Protein AF-W2NYT7-F1 (afdb_monomer)

Foldseek 3Di:
DKAWEDEFQALDAIDIDDDDQQDFQQVVLVRVCVVVVVLCPPPDSVQKFKFFQAAPVRDFAASPDPLSNCRNNNPPVSCCRGRPDTDDRGDGNCVQPVDDDPRGHTIYIYGPDDPDGSVVVVPDPDDFAKDKAWEDEFQALPDAIDIFIDTQQAFLLVVLVRVCVVPPVVPPQFDSVQKWKAFCAAPVGDFAASPDPLSNCRNNNPPVSCCRRVVDDTGDRGHGNCVQCVPPDPRTHTIYIYGQDKAFQAFPPVLCVLCVVLLLQLVVCLPPPQLVVVLVLQVVLLVVLVVPLVQRAAEEAEFFPQQCLVSSQSNQCPDPQADEDEAECDPPDSNRRVRNNVRQLVQLVQCLVVFDQLALVSLLPDQWGSNLVSQLCRLVVHRMDRDIDGLVSNLVSQVVVCVSNHAYEYEHAQQDDQPPDPVDGPDLSSSSNSASNQSSSSHHYYYYYLFPCVLSNVLSNLLPPPDDDDKHFHYKYAQHDDADDDPDPDDDDPLLVLQRRQARNVLNVLSVVCCVVPPDPDPVCVQVSVLVSLQVSLPVVCDLVLLLDLLLLVLLLCQQQQWFPDDPDPPQDDLPSVVRSCCRYRSRKTAPDNHMDTDMDDPPDPDDPVVSVVPPRDDRGITHDFQSNHVSVSSSAQAADPDAHNAYNVRDHAASLVSLVSVVVPPSDTDGHGPLDPDDPDVLVSLVSLQSSLLLSLQRHNHQQFAQQQLSVLSSCRNLVLDPDSVDTFDDPPLCCVVRRVDGFGNEGHEPGDHNVSNVPDPTRYWYWYWDDDPQWIWIDGPDQEIETEGEQAQDDDPPDPDRDRPQPDLVNLVVVVVPRDPSHLEYEYEYEDDDPDPVDPDDPPSPVRSQVSQVVVCPDDAPDKDWDWRDDDPPDPDDPPPDPNWTKTKIWGAPDDDPPDNVPGRTRHMYIYGYGYDPPPPPDDD

Organism: Phytophthora nicotianae (NCBI:txid4792)

Radius of gyration: 42.93 Å; Cα contacts (8 Å, |Δi|>4): 1605; chains: 1; bounding box: 129×76×114 Å

InterPro domains:
  IPR027417 P-loop containing nucleoside triphosphate hydrolase [G3DSA:3.40.50.300] (271-467)
  IPR027417 P-loop containing nucleoside triphosphate hydrolase [SSF52540] (269-452)
  IPR045379 Crinkler effector protein, N-terminal [PF20147] (1-110)
  IPR045379 Crinkler effector protein, N-terminal [PF20147] (131-242)

Nearest PDB structures (foldseek):
  6pyr-assembly1_A  TM=2.660E-01  e=2.212E-03  Homo sapiens
  7ln4-assembly1_E  TM=3.413E-01  e=4.450E-03  Homo sapiens
  7t3i-assembly1_A  TM=2.549E-01  e=4.955E-03  Thermochaetoides thermophila
  7qbg-assembly2_C  TM=4.442E-01  e=1.479E+00  Homo sapiens
  3pgx-assembly1_D  TM=2.166E-01  e=9.203E+00  Mycobacterium avium subsp. paratuberculosis

Mean predicted aligned error: 18.38 Å

Sequence (927 aa):
MKLWYLIVGTRTGVMSVNRKPSDDVSDLLGAIKASNSSMFAGVDDLMIKLYAAKQNNGRWLDADGPQVVALMAGDKATVDIICQTSLNQQDLLEQHFRSLETRTIQLLVRVVDAGKPLRQLITANNRPRFIMLWCLIVGDTDRDCFAVVVKASDCIHDLQKAIKKELFDSNPLIRAIALQLYEARIENGAWLARSAPEVRKLQDGDSLTIQLLLQQQELDPASLIDETFRTSKDGRLNVLVVLPQTFVVAEDKEHWHHTQHYRAVAEILKNTKKVDEVVQQVEQISRTGARNPYKAPFIALVNSSGSGKTQMAFNLMTREETKLFYISCGEDVELGYSRRASAFLRCVAADLPSLENAGMFSISKVQESYTFGFIEALLSGKATFAQLCTRRKVMNAVKKLEEGDKRCVFFLDNFPDSTRCKHCEHSERDLRLMVNVFRSLGLAVIVSSRSCVCSEIVRSDQRYVKQQEYDVPSCIVMPSLPCFRNISSTPMQRDIQAIIKHSRPMFANAVMKYATENPLKDDAKLVRYLDEMVKELANKFANSEKFMSEFFRMGQVYLFLGGSYFKEDPSCKMVRDDIKRHLITDHFAHFYEFELFQLWFPWHFSPTDQELSTAPVWECNIALPKPDQDALLHLCLTSSKDFIPLRDVNMAQIPFCKAFASVESNTYVYSITANNAFYYPSKNMRLEMVVAGAVIIASHRNGLAGIVFADFFSSLLYELGMQSTLDQRIEFPESIQELVSSFTVPYLAPPNLEWPGSLMRSKLNLGMLGVERAKDGTDIKLGGGISIECNWQVPTFTYYYFRWFVKELDFSIVWSILERVPSESSIHLVITQRLPKTGKWKQDSDWKDRVFTILEGLNYSSLHHIHNFPVCSFPSSSNDEDKGDSPAVVAVSYASQCNKIDCSKCKLDKLVLFLQVLNEVPNICRC

Solvent-accessible surface area (backbone atoms only — not comparable to full-atom values): 51820 Å² total; per-residue (Å²): 86,79,45,27,32,35,51,56,26,66,68,53,73,80,42,74,51,81,50,59,52,88,36,32,41,48,61,50,50,53,53,55,40,68,77,37,47,86,80,44,64,93,58,60,70,91,38,50,43,45,19,58,30,38,46,98,88,69,45,61,36,48,64,87,36,78,64,46,61,38,30,19,68,45,36,63,71,60,40,60,71,43,62,72,61,66,62,59,53,83,43,43,40,50,81,79,62,80,77,84,68,89,71,38,27,51,32,34,40,39,68,73,86,56,107,56,56,67,77,67,72,75,75,60,98,77,73,88,54,72,42,80,41,28,33,36,55,58,51,36,77,92,59,76,76,45,78,48,80,44,49,34,88,35,30,40,48,55,50,29,42,50,54,34,54,75,75,38,70,90,42,87,85,66,51,35,91,52,48,47,40,33,64,32,39,47,96,90,70,48,70,33,49,66,85,36,72,65,48,55,41,32,20,73,47,38,66,68,62,43,54,65,45,61,69,56,75,68,59,56,48,82,43,43,40,48,72,76,51,64,86,66,61,94,82,39,33,43,34,36,36,40,72,55,66,70,36,45,54,40,67,40,71,90,37,42,74,76,49,46,63,44,52,60,52,10,76,72,46,39,85,33,71,61,46,50,54,51,53,54,51,42,52,53,26,35,59,37,8,71,76,37,25,91,56,30,35,34,37,34,41,38,38,19,77,47,46,41,65,70,46,50,55,36,17,45,53,68,36,80,58,35,46,60,47,81,36,43,59,36,90,88,47,63,62,20,36,44,54,27,23,54,33,51,54,52,21,49,64,68,42,46,86,82,37,94,70,30,37,52,70,63,56,61,70,52,58,61,32,41,51,41,24,52,50,32,27,60,65,67,70,39,50,57,54,57,57,71,22,42,54,66,58,33,53,52,37,49,52,68,54,42,73,72,74,21,45,62,32,38,36,35,33,52,40,73,57,65,73,83,33,102,88,56,70,44,47,72,47,49,61,28,35,75,52,30,58,45,27,49,72,16,40,26,40,37,38,24,25,42,38,69,47,66,54,54,50,53,55,64,48,62,84,68,68,87,79,75,94,61,66,41,50,53,34,36,40,36,43,61,64,65,73,58,75,86,84,71,87,69,90,70,60,69,62,62,52,50,45,34,68,23,16,44,36,47,58,30,52,50,49,52,51,48,44,67,79,53,62,89,87,49,82,91,44,46,54,64,51,50,37,53,50,37,35,54,50,21,56,68,74,53,39,73,73,49,51,60,32,66,54,31,47,45,26,41,54,31,55,41,33,41,27,37,56,71,81,91,52,93,81,64,68,72,62,46,77,81,53,54,36,43,37,16,55,56,33,55,18,32,51,65,55,68,62,74,47,71,46,70,44,73,64,87,65,82,57,53,83,72,42,60,75,68,53,90,67,89,73,89,50,38,22,53,71,51,42,50,62,21,32,48,59,49,46,37,54,57,43,18,44,100,40,81,48,56,45,44,86,84,69,43,72,50,34,45,41,58,55,49,49,54,51,68,67,38,89,64,60,63,70,91,36,29,66,76,59,78,94,67,96,49,86,70,56,53,61,53,51,44,51,52,29,11,49,32,55,21,19,17,54,55,19,47,67,20,24,47,40,52,64,26,50,32,37,28,35,20,16,54,63,60,35,98,52,81,84,57,76,61,69,69,61,79,89,48,37,68,59,46,70,70,34,62,39,34,23,42,30,28,40,74,39,55,56,40,70,69,52,62,70,44,96,47,31,58,35,44,29,44,65,48,80,55,98,80,35,35,43,34,39,40,74,86,33,36,34,34,37,42,45,72,66,57,61,52,86,54,100,84,54,104,54,82,39,65,60,70,92,42,63,70,54,56,50,52,52,63,74,64,55,53,91,71,36,33,36,37,36,40,40,32,74,37,75,73,84,44,103,88,47,89,74,72,99,51,65,62,61,49,54,49,50,45,57,60,61,44,59,75,75,80,58,80,61,66,48,76,46,77,53,62,83,75,84,79,73,84,87,70,95,75,85,67,85,75,61,62,43,47,33,39,34,31,37,90,66,79,53,97,85,47,74,92,73,49,64,62,56,33,38,40,39,40,37,59,39,77,55,81,72,75,81,75,68,93,124

pLDDT: mean 75.02, std 16.0, range [22.62, 96.12]

Secondary structure (DSSP, 8-state):
-EEEEEETTS-PPPEEEE--TT-BHHHHHHHHHHHTTTTSTT--GGGEEEEE-B-TTSPBEETTSHHHHHHHHT-HHHHHHH--SBPPTTSBHHHH-SS--TTEE-EEEEESS-SS-GGGTTS-S-PPPEEEEEEEETT-SS---EEEEEETTSBHHHHHHHHHHHHHTT-TT--GGGSEEEE-B-TTSPBPBTTSHHHHHHHTT-HHHHHHHTTSPPPPTTSBHHHHSTTPPTTB--EEEEPP--EE-S--GGGGGGGHHHHHHHHHHTTSHHHHHHHHHHHHHHHHHHH-GGGPPEEEEE--TTSSHHHHHHHHHT-SSEEEEEEE-SSS--GGGHHHHHHHHHHHHHHGGG-SS--HHHHHH-SEEHHHHHHHHHHTT-SEE-S-EEHHHHHHHHHHHHTTTPEEEEEEET---TTS-TTS---HHHHHHHHHHHHTTT-EEEEEESSSHHHHHHHHHHTT--S-SS-EEEEEEE---PPP-----S---HHHHHHHHTS-HHHHHHHHHHHHHS----GGGHHHHHHHHHHHHHHHHS-HHHHT-HHHHHHHHHHHHTEEE----TTSPPPPHHHHHHHHHTS--EES--S-EEEEEPTT----TTTTTTS-PPP--EEPPPTTT-HHHHHHHH--SS---SB-TTS-B--HHHHHHHHHH-TT----EETT--S---TTHHHHHHHHHHHHHHHHTTGGG-EEHHHHHHHHHHHTTS-S-TT-PPPPPHHHHHHHHT-EE-EEPSTT----HHHHTSSS-EE-EEEEE-SS-EEEEETTTEEEEEE---EE--TT----EE----HHHHHHHHHTS-TT-SEEEEEEEEPP--TT----S-HHHHHHHHHHHHTTTT-S-EEEEEE------S--S----PPPEEEEEE-SS--TT-GGG----EEEEEEEEE---------

Structure (mmCIF, N/CA/C/O backbone):
data_AF-W2NYT7-F1
#
_entry.id   AF-W2NYT7-F1
#
loop_
_atom_site.group_PDB
_atom_site.id
_atom_site.type_symbol
_atom_site.label_atom_id
_atom_site.label_alt_id
_atom_site.label_comp_id
_atom_site.label_asym_id
_atom_site.label_entity_id
_atom_site.label_seq_id
_atom_site.pdbx_PDB_ins_code
_atom_site.Cartn_x
_atom_site.Cartn_y
_atom_site.Cartn_z
_atom_site.occupancy
_atom_site.B_iso_or_equiv
_atom_site.auth_seq_id
_atom_site.auth_comp_id
_atom_site.auth_asym_id
_atom_site.auth_atom_id
_atom_site.pdbx_PDB_model_num
ATOM 1 N N . MET A 1 1 ? -54.932 51.835 28.696 1.00 81.19 1 MET A N 1
ATOM 2 C CA . MET A 1 1 ? -56.204 51.095 28.776 1.00 81.19 1 MET A CA 1
ATOM 3 C C . MET A 1 1 ? -56.517 50.745 30.227 1.00 81.19 1 MET A C 1
ATOM 5 O O . MET A 1 1 ? -55.589 50.487 30.989 1.00 81.19 1 MET A O 1
ATOM 9 N N . LYS A 1 2 ? -57.798 50.780 30.613 1.00 85.38 2 LYS A N 1
ATOM 10 C CA . LYS A 1 2 ? -58.274 50.352 31.938 1.00 85.38 2 LYS A CA 1
ATOM 11 C C . LYS A 1 2 ? -58.863 48.952 31.801 1.00 85.38 2 LYS A C 1
ATOM 13 O O . LYS A 1 2 ? -59.825 48.789 31.057 1.00 85.38 2 LYS A O 1
ATOM 18 N N . LEU A 1 3 ? -58.282 47.977 32.490 1.00 87.75 3 LEU A N 1
ATOM 19 C CA . LEU A 1 3 ? -58.716 46.581 32.461 1.00 87.75 3 LEU A CA 1
ATOM 20 C C . LEU A 1 3 ? -59.325 46.210 33.807 1.00 87.75 3 LEU A C 1
ATOM 22 O O . LEU A 1 3 ? -58.744 46.502 34.854 1.00 87.75 3 LEU A O 1
ATOM 26 N N . TRP A 1 4 ? -60.484 45.566 33.777 1.00 88.12 4 TRP A N 1
ATOM 27 C CA . TRP A 1 4 ? -61.152 45.039 34.956 1.00 88.12 4 TRP A CA 1
ATOM 28 C C . TRP A 1 4 ? -60.794 43.570 35.137 1.00 88.12 4 TRP A C 1
ATOM 30 O O . TRP A 1 4 ? -60.841 42.785 34.186 1.00 88.12 4 TRP A O 1
ATOM 40 N N . TYR A 1 5 ? -60.417 43.200 36.356 1.00 90.06 5 TYR A N 1
ATOM 41 C CA . TYR A 1 5 ? -59.975 41.856 36.688 1.00 90.06 5 TYR A CA 1
ATOM 42 C C . TYR A 1 5 ? -60.628 41.333 37.963 1.00 90.06 5 TYR A C 1
ATOM 44 O O . TYR A 1 5 ? -61.003 42.091 38.861 1.00 90.06 5 TYR A O 1
ATOM 52 N N . LEU A 1 6 ? -60.731 40.011 38.038 1.00 87.44 6 LEU A N 1
ATOM 53 C CA . LEU A 1 6 ? -61.198 39.286 39.211 1.00 87.44 6 LEU A CA 1
ATOM 54 C C . LEU A 1 6 ? -60.138 38.273 39.638 1.00 87.44 6 LEU A C 1
ATOM 56 O O . LEU A 1 6 ? -59.608 37.530 38.810 1.00 87.44 6 LEU A O 1
ATOM 60 N N . ILE A 1 7 ? -59.851 38.221 40.938 1.00 87.12 7 ILE A N 1
ATOM 61 C CA . ILE A 1 7 ? -59.007 37.173 41.513 1.00 87.12 7 ILE A CA 1
ATOM 62 C C . ILE A 1 7 ? -59.915 36.008 41.908 1.00 87.12 7 ILE A C 1
ATOM 64 O O . ILE A 1 7 ? -60.865 36.161 42.676 1.00 87.12 7 ILE A O 1
ATOM 68 N N . VAL A 1 8 ? -59.657 34.840 41.330 1.00 82.75 8 VAL A N 1
ATOM 69 C CA . VAL A 1 8 ? -60.514 33.663 41.494 1.00 82.75 8 VAL A CA 1
ATOM 70 C C . VAL A 1 8 ? -60.330 33.067 42.894 1.00 82.75 8 VAL A C 1
ATOM 72 O O . VAL A 1 8 ? -59.205 32.851 43.345 1.00 82.75 8 VAL A O 1
ATOM 75 N N . GLY A 1 9 ? -61.436 32.757 43.578 1.00 76.06 9 GLY A N 1
ATOM 76 C CA . GLY A 1 9 ? -61.426 32.055 44.869 1.00 76.06 9 GLY A CA 1
ATOM 77 C C . GLY A 1 9 ? -61.112 32.908 46.104 1.00 76.06 9 GLY A C 1
ATOM 78 O O . GLY A 1 9 ? -60.850 32.353 47.174 1.00 76.06 9 GLY A O 1
ATOM 79 N N . THR A 1 10 ? -61.131 34.239 45.990 1.00 71.75 10 THR A N 1
ATOM 80 C CA . THR A 1 10 ? -60.784 35.164 47.086 1.00 71.75 10 THR A CA 1
ATOM 81 C C . THR A 1 10 ? -61.974 35.926 47.671 1.00 71.75 10 THR A C 1
ATOM 83 O O . THR A 1 10 ? -61.809 36.623 48.671 1.00 71.75 10 THR A O 1
ATOM 86 N N . ARG A 1 11 ? -63.178 35.794 47.089 1.00 72.75 11 ARG A N 1
ATOM 87 C CA . ARG A 1 11 ? -64.394 36.570 47.425 1.00 72.75 11 ARG A CA 1
ATOM 88 C C . ARG A 1 11 ? -64.227 38.099 47.390 1.00 72.75 11 ARG A C 1
ATOM 90 O O . ARG A 1 11 ? -65.059 38.818 47.936 1.00 72.75 11 ARG A O 1
ATOM 97 N N . THR A 1 12 ? -63.183 38.607 46.741 1.00 74.81 12 THR A N 1
ATOM 98 C CA . THR A 1 12 ? -62.961 40.048 46.551 1.00 74.81 12 THR A CA 1
ATOM 99 C C . THR A 1 12 ? -63.709 40.561 45.334 1.00 74.81 12 THR A C 1
ATOM 101 O O . THR A 1 12 ? -63.711 39.880 44.311 1.00 74.81 12 THR A O 1
ATOM 104 N N . GLY A 1 13 ? -64.291 41.762 45.440 1.00 76.06 13 GLY A N 1
ATOM 105 C CA . GLY A 1 13 ? -64.958 42.473 44.342 1.00 76.06 13 GLY A CA 1
ATOM 106 C C . GLY A 1 13 ? -64.102 42.614 43.079 1.00 76.06 13 GLY A C 1
ATOM 107 O O . GLY A 1 13 ? -62.881 42.461 43.124 1.00 76.06 13 GLY A O 1
ATOM 108 N N . VAL A 1 14 ? -64.747 42.929 41.954 1.00 83.56 14 VAL A N 1
ATOM 109 C CA . VAL A 1 14 ? -64.057 43.227 40.690 1.00 83.56 14 VAL A CA 1
ATOM 110 C C . VAL A 1 14 ? -63.179 44.468 40.869 1.00 83.56 14 VAL A C 1
ATOM 112 O O . VAL A 1 14 ? -63.625 45.495 41.380 1.00 83.56 14 VAL A O 1
ATOM 115 N N . MET A 1 15 ? -61.926 44.374 40.436 1.00 87.12 15 MET A N 1
ATOM 116 C CA . MET A 1 15 ? -60.924 45.432 40.554 1.00 87.12 15 MET A CA 1
ATOM 117 C C . MET A 1 15 ? -60.514 45.934 39.175 1.00 87.12 15 MET A C 1
ATOM 119 O O . MET A 1 15 ? -60.825 45.316 38.162 1.00 87.12 15 MET A O 1
ATOM 123 N N . SER A 1 16 ? -59.805 47.061 39.116 1.00 87.25 16 SER A N 1
ATOM 124 C CA . SER A 1 16 ? -59.299 47.598 37.851 1.00 87.25 16 SER A CA 1
ATOM 125 C C . SER A 1 16 ? -57.830 47.972 37.929 1.00 87.25 16 SER A C 1
ATOM 127 O O . SER A 1 16 ? -57.383 48.473 38.958 1.00 87.25 16 SER A O 1
ATOM 129 N N . VAL A 1 17 ? -57.109 47.787 36.827 1.00 87.56 17 VAL A N 1
ATOM 130 C CA . VAL A 1 17 ? -55.710 48.187 36.659 1.00 87.56 17 VAL A CA 1
ATOM 131 C C . VAL A 1 17 ? -55.557 48.985 35.364 1.00 87.56 17 VAL A C 1
ATOM 133 O O . VAL A 1 17 ? -56.176 48.675 34.345 1.00 87.56 17 VAL A O 1
ATOM 136 N N . ASN A 1 18 ? -54.751 50.045 35.407 1.00 85.00 18 ASN A N 1
ATOM 137 C CA . ASN A 1 18 ? -54.441 50.867 34.239 1.00 85.00 18 ASN A CA 1
ATOM 138 C C . ASN A 1 18 ? -53.055 50.487 33.709 1.00 85.00 18 ASN A C 1
ATOM 140 O O . ASN A 1 18 ? -52.084 50.586 34.453 1.00 85.00 18 ASN A O 1
ATOM 144 N N . ARG A 1 19 ? -52.959 50.097 32.432 1.00 88.06 19 ARG A N 1
ATOM 145 C CA . ARG A 1 19 ? -51.692 49.793 31.732 1.00 88.06 19 ARG A CA 1
ATOM 146 C C . ARG A 1 19 ? -51.674 50.388 30.326 1.00 88.06 19 ARG A C 1
ATOM 148 O O . ARG A 1 19 ? -52.728 50.744 29.791 1.00 88.06 19 ARG A O 1
ATOM 155 N N . LYS A 1 20 ? -50.500 50.547 29.721 1.00 84.88 20 LYS A N 1
ATOM 156 C CA . LYS A 1 20 ? -50.366 51.022 28.337 1.00 84.88 20 LYS A CA 1
ATOM 157 C C . LYS A 1 20 ? -50.595 49.861 27.355 1.00 84.88 20 LYS A C 1
ATOM 159 O O . LYS A 1 20 ? -50.321 48.720 27.704 1.00 84.88 20 LYS A O 1
ATOM 164 N N . PRO A 1 21 ? -51.098 50.123 26.135 1.00 82.81 21 PRO A N 1
ATOM 165 C CA . PRO A 1 21 ? -51.258 49.085 25.109 1.00 82.81 21 PRO A CA 1
ATOM 166 C C . PRO A 1 21 ? -49.975 48.362 24.704 1.00 82.81 21 PRO A C 1
ATOM 168 O O . PRO A 1 21 ? -50.030 47.176 24.398 1.00 82.81 21 PRO A O 1
ATOM 171 N N . SER A 1 22 ? -48.848 49.070 24.777 1.00 84.00 22 SER A N 1
ATOM 172 C CA . SER A 1 22 ? -47.505 48.571 24.482 1.00 84.00 22 SER A CA 1
ATOM 173 C C . SER A 1 22 ? -46.877 47.732 25.596 1.00 84.00 22 SER A C 1
ATOM 175 O O . SER A 1 22 ? -45.761 47.265 25.417 1.00 84.00 22 SER A O 1
ATOM 177 N N . ASP A 1 23 ? -47.522 47.622 26.758 1.00 84.88 23 ASP A N 1
ATOM 178 C CA . ASP A 1 23 ? -47.004 46.791 27.846 1.00 84.88 23 ASP A CA 1
ATOM 179 C C . ASP A 1 23 ? -47.270 45.313 27.533 1.00 84.88 23 ASP A C 1
ATOM 181 O O . ASP A 1 23 ? -48.208 44.996 26.791 1.00 84.88 23 ASP A O 1
ATOM 185 N N . ASP A 1 24 ? -46.479 44.412 28.111 1.00 86.50 24 ASP A N 1
ATOM 186 C CA . ASP A 1 24 ? -46.708 42.971 28.007 1.00 86.50 24 ASP A CA 1
ATOM 187 C C . ASP A 1 24 ? -47.557 42.421 29.175 1.00 86.50 24 ASP A C 1
ATOM 189 O O . ASP A 1 24 ? -47.952 43.123 30.118 1.00 86.50 24 ASP A O 1
ATOM 193 N N . VAL A 1 25 ? -47.919 41.142 29.091 1.00 84.44 25 VAL A N 1
ATOM 194 C CA . VAL A 1 25 ? -48.713 40.455 30.121 1.00 84.44 25 VAL A CA 1
ATOM 195 C C . VAL A 1 25 ? -47.936 40.308 31.442 1.00 84.44 25 VAL A C 1
ATOM 197 O O . VAL A 1 25 ? -48.561 40.280 32.508 1.00 84.44 25 VAL A O 1
ATOM 200 N N . SER A 1 26 ? -46.599 40.265 31.411 1.00 80.50 26 SER A N 1
ATOM 201 C CA . SER A 1 26 ? -45.747 40.232 32.610 1.00 80.50 26 SER A CA 1
ATOM 202 C C . SER A 1 26 ? -45.831 41.545 33.400 1.00 80.50 26 SER A C 1
ATOM 204 O O . SER A 1 26 ? -46.102 41.551 34.604 1.00 80.50 26 SER A O 1
ATOM 206 N N . ASP A 1 27 ? -45.735 42.676 32.705 1.00 82.75 27 ASP A N 1
ATOM 207 C CA . ASP A 1 27 ? -45.910 44.021 33.252 1.00 82.75 27 ASP A CA 1
ATOM 208 C C . ASP A 1 27 ? -47.294 44.226 33.888 1.00 82.75 27 ASP A C 1
ATOM 210 O O . ASP A 1 27 ? -47.450 44.885 34.929 1.00 82.75 27 ASP A O 1
ATOM 214 N N . LEU A 1 28 ? -48.326 43.654 33.261 1.00 85.88 28 LEU A N 1
ATOM 215 C CA . LEU A 1 28 ? -49.688 43.643 33.783 1.00 85.88 28 LEU A CA 1
ATOM 216 C C . LEU A 1 28 ? -49.795 42.814 35.072 1.00 85.88 28 LEU A C 1
ATOM 218 O O . LEU A 1 28 ? -50.417 43.273 36.036 1.00 85.88 28 LEU A O 1
ATOM 222 N N . LEU A 1 29 ? -49.179 41.628 35.117 1.00 84.00 29 LEU A N 1
ATOM 223 C CA . LEU A 1 29 ? -49.145 40.780 36.311 1.00 84.00 29 LEU A CA 1
ATOM 224 C C . LEU A 1 29 ? -48.442 41.489 37.477 1.00 84.00 29 LEU A C 1
ATOM 226 O O . LEU A 1 29 ? -48.981 41.527 38.588 1.00 84.00 29 LEU A O 1
ATOM 230 N N . GLY A 1 30 ? -47.300 42.130 37.214 1.00 79.38 30 GLY A N 1
ATOM 231 C CA . GLY A 1 30 ? -46.573 42.925 38.203 1.00 79.38 30 GLY A CA 1
ATOM 232 C C . GLY A 1 30 ? -47.428 44.050 38.796 1.00 79.38 30 GLY A C 1
ATOM 233 O O . GLY A 1 30 ? -47.473 44.228 40.015 1.00 79.38 30 GLY A O 1
ATOM 234 N N . ALA A 1 31 ? -48.193 44.762 37.961 1.00 82.50 31 ALA A N 1
ATOM 235 C CA . ALA A 1 31 ? -49.091 45.824 38.422 1.00 82.50 31 ALA A CA 1
ATOM 236 C C . ALA A 1 31 ? -50.264 45.300 39.273 1.00 82.50 31 ALA A C 1
ATOM 238 O O . ALA A 1 31 ? -50.640 45.927 40.272 1.00 82.50 31 ALA A O 1
ATOM 239 N N . ILE A 1 32 ? -50.826 44.139 38.919 1.00 85.69 32 ILE A N 1
ATOM 240 C CA . ILE A 1 32 ? -51.880 43.481 39.706 1.00 85.69 32 ILE A CA 1
ATOM 241 C C . ILE A 1 32 ? -51.337 43.046 41.072 1.00 85.69 32 ILE A C 1
ATOM 243 O O . ILE A 1 32 ? -51.999 43.279 42.088 1.00 85.69 32 ILE A O 1
ATOM 247 N N . LYS A 1 33 ? -50.126 42.475 41.127 1.00 82.44 33 LYS A N 1
ATOM 248 C CA . LYS A 1 33 ? -49.480 42.092 42.392 1.00 82.44 33 LYS A CA 1
ATOM 249 C C . LYS A 1 33 ? -49.170 43.296 43.268 1.00 82.44 33 LYS A C 1
ATOM 251 O O . LYS A 1 33 ? -49.482 43.261 44.453 1.00 82.44 33 LYS A O 1
ATOM 256 N N . ALA A 1 34 ? -48.614 44.365 42.699 1.00 77.88 34 ALA A N 1
ATOM 257 C CA . ALA A 1 34 ? -48.319 45.591 43.439 1.00 77.88 34 ALA A CA 1
ATOM 258 C C . ALA A 1 34 ? -49.587 46.188 44.076 1.00 77.88 34 ALA A C 1
ATOM 260 O O . ALA A 1 34 ? -49.565 46.602 45.233 1.00 77.88 34 ALA A O 1
ATOM 261 N N . SER A 1 35 ? -50.711 46.149 43.351 1.00 77.06 35 SER A N 1
ATOM 262 C CA . SER A 1 35 ? -52.012 46.641 43.831 1.00 77.06 35 SER A CA 1
ATOM 263 C C . SER A 1 35 ? -52.661 45.740 44.896 1.00 77.06 35 SER A C 1
ATOM 265 O O . SER A 1 35 ? -53.550 46.190 45.611 1.00 77.06 35 SER A O 1
ATOM 267 N N . ASN A 1 36 ? -52.222 44.481 45.016 1.00 79.75 36 ASN A N 1
ATOM 268 C CA . ASN A 1 36 ? -52.768 43.465 45.926 1.00 79.75 36 ASN A CA 1
ATOM 269 C C . ASN A 1 36 ? -51.652 42.765 46.721 1.00 79.75 36 ASN A C 1
ATOM 271 O O . ASN A 1 36 ? -51.661 41.543 46.900 1.00 79.75 36 ASN A O 1
ATOM 275 N N . SER A 1 37 ? -50.664 43.537 47.174 1.00 72.25 37 SER A N 1
ATOM 276 C CA . SER A 1 37 ? -49.408 43.018 47.732 1.00 72.25 37 SER A CA 1
ATOM 277 C C . SER A 1 37 ? -49.608 42.090 48.933 1.00 72.25 37 SER A C 1
ATOM 279 O O . SER A 1 37 ? -48.913 41.084 49.053 1.00 72.25 37 SER A O 1
ATOM 281 N N . SER A 1 38 ? -50.605 42.360 49.780 1.00 70.31 38 SER A N 1
ATOM 282 C CA . SER A 1 38 ? -50.955 41.512 50.926 1.00 70.31 38 SER A CA 1
ATOM 283 C C . SER A 1 38 ? -51.556 40.159 50.528 1.00 70.31 38 SER A C 1
ATOM 285 O O . SER A 1 38 ? -51.400 39.184 51.258 1.00 70.31 38 SER A O 1
ATOM 287 N N . MET A 1 39 ? -52.218 40.074 49.371 1.00 68.69 39 MET A N 1
ATOM 288 C CA . MET A 1 39 ? -52.884 38.858 48.894 1.00 68.69 39 MET A CA 1
ATOM 289 C C . MET A 1 39 ? -51.929 37.922 48.145 1.00 68.69 39 MET A C 1
ATOM 291 O O . MET A 1 39 ? -52.086 36.704 48.214 1.00 68.69 39 MET A O 1
ATOM 295 N N . PHE A 1 40 ? -50.923 38.479 47.468 1.00 69.94 40 PHE A N 1
ATOM 296 C CA . PHE A 1 40 ? -49.895 37.717 46.751 1.00 69.94 40 PHE A CA 1
ATOM 297 C C . PHE A 1 40 ? -48.562 37.625 47.508 1.00 69.94 40 PHE A C 1
ATOM 299 O O . PHE A 1 40 ? -47.554 37.204 46.935 1.00 69.94 40 PHE A O 1
ATOM 306 N N . ALA A 1 41 ? -48.538 38.003 48.790 1.00 60.44 41 ALA A N 1
ATOM 307 C CA . ALA A 1 41 ? -47.349 37.914 49.628 1.00 60.44 41 ALA A CA 1
ATOM 308 C C . ALA A 1 41 ? -46.824 36.465 49.670 1.00 60.44 41 ALA A C 1
ATOM 310 O O . ALA A 1 41 ? -47.499 35.546 50.139 1.00 60.44 41 ALA A O 1
ATOM 311 N N . GLY A 1 42 ? -45.613 36.257 49.148 1.00 55.38 42 GLY A N 1
ATOM 312 C CA . GLY A 1 42 ? -44.971 34.942 49.086 1.00 55.38 42 GLY A CA 1
ATOM 313 C C . GLY A 1 42 ? -45.543 33.980 48.036 1.00 55.38 42 GLY A C 1
ATOM 314 O O . GLY A 1 42 ? -45.324 32.777 48.165 1.00 55.38 42 GLY A O 1
ATOM 315 N N . VAL A 1 43 ? -46.290 34.465 47.036 1.00 61.09 43 VAL A N 1
ATOM 316 C CA . VAL A 1 43 ? -46.705 33.682 45.857 1.00 61.09 43 VAL A CA 1
ATOM 317 C C . VAL A 1 43 ? -45.786 34.027 44.683 1.00 61.09 43 VAL A C 1
ATOM 319 O O . VAL A 1 43 ? -45.687 35.196 44.300 1.00 61.09 43 VAL A O 1
ATOM 322 N N . ASP A 1 44 ? -45.117 33.013 44.133 1.00 63.62 44 ASP A N 1
ATOM 323 C CA . ASP A 1 44 ? -44.251 33.142 42.954 1.00 63.62 44 ASP A CA 1
ATOM 324 C C . ASP A 1 44 ? -45.067 33.567 41.716 1.00 63.62 44 ASP A C 1
ATOM 326 O O . ASP A 1 44 ? -46.213 33.137 41.547 1.00 63.62 44 ASP A O 1
ATOM 330 N N . ASP A 1 45 ? -44.490 34.414 40.861 1.00 63.78 45 ASP A N 1
ATOM 331 C CA . ASP A 1 45 ? -45.116 34.908 39.628 1.00 63.78 45 ASP A CA 1
ATOM 332 C C . ASP A 1 45 ? -45.489 33.763 38.681 1.00 63.78 45 ASP A C 1
ATOM 334 O O . ASP A 1 45 ? -46.538 33.812 38.040 1.00 63.78 45 ASP A O 1
ATOM 338 N N . LEU A 1 46 ? -44.697 32.686 38.663 1.00 63.97 46 LEU A N 1
ATOM 339 C CA . LEU A 1 46 ? -44.947 31.501 37.835 1.00 63.97 46 LEU A CA 1
ATOM 340 C C . LEU A 1 46 ? -46.184 30.707 38.276 1.00 63.97 46 LEU A C 1
ATOM 342 O O . LEU A 1 46 ? -46.769 29.963 37.486 1.00 63.97 46 LEU A O 1
ATOM 346 N N . MET A 1 47 ? -46.612 30.888 39.527 1.00 68.00 47 MET A N 1
ATOM 347 C CA . MET A 1 47 ? -47.818 30.258 40.056 1.00 68.00 47 MET A CA 1
ATOM 348 C C . MET A 1 47 ? -49.069 31.059 39.710 1.00 68.00 47 MET A C 1
ATOM 350 O O . MET A 1 47 ? -50.165 30.535 39.872 1.00 68.00 47 MET A O 1
ATOM 354 N N . ILE A 1 48 ? -48.955 32.302 39.236 1.00 77.38 48 ILE A N 1
ATOM 355 C CA . ILE A 1 48 ? -50.101 33.150 38.909 1.00 77.38 48 ILE A CA 1
ATOM 356 C C . ILE A 1 48 ? -50.276 33.175 37.395 1.00 77.38 48 ILE A C 1
ATOM 358 O O . ILE A 1 48 ? -49.454 33.706 36.657 1.00 77.38 48 ILE A O 1
ATOM 362 N N . LYS A 1 49 ? -51.396 32.633 36.920 1.00 83.38 49 LYS A N 1
ATOM 363 C CA . LYS A 1 49 ? -51.771 32.699 35.510 1.00 83.38 49 LYS A CA 1
ATOM 364 C C . LYS A 1 49 ? -52.908 33.688 35.304 1.00 83.38 49 LYS A C 1
ATOM 366 O O . LYS A 1 49 ? -53.897 33.695 36.044 1.00 83.38 49 LYS A O 1
ATOM 371 N N . LEU A 1 50 ? -52.750 34.506 34.270 1.00 88.19 50 LEU A N 1
ATOM 372 C CA . LEU A 1 50 ? -53.766 35.424 33.776 1.00 88.19 50 LEU A CA 1
ATOM 373 C C . LEU A 1 50 ? -54.550 34.742 32.657 1.00 88.19 50 LEU A C 1
ATOM 375 O O . LEU A 1 50 ? -53.964 34.129 31.769 1.00 88.19 50 LEU A O 1
ATOM 379 N N . TYR A 1 51 ? -55.871 34.851 32.699 1.00 87.56 51 TYR A N 1
ATOM 380 C CA . TYR A 1 51 ? -56.778 34.311 31.690 1.00 87.56 51 TYR A CA 1
ATOM 381 C C . TYR A 1 51 ? -57.656 35.436 31.153 1.00 87.56 51 TYR A C 1
ATOM 383 O O . TYR A 1 51 ? -58.056 36.328 31.904 1.00 87.56 51 TYR A O 1
ATOM 391 N N . ALA A 1 52 ? -57.990 35.384 29.866 1.00 86.62 52 ALA A N 1
ATOM 392 C CA . ALA A 1 52 ? -59.003 36.266 29.304 1.00 86.62 52 ALA A CA 1
ATOM 393 C C . ALA A 1 52 ? -60.386 35.866 29.843 1.00 86.62 52 ALA A C 1
ATOM 395 O O . ALA A 1 52 ? -60.790 34.709 29.751 1.00 86.62 52 ALA A O 1
ATOM 396 N N . ALA A 1 53 ? -61.127 36.826 30.387 1.00 85.25 53 ALA A N 1
ATOM 397 C CA . ALA A 1 53 ? -62.443 36.613 30.988 1.00 85.25 53 ALA A CA 1
ATOM 398 C C . ALA A 1 53 ? -63.560 36.524 29.926 1.00 85.25 53 ALA A C 1
ATOM 400 O O . ALA A 1 53 ? -64.522 37.294 29.960 1.00 85.25 53 ALA A O 1
ATOM 401 N N . LYS A 1 54 ? -63.412 35.625 28.944 1.00 83.38 54 LYS A N 1
ATOM 402 C CA . LYS A 1 54 ? -64.392 35.418 27.867 1.00 83.38 54 LYS A CA 1
ATOM 403 C C . LYS A 1 54 ? -65.289 34.216 28.149 1.00 83.38 54 LYS A C 1
ATOM 405 O O . LYS A 1 54 ? -64.829 33.172 28.598 1.00 83.38 54 LYS A O 1
ATOM 410 N N . GLN A 1 55 ? -66.572 34.362 27.844 1.00 76.88 55 GLN A N 1
ATOM 411 C CA . GLN A 1 55 ? -67.531 33.261 27.800 1.00 76.88 55 GLN A CA 1
ATOM 412 C C . GLN A 1 55 ? -67.348 32.429 26.518 1.00 76.88 55 GLN A C 1
ATOM 414 O O . GLN A 1 55 ? -66.739 32.886 25.551 1.00 76.88 55 GLN A O 1
ATOM 419 N N . ASN A 1 56 ? -67.956 31.237 26.457 1.00 74.62 56 ASN A N 1
ATOM 420 C CA . ASN A 1 56 ? -67.909 30.355 25.276 1.00 74.62 56 ASN A CA 1
ATOM 421 C C . ASN A 1 56 ? -68.423 31.014 23.979 1.00 74.62 56 ASN A C 1
ATOM 423 O O . ASN A 1 56 ? -68.059 30.596 22.887 1.00 74.62 56 ASN A O 1
ATOM 427 N N . ASN A 1 57 ? -69.264 32.045 24.087 1.00 74.19 57 ASN A N 1
ATOM 428 C CA . ASN A 1 57 ? -69.771 32.828 22.954 1.00 74.19 57 ASN A CA 1
ATOM 429 C C . ASN A 1 57 ? -68.812 33.960 22.510 1.00 74.19 57 ASN A C 1
ATOM 431 O O . ASN A 1 57 ? -69.169 34.758 21.646 1.00 74.19 57 ASN A O 1
ATOM 435 N N . GLY A 1 58 ? -67.627 34.066 23.121 1.00 72.94 58 GLY A N 1
ATOM 436 C CA . GLY A 1 58 ? -66.597 35.059 22.815 1.00 72.94 58 GLY A CA 1
ATOM 437 C C . GLY A 1 58 ? -66.783 36.437 23.465 1.00 72.94 58 GLY A C 1
ATOM 438 O O . GLY A 1 58 ? -65.884 37.271 23.331 1.00 72.94 58 GLY A O 1
ATOM 439 N N . ARG A 1 59 ? -67.895 36.689 24.176 1.00 81.00 59 ARG A N 1
ATOM 440 C CA . ARG A 1 59 ? -68.145 37.955 24.895 1.00 81.00 59 ARG A CA 1
ATOM 441 C C . ARG A 1 59 ? -67.439 37.992 26.251 1.00 81.00 59 ARG A C 1
ATOM 443 O O . ARG A 1 59 ? -67.202 36.949 26.860 1.00 81.00 59 ARG A O 1
ATOM 450 N N . TRP A 1 60 ? -67.114 39.194 26.724 1.00 86.25 60 TRP A N 1
ATOM 451 C CA . TRP A 1 60 ? -66.534 39.413 28.052 1.00 86.25 60 TRP A CA 1
ATOM 452 C 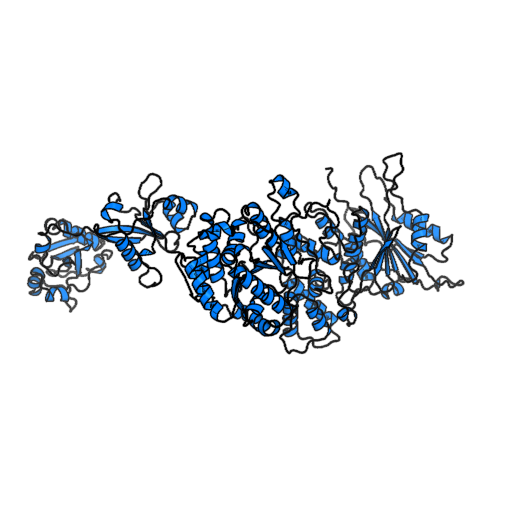C . TRP A 1 60 ? -67.554 39.128 29.166 1.00 86.25 60 TRP A C 1
ATOM 454 O O . TRP A 1 60 ? -68.760 39.266 28.961 1.00 86.25 60 TRP A O 1
ATOM 464 N N . LEU A 1 61 ? -67.080 38.723 30.347 1.00 84.75 61 LEU A N 1
ATOM 465 C CA . LEU A 1 61 ? -67.941 38.477 31.507 1.00 84.75 61 LEU A CA 1
ATOM 466 C C . LEU A 1 61 ? -68.553 39.781 32.027 1.00 84.75 61 LEU A C 1
ATOM 468 O O . LEU A 1 61 ? -67.831 40.740 32.276 1.00 84.75 61 LEU A O 1
ATOM 472 N N . ASP A 1 62 ? -69.865 39.810 32.250 1.00 81.94 62 ASP A N 1
ATOM 473 C CA . ASP A 1 62 ? -70.525 40.932 32.927 1.00 81.94 62 ASP A CA 1
ATOM 474 C C . ASP A 1 62 ? -70.129 40.951 34.413 1.00 81.94 62 ASP A C 1
ATOM 476 O O . ASP A 1 62 ? -70.175 39.910 35.075 1.00 81.94 62 ASP A O 1
ATOM 480 N N . ALA A 1 63 ? -69.727 42.115 34.933 1.00 78.81 63 ALA A N 1
ATOM 481 C CA . ALA A 1 63 ? -69.295 42.270 36.321 1.00 78.81 63 ALA A CA 1
ATOM 482 C C . ALA A 1 63 ? -70.398 41.920 37.336 1.00 78.81 63 ALA A C 1
ATOM 484 O O . ALA A 1 63 ? -70.077 41.438 38.424 1.00 78.81 63 ALA A O 1
ATOM 485 N N . ASP A 1 64 ? -71.669 42.093 36.957 1.00 79.31 64 ASP A N 1
ATOM 486 C CA . ASP A 1 64 ? -72.840 41.781 37.790 1.00 79.31 64 ASP A CA 1
ATOM 487 C C . ASP A 1 64 ? -73.455 40.401 37.462 1.00 79.31 64 ASP A C 1
ATOM 489 O O . ASP A 1 64 ? -74.508 40.020 37.981 1.00 79.31 64 ASP A O 1
ATOM 493 N N . GLY A 1 65 ? -72.806 39.618 36.593 1.00 77.69 65 GLY A N 1
ATOM 494 C CA . GLY A 1 65 ? -73.297 38.314 36.160 1.00 77.69 65 GLY A CA 1
ATOM 495 C C . GLY A 1 65 ? -73.231 37.238 37.259 1.00 77.69 65 GLY A C 1
ATOM 496 O O . GLY A 1 65 ? -72.285 37.206 38.052 1.00 77.69 65 GLY A O 1
ATOM 497 N N . PRO A 1 66 ? -74.157 36.255 37.274 1.00 76.19 66 PRO A N 1
ATOM 498 C CA . PRO A 1 66 ? -74.196 35.202 38.301 1.00 76.19 66 PRO A CA 1
ATOM 499 C C . PRO A 1 66 ? -72.924 34.330 38.335 1.00 76.19 66 PRO A C 1
ATOM 501 O O . PRO A 1 66 ? -72.583 33.750 39.365 1.00 76.19 66 PRO A O 1
ATOM 504 N N . GLN A 1 67 ? -72.184 34.276 37.224 1.00 80.19 67 GLN A N 1
ATOM 505 C CA . GLN A 1 67 ? -70.917 33.550 37.087 1.00 80.19 67 GLN A CA 1
ATOM 506 C C . GLN A 1 67 ? -69.781 34.179 37.913 1.00 80.19 67 GLN A C 1
ATOM 508 O O . GLN A 1 67 ? -68.889 33.466 38.368 1.00 80.19 67 GLN A O 1
ATOM 513 N N . VAL A 1 68 ? -69.821 35.494 38.163 1.00 82.19 68 VAL A N 1
ATOM 514 C CA . VAL A 1 68 ? -68.799 36.210 38.948 1.00 82.19 68 VAL A CA 1
ATOM 515 C C . VAL A 1 68 ? -68.821 35.754 40.404 1.00 82.19 68 VAL A C 1
ATOM 517 O O . VAL A 1 68 ? -67.767 35.500 40.983 1.00 82.19 68 VAL A O 1
ATOM 520 N N . VAL A 1 69 ? -70.012 35.542 40.972 1.00 80.75 69 VAL A N 1
ATOM 521 C CA . VAL A 1 69 ? -70.182 35.034 42.344 1.00 80.75 69 VAL A CA 1
ATOM 522 C C . VAL A 1 69 ? -69.606 33.619 42.484 1.00 80.75 69 VAL A C 1
ATOM 524 O O . VAL A 1 69 ? -68.929 33.317 43.470 1.00 80.75 69 VAL A O 1
ATOM 527 N N . ALA A 1 70 ? -69.806 32.765 41.476 1.00 80.69 70 ALA A N 1
ATOM 528 C CA . ALA A 1 70 ? -69.236 31.419 41.443 1.00 80.69 70 ALA A CA 1
ATOM 529 C C . ALA A 1 70 ? -67.696 31.444 41.321 1.00 80.69 70 ALA A C 1
ATOM 531 O O . ALA A 1 70 ? -67.004 30.750 42.069 1.00 80.69 70 ALA A O 1
ATOM 532 N N . LEU A 1 71 ? -67.136 32.310 40.466 1.00 82.50 71 LEU A N 1
ATOM 533 C CA . LEU A 1 71 ? -65.684 32.502 40.328 1.00 82.50 71 LEU A CA 1
ATOM 534 C C . LEU A 1 71 ? -65.040 33.081 41.601 1.00 82.50 71 LEU A C 1
ATOM 536 O O . LEU A 1 71 ? -63.967 32.641 42.019 1.00 82.50 71 LEU A O 1
ATOM 540 N N . MET A 1 72 ? -65.710 34.021 42.267 1.00 81.19 72 MET A N 1
ATOM 541 C CA . MET A 1 72 ? -65.305 34.568 43.566 1.00 81.19 72 MET A CA 1
ATOM 542 C C . MET A 1 72 ? -65.248 33.498 44.658 1.00 81.19 72 MET A C 1
ATOM 544 O O . MET A 1 72 ? -64.352 33.525 45.505 1.00 81.19 72 MET A O 1
ATOM 548 N N . ALA A 1 73 ? -66.200 32.561 44.646 1.00 76.25 73 ALA A N 1
ATOM 549 C CA . ALA A 1 73 ? -66.230 31.422 45.555 1.00 76.25 73 ALA A CA 1
ATOM 550 C C . ALA A 1 73 ? -65.205 30.331 45.190 1.00 76.25 73 ALA A C 1
ATOM 552 O O . ALA A 1 73 ? -64.935 29.463 46.019 1.00 76.25 73 ALA A O 1
ATOM 553 N N . GLY A 1 74 ? -64.612 30.398 43.992 1.00 74.69 74 GLY A N 1
ATOM 554 C CA . GLY A 1 74 ? -63.691 29.389 43.474 1.00 74.69 74 GLY A CA 1
ATOM 555 C C . GLY A 1 74 ? -64.401 28.100 43.060 1.00 74.69 74 GLY A C 1
ATOM 556 O O . GLY A 1 74 ? -63.817 27.026 43.193 1.00 74.69 74 GLY A O 1
ATOM 557 N N . ASP A 1 75 ? -65.656 28.194 42.606 1.00 79.94 75 ASP A N 1
ATOM 558 C CA . ASP A 1 75 ? -66.420 27.044 42.122 1.00 79.94 75 ASP A CA 1
ATOM 559 C C . ASP A 1 75 ? -65.682 26.348 40.973 1.00 79.94 75 ASP A C 1
ATOM 561 O O . ASP A 1 75 ? -65.421 26.938 39.922 1.00 79.94 75 ASP A O 1
ATOM 565 N N . LYS A 1 76 ? -65.339 25.075 41.184 1.00 76.44 76 LYS A N 1
ATOM 566 C CA . LYS A 1 76 ? -64.450 24.331 40.290 1.00 76.44 76 LYS A CA 1
ATOM 567 C C . LYS A 1 76 ? -65.032 24.195 38.881 1.00 76.44 76 LYS A C 1
ATOM 569 O O . LYS A 1 76 ? -64.302 24.384 37.914 1.00 76.44 76 LYS A O 1
ATOM 574 N N . ALA A 1 77 ? -66.335 23.927 38.765 1.00 79.38 77 ALA A N 1
ATOM 575 C CA . ALA A 1 77 ? -66.992 23.752 37.472 1.00 79.38 77 ALA A CA 1
ATOM 576 C C . ALA A 1 77 ? -66.961 25.047 36.646 1.00 79.38 77 ALA A C 1
ATOM 578 O O . ALA A 1 77 ? -66.606 25.028 35.470 1.00 79.38 77 ALA A O 1
ATOM 579 N N . THR A 1 78 ? -67.259 26.185 37.274 1.00 80.62 78 THR A N 1
ATOM 580 C CA . THR A 1 78 ? -67.239 27.491 36.603 1.00 80.62 78 THR A CA 1
ATOM 581 C C . THR A 1 78 ? -65.817 27.921 36.223 1.00 80.62 78 THR A C 1
ATOM 583 O O . THR A 1 78 ? -65.596 28.439 35.128 1.00 80.62 78 THR A O 1
ATOM 586 N N . VAL A 1 79 ? -64.834 27.680 37.099 1.00 79.50 79 VAL A N 1
ATOM 587 C CA . VAL A 1 79 ? -63.425 28.023 36.845 1.00 79.50 79 VAL A CA 1
ATOM 588 C C . VAL A 1 79 ? -62.842 27.203 35.696 1.00 79.50 79 VAL A C 1
ATOM 590 O O . VAL A 1 79 ? -62.167 27.774 34.843 1.00 79.50 79 VAL A O 1
ATOM 593 N N . ASP A 1 80 ? -63.104 25.897 35.645 1.00 79.88 80 ASP A N 1
ATOM 594 C CA . ASP A 1 80 ? -62.560 25.026 34.596 1.00 79.88 80 ASP A CA 1
ATOM 595 C C . ASP A 1 80 ? -63.195 25.319 33.220 1.00 79.88 80 ASP A C 1
ATOM 597 O O . ASP A 1 80 ? -62.525 25.193 32.196 1.00 79.88 80 ASP A O 1
ATOM 601 N N . ILE A 1 81 ? -64.451 25.791 33.181 1.00 80.00 81 ILE A N 1
ATOM 602 C CA . ILE A 1 81 ? -65.115 26.204 31.933 1.00 80.00 81 ILE A CA 1
ATOM 603 C C . ILE A 1 81 ? -64.517 27.497 31.367 1.00 80.00 81 ILE A C 1
ATOM 605 O O . ILE A 1 81 ? -64.381 27.605 30.151 1.00 80.00 81 ILE A O 1
ATOM 609 N N . ILE A 1 82 ? -64.176 28.474 32.211 1.00 79.56 82 ILE A N 1
ATOM 610 C CA . ILE A 1 82 ? -63.794 29.822 31.754 1.00 79.56 82 ILE A CA 1
ATOM 611 C C . ILE A 1 82 ? -62.267 29.983 31.649 1.00 79.56 82 ILE A C 1
ATOM 613 O O . ILE A 1 82 ? -61.768 30.594 30.706 1.00 79.56 82 ILE A O 1
ATOM 617 N N . CYS A 1 83 ? -61.492 29.410 32.571 1.00 79.25 83 CYS A N 1
ATOM 618 C CA . CYS A 1 83 ? -60.031 29.536 32.600 1.00 79.25 83 CYS A CA 1
ATOM 619 C C . CYS A 1 83 ? -59.335 28.425 31.788 1.00 79.25 83 CYS A C 1
ATOM 621 O O . CYS A 1 83 ? -58.521 27.681 32.338 1.00 79.25 83 CYS A O 1
ATOM 623 N N . GLN A 1 84 ? -59.651 28.304 30.493 1.00 72.19 84 GLN A N 1
ATOM 624 C CA . GLN A 1 84 ? -59.129 27.225 29.633 1.00 72.19 84 GLN A CA 1
ATOM 625 C C . GLN A 1 84 ? -57.703 27.478 29.120 1.00 72.19 84 GLN A C 1
ATOM 627 O O . GLN A 1 84 ? -56.883 26.563 29.089 1.00 72.19 84 GLN A O 1
ATOM 632 N N . THR A 1 85 ? -57.386 28.713 28.725 1.00 75.62 85 THR A N 1
ATOM 633 C CA . THR A 1 85 ? -56.081 29.065 28.139 1.00 75.62 85 THR A CA 1
ATOM 634 C C . THR A 1 85 ? -55.527 30.315 28.806 1.00 75.62 85 THR A C 1
ATOM 636 O O . THR A 1 85 ? -56.169 31.366 28.801 1.00 75.62 85 THR A O 1
ATOM 639 N N . SER A 1 86 ? -54.344 30.196 29.414 1.00 82.50 86 SER A N 1
ATOM 640 C CA . SER A 1 86 ? -53.655 31.329 30.035 1.00 82.50 86 SER A CA 1
ATOM 641 C C . SER A 1 86 ? -52.970 32.198 28.986 1.00 82.50 86 SER A C 1
ATOM 643 O O . SER A 1 86 ? -52.430 31.675 28.013 1.00 82.50 86 SER A O 1
ATOM 645 N N . LEU A 1 87 ? -52.940 33.505 29.222 1.00 84.25 87 LEU A N 1
ATOM 646 C CA . LEU A 1 87 ? -52.206 34.469 28.408 1.00 84.25 87 LEU A CA 1
ATOM 647 C C . LEU A 1 87 ? -50.693 34.223 28.521 1.00 84.25 87 LEU A C 1
ATOM 649 O O . LEU A 1 87 ? -50.196 33.929 29.613 1.00 84.25 87 LEU A O 1
ATOM 653 N N . ASN A 1 88 ? -49.970 34.338 27.405 1.00 78.50 88 ASN A N 1
ATOM 654 C CA . ASN A 1 88 ? -48.514 34.219 27.384 1.00 78.50 88 ASN A CA 1
ATOM 655 C C . ASN A 1 88 ? -47.884 35.516 27.921 1.00 78.50 88 ASN A C 1
ATOM 657 O O . ASN A 1 88 ? -48.339 36.608 27.595 1.00 78.50 88 ASN A O 1
ATOM 661 N N . GLN A 1 89 ? -46.852 35.394 28.761 1.00 78.06 89 GLN A N 1
ATOM 662 C CA . GLN A 1 89 ? -46.232 36.520 29.467 1.00 78.06 89 GLN A CA 1
ATOM 663 C C . GLN A 1 89 ? -45.580 37.550 28.533 1.00 78.06 89 GLN A C 1
ATOM 665 O O . GLN A 1 89 ? -45.516 38.718 28.902 1.00 78.06 89 GLN A O 1
ATOM 670 N N . GLN A 1 90 ? -45.136 37.137 27.341 1.00 80.25 90 GLN A N 1
ATOM 671 C CA . GLN A 1 90 ? -44.491 38.018 26.355 1.00 80.25 90 GLN A CA 1
ATOM 672 C C . GLN A 1 90 ? -45.477 38.685 25.381 1.00 80.25 90 GLN A C 1
ATOM 674 O O . GLN A 1 90 ? -45.065 39.502 24.559 1.00 80.25 90 GLN A O 1
ATOM 679 N N . ASP A 1 91 ? -46.770 38.348 25.444 1.00 83.69 91 ASP A N 1
ATOM 680 C CA . ASP A 1 91 ? -47.757 38.940 24.544 1.00 83.69 91 ASP A CA 1
ATOM 681 C C . ASP A 1 91 ? -48.015 40.402 24.922 1.00 83.69 91 ASP A C 1
ATOM 683 O O . ASP A 1 91 ? -48.211 40.734 26.093 1.00 83.69 91 ASP A O 1
ATOM 687 N N . LEU A 1 92 ? -48.089 41.281 23.921 1.00 86.50 92 LEU A N 1
ATOM 688 C CA . LEU A 1 92 ? -48.467 42.678 24.139 1.00 86.50 92 LEU A CA 1
ATOM 689 C C . LEU A 1 92 ? -49.962 42.781 24.458 1.00 86.50 92 LEU A C 1
ATOM 691 O O . LEU A 1 92 ? -50.795 42.119 23.831 1.00 86.50 92 LEU A O 1
ATOM 695 N N . LEU A 1 93 ? -50.338 43.666 25.382 1.00 85.44 93 LEU A N 1
ATOM 696 C CA . LEU A 1 93 ? -51.732 43.812 25.813 1.00 85.44 93 LEU A CA 1
ATOM 697 C C . LEU A 1 93 ? -52.676 44.195 24.660 1.00 85.44 93 LEU A C 1
ATOM 699 O O . LEU A 1 93 ? -53.826 43.753 24.618 1.00 85.44 93 LEU A O 1
ATOM 703 N N . GLU A 1 94 ? -52.205 44.973 23.685 1.00 84.12 94 GLU A N 1
ATOM 704 C CA . GLU A 1 94 ? -52.972 45.324 22.481 1.00 84.12 94 GLU A CA 1
ATOM 705 C C . GLU A 1 94 ? -53.307 44.137 21.561 1.00 84.12 94 GLU A C 1
ATOM 707 O O . GLU A 1 94 ? -54.203 44.234 20.718 1.00 84.12 94 GLU A O 1
ATOM 712 N N . GLN A 1 95 ? -52.627 42.999 21.707 1.00 83.75 95 GLN A N 1
ATOM 713 C CA . GLN A 1 95 ? -52.949 41.786 20.953 1.00 83.75 95 GLN A CA 1
ATOM 714 C C . GLN A 1 95 ? -54.239 41.141 21.475 1.00 83.75 95 GLN A C 1
ATOM 716 O O . GLN A 1 95 ? -55.009 40.585 20.691 1.00 83.75 95 GLN A O 1
ATOM 721 N N . HIS A 1 96 ? -54.525 41.300 22.771 1.00 81.56 96 HIS A N 1
ATOM 722 C CA . HIS A 1 96 ? -55.641 40.643 23.459 1.00 81.56 96 HIS A CA 1
ATOM 723 C C . HIS A 1 96 ? -56.820 41.578 23.769 1.00 81.56 96 HIS A C 1
ATOM 725 O O . HIS A 1 96 ? -57.967 41.128 23.828 1.00 81.56 96 HIS A O 1
ATOM 731 N N . PHE A 1 97 ? -56.571 42.885 23.919 1.00 82.75 97 PHE A N 1
ATOM 732 C CA . PHE A 1 97 ? -57.534 43.853 24.464 1.00 82.75 97 PHE A CA 1
ATOM 733 C C . PHE A 1 97 ? -57.796 45.055 23.531 1.00 82.75 97 PHE A C 1
ATOM 735 O O . PHE A 1 97 ? -57.576 46.207 23.902 1.00 82.75 97 PHE A O 1
ATOM 742 N N . ARG A 1 98 ? -58.282 44.798 22.304 1.00 68.38 98 ARG A N 1
ATOM 743 C CA . ARG A 1 98 ? -58.484 45.829 21.252 1.00 68.38 98 ARG A CA 1
ATOM 744 C C . ARG A 1 98 ? -59.782 46.642 21.349 1.00 68.38 98 ARG A C 1
ATOM 746 O O . ARG A 1 98 ? -59.811 47.780 20.897 1.00 68.38 98 ARG A O 1
ATOM 753 N N . SER A 1 99 ? -60.849 46.074 21.915 1.00 64.94 99 SER A N 1
ATOM 754 C CA . SER A 1 99 ? -62.144 46.744 22.118 1.00 64.94 99 SER A CA 1
ATOM 755 C C . SER A 1 99 ? -62.692 46.373 23.494 1.00 64.94 99 SER A C 1
ATOM 757 O O . SER A 1 99 ? -62.900 45.191 23.783 1.00 64.94 99 SER A O 1
ATOM 759 N N . LEU A 1 100 ? -62.846 47.372 24.364 1.00 70.38 100 LEU A N 1
ATOM 760 C CA . LEU A 1 100 ? -63.193 47.192 25.772 1.00 70.38 100 LEU A CA 1
ATOM 761 C C . LEU A 1 100 ? -64.595 47.745 26.033 1.00 70.38 100 LEU A C 1
ATOM 763 O O . LEU A 1 100 ? -64.818 48.952 25.946 1.00 70.38 100 LEU A O 1
ATOM 767 N N . GLU A 1 101 ? -65.532 46.861 26.365 1.00 62.62 101 GLU A N 1
ATOM 768 C CA . GLU A 1 101 ? -66.897 47.232 26.743 1.00 62.62 101 GLU A CA 1
ATOM 769 C C . GLU A 1 101 ? -66.932 47.722 28.199 1.00 62.62 101 GLU A C 1
ATOM 771 O O . GLU A 1 101 ? -66.324 47.125 29.094 1.00 62.62 101 GLU A O 1
ATOM 776 N N . THR A 1 102 ? -67.648 48.815 28.464 1.00 61.72 102 THR A N 1
ATOM 777 C CA . THR A 1 102 ? -67.812 49.337 29.824 1.00 61.72 102 THR A CA 1
ATOM 778 C C . THR A 1 102 ? -68.645 48.363 30.669 1.00 61.72 102 THR A C 1
ATOM 780 O O . THR A 1 102 ? -69.668 47.867 30.215 1.00 61.72 102 THR A O 1
ATOM 783 N N . ARG A 1 103 ? -68.209 48.108 31.915 1.00 65.50 103 ARG A N 1
ATOM 784 C CA . ARG A 1 103 ? -68.819 47.185 32.910 1.00 65.50 103 ARG A CA 1
ATOM 785 C C . ARG A 1 103 ? -68.611 45.675 32.707 1.00 65.50 103 ARG A C 1
ATOM 787 O O . ARG A 1 103 ? -69.213 44.889 33.429 1.00 65.50 103 ARG A O 1
ATOM 794 N N . THR A 1 104 ? -67.704 45.256 31.829 1.00 82.81 104 THR A N 1
ATOM 795 C CA . THR A 1 104 ? -67.293 43.840 31.737 1.00 82.81 104 THR A CA 1
ATOM 796 C C . THR A 1 104 ? -65.945 43.586 32.424 1.00 82.81 104 THR A C 1
ATOM 798 O O . THR A 1 104 ? -65.142 44.507 32.580 1.00 82.81 104 THR A O 1
ATOM 801 N N . ILE A 1 105 ? -65.693 42.347 32.851 1.00 85.38 105 ILE A N 1
ATOM 802 C CA . ILE A 1 105 ? -64.413 41.837 33.358 1.00 85.38 105 ILE A CA 1
ATOM 803 C C . ILE A 1 105 ? -63.621 41.306 32.163 1.00 85.38 105 ILE A C 1
ATOM 805 O O . ILE A 1 105 ? -64.147 40.518 31.379 1.00 85.38 105 ILE A O 1
ATOM 809 N N . GLN A 1 106 ? -62.356 41.709 32.029 1.00 87.38 106 GLN A N 1
ATOM 810 C CA . GLN A 1 106 ? -61.481 41.272 30.934 1.00 87.38 106 GLN A CA 1
ATOM 811 C C . GLN A 1 106 ? -60.423 40.253 31.358 1.00 87.38 106 GLN A C 1
ATOM 813 O O . GLN A 1 106 ? -59.927 39.503 30.517 1.00 87.38 106 GLN A O 1
ATOM 818 N N . LEU A 1 107 ? -60.103 40.178 32.649 1.00 88.25 107 LEU A N 1
ATOM 819 C CA . LEU A 1 107 ? -59.030 39.333 33.171 1.00 88.25 107 LEU A CA 1
ATOM 820 C C . LEU A 1 107 ? -59.484 38.500 34.371 1.00 88.25 107 LEU A C 1
ATOM 822 O O . LEU A 1 107 ? -60.094 39.010 35.309 1.00 88.25 107 LEU A O 1
ATOM 826 N N . LEU A 1 108 ? -59.107 37.226 34.382 1.00 86.12 108 LEU A N 1
ATOM 827 C CA . LEU A 1 108 ? -59.173 36.369 35.562 1.00 86.12 108 LEU A CA 1
ATOM 828 C C . LEU A 1 108 ? -57.758 36.044 36.025 1.00 86.12 108 LEU A C 1
ATOM 830 O O . LEU A 1 108 ? -56.921 35.597 35.243 1.00 86.12 108 LEU A O 1
ATOM 834 N N . VAL A 1 109 ? -57.500 36.262 37.310 1.00 86.19 109 VAL A N 1
ATOM 835 C CA . VAL A 1 109 ? -56.210 35.992 37.946 1.00 86.19 109 VAL A CA 1
ATOM 836 C C . VAL A 1 109 ? -56.364 34.733 38.788 1.00 86.19 109 VAL A C 1
ATOM 838 O O . VAL A 1 109 ? -57.138 34.719 39.749 1.00 86.19 109 VAL A O 1
ATOM 841 N N . ARG A 1 110 ? -55.655 33.661 38.426 1.00 82.62 110 ARG A N 1
ATOM 842 C CA . ARG A 1 110 ? -55.733 32.365 39.115 1.00 82.62 110 ARG A CA 1
ATOM 843 C C . ARG A 1 110 ? -54.347 31.891 39.518 1.00 82.62 110 ARG A C 1
ATOM 845 O O . ARG A 1 110 ? -53.430 31.893 38.704 1.00 82.62 110 ARG A O 1
ATOM 852 N N . VAL A 1 111 ? -54.228 31.401 40.748 1.00 73.44 111 VAL A N 1
ATOM 853 C CA . VAL A 1 111 ? -53.021 30.711 41.212 1.00 73.44 111 VAL A CA 1
ATOM 854 C C . VAL A 1 111 ? -53.128 29.226 40.861 1.00 73.44 111 VAL A C 1
ATOM 856 O O . VAL A 1 111 ? -54.063 28.547 41.288 1.00 73.44 111 VAL A O 1
ATOM 859 N N . VAL A 1 112 ? -52.226 28.730 40.021 1.00 65.38 112 VAL A N 1
ATOM 860 C CA . VAL A 1 112 ? -52.276 27.399 39.407 1.00 65.38 112 VAL A CA 1
ATOM 861 C C . VAL A 1 112 ? -51.389 26.437 40.189 1.00 65.38 112 VAL A C 1
ATOM 863 O O . VAL A 1 112 ? -50.365 26.013 39.681 1.00 65.38 112 VAL A O 1
ATOM 866 N N . ASP A 1 113 ? -51.795 26.123 41.426 1.00 55.53 113 ASP A N 1
ATOM 867 C CA . ASP A 1 113 ? -51.536 24.820 42.072 1.00 55.53 113 ASP A CA 1
ATOM 868 C C . ASP A 1 113 ? -52.349 24.621 43.370 1.00 55.53 113 ASP A C 1
ATOM 870 O O . ASP A 1 113 ? -51.812 24.423 44.460 1.00 55.53 113 ASP A O 1
ATOM 874 N N . ALA A 1 114 ? -53.680 24.705 43.300 1.00 44.47 114 ALA A N 1
ATOM 875 C CA . ALA A 1 114 ? -54.494 24.168 44.386 1.00 44.47 114 ALA A CA 1
ATOM 876 C C . ALA A 1 114 ? -55.908 23.823 43.924 1.00 44.47 114 ALA A C 1
ATOM 878 O O . ALA A 1 114 ? -56.727 24.695 43.648 1.00 44.47 114 ALA A O 1
ATOM 879 N N . GLY A 1 115 ? -56.268 22.543 44.007 1.00 49.06 115 GLY A N 1
ATOM 880 C CA . GLY A 1 115 ? -57.663 22.121 44.177 1.00 49.06 115 GLY A CA 1
ATOM 881 C C . GLY A 1 115 ? -58.263 22.539 45.534 1.00 49.06 115 GLY A C 1
ATOM 882 O O . GLY A 1 115 ? -59.129 21.839 46.050 1.00 49.06 115 GLY A O 1
ATOM 883 N N . LYS A 1 116 ? -57.771 23.627 46.148 1.00 50.03 116 LYS A N 1
ATOM 884 C CA . LYS A 1 116 ? -58.157 24.178 47.455 1.00 50.03 116 LYS A CA 1
ATOM 885 C C . LYS A 1 116 ? -58.083 25.722 47.407 1.00 50.03 116 LYS A C 1
ATOM 887 O O . LYS A 1 116 ? -57.195 26.251 46.745 1.00 50.03 116 LYS A O 1
ATOM 892 N N . PRO A 1 117 ? -58.974 26.468 48.087 1.00 52.00 117 PRO A N 1
ATOM 893 C CA . PRO A 1 117 ? -58.997 27.936 48.034 1.00 52.00 117 PRO A CA 1
ATOM 894 C C . PRO A 1 117 ? -57.703 28.580 48.561 1.00 52.00 117 PRO A C 1
ATOM 896 O O . PRO A 1 117 ? -57.131 28.095 49.539 1.00 52.00 117 PRO A O 1
ATOM 899 N N . LEU A 1 118 ? -57.310 29.727 47.984 1.00 49.66 118 LEU A N 1
ATOM 900 C CA . LEU A 1 118 ? -56.082 30.501 48.274 1.00 49.66 118 LEU A CA 1
ATOM 901 C C . LEU A 1 118 ? -55.797 30.688 49.783 1.00 49.66 118 LEU A C 1
ATOM 903 O O . LEU A 1 118 ? -54.649 30.712 50.219 1.00 49.66 118 LEU A O 1
ATOM 907 N N . ARG A 1 119 ? -56.852 30.756 50.604 1.00 46.44 119 ARG A N 1
ATOM 908 C CA . ARG A 1 119 ? -56.781 30.929 52.064 1.00 46.44 119 ARG A CA 1
ATOM 909 C C . ARG A 1 119 ? -56.086 29.771 52.802 1.00 46.44 119 ARG A C 1
ATOM 911 O O . ARG A 1 119 ? -55.512 30.007 53.860 1.00 46.44 119 ARG A O 1
ATOM 918 N N . GLN A 1 120 ? -56.109 28.547 52.262 1.00 49.09 120 GLN A N 1
ATOM 919 C CA . GLN A 1 120 ? -55.470 27.370 52.880 1.00 49.09 120 GLN A CA 1
ATOM 920 C C . GLN A 1 120 ? -53.965 27.258 52.578 1.00 49.09 120 GLN A C 1
ATOM 922 O O . GLN A 1 120 ? -53.250 26.578 53.306 1.00 49.09 120 GLN A O 1
ATOM 927 N N . LEU A 1 121 ? -53.456 27.962 51.559 1.00 48.91 121 LEU A N 1
ATOM 928 C CA . LEU A 1 121 ? -52.018 28.029 51.248 1.00 48.91 121 LEU A CA 1
ATOM 929 C C . LEU A 1 121 ? -51.246 28.990 52.172 1.00 48.91 121 LEU A C 1
ATOM 931 O O . LEU A 1 121 ? -50.015 28.951 52.226 1.00 48.91 121 LEU A O 1
ATOM 935 N N . ILE A 1 122 ? -51.953 29.853 52.906 1.00 48.84 122 ILE A N 1
ATOM 936 C CA . ILE A 1 122 ? -51.358 30.870 53.786 1.00 48.84 122 ILE A CA 1
ATOM 937 C C . ILE A 1 122 ? -51.013 30.289 55.177 1.00 48.84 122 ILE A C 1
ATOM 939 O O . ILE A 1 122 ? -50.257 30.903 55.919 1.00 48.84 122 ILE A O 1
ATOM 943 N N . THR A 1 123 ? -51.492 29.089 55.535 1.00 42.66 123 THR A N 1
ATOM 944 C CA . THR A 1 123 ? -51.432 28.572 56.923 1.00 42.66 123 THR A CA 1
ATOM 945 C C . THR A 1 123 ? -50.558 27.334 57.180 1.00 42.66 123 THR A C 1
ATOM 947 O O . THR A 1 123 ? -50.576 26.830 58.298 1.00 42.66 123 THR A O 1
ATOM 950 N N . ALA A 1 124 ? -49.738 26.850 56.237 1.00 38.97 124 ALA A N 1
ATOM 951 C CA . ALA A 1 124 ? -48.854 25.699 56.489 1.00 38.97 124 ALA A CA 1
ATOM 952 C C . ALA A 1 124 ? -47.380 25.981 56.135 1.00 38.97 124 ALA A C 1
ATOM 954 O O . ALA A 1 124 ? -47.016 26.142 54.972 1.00 38.97 124 ALA A O 1
ATOM 955 N N . ASN A 1 125 ? -46.532 25.992 57.166 1.00 39.59 125 ASN A N 1
ATOM 956 C CA . ASN A 1 125 ? -45.092 26.291 57.164 1.00 39.59 125 ASN A CA 1
ATOM 957 C C . ASN A 1 125 ? -44.184 25.189 56.563 1.00 39.59 125 ASN A C 1
ATOM 959 O O . ASN A 1 125 ? -43.046 25.045 56.986 1.00 39.59 125 ASN A O 1
ATOM 963 N N . ASN A 1 126 ? -44.637 24.426 55.565 1.00 49.31 126 ASN A N 1
ATOM 964 C CA . ASN A 1 126 ? -43.784 23.471 54.838 1.00 49.31 126 ASN A CA 1
ATOM 965 C C . ASN A 1 126 ? -44.022 23.596 53.331 1.00 49.31 126 ASN A C 1
ATOM 967 O O . ASN A 1 126 ? -44.708 22.780 52.716 1.00 49.31 126 ASN A O 1
ATOM 971 N N . ARG A 1 127 ? -43.478 24.661 52.734 1.00 50.22 127 ARG A N 1
ATOM 972 C CA . ARG A 1 127 ? -43.465 24.841 51.277 1.00 50.22 127 ARG A CA 1
ATOM 973 C C . ARG A 1 127 ? -42.181 24.222 50.708 1.00 50.22 127 ARG A C 1
ATOM 975 O O . ARG A 1 127 ? -41.107 24.564 51.204 1.00 50.22 127 ARG A O 1
ATOM 982 N N . PRO A 1 128 ? -42.249 23.337 49.695 1.00 52.62 128 PRO A N 1
ATOM 983 C CA . PRO A 1 128 ? -41.052 22.847 49.021 1.00 52.62 128 PRO A CA 1
ATOM 984 C C . PRO A 1 128 ? -40.343 24.027 48.353 1.00 52.62 128 PRO A C 1
ATOM 986 O O . PRO A 1 128 ? -40.914 24.713 47.508 1.00 52.62 128 PRO A O 1
ATOM 989 N N . ARG A 1 129 ? -39.104 24.291 48.771 1.00 65.38 129 ARG A N 1
ATOM 990 C CA . ARG A 1 129 ? -38.243 25.287 48.136 1.00 65.38 129 ARG A CA 1
ATOM 991 C C . ARG A 1 129 ? -37.727 24.687 46.832 1.00 65.38 129 ARG A C 1
ATOM 993 O O . ARG A 1 129 ? -37.060 23.659 46.873 1.00 65.38 129 ARG A O 1
ATOM 1000 N N . PHE A 1 130 ? -38.049 25.292 45.696 1.00 71.75 130 PHE A N 1
ATOM 1001 C CA . PHE A 1 130 ? -37.499 24.904 44.397 1.00 71.75 130 PHE A CA 1
ATOM 1002 C C . PHE A 1 130 ? -36.266 25.748 44.085 1.00 71.75 130 PHE A C 1
ATOM 1004 O O . PHE A 1 130 ? -36.191 26.913 44.474 1.00 71.75 130 PHE A O 1
ATOM 1011 N N . ILE A 1 131 ? -35.292 25.140 43.418 1.00 78.00 131 ILE A N 1
ATOM 1012 C CA . ILE A 1 131 ? -34.047 25.769 42.989 1.00 78.00 131 ILE A CA 1
ATOM 1013 C C . ILE A 1 131 ? -33.948 25.584 41.476 1.00 78.00 131 ILE A C 1
ATOM 1015 O O . ILE A 1 131 ? -34.174 24.490 40.956 1.00 78.00 131 ILE A O 1
ATOM 1019 N N . MET A 1 132 ? -33.628 26.667 40.773 1.00 82.12 132 MET A N 1
ATOM 1020 C CA . MET A 1 132 ? -33.321 26.640 39.349 1.00 82.12 132 MET A CA 1
ATOM 1021 C C . MET A 1 132 ? -31.806 26.527 39.177 1.00 82.12 132 MET A C 1
ATOM 1023 O O . MET A 1 132 ? -31.063 27.384 39.652 1.00 82.12 132 MET A O 1
ATOM 1027 N N . LEU A 1 133 ? -31.354 25.479 38.494 1.00 86.19 133 LEU A N 1
ATOM 1028 C CA . LEU A 1 133 ? -29.943 25.240 38.205 1.00 86.19 133 LEU A CA 1
ATOM 1029 C C . LEU A 1 133 ? -29.690 25.371 36.706 1.00 86.19 133 LEU A C 1
ATOM 1031 O O . LEU A 1 133 ? -30.344 24.713 35.899 1.00 86.19 133 LEU A O 1
ATOM 1035 N N . TRP A 1 134 ? -28.716 26.196 36.334 1.00 87.75 134 TRP A N 1
ATOM 1036 C CA . TRP A 1 134 ? -28.245 26.298 34.958 1.00 87.75 134 TRP A CA 1
ATOM 1037 C C . TRP A 1 134 ? -27.192 25.235 34.675 1.00 87.75 134 TRP A C 1
ATOM 1039 O O . TRP A 1 134 ? -26.212 25.094 35.409 1.00 87.75 134 TRP A O 1
ATOM 1049 N N . CYS A 1 135 ? -27.393 24.514 33.585 1.00 90.19 135 CYS A N 1
ATOM 1050 C CA . CYS A 1 135 ? -26.592 23.387 33.156 1.00 90.19 135 CYS A CA 1
ATOM 1051 C C . CYS A 1 135 ? -25.984 23.668 31.774 1.00 90.19 135 CYS A C 1
ATOM 1053 O O . CYS A 1 135 ? -26.593 24.351 30.948 1.00 90.19 135 CYS A O 1
ATOM 1055 N N . LEU A 1 136 ? -24.798 23.119 31.518 1.00 89.56 136 LEU A N 1
ATOM 1056 C CA . LEU A 1 136 ? -24.126 23.155 30.219 1.00 89.56 136 LEU A CA 1
ATOM 1057 C C . LEU A 1 136 ? -23.681 21.745 29.841 1.00 89.56 136 LEU A C 1
ATOM 1059 O O . LEU A 1 136 ? -23.083 21.064 30.669 1.00 89.56 136 LEU A O 1
ATOM 1063 N N . ILE A 1 137 ? -23.929 21.326 28.600 1.00 87.00 137 ILE A N 1
ATOM 1064 C CA . ILE A 1 137 ? -23.360 20.083 28.071 1.00 87.00 137 ILE A CA 1
ATOM 1065 C C . ILE A 1 137 ? -21.957 20.381 27.545 1.00 87.00 137 ILE A C 1
ATOM 1067 O O . ILE A 1 137 ? -21.786 21.222 26.667 1.00 87.00 137 ILE A O 1
ATOM 1071 N N . VAL A 1 138 ? -20.950 19.707 28.092 1.00 83.06 138 VAL A N 1
ATOM 1072 C CA . VAL A 1 138 ? -19.557 19.895 27.666 1.00 83.06 138 VAL A CA 1
ATOM 1073 C C . VAL A 1 138 ? -19.346 19.243 26.294 1.00 83.06 138 VAL A C 1
ATOM 1075 O O . VAL A 1 138 ? -19.644 18.059 26.128 1.00 83.06 138 VAL A O 1
ATOM 1078 N N . GLY A 1 139 ? -18.812 20.002 25.333 1.00 74.06 139 GLY A N 1
ATOM 1079 C CA . GLY A 1 139 ? -18.535 19.548 23.966 1.00 74.06 139 GLY A CA 1
ATOM 1080 C C . GLY A 1 139 ? -19.750 19.478 23.031 1.00 74.06 139 GLY A C 1
ATOM 1081 O O . GLY A 1 139 ? -19.677 18.783 22.018 1.00 74.06 139 GLY A O 1
ATOM 1082 N N . ASP A 1 140 ? -20.866 20.132 23.371 1.00 78.50 140 ASP A N 1
ATOM 1083 C CA . ASP A 1 140 ? -22.040 20.269 22.496 1.00 78.50 140 ASP A CA 1
ATOM 1084 C C . ASP A 1 140 ? -22.097 21.694 21.919 1.00 78.50 140 ASP A C 1
ATOM 1086 O O . ASP A 1 140 ? -22.437 22.646 22.625 1.00 78.50 140 ASP A O 1
ATOM 1090 N N . THR A 1 141 ? -21.749 21.846 20.637 1.00 72.62 141 THR A N 1
ATOM 1091 C CA . THR A 1 141 ? -21.733 23.149 19.946 1.00 72.62 141 THR A CA 1
ATOM 1092 C C . THR A 1 141 ? -23.117 23.618 19.504 1.00 72.62 141 THR A C 1
ATOM 1094 O O . THR A 1 141 ? -23.290 24.795 19.193 1.00 72.62 141 THR A O 1
ATOM 1097 N N . ASP A 1 142 ? -24.106 22.721 19.467 1.00 69.94 142 ASP A N 1
ATOM 1098 C CA . ASP A 1 142 ? -25.445 23.026 18.954 1.00 69.94 142 ASP A CA 1
ATOM 1099 C C . 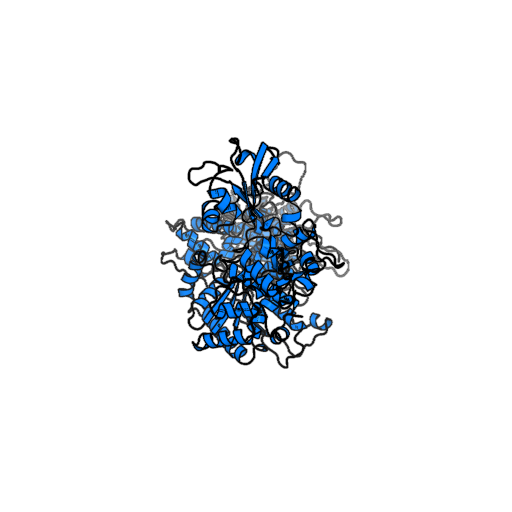ASP A 1 142 ? -26.377 23.575 20.046 1.00 69.94 142 ASP A C 1
ATOM 1101 O O . ASP A 1 142 ? -27.435 24.134 19.738 1.00 69.94 142 ASP A O 1
ATOM 1105 N N . ARG A 1 143 ? -26.015 23.416 21.328 1.00 70.81 143 ARG A N 1
ATOM 1106 C CA . ARG A 1 143 ? -26.871 23.777 22.467 1.00 70.81 143 ARG A CA 1
ATOM 1107 C C . ARG A 1 143 ? -26.238 24.811 23.390 1.00 70.81 143 ARG A C 1
ATOM 1109 O O . ARG A 1 143 ? -25.100 24.692 23.839 1.00 70.81 143 ARG A O 1
ATOM 1116 N N . ASP A 1 144 ? -27.045 25.806 23.744 1.00 78.69 144 ASP A N 1
ATOM 1117 C CA . ASP A 1 144 ? -26.696 26.786 24.769 1.00 78.69 144 ASP A CA 1
ATOM 1118 C C . ASP A 1 144 ? -27.025 26.271 26.186 1.00 78.69 144 ASP A C 1
ATOM 1120 O O . ASP A 1 144 ? -27.666 25.229 26.365 1.00 78.69 144 ASP A O 1
ATOM 1124 N N . CYS A 1 145 ? -26.586 27.003 27.212 1.00 83.56 145 CYS A N 1
ATOM 1125 C CA . CYS A 1 145 ? -26.901 26.714 28.610 1.00 83.56 145 CYS A CA 1
ATOM 1126 C C . CYS A 1 145 ? -28.422 26.603 28.816 1.00 83.56 145 CYS A C 1
ATOM 1128 O O . CYS A 1 145 ? -29.184 27.466 28.378 1.00 83.56 145 CYS A O 1
ATOM 1130 N N . PHE A 1 146 ? -28.867 25.596 29.564 1.00 85.12 146 PHE A N 1
ATOM 1131 C CA . PHE A 1 146 ? -30.285 25.323 29.814 1.00 85.12 146 PHE A CA 1
ATOM 1132 C C . PHE A 1 146 ? -30.578 25.283 31.316 1.00 85.12 146 PHE A C 1
ATOM 1134 O O . PHE A 1 146 ? -29.685 25.036 32.125 1.00 85.12 146 PHE A O 1
ATOM 1141 N N . ALA A 1 147 ? -31.821 25.552 31.711 1.00 83.00 147 ALA A N 1
ATOM 1142 C CA . ALA A 1 147 ? -32.221 25.582 33.115 1.00 83.00 147 ALA A CA 1
ATOM 1143 C C . ALA A 1 147 ? -33.013 24.326 33.489 1.00 83.00 147 ALA A C 1
ATOM 1145 O O . ALA A 1 147 ? -33.888 23.893 32.745 1.00 83.00 147 ALA A O 1
ATOM 1146 N N . VAL A 1 148 ? -32.740 23.777 34.671 1.00 83.81 148 VAL A N 1
ATOM 1147 C CA . VAL A 1 148 ? -33.475 22.647 35.246 1.00 83.81 148 VAL A CA 1
ATOM 1148 C C . VAL A 1 148 ? -33.997 23.044 36.621 1.00 83.81 148 VAL A C 1
ATOM 1150 O O . VAL A 1 148 ? -33.258 23.586 37.444 1.00 83.81 148 VAL A O 1
ATOM 1153 N N . VAL A 1 149 ? -35.282 22.786 36.871 1.00 81.94 149 VAL A N 1
ATOM 1154 C CA . VAL A 1 149 ? -35.938 23.092 38.149 1.00 81.94 149 VAL A CA 1
ATOM 1155 C C . VAL A 1 149 ? -36.082 21.816 38.968 1.00 81.94 149 VAL A C 1
ATOM 1157 O O . VAL A 1 149 ? -36.671 20.833 38.522 1.00 81.94 149 VAL A O 1
ATOM 1160 N N . VAL A 1 150 ? -35.556 21.856 40.186 1.00 82.50 150 VAL A N 1
ATOM 1161 C CA . VAL A 1 150 ? -35.483 20.733 41.132 1.00 82.50 150 VAL A CA 1
ATOM 1162 C C . VAL A 1 150 ? -35.848 21.223 42.530 1.00 82.50 150 VAL A C 1
ATOM 1164 O O . VAL A 1 150 ? -35.780 22.423 42.810 1.00 82.50 150 VAL A O 1
ATOM 1167 N N . LYS A 1 151 ? -36.272 20.339 43.436 1.00 81.44 151 LYS A N 1
ATOM 1168 C CA . LYS A 1 151 ? -36.504 20.742 44.831 1.00 81.44 151 LYS A CA 1
ATOM 1169 C C . LYS A 1 151 ? -35.165 20.839 45.551 1.00 81.44 151 LYS A C 1
ATOM 1171 O O . LYS A 1 151 ? -34.268 20.039 45.333 1.00 81.44 151 LYS A O 1
ATOM 1176 N N . ALA A 1 152 ? -35.058 21.777 46.482 1.00 77.44 152 ALA A N 1
ATOM 1177 C CA . ALA A 1 152 ? -33.895 21.925 47.353 1.00 77.44 152 ALA A CA 1
ATOM 1178 C C . ALA A 1 152 ? -33.597 20.635 48.145 1.00 77.44 152 ALA A C 1
ATOM 1180 O O . ALA A 1 152 ? -32.444 20.302 48.392 1.00 77.44 152 ALA A O 1
ATOM 1181 N N . SER A 1 153 ? -34.647 19.890 48.504 1.00 79.00 153 SER A N 1
ATOM 1182 C CA . SER A 1 153 ? -34.554 18.600 49.194 1.00 79.00 153 SER A CA 1
ATOM 1183 C C . SER A 1 153 ? -34.230 17.411 48.284 1.00 79.00 153 SER A C 1
ATOM 1185 O O . SER A 1 153 ? -34.109 16.303 48.796 1.00 79.00 153 SER A O 1
ATOM 1187 N N . ASP A 1 154 ? -34.189 17.598 46.962 1.00 85.75 154 ASP A N 1
ATOM 1188 C CA . ASP A 1 154 ? -33.869 16.516 46.030 1.00 85.75 154 ASP A CA 1
ATOM 1189 C C . ASP A 1 154 ? -32.360 16.217 46.072 1.00 85.75 154 ASP A C 1
ATOM 1191 O O . ASP A 1 154 ? -31.548 17.056 46.475 1.00 85.75 154 ASP A O 1
ATOM 1195 N N . CYS A 1 155 ? -31.980 15.009 45.658 1.00 86.62 155 CYS A N 1
ATOM 1196 C CA . CYS A 1 155 ? -30.576 14.622 45.539 1.00 86.62 155 CYS A CA 1
ATOM 1197 C C . CYS A 1 155 ? -30.031 14.869 44.122 1.00 86.62 155 CYS A C 1
ATOM 1199 O O . CYS A 1 155 ? -30.789 15.047 43.164 1.00 86.62 155 CYS A O 1
ATOM 1201 N N . ILE A 1 156 ? -28.708 14.829 43.959 1.00 87.19 156 ILE A N 1
ATOM 1202 C CA . ILE A 1 156 ? -28.046 14.943 42.649 1.00 87.19 156 ILE A CA 1
ATOM 1203 C C . ILE A 1 156 ? -28.564 13.881 41.662 1.00 87.19 156 ILE A C 1
ATOM 1205 O O . ILE A 1 156 ? -28.705 14.157 40.470 1.00 87.19 156 ILE A O 1
ATOM 1209 N N . HIS A 1 157 ? -28.943 12.689 42.130 1.00 83.75 157 HIS A N 1
ATOM 1210 C CA . HIS A 1 157 ? -29.551 11.678 41.267 1.00 83.75 157 HIS A CA 1
ATOM 1211 C C . HIS A 1 157 ? -30.909 12.107 40.678 1.00 83.75 157 HIS A C 1
ATOM 1213 O O . HIS A 1 157 ? -31.243 11.764 39.540 1.00 83.75 157 HIS A O 1
ATOM 1219 N N . ASP A 1 158 ? -31.706 12.877 41.414 1.00 85.06 158 ASP A N 1
ATOM 1220 C CA . ASP A 1 158 ? -32.967 13.414 40.899 1.00 85.06 158 ASP A CA 1
ATOM 1221 C C . ASP A 1 158 ? -32.726 14.569 39.919 1.00 85.06 158 ASP A C 1
ATOM 1223 O O . ASP A 1 158 ? -33.436 14.675 38.916 1.00 85.06 158 ASP A O 1
ATOM 1227 N N . LEU A 1 159 ? -31.654 15.344 40.114 1.00 88.50 159 LEU A N 1
ATOM 1228 C CA . LEU A 1 159 ? -31.163 16.298 39.117 1.00 88.50 159 LEU A CA 1
ATOM 1229 C C . LEU A 1 159 ? -30.729 15.597 37.820 1.00 88.50 159 LEU A C 1
ATOM 1231 O O . LEU A 1 159 ? -31.132 16.019 36.738 1.00 88.50 159 LEU A O 1
ATOM 1235 N N . GLN A 1 160 ? -29.999 14.481 37.901 1.00 86.81 160 GLN A N 1
ATOM 1236 C CA . GLN A 1 160 ? -29.666 13.657 36.732 1.00 86.81 160 GLN A CA 1
ATOM 1237 C C . GLN A 1 160 ? -30.925 13.177 35.987 1.00 86.81 160 GLN A C 1
ATOM 1239 O O . GLN A 1 160 ? -30.962 13.176 34.754 1.00 86.81 160 GLN A O 1
ATOM 1244 N N . LYS A 1 161 ? -31.979 12.766 36.710 1.00 83.69 161 LYS A N 1
ATOM 1245 C CA . LYS A 1 161 ? -33.262 12.383 36.093 1.00 83.69 161 LYS A CA 1
ATOM 1246 C C . LYS A 1 161 ? -33.938 13.569 35.418 1.00 83.69 161 LYS A C 1
ATOM 1248 O O . LYS A 1 161 ? -34.474 13.395 34.326 1.00 83.69 161 LYS A O 1
ATOM 1253 N N . ALA A 1 162 ? -33.916 14.740 36.049 1.00 84.69 162 ALA A N 1
ATOM 1254 C CA . ALA A 1 162 ? -34.502 15.955 35.502 1.00 84.69 162 ALA A CA 1
ATOM 1255 C C . ALA A 1 162 ? -33.778 16.395 34.218 1.00 84.69 162 ALA A C 1
ATOM 1257 O O . ALA A 1 162 ? -34.436 16.602 33.204 1.00 84.69 162 ALA A O 1
ATOM 1258 N N . ILE A 1 163 ? -32.439 16.401 34.209 1.00 86.19 163 ILE A N 1
ATOM 1259 C CA . ILE A 1 163 ? -31.621 16.673 33.013 1.00 86.19 163 ILE A CA 1
ATOM 1260 C C . ILE A 1 163 ? -31.916 15.654 31.906 1.00 86.19 163 ILE A C 1
ATOM 1262 O O . ILE A 1 163 ? -32.131 16.028 30.753 1.00 86.19 163 ILE A O 1
ATOM 1266 N N . LYS A 1 164 ? -31.967 14.355 32.244 1.00 80.81 164 LYS A N 1
ATOM 1267 C CA . LYS A 1 164 ? -32.312 13.312 31.271 1.00 80.81 164 LYS A CA 1
ATOM 1268 C C . LYS A 1 164 ? -33.689 13.560 30.658 1.00 80.81 164 LYS A C 1
ATOM 1270 O O . LYS A 1 164 ? -33.832 13.443 29.447 1.00 80.81 164 LYS A O 1
ATOM 1275 N N . LYS A 1 165 ? -34.691 13.852 31.484 1.00 80.94 165 LYS A N 1
ATOM 1276 C CA . LYS A 1 165 ? -36.061 14.089 31.028 1.00 80.94 165 LYS A CA 1
ATOM 1277 C C . LYS A 1 165 ? -36.147 15.324 30.131 1.00 80.94 165 LYS A C 1
ATOM 1279 O O . LYS A 1 165 ? -36.855 15.291 29.138 1.00 80.94 165 LYS A O 1
ATOM 1284 N N . GLU A 1 166 ? -35.410 16.379 30.455 1.00 79.38 166 GLU A N 1
ATOM 1285 C CA . GLU A 1 166 ? -35.410 17.612 29.666 1.00 79.38 166 GLU A CA 1
ATOM 1286 C C . GLU A 1 166 ? -34.789 17.409 28.275 1.00 79.38 166 GLU A C 1
ATOM 1288 O O . GLU A 1 166 ? -35.289 17.924 27.279 1.00 79.38 166 GLU A O 1
ATOM 1293 N N . LEU A 1 167 ? -33.702 16.635 28.186 1.00 75.00 167 LEU A N 1
ATOM 1294 C CA . LEU A 1 167 ? -32.869 16.602 26.978 1.00 75.00 167 LEU A CA 1
ATOM 1295 C C . LEU A 1 167 ? -32.927 15.300 26.176 1.00 75.00 167 LEU A C 1
ATOM 1297 O O . LEU A 1 167 ? -32.644 15.307 24.976 1.00 75.00 167 LEU A O 1
ATOM 1301 N N . PHE A 1 168 ? -33.235 14.183 26.831 1.00 72.00 168 PHE A N 1
ATOM 1302 C CA . PHE A 1 168 ? -33.021 12.828 26.319 1.00 72.00 168 PHE A CA 1
ATOM 1303 C C . PHE A 1 168 ? -34.217 11.903 26.575 1.00 72.00 168 PHE A C 1
ATOM 1305 O O . PHE A 1 168 ? -34.043 10.683 26.584 1.00 72.00 168 PHE A O 1
ATOM 1312 N N . ASP A 1 169 ? -35.422 12.446 26.781 1.00 66.50 169 ASP A N 1
ATOM 1313 C CA . ASP A 1 169 ? -36.622 11.652 27.102 1.00 66.50 169 ASP A CA 1
ATOM 1314 C C . ASP A 1 169 ? -36.901 10.563 26.050 1.00 66.50 169 ASP A C 1
ATOM 1316 O O . ASP A 1 169 ? -37.304 9.445 26.365 1.00 66.50 169 ASP A O 1
ATOM 1320 N N . SER A 1 170 ? -36.578 10.854 24.789 1.00 53.53 170 SER A N 1
ATOM 1321 C CA . SER A 1 170 ? -36.704 9.950 23.644 1.00 53.53 170 SER A CA 1
ATOM 1322 C C . SER A 1 170 ? -35.503 9.016 23.423 1.00 53.53 170 SER A C 1
ATOM 1324 O O . SER A 1 170 ? -35.584 8.131 22.570 1.00 53.53 170 SER A O 1
ATOM 1326 N N . ASN A 1 171 ? -34.399 9.158 24.172 1.00 53.97 171 ASN A N 1
ATOM 1327 C CA . ASN A 1 171 ? -33.193 8.338 24.018 1.00 53.97 171 ASN A CA 1
ATOM 1328 C C . ASN A 1 171 ? -33.058 7.298 25.157 1.00 53.97 171 ASN A C 1
ATOM 1330 O O . ASN A 1 171 ? -32.552 7.608 26.243 1.00 53.97 171 ASN A O 1
ATOM 1334 N N . PRO A 1 172 ? -33.448 6.027 24.930 1.00 57.19 172 PRO A N 1
ATOM 1335 C CA . PRO A 1 172 ? -33.419 4.991 25.963 1.00 57.19 172 PRO A CA 1
ATOM 1336 C C . PRO A 1 172 ? -32.000 4.543 26.356 1.00 57.19 172 PRO A C 1
ATOM 1338 O O . PRO A 1 172 ? -31.844 3.860 27.370 1.00 57.19 172 PRO A O 1
ATOM 1341 N N . LEU A 1 173 ? -30.968 4.911 25.585 1.00 50.25 173 LEU A N 1
ATOM 1342 C CA . LEU A 1 173 ? -29.585 4.470 25.807 1.00 50.25 173 LEU A CA 1
ATOM 1343 C C . LEU A 1 173 ? -28.897 5.223 26.953 1.00 50.25 173 LEU A C 1
ATOM 1345 O O . LEU A 1 173 ? -28.010 4.667 27.602 1.00 50.25 173 LEU A O 1
ATOM 1349 N N . ILE A 1 174 ? -29.324 6.453 27.247 1.00 60.69 174 ILE A N 1
ATOM 1350 C CA . ILE A 1 174 ? -28.737 7.267 28.315 1.00 60.69 174 ILE A CA 1
ATOM 1351 C C . ILE A 1 174 ? -29.534 7.034 29.603 1.00 60.69 174 ILE A C 1
ATOM 1353 O O . ILE A 1 174 ? -30.698 7.422 29.745 1.00 60.69 174 ILE A O 1
ATOM 1357 N N . ARG A 1 175 ? -28.923 6.352 30.575 1.00 68.31 175 ARG A N 1
ATOM 1358 C CA . ARG A 1 175 ? -29.469 6.267 31.939 1.00 68.31 175 ARG A CA 1
ATOM 1359 C C . ARG A 1 175 ? -29.151 7.566 32.672 1.00 68.31 175 ARG A C 1
ATOM 1361 O O . ARG A 1 175 ? -28.061 8.090 32.504 1.00 68.31 175 ARG A O 1
ATOM 1368 N N . ALA A 1 176 ? -30.066 8.040 33.520 1.00 74.38 176 ALA A N 1
ATOM 1369 C CA . ALA A 1 176 ? -29.851 9.264 34.300 1.00 74.38 176 ALA A CA 1
ATOM 1370 C C . ALA A 1 176 ? -28.541 9.190 35.102 1.00 74.38 176 ALA A C 1
ATOM 1372 O O . ALA A 1 176 ? -27.713 10.083 35.018 1.00 74.38 176 ALA A O 1
ATOM 1373 N N . ILE A 1 177 ? -28.295 8.052 35.758 1.00 74.50 177 ILE A N 1
ATOM 1374 C CA . ILE A 1 177 ? -27.076 7.813 36.545 1.00 74.50 177 ILE A CA 1
ATOM 1375 C C . ILE A 1 177 ? -25.777 7.770 35.723 1.00 74.50 177 ILE A C 1
ATOM 1377 O O . ILE A 1 177 ? -24.701 7.756 36.299 1.00 74.50 177 ILE A O 1
ATOM 1381 N N . ALA A 1 178 ? -25.861 7.693 34.392 1.00 68.06 178 ALA A N 1
ATOM 1382 C CA . ALA A 1 178 ? -24.691 7.699 33.515 1.00 68.06 178 ALA A CA 1
ATOM 1383 C C . ALA A 1 178 ? -24.272 9.120 33.094 1.00 68.06 178 ALA A C 1
ATOM 1385 O O . ALA A 1 178 ? -23.272 9.263 32.398 1.00 68.06 178 ALA A O 1
ATOM 1386 N N . LEU A 1 179 ? -25.043 10.150 33.465 1.00 80.12 179 LEU A N 1
ATOM 1387 C CA . LEU A 1 179 ? -24.664 11.550 33.286 1.00 80.12 179 LEU A CA 1
ATOM 1388 C C . LEU A 1 179 ? -23.680 11.938 34.388 1.00 80.12 179 LEU A C 1
ATOM 1390 O O . LEU A 1 179 ? -24.057 11.936 35.561 1.00 80.12 179 LEU A O 1
ATOM 1394 N N . GLN A 1 180 ? -22.456 12.299 34.017 1.00 85.69 180 GLN A N 1
ATOM 1395 C CA . GLN A 1 180 ? -21.477 12.787 34.984 1.00 85.69 180 GLN A CA 1
ATOM 1396 C C . GLN A 1 180 ? -21.704 14.280 35.192 1.00 85.69 180 GLN A C 1
ATOM 1398 O O . GLN A 1 180 ? -21.757 15.049 34.226 1.00 85.69 180 GLN A O 1
ATOM 1403 N N . LEU A 1 181 ? 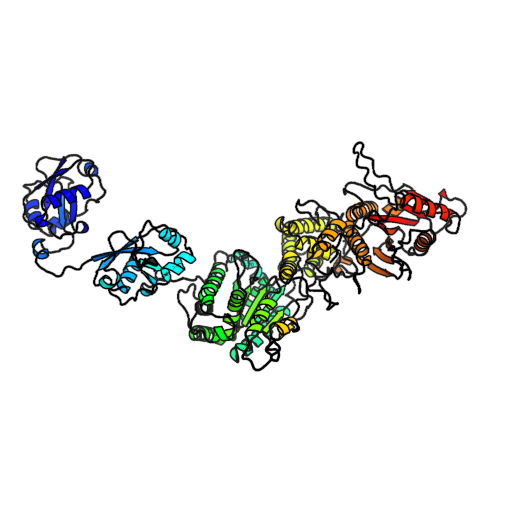-21.900 14.674 36.447 1.00 89.19 181 LEU A N 1
ATOM 1404 C CA . LEU A 1 181 ? -22.215 16.048 36.817 1.00 89.19 181 LEU A CA 1
ATOM 1405 C C . LEU A 1 181 ? -21.063 16.637 37.627 1.00 89.19 181 LEU A C 1
ATOM 1407 O O . LEU A 1 181 ? -20.610 16.032 38.595 1.00 89.19 181 LEU A O 1
ATOM 1411 N N . TYR A 1 182 ? -20.633 17.837 37.259 1.00 89.56 182 TYR A N 1
ATOM 1412 C CA . TYR A 1 182 ? -19.578 18.574 37.953 1.00 89.56 182 TYR A CA 1
ATOM 1413 C C . TYR A 1 182 ? -20.059 19.977 38.307 1.00 89.56 182 TYR A C 1
ATOM 1415 O O . TYR A 1 182 ? -20.912 20.547 37.619 1.00 89.56 182 TYR A O 1
ATOM 1423 N N . GLU A 1 183 ? -19.509 20.558 39.372 1.00 88.69 183 GLU A N 1
ATOM 1424 C CA . GLU A 1 183 ? -19.753 21.965 39.680 1.00 88.69 183 GLU A CA 1
ATOM 1425 C C . GLU A 1 183 ? -19.082 22.863 38.635 1.00 88.69 183 GLU A C 1
ATOM 1427 O O . GLU A 1 183 ? -17.906 22.708 38.310 1.00 88.69 183 GLU A O 1
ATOM 1432 N N . ALA A 1 184 ? -19.813 23.852 38.128 1.00 87.94 184 ALA A N 1
ATOM 1433 C CA . ALA A 1 184 ? -19.259 24.845 37.214 1.00 87.94 184 ALA A CA 1
ATOM 1434 C C . ALA A 1 184 ? -18.478 25.921 37.990 1.00 87.94 184 ALA A C 1
ATOM 1436 O O . ALA A 1 184 ? -18.952 27.048 38.166 1.00 87.94 184 ALA A O 1
ATOM 1437 N N . ARG A 1 185 ? -17.286 25.574 38.486 1.00 84.38 185 ARG A N 1
ATOM 1438 C CA . ARG A 1 185 ? -16.414 26.481 39.248 1.00 84.38 185 ARG A CA 1
ATOM 1439 C C . ARG A 1 185 ? -15.059 26.675 38.582 1.00 84.38 185 ARG A C 1
ATOM 1441 O O . ARG A 1 185 ? -14.468 25.731 38.079 1.00 84.38 185 ARG A O 1
ATOM 1448 N N . ILE A 1 186 ? -14.555 27.905 38.636 1.00 78.81 186 ILE A N 1
ATOM 1449 C CA . ILE A 1 186 ? -13.181 28.239 38.232 1.00 78.81 186 ILE A CA 1
ATOM 1450 C C . ILE A 1 186 ? -12.186 27.920 39.365 1.00 78.81 186 ILE A C 1
ATOM 1452 O O . ILE A 1 186 ? -12.599 27.706 40.505 1.00 78.81 186 ILE A O 1
ATOM 1456 N N . GLU A 1 187 ? -10.879 27.921 39.078 1.00 69.94 187 GLU A N 1
ATOM 1457 C CA . GLU A 1 187 ? -9.808 27.506 40.014 1.00 69.94 187 GLU A CA 1
ATOM 1458 C C . GLU A 1 187 ? -9.847 28.194 41.389 1.00 69.94 187 GLU A C 1
ATOM 1460 O O . GLU A 1 187 ? -9.495 27.595 42.401 1.00 69.94 187 GLU A O 1
ATOM 1465 N N . ASN A 1 188 ? -10.320 29.441 41.463 1.00 71.44 188 ASN A N 1
ATOM 1466 C CA . ASN A 1 188 ? -10.434 30.183 42.724 1.00 71.44 188 ASN A CA 1
ATOM 1467 C C . ASN A 1 188 ? -11.691 29.830 43.554 1.00 71.44 188 ASN A C 1
ATOM 1469 O O . ASN A 1 188 ? -11.973 30.490 44.555 1.00 71.44 188 ASN A O 1
ATOM 1473 N N . GLY A 1 189 ? -12.470 28.830 43.130 1.00 73.00 189 GLY A N 1
ATOM 1474 C CA . GLY A 1 189 ? -13.679 28.359 43.806 1.00 73.00 189 GLY A CA 1
ATOM 1475 C C . GLY A 1 189 ? -14.950 29.165 43.512 1.00 73.00 189 GLY A C 1
ATOM 1476 O O . GLY A 1 189 ? -16.002 28.847 44.068 1.00 73.00 189 GLY A O 1
ATOM 1477 N N . ALA A 1 190 ? -14.902 30.189 42.652 1.00 81.19 190 ALA A N 1
ATOM 1478 C CA . ALA A 1 190 ? -16.087 30.952 42.266 1.00 81.19 190 ALA A CA 1
ATOM 1479 C C . ALA A 1 190 ? -16.917 30.247 41.176 1.00 81.19 190 ALA A C 1
ATOM 1481 O O . ALA A 1 190 ? -16.381 29.604 40.278 1.00 81.19 190 ALA A O 1
ATOM 1482 N N . TRP A 1 191 ? -18.241 30.432 41.213 1.00 85.19 191 TRP A N 1
ATOM 1483 C CA . TRP A 1 191 ? -19.165 29.947 40.178 1.00 85.19 191 TRP A CA 1
ATOM 1484 C C . TRP A 1 191 ? -18.933 30.634 38.828 1.00 85.19 191 TRP A C 1
ATOM 1486 O O . TRP A 1 191 ? -18.855 31.870 38.780 1.00 85.19 191 TRP A O 1
ATOM 1496 N N . LEU A 1 192 ? -18.905 29.852 37.749 1.00 85.75 192 LEU A N 1
ATOM 1497 C CA . LEU A 1 192 ? -18.690 30.317 36.382 1.00 85.75 192 LEU A CA 1
ATOM 1498 C C . LEU A 1 192 ? -19.882 31.158 35.891 1.00 85.75 192 LEU A C 1
ATOM 1500 O O . LEU A 1 192 ? -21.051 30.806 36.070 1.00 85.75 192 LEU A O 1
ATOM 1504 N N . ALA A 1 193 ? -19.602 32.309 35.280 1.00 83.69 193 ALA A N 1
ATOM 1505 C CA . ALA A 1 193 ? -20.644 33.132 34.672 1.00 83.69 193 ALA A CA 1
ATOM 1506 C C . ALA A 1 193 ? -21.054 32.544 33.315 1.00 83.69 193 ALA A C 1
ATOM 1508 O O . ALA A 1 193 ? -20.195 32.134 32.544 1.00 83.69 193 ALA A O 1
ATOM 1509 N N . ARG A 1 194 ? -22.352 32.564 32.980 1.00 81.69 194 ARG A N 1
ATOM 1510 C CA . ARG A 1 194 ? -22.853 32.039 31.691 1.00 81.69 194 ARG A CA 1
ATOM 1511 C C . ARG A 1 194 ? -22.259 32.755 30.472 1.00 81.69 194 ARG A C 1
ATOM 1513 O O . ARG A 1 194 ? -22.127 32.162 29.415 1.00 81.69 194 ARG A O 1
ATOM 1520 N N . SER A 1 195 ? -21.887 34.024 30.629 1.00 80.00 195 SER A N 1
ATOM 1521 C CA . SER A 1 195 ? -21.255 34.842 29.589 1.00 80.00 195 SER A CA 1
ATOM 1522 C C . SER A 1 195 ? -19.723 34.769 29.590 1.00 80.00 195 SER A C 1
ATOM 1524 O O . SER A 1 195 ? -19.085 35.576 28.915 1.00 80.00 195 SER A O 1
ATOM 1526 N N . ALA A 1 196 ? -19.115 33.898 30.400 1.00 83.50 196 ALA A N 1
ATOM 1527 C CA . ALA A 1 196 ? -17.663 33.814 30.501 1.00 83.50 196 ALA A CA 1
ATOM 1528 C C . ALA A 1 196 ? -17.058 33.175 29.230 1.00 83.50 196 ALA A C 1
ATOM 1530 O O . ALA A 1 196 ? -17.659 32.251 28.677 1.00 83.50 196 ALA A O 1
ATOM 1531 N N . PRO A 1 197 ? -15.879 33.623 28.755 1.00 82.62 197 PRO A N 1
ATOM 1532 C CA . PRO A 1 197 ? -15.220 33.046 27.578 1.00 82.62 197 PRO A CA 1
ATOM 1533 C C . PRO A 1 197 ? -14.981 31.533 27.683 1.00 82.62 197 PRO A C 1
ATOM 1535 O O . PRO A 1 197 ? -15.020 30.824 26.681 1.00 82.62 197 PRO A O 1
ATOM 1538 N N . GLU A 1 198 ? -14.757 31.034 28.897 1.00 83.75 198 GLU A N 1
ATOM 1539 C CA . GLU A 1 198 ? -14.540 29.623 29.203 1.00 83.75 198 GLU A CA 1
ATOM 1540 C C . GLU A 1 198 ? -15.774 28.765 28.892 1.00 83.75 198 GLU A C 1
ATOM 1542 O O . GLU A 1 198 ? -15.617 27.612 28.510 1.00 83.75 198 GLU A O 1
ATOM 1547 N N . VAL A 1 199 ? -16.991 29.321 28.978 1.00 83.69 199 VAL A N 1
ATOM 1548 C CA . VAL A 1 199 ? -18.234 28.608 28.623 1.00 83.69 199 VAL A CA 1
ATOM 1549 C C . VAL A 1 199 ? -18.246 28.250 27.139 1.00 83.69 199 VAL A C 1
ATOM 1551 O O . VAL A 1 199 ? -18.546 27.110 26.798 1.00 83.69 199 VAL A O 1
ATOM 1554 N N . ARG A 1 200 ? -17.834 29.180 26.264 1.00 81.69 200 ARG A N 1
ATOM 1555 C CA . ARG A 1 200 ? -17.705 28.895 24.825 1.00 81.69 200 ARG A CA 1
ATOM 1556 C C . ARG A 1 200 ? -16.632 27.852 24.552 1.00 81.69 200 ARG A C 1
ATOM 1558 O O . ARG A 1 200 ? -16.876 26.914 23.816 1.00 81.69 200 ARG A O 1
ATOM 1565 N N . LYS A 1 201 ? -15.479 27.948 25.219 1.00 81.50 201 LYS A N 1
ATOM 1566 C CA . LYS A 1 201 ? -14.418 26.936 25.087 1.00 81.50 201 LYS A CA 1
ATOM 1567 C C . LYS A 1 201 ? -14.874 25.541 25.533 1.00 81.50 201 LYS A C 1
ATOM 1569 O O . LYS A 1 201 ? -14.491 24.551 24.920 1.00 81.50 201 LYS A O 1
ATOM 1574 N N . LEU A 1 202 ? -15.698 25.458 26.581 1.00 81.50 202 LEU A N 1
ATOM 1575 C CA . LEU A 1 202 ? -16.314 24.206 27.029 1.00 81.50 202 LEU A CA 1
ATOM 1576 C C . LEU A 1 202 ? -17.340 23.662 26.024 1.00 81.50 202 LEU A C 1
ATOM 1578 O O . LEU A 1 202 ? -17.421 22.446 25.864 1.00 81.50 202 LEU A O 1
ATOM 1582 N N . GLN A 1 203 ? -18.103 24.529 25.350 1.00 81.50 203 GLN A N 1
ATOM 1583 C CA . GLN A 1 203 ? -19.006 24.144 24.253 1.00 81.50 203 GLN A CA 1
ATOM 1584 C C . GLN A 1 203 ? -18.226 23.632 23.039 1.00 81.50 203 GLN A C 1
ATOM 1586 O O . GLN A 1 203 ? -18.548 22.575 22.506 1.00 81.50 203 GLN A O 1
ATOM 1591 N N . ASP A 1 204 ? -17.147 24.326 22.677 1.00 75.00 204 ASP A N 1
ATOM 1592 C CA . ASP A 1 204 ? -16.275 24.002 21.543 1.00 75.00 204 ASP A CA 1
ATOM 1593 C C . ASP A 1 204 ? -15.406 22.750 21.779 1.00 75.00 204 ASP A C 1
ATOM 1595 O O . ASP A 1 204 ? -14.726 22.279 20.867 1.00 75.00 204 ASP A O 1
ATOM 1599 N N . GLY A 1 205 ? -15.414 22.189 22.993 1.00 68.12 205 GLY A N 1
ATOM 1600 C CA . GLY A 1 205 ? -14.690 20.959 23.315 1.00 68.12 205 GLY A CA 1
ATOM 1601 C C . GLY A 1 205 ? -13.190 21.144 23.584 1.00 68.12 205 GLY A C 1
ATOM 1602 O O . GLY A 1 205 ? -12.423 20.204 23.387 1.00 68.12 205 GLY A O 1
ATOM 1603 N N . ASP A 1 206 ? -12.746 22.326 24.027 1.00 75.50 206 ASP A N 1
ATOM 1604 C CA . ASP A 1 206 ? -11.330 22.612 24.297 1.00 75.50 206 ASP A CA 1
ATOM 1605 C C . ASP A 1 206 ? -10.758 21.732 25.427 1.00 75.50 206 ASP A C 1
ATOM 1607 O O . ASP A 1 206 ? -11.075 21.906 26.608 1.00 75.50 206 ASP A O 1
ATOM 1611 N N . SER A 1 207 ? -9.871 20.798 25.070 1.00 62.09 207 SER A N 1
ATOM 1612 C CA . SER A 1 207 ? -9.327 19.776 25.977 1.00 62.09 207 SER A CA 1
ATOM 1613 C C . SER A 1 207 ? -8.637 20.342 27.225 1.00 62.09 207 SER A C 1
ATOM 1615 O O . SER A 1 207 ? -8.745 19.749 28.298 1.00 62.09 207 SER A O 1
ATOM 1617 N N . LEU A 1 208 ? -7.942 21.481 27.108 1.00 69.06 208 LEU A N 1
ATOM 1618 C CA . LEU A 1 208 ? -7.244 22.132 28.225 1.00 69.06 208 LEU A CA 1
ATOM 1619 C C . LEU A 1 208 ? -8.235 22.730 29.230 1.00 69.06 208 LEU A C 1
ATOM 1621 O O . LEU A 1 208 ? -8.129 22.478 30.429 1.00 69.06 208 LEU A O 1
ATOM 1625 N N . THR A 1 209 ? -9.225 23.479 28.743 1.00 74.00 209 THR A N 1
ATOM 1626 C CA . THR A 1 209 ? -10.273 24.083 29.581 1.00 74.00 209 THR A CA 1
ATOM 1627 C C . THR A 1 209 ? -11.120 23.009 30.268 1.00 74.00 209 THR A C 1
ATOM 1629 O O . THR A 1 209 ? -11.423 23.126 31.456 1.00 74.00 209 THR A O 1
ATOM 1632 N N . ILE A 1 210 ? -11.446 21.928 29.548 1.00 74.69 210 ILE A N 1
ATOM 1633 C CA . ILE A 1 210 ? -12.153 20.766 30.099 1.00 74.69 210 ILE A CA 1
ATOM 1634 C C . ILE A 1 210 ? -11.331 20.113 31.214 1.00 74.69 210 ILE A C 1
ATOM 1636 O O . ILE A 1 210 ? -11.859 19.899 32.301 1.00 74.69 210 ILE A O 1
ATOM 1640 N N . GLN A 1 211 ? -10.042 19.832 30.993 1.00 73.12 211 GLN A N 1
ATOM 1641 C CA . GLN A 1 211 ? -9.192 19.231 32.026 1.00 73.12 211 GLN A CA 1
ATOM 1642 C C . GLN A 1 211 ? -9.068 20.110 33.273 1.00 73.12 211 GLN A C 1
ATOM 1644 O O . GLN A 1 211 ? -9.111 19.582 34.378 1.00 73.12 211 GLN A O 1
ATOM 1649 N N . LEU A 1 212 ? -8.933 21.429 33.119 1.00 74.31 212 LEU A N 1
ATOM 1650 C CA . LEU A 1 212 ? -8.803 22.351 34.251 1.00 74.31 212 LEU A CA 1
ATOM 1651 C C . LEU A 1 212 ? -10.085 22.432 35.089 1.00 74.31 212 LEU A C 1
ATOM 1653 O O . LEU A 1 212 ? -10.025 22.422 36.315 1.00 74.31 212 LEU A O 1
ATOM 1657 N N . LEU A 1 213 ? -11.253 22.482 34.444 1.00 73.62 213 LEU A N 1
ATOM 1658 C CA . LEU A 1 213 ? -12.534 22.656 35.138 1.00 73.62 213 LEU A CA 1
ATOM 1659 C C . LEU A 1 213 ? -13.131 21.331 35.641 1.00 73.62 213 LEU A C 1
ATOM 1661 O O . LEU A 1 213 ? -13.841 21.330 36.644 1.00 73.62 213 LEU A O 1
ATOM 1665 N N . LEU A 1 214 ? -12.802 20.199 35.008 1.00 75.25 214 LEU A N 1
ATOM 1666 C CA . LEU A 1 214 ? -13.204 18.857 35.454 1.00 75.25 214 LEU A CA 1
ATOM 1667 C C . LEU A 1 214 ? -12.206 18.199 36.424 1.00 75.25 214 LEU A C 1
ATOM 1669 O O . LEU A 1 214 ? -12.395 17.045 36.798 1.00 75.25 214 LEU A O 1
ATOM 1673 N N . GLN A 1 215 ? -11.165 18.911 36.874 1.00 65.00 215 GLN A N 1
ATOM 1674 C CA . GLN A 1 215 ? -10.319 18.461 37.993 1.00 65.00 215 GLN A CA 1
ATOM 1675 C C . GLN A 1 215 ? -11.082 18.385 39.325 1.00 65.00 215 GLN A C 1
ATOM 1677 O O . GLN A 1 215 ? -10.596 17.776 40.280 1.00 65.00 215 GLN A O 1
ATOM 1682 N N . GLN A 1 216 ? -12.262 19.004 39.410 1.00 65.50 216 GLN A N 1
ATOM 1683 C CA . GLN A 1 216 ? -13.115 18.907 40.588 1.00 65.50 216 GLN A CA 1
ATOM 1684 C C . GLN A 1 216 ? -13.742 17.515 40.706 1.00 65.50 216 GLN A C 1
ATOM 1686 O O . GLN A 1 216 ? -13.991 16.831 39.715 1.00 65.50 216 GLN A O 1
ATOM 1691 N N . GLN A 1 217 ? -14.002 17.093 41.942 1.00 71.94 217 GLN A N 1
ATOM 1692 C CA . GLN A 1 217 ? -14.644 15.812 42.212 1.00 71.94 217 GLN A CA 1
ATOM 1693 C C . GLN A 1 217 ? -16.044 15.776 41.577 1.00 71.94 217 GLN A C 1
ATOM 1695 O O . GLN A 1 217 ? -16.810 16.732 41.707 1.00 71.94 217 GLN A O 1
ATOM 1700 N N . GLU A 1 218 ? -16.368 14.672 40.897 1.00 82.31 218 GLU A N 1
ATOM 1701 C CA . GLU A 1 218 ? -17.715 14.423 40.372 1.00 82.31 218 GLU A CA 1
ATOM 1702 C C . GLU A 1 218 ? -18.743 14.519 41.509 1.00 82.31 218 GLU A C 1
ATOM 1704 O O . GLU A 1 218 ? -18.500 14.044 42.624 1.00 82.31 218 GLU A O 1
ATOM 1709 N N . LEU A 1 219 ? -19.888 15.145 41.230 1.00 85.00 219 LEU A N 1
ATOM 1710 C CA . LEU A 1 219 ? -20.962 15.294 42.203 1.00 85.00 219 LEU A CA 1
ATOM 1711 C C . LEU A 1 219 ? -21.511 13.922 42.595 1.00 85.00 219 LEU A C 1
ATOM 1713 O O . LEU A 1 219 ? -22.025 13.186 41.753 1.00 85.00 219 LEU A O 1
ATOM 1717 N N . ASP A 1 220 ? -21.451 13.604 43.888 1.00 80.31 220 ASP A N 1
ATOM 1718 C CA . ASP A 1 220 ? -22.003 12.360 44.420 1.00 80.31 220 ASP A CA 1
ATOM 1719 C C . ASP A 1 220 ? -23.531 12.330 44.204 1.00 80.31 220 ASP A C 1
ATOM 1721 O O . ASP A 1 220 ? -24.232 13.205 44.727 1.00 80.31 220 ASP A O 1
ATOM 1725 N N . PRO A 1 221 ? -24.077 11.324 43.485 1.00 83.31 221 PRO A N 1
ATOM 1726 C CA . PRO A 1 221 ? -25.511 11.181 43.247 1.00 83.31 221 PRO A CA 1
ATOM 1727 C C . PRO A 1 221 ? -26.378 11.204 44.515 1.00 83.31 221 PRO A C 1
ATOM 1729 O O . PRO A 1 221 ? -27.554 11.565 44.432 1.00 83.31 221 PRO A O 1
ATOM 1732 N N . ALA A 1 222 ? -25.827 10.825 45.673 1.00 80.56 222 ALA A N 1
ATOM 1733 C CA . ALA A 1 222 ? -26.534 10.834 46.953 1.00 80.56 222 ALA A CA 1
ATOM 1734 C C . ALA A 1 222 ? -26.572 12.215 47.640 1.00 80.56 222 ALA A C 1
ATOM 1736 O O . ALA A 1 222 ? -27.366 12.402 48.562 1.00 80.56 222 ALA A O 1
ATOM 1737 N N . SER A 1 223 ? -25.751 13.179 47.206 1.00 85.44 223 SER A N 1
ATOM 1738 C CA . SER A 1 223 ? -25.681 14.514 47.819 1.00 85.44 223 SER A CA 1
ATOM 1739 C C . SER A 1 223 ? -26.972 15.309 47.619 1.00 85.44 223 SER A C 1
ATOM 1741 O O . SER A 1 223 ? -27.645 15.172 46.595 1.00 85.44 223 SER A O 1
ATOM 1743 N N . LEU A 1 224 ? -27.319 16.159 48.589 1.00 86.06 224 LEU A N 1
ATOM 1744 C CA . LEU A 1 224 ? -28.503 17.019 48.521 1.00 86.06 224 LEU A CA 1
ATOM 1745 C C . LEU A 1 224 ? -28.224 18.305 47.738 1.00 86.06 224 LEU A C 1
ATOM 1747 O O . LEU A 1 224 ? -27.215 18.976 47.950 1.00 86.06 224 LEU A O 1
ATOM 1751 N N . ILE A 1 225 ? -29.174 18.707 46.896 1.00 85.06 225 ILE A N 1
ATOM 1752 C CA . ILE A 1 225 ? -29.050 19.894 46.039 1.00 85.06 225 ILE A CA 1
ATOM 1753 C C . ILE A 1 225 ? -28.862 21.178 46.864 1.00 85.06 225 ILE A C 1
ATOM 1755 O O . ILE A 1 225 ? -28.042 22.023 46.501 1.00 85.06 225 ILE A O 1
ATOM 1759 N N . ASP A 1 226 ? -29.573 21.325 47.988 1.00 80.62 226 ASP A N 1
ATOM 1760 C CA . ASP A 1 226 ? -29.439 22.494 48.875 1.00 80.62 226 ASP A CA 1
ATOM 1761 C C . ASP A 1 226 ? -28.086 22.574 49.592 1.00 80.62 226 ASP A C 1
ATOM 1763 O O . ASP A 1 226 ? -27.697 23.657 50.020 1.00 80.62 226 ASP A O 1
ATOM 1767 N N . GLU A 1 227 ? -27.371 21.460 49.744 1.00 81.38 227 GLU A N 1
ATOM 1768 C CA . GLU A 1 227 ? -26.037 21.446 50.351 1.00 81.38 227 GLU A CA 1
ATOM 1769 C C . GLU A 1 227 ? -24.973 21.798 49.310 1.00 81.38 227 GLU A C 1
ATOM 1771 O O . GLU A 1 227 ? -24.135 22.667 49.554 1.00 81.38 227 GLU A O 1
ATOM 1776 N N . THR A 1 228 ? -25.065 21.197 48.121 1.00 82.31 228 THR A N 1
ATOM 1777 C CA . THR A 1 228 ? -24.121 21.400 47.015 1.00 82.31 228 THR A CA 1
ATOM 1778 C C . THR A 1 228 ? -24.192 22.820 46.437 1.00 82.31 228 THR A C 1
ATOM 1780 O O . THR A 1 228 ? -23.174 23.488 46.268 1.00 82.31 228 THR A O 1
ATOM 1783 N N . PHE A 1 229 ? -25.397 23.340 46.175 1.00 84.88 229 PHE A N 1
ATOM 1784 C CA . PHE A 1 229 ? -25.573 24.599 45.434 1.00 84.88 229 PHE A CA 1
ATOM 1785 C C . PHE A 1 229 ? -25.943 25.805 46.310 1.00 84.88 229 PHE A C 1
ATOM 1787 O O . PHE A 1 229 ? -26.277 26.866 45.778 1.00 84.88 229 PHE A O 1
ATOM 1794 N N . ARG A 1 230 ? -25.838 25.688 47.644 1.00 73.88 230 ARG A N 1
ATOM 1795 C CA . ARG A 1 230 ? -26.267 26.716 48.617 1.00 73.88 230 ARG A CA 1
ATOM 1796 C C . ARG A 1 230 ? -25.704 28.115 48.359 1.00 73.88 230 ARG A C 1
ATOM 1798 O O . ARG A 1 230 ? -26.345 29.113 48.675 1.00 73.88 230 ARG A O 1
ATOM 1805 N N . THR A 1 231 ? -24.476 28.186 47.849 1.00 70.44 231 THR A N 1
ATOM 1806 C CA . THR A 1 231 ? -23.722 29.434 47.645 1.00 70.44 231 THR A CA 1
ATOM 1807 C C . THR A 1 231 ? -23.898 30.029 46.248 1.00 70.44 231 THR A C 1
ATOM 1809 O O . THR A 1 231 ? -23.331 31.089 45.964 1.00 70.44 231 THR A O 1
ATOM 1812 N N . SER A 1 232 ? -24.648 29.365 45.364 1.00 68.50 232 SER A N 1
ATOM 1813 C CA . SER A 1 232 ? -24.862 29.854 44.006 1.00 68.50 232 SER A CA 1
ATOM 1814 C C . SER A 1 232 ? -25.871 31.005 43.981 1.00 68.50 232 SER A C 1
ATOM 1816 O O . SER A 1 232 ? -26.861 31.007 44.711 1.00 68.50 232 SER A O 1
ATOM 1818 N N . LYS A 1 233 ? -25.596 32.016 43.152 1.00 63.09 233 LYS A N 1
ATOM 1819 C CA . LYS A 1 233 ? -26.459 33.190 42.940 1.00 63.09 233 LYS A CA 1
ATOM 1820 C C . LYS A 1 233 ? -27.231 33.039 41.631 1.00 63.09 233 LYS A C 1
ATOM 1822 O O . LYS A 1 233 ? -26.713 32.445 40.685 1.00 63.09 233 LYS A O 1
ATOM 1827 N N . ASP A 1 234 ? -28.409 33.657 41.555 1.00 58.16 234 ASP A N 1
ATOM 1828 C CA . ASP A 1 234 ? -29.236 33.663 40.345 1.00 58.16 234 ASP A CA 1
ATOM 1829 C C . ASP A 1 234 ? -28.450 34.136 39.107 1.00 58.16 234 ASP A C 1
ATOM 1831 O O . ASP A 1 234 ? -27.769 35.165 39.125 1.00 58.16 234 ASP A O 1
ATOM 1835 N N . GLY A 1 235 ? -28.539 33.360 38.021 1.00 61.59 235 GLY A N 1
ATOM 1836 C CA . GLY A 1 235 ? -27.991 33.698 36.701 1.00 61.59 235 GLY A CA 1
ATOM 1837 C C . GLY A 1 235 ? -26.575 33.195 36.381 1.00 61.59 235 GLY A C 1
ATOM 1838 O O . GLY A 1 235 ? -26.091 33.477 35.279 1.00 61.59 235 GLY A O 1
ATOM 1839 N N . ARG A 1 236 ? -25.914 32.454 37.283 1.00 80.94 236 ARG A N 1
ATOM 1840 C CA . ARG A 1 236 ? -24.628 31.770 37.018 1.00 80.94 236 ARG A CA 1
ATOM 1841 C C . ARG A 1 236 ? -24.823 30.349 36.495 1.00 80.94 236 ARG A C 1
ATOM 1843 O O . ARG A 1 236 ? -25.903 29.794 36.642 1.00 80.94 236 ARG A O 1
ATOM 1850 N N . LEU A 1 237 ? -23.784 29.786 35.878 1.00 84.38 237 LEU A N 1
ATOM 1851 C CA . LEU A 1 237 ? -23.761 28.377 35.504 1.00 84.38 237 LEU A CA 1
ATOM 1852 C C . LEU A 1 237 ? -23.506 27.539 36.764 1.00 84.38 237 LEU A C 1
ATOM 1854 O O . LEU A 1 237 ? -22.605 27.854 37.540 1.00 84.38 237 LEU A O 1
ATOM 1858 N N . ASN A 1 238 ? -24.317 26.506 36.984 1.00 89.44 238 ASN A N 1
ATOM 1859 C CA . ASN A 1 238 ? -24.256 25.665 38.178 1.00 89.44 238 ASN A CA 1
ATOM 1860 C C . ASN A 1 238 ? -23.605 24.311 37.883 1.00 89.44 238 ASN A C 1
ATOM 1862 O O . ASN A 1 238 ? -22.784 23.844 38.668 1.00 89.44 238 ASN A O 1
ATOM 1866 N N . VAL A 1 239 ? -23.972 23.678 36.768 1.00 90.06 239 VAL A N 1
ATOM 1867 C CA . VAL A 1 239 ? -23.652 22.270 36.508 1.00 90.06 239 VAL A CA 1
ATOM 1868 C C . VAL A 1 239 ? -23.023 22.106 35.132 1.00 90.06 239 VAL A C 1
ATOM 1870 O O . VAL A 1 239 ? -23.583 22.548 34.130 1.00 90.06 239 VAL A O 1
ATOM 1873 N N . LEU A 1 240 ? -21.882 21.428 35.078 1.00 89.69 240 LEU A N 1
ATOM 1874 C CA . LEU A 1 240 ? -21.323 20.889 33.843 1.00 89.69 240 LEU A CA 1
ATOM 1875 C C . LEU A 1 240 ? -21.805 19.446 33.690 1.00 89.69 240 LEU A C 1
ATOM 1877 O O . LEU A 1 240 ? -21.621 18.624 34.586 1.00 89.69 240 LEU A O 1
ATOM 1881 N N . VAL A 1 241 ? -22.451 19.158 32.565 1.00 88.69 241 VAL A N 1
ATOM 1882 C CA . VAL A 1 241 ? -22.998 17.848 32.216 1.00 88.69 241 VAL A CA 1
ATOM 1883 C C . VAL A 1 241 ? -22.078 17.217 31.184 1.00 88.69 241 VAL A C 1
ATOM 1885 O O . VAL A 1 241 ? -21.980 17.689 30.051 1.00 88.69 241 VAL A O 1
ATOM 1888 N N . VAL A 1 242 ? -21.419 16.129 31.563 1.00 82.19 242 VAL A N 1
ATOM 1889 C CA . VAL A 1 242 ? -20.623 15.319 30.641 1.00 82.19 242 VAL A CA 1
ATOM 1890 C C . VAL A 1 242 ? -21.456 14.100 30.257 1.00 82.19 242 VAL A C 1
ATOM 1892 O O . VAL A 1 242 ? -21.889 13.315 31.106 1.00 82.19 242 VAL A O 1
ATOM 1895 N N . LEU A 1 243 ? -21.743 13.971 28.960 1.00 73.50 243 LEU A N 1
ATOM 1896 C CA . LEU A 1 243 ? -22.519 12.845 28.448 1.00 73.50 243 LEU A CA 1
ATOM 1897 C C . LEU A 1 243 ? -21.682 11.560 28.470 1.00 73.50 243 LEU A C 1
ATOM 1899 O O . LEU A 1 243 ? -20.492 11.601 28.142 1.00 73.50 243 LEU A O 1
ATOM 1903 N N . PRO A 1 244 ? -22.292 10.399 28.775 1.00 64.69 244 PRO A N 1
ATOM 1904 C CA . PRO A 1 244 ? -21.597 9.128 28.666 1.00 64.69 244 PRO A CA 1
ATOM 1905 C C . PRO A 1 244 ? -21.184 8.915 27.212 1.00 64.69 244 PRO A C 1
ATOM 1907 O O . PRO A 1 244 ? -22.017 8.977 26.299 1.00 64.69 244 PRO A O 1
ATOM 1910 N N . GLN A 1 245 ? -19.896 8.651 26.992 1.00 65.81 245 GLN A N 1
ATOM 1911 C CA . GLN A 1 245 ? -19.386 8.377 25.656 1.00 65.81 245 GLN A CA 1
ATOM 1912 C C . GLN A 1 245 ? -20.088 7.134 25.102 1.00 65.81 245 GLN A C 1
ATOM 1914 O O . GLN A 1 245 ? -19.821 6.009 25.516 1.00 65.81 245 GLN A O 1
ATOM 1919 N N . THR A 1 246 ? -21.023 7.339 24.174 1.00 69.25 246 THR A N 1
ATOM 1920 C CA . THR A 1 246 ? -21.672 6.243 23.458 1.00 69.25 246 THR A CA 1
ATOM 1921 C C . THR A 1 246 ? -20.856 5.940 22.212 1.00 69.25 246 THR A C 1
ATOM 1923 O O . THR A 1 246 ? -20.629 6.806 21.366 1.00 69.25 246 THR A O 1
ATOM 1926 N N . PHE A 1 247 ? -20.411 4.697 22.106 1.00 78.81 247 PHE A N 1
ATOM 1927 C CA . PHE A 1 247 ? -19.598 4.195 21.014 1.00 78.81 247 PHE A CA 1
ATOM 1928 C C . PHE A 1 247 ? -20.473 3.374 20.070 1.00 78.81 247 PHE A C 1
ATOM 1930 O O . PHE A 1 247 ? -21.195 2.470 20.502 1.00 78.81 247 PHE A O 1
ATOM 1937 N N . VAL A 1 248 ? -20.403 3.678 18.774 1.00 81.19 248 VAL A N 1
ATOM 1938 C CA . VAL A 1 248 ? -21.124 2.950 17.724 1.00 81.19 248 VAL A CA 1
ATOM 1939 C C . VAL A 1 248 ? -20.178 1.947 17.078 1.00 81.19 248 VAL A C 1
ATOM 1941 O O . VAL A 1 248 ? -19.203 2.325 16.440 1.00 81.19 248 VAL A O 1
ATOM 1944 N N . VAL A 1 249 ? -20.472 0.660 17.248 1.00 85.12 249 VAL A N 1
ATOM 1945 C CA . VAL A 1 249 ? -19.608 -0.454 16.813 1.00 85.12 249 VAL A CA 1
ATOM 1946 C C . VAL A 1 249 ? -20.199 -1.225 15.630 1.00 85.12 249 VAL A C 1
ATOM 1948 O O . VAL A 1 249 ? -19.502 -1.991 14.952 1.00 85.12 249 VAL A O 1
ATOM 1951 N N . ALA A 1 250 ? -21.496 -1.015 15.382 1.00 82.62 250 ALA A N 1
ATOM 1952 C CA . ALA A 1 250 ? -22.199 -1.536 14.224 1.00 82.62 250 ALA A CA 1
ATOM 1953 C C . ALA A 1 250 ? -21.549 -1.081 12.915 1.00 82.62 250 ALA A C 1
ATOM 1955 O O . ALA A 1 250 ? -21.054 0.039 12.789 1.00 82.62 250 ALA A O 1
ATOM 1956 N N . GLU A 1 251 ? -21.609 -1.972 11.931 1.00 82.69 251 GLU A N 1
ATOM 1957 C CA . GLU A 1 251 ? -21.244 -1.655 10.554 1.00 82.69 251 GLU A CA 1
ATOM 1958 C C . GLU A 1 251 ? -22.292 -0.733 9.953 1.00 82.69 251 GLU A C 1
ATOM 1960 O O . GLU A 1 251 ? -23.495 -0.891 10.192 1.00 82.69 251 GLU A O 1
ATOM 1965 N N . ASP A 1 252 ? -21.826 0.202 9.142 1.00 78.88 252 ASP A N 1
ATOM 1966 C CA . ASP A 1 252 ? -22.687 1.047 8.347 1.00 78.88 252 ASP A CA 1
ATOM 1967 C C . ASP A 1 252 ? -23.132 0.284 7.093 1.00 78.88 252 ASP A C 1
ATOM 1969 O O . ASP A 1 252 ? -22.429 0.194 6.082 1.00 78.88 252 ASP A O 1
ATOM 1973 N N . LYS A 1 253 ? -24.311 -0.333 7.201 1.00 79.31 253 LYS A N 1
ATOM 1974 C CA . LYS A 1 253 ? -24.882 -1.184 6.152 1.00 79.31 253 LYS A CA 1
ATOM 1975 C C . LYS A 1 253 ? -25.170 -0.429 4.856 1.00 79.31 253 LYS A C 1
ATOM 1977 O O . LYS A 1 253 ? -25.159 -1.060 3.803 1.00 79.31 253 LYS A O 1
ATOM 1982 N N . GLU A 1 254 ? -25.396 0.884 4.907 1.00 75.44 254 GLU A N 1
ATOM 1983 C CA . GLU A 1 254 ? -25.673 1.698 3.713 1.00 75.44 254 GLU A CA 1
ATOM 1984 C C . GLU A 1 254 ? -24.473 1.699 2.755 1.00 75.44 254 GLU A C 1
ATOM 1986 O O . GLU A 1 254 ? -24.612 1.654 1.531 1.00 75.44 254 GLU A O 1
ATOM 1991 N N . HIS A 1 255 ? -23.272 1.609 3.319 1.00 78.00 255 HIS A N 1
ATOM 1992 C CA . HIS A 1 255 ? -22.010 1.687 2.598 1.00 78.00 255 HIS A CA 1
ATOM 1993 C C . HIS A 1 255 ? -21.388 0.318 2.270 1.00 78.00 255 HIS A C 1
ATOM 1995 O O . HIS A 1 255 ? -20.268 0.241 1.764 1.00 78.00 255 HIS A O 1
ATOM 2001 N N . TRP A 1 256 ? -22.102 -0.788 2.512 1.00 77.62 256 TRP A N 1
ATOM 2002 C CA . TRP A 1 256 ? -21.609 -2.143 2.218 1.00 77.62 256 TRP A CA 1
ATOM 2003 C C . TRP A 1 256 ? -21.355 -2.409 0.732 1.00 77.62 256 TRP A C 1
ATOM 2005 O O . TRP A 1 256 ? -20.543 -3.269 0.396 1.00 77.62 256 TRP A O 1
ATOM 2015 N N . HIS A 1 257 ? -22.012 -1.676 -0.165 1.00 77.38 257 HIS A N 1
ATOM 2016 C CA . HIS A 1 257 ? -21.818 -1.826 -1.606 1.00 77.38 257 HIS A CA 1
ATOM 2017 C C . HIS A 1 257 ? -20.356 -1.569 -2.033 1.00 77.38 257 HIS A C 1
ATOM 2019 O O . HIS A 1 257 ? -19.875 -2.203 -2.970 1.00 77.38 257 HIS A O 1
ATOM 2025 N N . HIS A 1 258 ? -19.603 -0.747 -1.290 1.00 76.31 258 HIS A N 1
ATOM 2026 C CA . HIS A 1 258 ? -18.170 -0.526 -1.524 1.00 76.31 258 HIS A CA 1
ATOM 2027 C C . HIS A 1 258 ? -17.295 -1.764 -1.264 1.00 76.31 258 HIS A C 1
ATOM 2029 O O . HIS A 1 258 ? -16.198 -1.854 -1.809 1.00 76.31 258 HIS A O 1
ATOM 2035 N N . THR A 1 259 ? -17.773 -2.733 -0.476 1.00 80.50 259 THR A N 1
ATOM 2036 C CA . THR A 1 259 ? -17.010 -3.938 -0.092 1.00 80.50 259 THR A CA 1
ATOM 2037 C C . THR A 1 259 ? -17.459 -5.191 -0.843 1.00 80.50 259 THR A C 1
ATOM 2039 O O . THR A 1 259 ? -16.858 -6.262 -0.725 1.00 80.50 259 THR A O 1
ATOM 2042 N N . GLN A 1 260 ? -18.501 -5.069 -1.672 1.00 82.31 260 GLN A N 1
ATOM 2043 C CA . GLN A 1 260 ? -19.097 -6.185 -2.402 1.00 82.31 260 GLN A CA 1
ATOM 2044 C C . GLN A 1 260 ? -18.099 -6.870 -3.343 1.00 82.31 260 GLN A C 1
ATOM 2046 O O . GLN A 1 260 ? -18.100 -8.097 -3.444 1.00 82.31 260 GLN A O 1
ATOM 2051 N N . HIS A 1 261 ? -17.217 -6.098 -3.986 1.00 81.50 261 HIS A N 1
ATOM 2052 C CA . HIS A 1 261 ? -16.159 -6.658 -4.824 1.00 81.50 261 HIS A CA 1
ATOM 2053 C C . HIS A 1 261 ? -15.227 -7.571 -4.014 1.00 81.50 261 HIS A C 1
ATOM 2055 O O . HIS A 1 261 ? -15.024 -8.715 -4.412 1.00 81.50 261 HIS A O 1
ATOM 2061 N N . TYR A 1 262 ? -14.743 -7.128 -2.847 1.00 86.44 262 TYR A N 1
ATOM 2062 C CA . TYR A 1 262 ? -13.868 -7.945 -2.000 1.00 86.44 262 TYR A CA 1
ATOM 2063 C C . TYR A 1 262 ? -14.535 -9.249 -1.557 1.00 86.44 262 TYR A C 1
ATOM 2065 O O . TYR A 1 262 ? -13.894 -10.299 -1.578 1.00 86.44 262 TYR A O 1
ATOM 2073 N N . ARG A 1 263 ? -15.830 -9.204 -1.213 1.00 88.06 263 ARG A N 1
ATOM 2074 C CA . ARG A 1 263 ? -16.615 -10.398 -0.853 1.00 88.06 263 ARG A CA 1
ATOM 2075 C C . ARG A 1 263 ? -16.733 -11.382 -2.021 1.00 88.06 263 ARG A C 1
ATOM 2077 O O . ARG A 1 263 ? -16.529 -12.575 -1.830 1.00 88.06 263 ARG A O 1
ATOM 2084 N N . ALA A 1 264 ? -17.000 -10.893 -3.232 1.00 87.31 264 ALA A N 1
ATOM 2085 C CA . ALA A 1 264 ? -17.075 -11.744 -4.421 1.00 87.31 264 ALA A CA 1
ATOM 2086 C C . ALA A 1 264 ? -15.725 -12.412 -4.745 1.00 87.31 264 ALA A C 1
ATOM 2088 O O . ALA A 1 264 ? -15.680 -13.598 -5.065 1.00 87.31 264 ALA A O 1
ATOM 2089 N N . VAL A 1 265 ? -14.618 -11.671 -4.621 1.00 86.69 265 VAL A N 1
ATOM 2090 C CA . VAL A 1 265 ? -13.258 -12.207 -4.810 1.00 86.69 265 VAL A CA 1
ATOM 2091 C C . VAL A 1 265 ? -12.920 -13.245 -3.734 1.00 86.69 265 VAL A C 1
ATOM 2093 O O . VAL A 1 265 ? -12.285 -14.263 -4.022 1.00 86.69 265 VAL A O 1
ATOM 2096 N N . ALA A 1 266 ? -13.353 -13.009 -2.496 1.00 90.94 266 ALA A N 1
ATOM 2097 C CA . ALA A 1 266 ? -13.032 -13.857 -1.358 1.00 90.94 266 ALA A CA 1
ATOM 2098 C C . ALA A 1 266 ? -13.571 -15.284 -1.495 1.00 90.94 266 ALA A C 1
ATOM 2100 O O . ALA A 1 266 ? -12.859 -16.228 -1.153 1.00 90.94 266 ALA A O 1
ATOM 2101 N N . GLU A 1 267 ? -14.754 -15.466 -2.086 1.00 90.62 267 GLU A N 1
ATOM 2102 C CA . GLU A 1 267 ? -15.314 -16.798 -2.362 1.00 90.62 267 GLU A CA 1
ATOM 2103 C C . GLU A 1 267 ? -14.407 -17.665 -3.248 1.00 90.62 267 GLU A C 1
ATOM 2105 O O . GLU A 1 267 ? -14.378 -18.889 -3.110 1.00 90.62 267 GLU A O 1
ATOM 2110 N N . ILE A 1 268 ? -13.618 -17.034 -4.119 1.00 88.50 268 ILE A N 1
ATOM 2111 C CA . ILE A 1 268 ? -12.682 -17.709 -5.025 1.00 88.50 268 ILE A CA 1
ATOM 2112 C C . ILE A 1 268 ? -11.323 -17.915 -4.347 1.00 88.50 268 ILE A C 1
ATOM 2114 O O . ILE A 1 268 ? -10.677 -18.947 -4.531 1.00 88.50 268 ILE A O 1
ATOM 2118 N N . LEU A 1 269 ? -10.865 -16.931 -3.566 1.00 89.81 269 LEU A N 1
ATOM 2119 C CA . LEU A 1 269 ? -9.533 -16.941 -2.958 1.00 89.81 269 LEU A CA 1
ATOM 2120 C C . LEU A 1 269 ? -9.445 -17.698 -1.629 1.00 89.81 269 LEU A C 1
ATOM 2122 O O . LEU A 1 269 ? -8.330 -18.024 -1.209 1.00 89.81 269 LEU A O 1
ATOM 2126 N N . LYS A 1 270 ? -10.572 -17.987 -0.967 1.00 91.38 270 LYS A N 1
ATOM 2127 C CA . LYS A 1 270 ? -10.597 -18.558 0.391 1.00 91.38 270 LYS A CA 1
ATOM 2128 C C . LYS A 1 270 ? -9.800 -19.854 0.546 1.00 91.38 270 LYS A C 1
ATOM 2130 O O . LYS A 1 270 ? -9.218 -20.059 1.601 1.00 91.38 270 LYS A O 1
ATOM 2135 N N . ASN A 1 271 ? -9.700 -20.675 -0.499 1.00 90.25 271 ASN A N 1
ATOM 2136 C CA . ASN A 1 271 ? -8.989 -21.964 -0.475 1.00 90.25 271 ASN A CA 1
ATOM 2137 C C . ASN A 1 271 ? -7.607 -21.901 -1.148 1.00 90.25 271 ASN A C 1
ATOM 2139 O O . ASN A 1 271 ? -7.122 -22.886 -1.701 1.00 90.25 271 ASN A O 1
ATOM 2143 N N . THR A 1 272 ? -6.995 -20.718 -1.210 1.00 90.75 272 THR A N 1
ATOM 2144 C CA . THR A 1 272 ? -5.631 -20.589 -1.732 1.00 90.75 272 THR A CA 1
ATOM 2145 C C . THR A 1 272 ? -4.605 -20.902 -0.648 1.00 90.75 272 THR A C 1
ATOM 2147 O O . THR A 1 272 ? -4.789 -20.527 0.507 1.00 90.75 272 THR A O 1
ATOM 2150 N N . LYS A 1 273 ? -3.462 -21.481 -1.047 1.00 90.06 273 LYS A N 1
ATOM 2151 C CA . LYS A 1 273 ? -2.358 -21.851 -0.142 1.00 90.06 273 LYS A CA 1
ATOM 2152 C C . LYS A 1 273 ? -1.970 -20.733 0.838 1.00 90.06 273 LYS A C 1
ATOM 2154 O O . LYS A 1 273 ? -1.750 -20.991 2.012 1.00 90.06 273 LYS A O 1
ATOM 2159 N N . LYS A 1 274 ? -1.916 -19.479 0.371 1.00 89.81 274 LYS A N 1
ATOM 2160 C CA . LYS A 1 274 ? -1.563 -18.327 1.217 1.00 89.81 274 LYS A CA 1
ATOM 2161 C C . LYS A 1 274 ? -2.630 -17.988 2.259 1.00 89.81 274 LYS A C 1
ATOM 2163 O O . LYS A 1 274 ? -2.276 -17.520 3.331 1.00 89.81 274 LYS A O 1
ATOM 2168 N N . VAL A 1 275 ? -3.910 -18.233 1.979 1.00 92.38 275 VAL A N 1
ATOM 2169 C CA . VAL A 1 275 ? -4.976 -18.098 2.985 1.00 92.38 275 VAL A CA 1
ATOM 2170 C C . VAL A 1 275 ? -4.894 -19.248 3.989 1.00 92.38 275 VAL A C 1
ATOM 2172 O O . VAL A 1 275 ? -4.972 -18.994 5.187 1.00 92.38 275 VAL A O 1
ATOM 2175 N N . ASP A 1 276 ? -4.647 -20.479 3.528 1.00 92.38 276 ASP A N 1
ATOM 2176 C CA . ASP A 1 276 ? -4.446 -21.638 4.413 1.00 92.38 276 ASP A CA 1
ATOM 2177 C C . ASP A 1 276 ? -3.270 -21.430 5.379 1.00 92.38 276 ASP A C 1
ATOM 2179 O O . ASP A 1 276 ? -3.401 -21.704 6.570 1.00 92.38 276 ASP A O 1
ATOM 2183 N N . GLU A 1 277 ? -2.148 -20.883 4.895 1.00 92.19 277 GLU A N 1
ATOM 2184 C CA . GLU A 1 277 ? -0.994 -20.517 5.728 1.00 92.19 277 GLU A CA 1
ATOM 2185 C C . GLU A 1 277 ? -1.402 -19.549 6.855 1.00 92.19 277 GLU A C 1
ATOM 2187 O O . GLU A 1 277 ? -1.049 -19.777 8.012 1.00 92.19 277 GLU A O 1
ATOM 2192 N N . VAL A 1 278 ? -2.200 -18.510 6.563 1.00 92.94 278 VAL A N 1
ATOM 2193 C CA . VAL A 1 278 ? -2.688 -17.573 7.595 1.00 92.94 278 VAL A CA 1
ATOM 2194 C C . VAL A 1 278 ? -3.611 -18.274 8.591 1.00 92.94 278 VAL A C 1
ATOM 2196 O O . VAL A 1 278 ? -3.471 -18.070 9.796 1.00 92.94 278 VAL A O 1
ATOM 2199 N N . VAL A 1 279 ? -4.545 -19.104 8.115 1.00 93.56 279 VAL A N 1
ATOM 2200 C CA . VAL A 1 279 ? -5.490 -19.835 8.976 1.00 93.56 279 VAL A CA 1
ATOM 2201 C C . VAL A 1 279 ? -4.742 -20.766 9.936 1.00 93.56 279 VAL A C 1
ATOM 2203 O O . VAL A 1 279 ? -5.052 -20.791 11.127 1.00 93.56 279 VAL A O 1
ATOM 2206 N N . GLN A 1 280 ? -3.705 -21.462 9.463 1.00 93.25 280 GLN A N 1
ATOM 2207 C CA . GLN A 1 280 ? -2.847 -22.302 10.306 1.00 93.25 280 GLN A CA 1
ATOM 2208 C C . GLN A 1 280 ? -2.116 -21.485 11.382 1.00 93.25 280 GLN A C 1
ATOM 2210 O O . GLN A 1 280 ? -2.087 -21.888 12.548 1.00 93.25 280 GLN A O 1
ATOM 2215 N N . GLN A 1 281 ? -1.569 -20.316 11.023 1.00 92.81 281 GLN A N 1
ATOM 2216 C CA . GLN A 1 281 ? -0.921 -19.428 11.994 1.00 92.81 281 GLN A CA 1
ATOM 2217 C C . GLN A 1 281 ? -1.914 -18.890 13.028 1.00 92.81 281 GLN A C 1
ATOM 2219 O O . GLN A 1 281 ? -1.619 -18.896 14.222 1.00 92.81 281 GLN A O 1
ATOM 2224 N N . VAL A 1 282 ? -3.114 -18.488 12.603 1.00 93.69 282 VAL A N 1
ATOM 2225 C CA . VAL A 1 282 ? -4.201 -18.081 13.506 1.00 93.69 282 VAL A CA 1
ATOM 2226 C C . VAL A 1 282 ? -4.524 -19.197 14.494 1.00 93.69 282 VAL A C 1
ATOM 2228 O O . VAL A 1 282 ? -4.606 -18.948 15.693 1.00 93.69 282 VAL A O 1
ATOM 2231 N N . GLU A 1 283 ? -4.662 -20.433 14.020 1.00 91.75 283 GLU A N 1
ATOM 2232 C CA . GLU A 1 283 ? -4.991 -21.568 14.875 1.00 91.75 283 GLU A CA 1
ATOM 2233 C C . GLU A 1 283 ? -3.888 -21.843 15.913 1.00 91.75 283 GLU A C 1
ATOM 2235 O O . GLU A 1 283 ? -4.169 -22.068 17.096 1.00 91.75 283 GLU A O 1
ATOM 2240 N N . GLN A 1 284 ? -2.619 -21.776 15.500 1.00 90.94 284 GLN A N 1
ATOM 2241 C CA . GLN A 1 284 ? -1.471 -21.900 16.398 1.00 90.94 284 GLN A CA 1
ATOM 2242 C C . GLN A 1 284 ? -1.434 -20.773 17.442 1.00 90.94 284 GLN A C 1
ATOM 2244 O O . GLN A 1 284 ? -1.193 -21.034 18.628 1.00 90.94 284 GLN A O 1
ATOM 2249 N N . ILE A 1 285 ? -1.710 -19.534 17.027 1.00 91.25 285 ILE A N 1
ATOM 2250 C CA . ILE A 1 285 ? -1.758 -18.364 17.909 1.00 91.25 285 ILE A CA 1
ATOM 2251 C C . ILE A 1 285 ? -2.893 -18.504 18.917 1.00 91.25 285 ILE A C 1
ATOM 2253 O O . ILE A 1 285 ? -2.643 -18.349 20.108 1.00 91.25 285 ILE A O 1
ATOM 2257 N N . SER A 1 286 ? -4.103 -18.872 18.489 1.00 89.94 286 SER A N 1
ATOM 2258 C CA . SER A 1 286 ? -5.243 -19.077 19.389 1.00 89.94 286 SER A CA 1
ATOM 2259 C C . SER A 1 286 ? -4.959 -20.162 20.432 1.00 89.94 286 SER A C 1
ATOM 2261 O O . SER A 1 286 ? -5.202 -19.953 21.621 1.00 89.94 286 SER A O 1
ATOM 2263 N N . ARG A 1 287 ? -4.365 -21.300 20.034 1.00 88.62 287 ARG A N 1
ATOM 2264 C CA . ARG A 1 287 ? -3.943 -22.354 20.981 1.00 88.62 287 ARG A CA 1
ATOM 2265 C C . ARG A 1 287 ? -2.905 -21.845 21.984 1.00 88.62 287 ARG A C 1
ATOM 2267 O O . ARG A 1 287 ? -2.958 -22.198 23.163 1.00 88.62 287 ARG A O 1
ATOM 2274 N N . THR A 1 288 ? -1.958 -21.032 21.522 1.00 87.19 288 THR A N 1
ATOM 2275 C CA . THR A 1 288 ? -0.903 -20.458 22.366 1.00 87.19 288 THR A CA 1
ATOM 2276 C C . THR A 1 288 ? -1.477 -19.424 23.332 1.00 87.19 288 THR A C 1
ATOM 2278 O O . THR A 1 288 ? -1.216 -19.511 24.529 1.00 87.19 288 THR A O 1
ATOM 2281 N N . GLY A 1 289 ? -2.318 -18.511 22.846 1.00 86.12 289 GLY A N 1
ATOM 2282 C CA . GLY A 1 289 ? -2.966 -17.459 23.626 1.00 86.12 289 GLY A CA 1
ATOM 2283 C C . GLY A 1 289 ? -3.914 -18.000 24.692 1.00 86.12 289 GLY A C 1
ATOM 2284 O O . GLY A 1 289 ? -3.905 -17.501 25.814 1.00 86.12 289 GLY A O 1
ATOM 2285 N N . ALA A 1 290 ? -4.646 -19.079 24.397 1.00 85.25 290 ALA A N 1
ATOM 2286 C CA . ALA A 1 290 ? -5.494 -19.759 25.376 1.00 85.25 290 ALA A CA 1
ATOM 2287 C C . ALA A 1 290 ? -4.696 -20.352 26.552 1.00 85.25 290 ALA A C 1
ATOM 2289 O O . ALA A 1 290 ? -5.186 -20.380 27.680 1.00 85.25 290 ALA A O 1
ATOM 2290 N N . ARG A 1 291 ? -3.462 -20.821 26.305 1.00 85.25 291 ARG A N 1
ATOM 2291 C CA . ARG A 1 291 ? -2.560 -21.332 27.354 1.00 85.25 291 ARG A CA 1
ATOM 2292 C C . ARG A 1 291 ? -1.840 -20.205 28.083 1.00 85.25 291 ARG A C 1
ATOM 2294 O O . ARG A 1 291 ? -1.715 -20.236 29.303 1.00 85.25 291 ARG A O 1
ATOM 2301 N N . ASN A 1 292 ? -1.309 -19.251 27.327 1.00 83.81 292 ASN A N 1
ATOM 2302 C CA . ASN A 1 292 ? -0.543 -18.131 27.841 1.00 83.81 292 ASN A CA 1
ATOM 2303 C C . ASN A 1 292 ? -0.618 -16.937 26.865 1.00 83.81 292 ASN A C 1
ATOM 2305 O O . ASN A 1 292 ? 0.123 -16.913 25.877 1.00 83.81 292 ASN A O 1
ATOM 2309 N N . PRO A 1 293 ? -1.439 -15.913 27.168 1.00 83.19 293 PRO A N 1
ATOM 2310 C CA . PRO A 1 293 ? -1.565 -14.711 26.342 1.00 83.19 293 PRO A CA 1
ATOM 2311 C C . PRO A 1 293 ? -0.234 -13.994 26.078 1.00 83.19 293 PRO A C 1
ATOM 2313 O O . PRO A 1 293 ? -0.039 -13.425 25.009 1.00 83.19 293 PRO A O 1
ATOM 2316 N N . TYR A 1 294 ? 0.720 -14.062 27.013 1.00 76.75 294 TYR A N 1
ATOM 2317 C CA . TYR A 1 294 ? 2.032 -13.423 26.871 1.00 76.75 294 TYR A CA 1
ATOM 2318 C C . TYR A 1 294 ? 2.929 -14.102 25.833 1.00 76.75 294 TYR A C 1
ATOM 2320 O O . TYR A 1 294 ? 3.911 -13.501 25.411 1.00 76.75 294 TYR A O 1
ATOM 2328 N N . LYS A 1 295 ? 2.598 -15.337 25.428 1.00 77.88 295 LYS A N 1
ATOM 2329 C CA . LYS A 1 295 ? 3.351 -16.110 24.433 1.00 77.88 295 LYS A CA 1
ATOM 2330 C C . LYS A 1 295 ? 2.787 -16.024 23.016 1.00 77.88 295 LYS A C 1
ATOM 2332 O O . LYS A 1 295 ? 3.377 -16.585 22.100 1.00 77.88 295 LYS A O 1
ATOM 2337 N N . ALA A 1 296 ? 1.645 -15.366 22.834 1.00 83.81 296 ALA A N 1
ATOM 2338 C CA . ALA A 1 296 ? 0.979 -15.278 21.544 1.00 83.81 296 ALA A CA 1
ATOM 2339 C C . ALA A 1 296 ? 1.558 -14.122 20.696 1.00 83.81 296 ALA A C 1
ATOM 2341 O O . ALA A 1 296 ? 1.447 -12.951 21.098 1.00 83.81 296 ALA A O 1
ATOM 2342 N N . PRO A 1 297 ? 2.159 -14.402 19.523 1.00 88.31 297 PRO A N 1
ATOM 2343 C CA . PRO A 1 297 ? 2.515 -13.355 18.574 1.00 88.31 297 PRO A CA 1
ATOM 2344 C C . PRO A 1 297 ? 1.265 -12.795 17.885 1.00 88.31 297 PRO A C 1
ATOM 2346 O O . PRO A 1 297 ? 0.210 -13.431 17.864 1.00 88.31 297 PRO A O 1
ATOM 2349 N N . PHE A 1 298 ? 1.393 -11.613 17.287 1.00 91.56 298 PHE A N 1
ATOM 2350 C CA . PHE A 1 298 ? 0.448 -11.140 16.270 1.00 91.56 298 PHE A CA 1
ATOM 2351 C C . PHE A 1 298 ? 1.000 -11.406 14.864 1.00 91.56 298 PHE A C 1
ATOM 2353 O O . PHE A 1 298 ? 2.201 -11.606 14.691 1.00 91.56 298 PHE A O 1
ATOM 2360 N N . ILE A 1 299 ? 0.131 -11.406 13.856 1.00 93.06 299 ILE A N 1
ATOM 2361 C CA . ILE A 1 299 ? 0.522 -11.536 12.448 1.00 93.06 299 ILE A CA 1
ATOM 2362 C C . ILE A 1 299 ? 0.608 -10.138 11.835 1.00 93.06 299 ILE A C 1
ATOM 2364 O O . ILE A 1 299 ? -0.300 -9.331 12.022 1.00 93.06 299 ILE A O 1
ATOM 2368 N N . ALA A 1 300 ? 1.660 -9.849 11.076 1.00 90.12 300 ALA A N 1
ATOM 2369 C CA . ALA A 1 300 ? 1.822 -8.601 10.343 1.00 90.12 300 ALA A CA 1
ATOM 2370 C C . ALA A 1 300 ? 1.826 -8.859 8.829 1.00 90.12 300 ALA A C 1
ATOM 2372 O O . ALA A 1 300 ? 2.724 -9.512 8.298 1.00 90.12 300 ALA A O 1
ATOM 2373 N N . LEU A 1 301 ? 0.828 -8.316 8.133 1.00 89.31 301 LEU A N 1
ATOM 2374 C CA . LEU A 1 301 ? 0.762 -8.237 6.677 1.00 89.31 301 LEU A CA 1
ATOM 2375 C C . LEU A 1 301 ? 1.332 -6.885 6.256 1.00 89.31 301 LEU A C 1
ATOM 2377 O O . LEU A 1 301 ? 0.635 -5.868 6.274 1.00 89.31 301 LEU A O 1
ATOM 2381 N N . VAL A 1 302 ? 2.607 -6.848 5.896 1.00 79.69 302 VAL A N 1
ATOM 2382 C CA . VAL A 1 302 ? 3.267 -5.587 5.555 1.00 79.69 302 VAL A CA 1
ATOM 2383 C C . VAL A 1 302 ? 3.734 -5.645 4.115 1.00 79.69 302 VAL A C 1
ATOM 2385 O O . VAL A 1 302 ? 4.542 -6.484 3.736 1.00 79.69 302 VAL A O 1
ATOM 2388 N N . ASN A 1 303 ? 3.161 -4.777 3.289 1.00 78.00 303 ASN A N 1
ATOM 2389 C CA . ASN A 1 303 ? 3.451 -4.710 1.863 1.00 78.00 303 ASN A CA 1
ATOM 2390 C C . ASN A 1 303 ? 2.946 -3.363 1.316 1.00 78.00 303 ASN A C 1
ATOM 2392 O O . ASN A 1 303 ? 2.089 -2.720 1.934 1.00 78.00 303 ASN A O 1
ATOM 2396 N N . SER A 1 304 ? 3.411 -2.939 0.145 1.00 78.00 304 SER A N 1
ATOM 2397 C CA . SER A 1 304 ? 2.991 -1.681 -0.477 1.00 78.00 304 SER A CA 1
ATOM 2398 C C . SER A 1 304 ? 1.508 -1.664 -0.842 1.00 78.00 304 SER A C 1
ATOM 2400 O O . SER A 1 304 ? 0.777 -2.663 -0.757 1.00 78.00 304 SER A O 1
ATOM 2402 N N . SER A 1 305 ? 1.020 -0.476 -1.187 1.00 78.75 305 SER A N 1
ATOM 2403 C CA . SER A 1 305 ? -0.370 -0.252 -1.580 1.00 78.75 305 SER A CA 1
ATOM 2404 C C . SER A 1 305 ? -0.779 -1.183 -2.731 1.00 78.75 305 SER A C 1
ATOM 2406 O O . SER A 1 305 ? -0.021 -1.416 -3.674 1.00 78.75 305 SER A O 1
ATOM 2408 N N . GLY A 1 306 ? -1.990 -1.742 -2.642 1.00 79.44 306 GLY A N 1
ATOM 2409 C CA . GLY A 1 306 ? -2.566 -2.546 -3.724 1.00 79.44 306 GLY A CA 1
ATOM 2410 C C . GLY A 1 306 ? -2.116 -4.003 -3.838 1.00 79.44 306 GLY A C 1
ATOM 2411 O O . GLY A 1 306 ? -2.494 -4.675 -4.793 1.00 79.44 306 GLY A O 1
ATOM 2412 N N . SER A 1 307 ? -1.351 -4.495 -2.865 1.00 83.62 307 SER A N 1
ATOM 2413 C CA . SER A 1 307 ? -0.848 -5.877 -2.780 1.00 83.62 307 SER A CA 1
ATOM 2414 C C . SER A 1 307 ? -1.889 -6.926 -2.356 1.00 83.62 307 SER A C 1
ATOM 2416 O O . SER A 1 307 ? -1.625 -8.116 -2.472 1.00 83.62 307 SER A O 1
ATOM 2418 N N . GLY A 1 308 ? -3.077 -6.512 -1.892 1.00 87.38 308 GLY A N 1
ATOM 2419 C CA . GLY A 1 308 ? -4.160 -7.427 -1.494 1.00 87.38 308 GLY A CA 1
ATOM 2420 C C . GLY A 1 308 ? -4.317 -7.655 0.015 1.00 87.38 308 GLY A C 1
ATOM 2421 O O . GLY A 1 308 ? -4.957 -8.624 0.412 1.00 87.38 308 GLY A O 1
ATOM 2422 N N . LYS A 1 309 ? -3.769 -6.777 0.869 1.00 89.12 309 LYS A N 1
ATOM 2423 C CA . LYS A 1 309 ? -3.894 -6.895 2.336 1.00 89.12 309 LYS A CA 1
ATOM 2424 C C . LYS A 1 309 ? -5.353 -6.853 2.806 1.00 89.12 309 LYS A C 1
ATOM 2426 O O . LYS A 1 309 ? -5.796 -7.775 3.477 1.00 89.12 309 LYS A O 1
ATOM 2431 N N . THR A 1 310 ? -6.119 -5.855 2.367 1.00 89.56 310 THR A N 1
ATOM 2432 C CA . THR A 1 310 ? -7.564 -5.758 2.633 1.00 89.56 310 THR A CA 1
ATOM 2433 C C . THR A 1 310 ? -8.309 -6.982 2.101 1.00 89.56 310 THR A C 1
ATOM 2435 O O . THR A 1 310 ? -9.100 -7.587 2.817 1.00 89.56 310 THR A O 1
ATOM 2438 N N . GLN A 1 311 ? -7.979 -7.444 0.888 1.00 90.25 311 GLN A N 1
ATOM 2439 C CA . GLN A 1 311 ? -8.562 -8.666 0.322 1.00 90.25 311 GLN A CA 1
ATOM 2440 C C . GLN A 1 311 ? -8.310 -9.899 1.208 1.00 90.25 311 GLN A C 1
ATOM 2442 O O . GLN A 1 311 ? -9.203 -10.732 1.336 1.00 90.25 311 GLN A O 1
ATOM 2447 N N . MET A 1 312 ? -7.146 -10.013 1.863 1.00 92.69 312 MET A N 1
ATOM 2448 C CA . MET A 1 312 ? -6.879 -11.095 2.821 1.00 92.69 312 MET A CA 1
ATOM 2449 C C . MET A 1 312 ? -7.884 -11.096 3.980 1.00 92.69 312 MET A C 1
ATOM 2451 O O . MET A 1 312 ? -8.350 -12.166 4.365 1.00 92.69 312 MET A O 1
ATOM 2455 N N . ALA A 1 313 ? -8.275 -9.926 4.496 1.00 93.00 313 ALA A N 1
ATOM 2456 C CA . ALA A 1 313 ? -9.290 -9.846 5.545 1.00 93.00 313 ALA A CA 1
ATOM 2457 C C . ALA A 1 313 ? -10.612 -10.479 5.090 1.00 93.00 313 ALA A C 1
ATOM 2459 O O . ALA A 1 313 ? -11.168 -11.319 5.793 1.00 93.00 313 ALA A O 1
ATOM 2460 N N . PHE A 1 314 ? -11.080 -10.148 3.885 1.00 92.31 314 PHE A N 1
ATOM 2461 C CA . PHE A 1 314 ? -12.311 -10.712 3.324 1.00 92.31 314 PHE A CA 1
ATOM 2462 C C . PHE A 1 314 ? -12.190 -12.205 2.994 1.00 92.31 314 PHE A C 1
ATOM 2464 O O . PHE A 1 314 ? -13.138 -12.960 3.219 1.00 92.31 314 PHE A O 1
ATOM 2471 N N . ASN A 1 315 ? -11.022 -12.658 2.529 1.00 93.94 315 ASN A N 1
ATOM 2472 C CA . ASN A 1 315 ? -10.757 -14.084 2.316 1.00 93.94 315 ASN A CA 1
ATOM 2473 C C . ASN A 1 315 ? -10.942 -14.869 3.622 1.00 93.94 315 ASN A C 1
ATOM 2475 O O . ASN A 1 315 ? -11.626 -15.888 3.632 1.00 93.94 315 ASN A O 1
ATOM 2479 N N . LEU A 1 316 ? -10.391 -14.354 4.725 1.00 94.00 316 LEU A N 1
ATOM 2480 C CA . LEU A 1 316 ? -10.529 -14.941 6.058 1.00 94.00 316 LEU A CA 1
ATOM 2481 C C . LEU A 1 316 ? -11.962 -14.822 6.601 1.00 94.00 316 LEU A C 1
ATOM 2483 O O . LEU A 1 316 ? -12.463 -15.772 7.186 1.00 94.00 316 LEU A O 1
ATOM 2487 N N . MET A 1 317 ? -12.681 -13.718 6.359 1.00 92.62 317 MET A N 1
ATOM 2488 C CA . MET A 1 317 ? -14.107 -13.615 6.735 1.00 92.62 317 MET A CA 1
ATOM 2489 C C . MET A 1 317 ? -14.978 -14.713 6.113 1.00 92.62 317 MET A C 1
ATOM 2491 O O . MET A 1 317 ? -16.019 -15.052 6.671 1.00 92.62 317 MET A O 1
ATOM 2495 N N . THR A 1 318 ? -14.569 -15.228 4.953 1.00 92.94 318 THR A N 1
ATOM 2496 C CA . THR A 1 318 ? -15.307 -16.238 4.184 1.00 92.94 318 THR A CA 1
ATOM 2497 C C . THR A 1 318 ? -14.962 -17.669 4.624 1.00 92.94 318 THR A C 1
ATOM 2499 O O . THR A 1 318 ? -15.612 -18.627 4.207 1.00 92.94 318 THR A O 1
ATOM 2502 N N . ARG A 1 319 ? -13.944 -17.840 5.477 1.00 91.75 319 ARG A N 1
ATOM 2503 C CA . ARG A 1 319 ? -13.556 -19.136 6.042 1.00 91.75 319 ARG A CA 1
ATOM 2504 C C . ARG A 1 319 ? -14.487 -19.535 7.174 1.00 91.75 319 ARG A C 1
ATOM 2506 O O . ARG A 1 319 ? -14.875 -18.716 8.004 1.00 91.75 319 ARG A O 1
ATOM 2513 N N . GLU A 1 320 ? -14.827 -20.816 7.227 1.00 89.25 320 GLU A N 1
ATOM 2514 C CA . GLU A 1 320 ? -15.709 -21.339 8.268 1.00 89.25 320 GLU A CA 1
ATOM 2515 C C . GLU A 1 320 ? -14.982 -21.473 9.607 1.00 89.25 320 GLU A C 1
ATOM 2517 O O . GLU A 1 320 ? -15.605 -21.296 10.653 1.00 89.25 320 GLU A O 1
ATOM 2522 N N . GLU A 1 321 ? -13.669 -21.702 9.566 1.00 90.12 321 GLU A N 1
ATOM 2523 C CA . GLU A 1 321 ? -12.786 -21.938 10.711 1.00 90.12 321 GLU A CA 1
ATOM 2524 C C . GLU A 1 321 ? -12.483 -20.662 11.509 1.00 90.12 321 GLU A C 1
ATOM 2526 O O . GLU A 1 321 ? -12.056 -20.718 12.665 1.00 90.12 321 GLU A O 1
ATOM 2531 N N . THR A 1 322 ? -12.704 -19.490 10.912 1.00 90.38 322 THR A N 1
ATOM 2532 C CA . THR A 1 322 ? -12.388 -18.202 11.532 1.00 90.38 322 THR A CA 1
ATOM 2533 C C . THR A 1 322 ? -13.621 -17.327 11.672 1.00 90.38 322 THR A C 1
ATOM 2535 O O . THR A 1 322 ? -14.404 -17.148 10.743 1.00 90.38 322 THR A O 1
ATOM 2538 N N . LYS A 1 323 ? -13.770 -16.704 12.839 1.00 93.00 323 LYS A N 1
ATOM 2539 C CA . LYS A 1 323 ? -14.720 -15.621 13.073 1.00 93.00 323 LYS A CA 1
ATOM 2540 C C . LYS A 1 323 ? -13.951 -14.303 13.100 1.00 93.00 323 LYS A C 1
ATOM 2542 O O . LYS A 1 323 ? -13.400 -13.926 14.133 1.00 93.00 323 LYS A O 1
ATOM 2547 N N . LEU A 1 324 ? -13.892 -13.632 11.950 1.00 93.31 324 LEU A N 1
ATOM 2548 C CA . LEU A 1 324 ? -13.107 -12.410 11.787 1.00 93.31 324 LEU A CA 1
ATOM 2549 C C . LEU A 1 324 ? -13.903 -11.146 12.148 1.00 93.31 324 LEU A C 1
ATOM 2551 O O . LEU A 1 324 ? -15.025 -10.947 11.683 1.00 93.31 324 LEU A O 1
ATOM 2555 N N . PHE A 1 325 ? -13.279 -10.270 12.933 1.00 93.81 325 PHE A N 1
ATOM 2556 C CA . PHE A 1 325 ? -13.739 -8.927 13.274 1.00 93.81 325 PHE A CA 1
ATOM 2557 C C . PHE A 1 325 ? -12.817 -7.898 12.620 1.00 93.81 325 PHE A C 1
ATOM 2559 O O . PHE A 1 325 ? -11.646 -7.782 12.980 1.00 93.81 325 PHE A O 1
ATOM 2566 N N . TYR A 1 326 ? -13.345 -7.162 11.646 1.00 92.50 326 TYR A N 1
ATOM 2567 C CA . TYR A 1 326 ? -12.579 -6.197 10.859 1.00 92.50 326 TYR A CA 1
ATOM 2568 C C . TYR A 1 326 ? -12.712 -4.776 11.392 1.00 92.50 326 TYR A C 1
ATOM 2570 O O . TYR A 1 326 ? -13.824 -4.320 11.688 1.00 92.50 326 TYR A O 1
ATOM 2578 N N . ILE A 1 327 ? -11.571 -4.097 11.497 1.00 91.69 327 ILE A N 1
ATOM 2579 C CA . ILE A 1 327 ? -11.419 -2.729 11.989 1.00 91.69 327 ILE A CA 1
ATOM 2580 C C . ILE A 1 327 ? -10.478 -1.998 11.021 1.00 91.69 327 ILE A C 1
ATOM 2582 O O . ILE A 1 327 ? -9.319 -2.376 10.886 1.00 91.69 327 ILE A O 1
ATOM 2586 N N . SER A 1 328 ? -10.971 -0.953 10.353 1.00 87.88 328 SER A N 1
ATOM 2587 C CA . SER A 1 328 ? -10.166 -0.127 9.440 1.00 87.88 328 SER A CA 1
ATOM 2588 C C . SER A 1 328 ? -9.513 1.017 10.211 1.00 87.88 328 SER A C 1
ATOM 2590 O O . SER A 1 328 ? -10.190 1.974 10.553 1.00 87.88 328 SER A O 1
ATOM 2592 N N . CYS A 1 329 ? -8.222 0.944 10.510 1.00 80.31 329 CYS A N 1
ATOM 2593 C CA . CYS A 1 329 ? -7.534 1.915 11.363 1.00 80.31 329 CYS A CA 1
ATOM 2594 C C . CYS A 1 329 ? -7.017 3.176 10.637 1.00 80.31 329 CYS A C 1
ATOM 2596 O O . CYS A 1 329 ? -6.505 4.067 11.309 1.00 80.31 329 CYS A O 1
ATOM 2598 N N . GLY A 1 330 ? -7.132 3.268 9.308 1.00 66.44 330 GLY A N 1
ATOM 2599 C CA . GLY A 1 330 ? -6.712 4.436 8.515 1.00 66.44 330 GLY A CA 1
ATOM 2600 C C . GLY A 1 330 ? -7.880 5.252 7.947 1.00 66.44 330 GLY A C 1
ATOM 2601 O O . GLY A 1 330 ? -9.015 4.792 7.975 1.00 66.44 330 GLY A O 1
ATOM 2602 N N . GLU A 1 331 ? -7.586 6.437 7.397 1.00 52.25 331 GLU A N 1
ATOM 2603 C CA . GLU A 1 331 ? -8.570 7.375 6.807 1.00 52.25 331 GLU A CA 1
ATOM 2604 C C . GLU A 1 331 ? -9.179 6.890 5.479 1.00 52.25 331 GLU A C 1
ATOM 2606 O O . GLU A 1 331 ? -10.300 7.262 5.134 1.00 52.25 331 GLU A O 1
ATOM 2611 N N . ASP A 1 332 ? -8.477 6.006 4.761 1.00 52.19 332 ASP A N 1
ATOM 2612 C CA . ASP A 1 332 ? -8.978 5.329 3.561 1.00 52.19 332 ASP A CA 1
ATOM 2613 C C . ASP A 1 332 ? -9.975 4.231 3.976 1.00 52.19 332 ASP A C 1
ATOM 2615 O O . ASP A 1 332 ? -9.646 3.042 3.992 1.00 52.19 332 ASP A O 1
ATOM 2619 N N . VAL A 1 333 ? -11.180 4.616 4.400 1.00 51.44 333 VAL A N 1
ATOM 2620 C CA . VAL A 1 333 ? -12.170 3.658 4.900 1.00 51.44 333 VAL A CA 1
ATOM 2621 C C . VAL A 1 333 ? -13.147 3.288 3.796 1.00 51.44 333 VAL A C 1
ATOM 2623 O O . VAL A 1 333 ? -13.856 4.128 3.244 1.00 51.44 333 VAL A O 1
ATOM 2626 N N . GLU A 1 334 ? -13.258 1.984 3.555 1.00 61.00 334 GLU A N 1
ATOM 2627 C CA . GLU A 1 334 ? -14.511 1.372 3.131 1.00 61.00 334 GLU A CA 1
ATOM 2628 C C . GLU A 1 334 ? -15.622 1.877 4.057 1.00 61.00 334 GLU A C 1
ATOM 2630 O O . GLU A 1 334 ? -15.759 1.379 5.175 1.00 61.00 334 GLU A O 1
ATOM 2635 N N . LEU A 1 335 ? -16.362 2.900 3.615 1.00 62.44 335 LEU A N 1
ATOM 2636 C CA . LEU A 1 335 ? -17.280 3.727 4.413 1.00 62.44 335 LEU A CA 1
ATOM 2637 C C . LEU A 1 335 ? -18.156 2.923 5.400 1.00 62.44 335 LEU A C 1
ATOM 2639 O O . LEU A 1 335 ? -18.452 3.406 6.494 1.00 62.44 335 LEU A O 1
ATOM 2643 N N . GLY A 1 336 ? -18.450 1.657 5.077 1.00 71.56 336 GLY A N 1
ATOM 2644 C CA . GLY A 1 336 ? -19.119 0.669 5.928 1.00 71.56 336 GLY A CA 1
ATOM 2645 C C . GLY A 1 336 ? -18.489 0.381 7.302 1.00 71.56 336 GLY A C 1
ATOM 2646 O O . GLY A 1 336 ? -19.195 -0.081 8.197 1.00 71.56 336 GLY A O 1
ATOM 2647 N N . TYR A 1 337 ? -17.200 0.658 7.517 1.00 83.44 337 TYR A N 1
ATOM 2648 C CA . TYR A 1 337 ? -16.488 0.357 8.773 1.00 83.44 337 TYR A CA 1
ATOM 2649 C C . TYR A 1 337 ? -15.994 1.597 9.535 1.00 83.44 337 TYR A C 1
ATOM 2651 O O . TYR A 1 337 ? -15.387 1.466 10.600 1.00 83.44 337 TYR A O 1
ATOM 2659 N N . SER A 1 338 ? -16.296 2.798 9.038 1.00 78.88 338 SER A N 1
ATOM 2660 C CA . SER A 1 338 ? -15.830 4.084 9.584 1.00 78.88 338 SER A CA 1
ATOM 2661 C C . SER A 1 338 ? -16.249 4.318 11.042 1.00 78.88 338 SER A C 1
ATOM 2663 O O . SER A 1 338 ? -15.425 4.670 11.887 1.00 78.88 338 SER A O 1
ATOM 2665 N N . ARG A 1 339 ? -17.518 4.052 11.380 1.00 81.06 339 ARG A N 1
ATOM 2666 C CA . ARG A 1 339 ? -18.047 4.219 12.747 1.00 81.06 339 ARG A CA 1
ATOM 2667 C C . ARG A 1 339 ? -17.336 3.311 13.747 1.00 81.06 339 ARG A C 1
ATOM 2669 O O . ARG A 1 339 ? -16.913 3.771 14.805 1.00 81.06 339 ARG A O 1
ATOM 2676 N N . ARG A 1 340 ? -17.133 2.043 13.372 1.00 87.00 340 ARG A N 1
ATOM 2677 C CA . ARG A 1 340 ? -16.403 1.056 14.178 1.00 87.00 340 ARG A CA 1
ATOM 2678 C C . ARG A 1 340 ? -14.947 1.471 14.393 1.00 87.00 340 ARG A C 1
ATOM 2680 O O . ARG A 1 340 ? -14.449 1.350 15.508 1.00 87.00 340 ARG A O 1
ATOM 2687 N N . ALA A 1 341 ? -14.283 1.962 13.350 1.00 85.50 341 ALA A N 1
ATOM 2688 C CA . ALA A 1 341 ? -12.919 2.472 13.430 1.00 85.50 341 ALA A CA 1
ATOM 2689 C C . ALA A 1 341 ? -12.799 3.653 14.401 1.00 85.50 341 ALA A C 1
ATOM 2691 O O . ALA A 1 341 ? -11.991 3.620 15.328 1.00 85.50 341 ALA A O 1
ATOM 2692 N N . SER A 1 342 ? -13.665 4.656 14.237 1.00 82.62 342 SER A N 1
ATOM 2693 C CA . SER A 1 342 ? -13.724 5.828 15.113 1.00 82.62 342 SER A CA 1
ATOM 2694 C C . SER A 1 342 ? -13.995 5.434 16.567 1.00 82.62 342 SER A C 1
ATOM 2696 O O . SER A 1 342 ? -13.313 5.906 17.476 1.00 82.62 342 SER A O 1
ATOM 2698 N N . ALA A 1 343 ? -14.935 4.512 16.800 1.00 86.06 343 ALA A N 1
ATOM 2699 C CA . ALA A 1 343 ? -15.213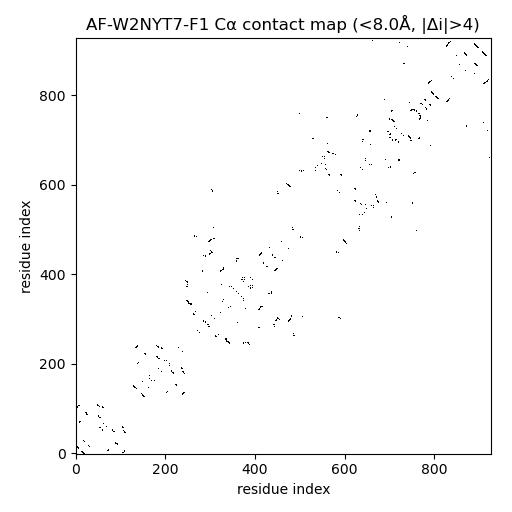 3.995 18.134 1.00 86.06 343 ALA A CA 1
ATOM 2700 C C . ALA A 1 343 ? -13.976 3.342 18.764 1.00 86.06 343 ALA A C 1
ATOM 2702 O O . ALA A 1 343 ? -13.656 3.651 19.908 1.00 86.06 343 ALA A O 1
ATOM 2703 N N . PHE A 1 344 ? -13.253 2.500 18.019 1.00 90.81 344 PHE A N 1
ATOM 2704 C CA . PHE A 1 344 ? -12.042 1.850 18.517 1.00 90.81 344 PHE A CA 1
ATOM 2705 C C . PHE A 1 344 ? -10.962 2.860 18.919 1.00 90.81 344 PHE A C 1
ATOM 2707 O O . PHE A 1 344 ? -10.454 2.795 20.038 1.00 90.81 344 PHE A O 1
ATOM 2714 N N . LEU A 1 345 ? -10.654 3.822 18.043 1.00 86.31 345 LEU A N 1
ATOM 2715 C CA . LEU A 1 345 ? -9.636 4.845 18.305 1.00 86.31 345 LEU A CA 1
ATOM 2716 C C . LEU A 1 345 ? -9.996 5.714 19.515 1.00 86.31 345 LEU A C 1
ATOM 2718 O O . LEU A 1 345 ? -9.136 6.006 20.343 1.00 86.31 345 LEU A O 1
ATOM 2722 N N . ARG A 1 346 ? -11.276 6.066 19.680 1.00 84.12 346 ARG A N 1
ATOM 2723 C CA . ARG A 1 346 ? -11.743 6.802 20.863 1.00 84.12 346 ARG A CA 1
ATOM 2724 C C . ARG A 1 346 ? -11.610 5.986 22.151 1.00 84.12 346 ARG A C 1
ATOM 2726 O O . ARG A 1 346 ? -11.270 6.556 23.182 1.00 84.12 346 ARG A O 1
ATOM 2733 N N . CYS A 1 347 ? -11.836 4.670 22.114 1.00 87.88 347 CYS A N 1
ATOM 2734 C CA . CYS A 1 347 ? -11.595 3.807 23.275 1.00 87.88 347 CYS A CA 1
ATOM 2735 C C . CYS A 1 347 ? -10.113 3.731 23.643 1.00 87.88 347 CYS A C 1
ATOM 2737 O O . CYS A 1 347 ? -9.781 3.785 24.822 1.00 87.88 347 CYS A O 1
ATOM 2739 N N . VAL A 1 348 ? -9.233 3.626 22.643 1.00 88.44 348 VAL A N 1
ATOM 2740 C CA . VAL A 1 348 ? -7.776 3.649 22.841 1.00 88.44 348 VAL A CA 1
ATOM 2741 C C . VAL A 1 348 ? -7.365 4.960 23.510 1.00 88.44 348 VAL A C 1
ATOM 2743 O O . VAL A 1 348 ? -6.725 4.920 24.556 1.00 88.44 348 VAL A O 1
ATOM 2746 N N . ALA A 1 349 ? -7.818 6.100 22.981 1.00 84.19 349 ALA A N 1
ATOM 2747 C CA . ALA A 1 349 ? -7.535 7.419 23.547 1.00 84.19 349 ALA A CA 1
ATOM 2748 C C . ALA A 1 349 ? -8.068 7.589 24.983 1.00 84.19 349 ALA A C 1
ATOM 2750 O O . ALA A 1 349 ? -7.417 8.229 25.805 1.00 84.19 349 ALA A O 1
ATOM 2751 N N . ALA A 1 350 ? -9.227 7.002 25.301 1.00 83.12 350 ALA A N 1
ATOM 2752 C CA . ALA A 1 350 ? -9.807 7.050 26.644 1.00 83.12 350 ALA A CA 1
ATOM 2753 C C . ALA A 1 350 ? -9.036 6.191 27.664 1.00 83.12 350 ALA A C 1
ATOM 2755 O O . ALA A 1 350 ? -8.893 6.591 28.817 1.00 83.12 350 ALA A O 1
ATOM 2756 N N . ASP A 1 351 ? -8.531 5.024 27.255 1.00 86.81 351 ASP A N 1
ATOM 2757 C CA . ASP A 1 351 ? -7.828 4.098 28.151 1.00 86.81 351 ASP A CA 1
ATOM 2758 C C . ASP A 1 351 ? -6.342 4.459 28.337 1.00 86.81 351 ASP A C 1
ATOM 2760 O O . ASP A 1 351 ? -5.767 4.191 29.398 1.00 86.81 351 ASP A O 1
ATOM 2764 N N . LEU A 1 352 ? -5.707 5.077 27.334 1.00 84.56 352 LEU A N 1
ATOM 2765 C CA . LEU A 1 352 ? -4.266 5.349 27.306 1.00 84.56 352 LEU A CA 1
ATOM 2766 C C . LEU A 1 352 ? -3.719 6.088 28.547 1.00 84.56 352 LEU A C 1
ATOM 2768 O O . LEU A 1 352 ? -2.677 5.662 29.057 1.00 84.56 352 LEU A O 1
ATOM 2772 N N . PRO A 1 353 ? -4.373 7.143 29.085 1.00 82.69 353 PRO A N 1
ATOM 2773 C CA . PRO A 1 353 ? -3.855 7.878 30.242 1.00 82.69 353 PRO A CA 1
ATOM 2774 C C . PRO A 1 353 ? -3.706 7.011 31.498 1.00 82.69 353 PRO A C 1
ATOM 2776 O O . PRO A 1 353 ? -2.828 7.262 32.317 1.00 82.69 353 PRO A O 1
ATOM 2779 N N . SER A 1 354 ? -4.529 5.964 31.631 1.00 78.12 354 SER A N 1
ATOM 2780 C CA . SER A 1 354 ? -4.499 5.032 32.768 1.00 78.12 354 SER A CA 1
ATOM 2781 C C . SER A 1 354 ? -3.426 3.940 32.648 1.00 78.12 354 SER A C 1
ATOM 2783 O O . SER A 1 354 ? -3.187 3.181 33.588 1.00 78.12 354 SER A O 1
ATOM 2785 N N . LEU A 1 355 ? -2.769 3.846 31.490 1.00 78.50 355 LEU A N 1
ATOM 2786 C CA . LEU A 1 355 ? -1.880 2.752 31.121 1.00 78.50 355 LEU A CA 1
ATOM 2787 C C . LEU A 1 355 ? -0.451 3.242 30.931 1.00 78.50 355 LEU A C 1
ATOM 2789 O O . LEU A 1 355 ? -0.112 3.701 29.849 1.00 78.50 355 LEU A O 1
ATOM 2793 N N . GLU A 1 356 ? 0.410 3.049 31.931 1.00 72.75 356 GLU A N 1
ATOM 2794 C CA . GLU A 1 356 ? 1.807 3.520 31.944 1.00 72.75 356 GLU A CA 1
ATOM 2795 C C . GLU A 1 356 ? 2.533 3.382 30.587 1.00 72.75 356 GLU A C 1
ATOM 2797 O O . GLU A 1 356 ? 2.830 4.389 29.953 1.00 72.75 356 GLU A O 1
ATOM 2802 N N . ASN A 1 357 ? 2.738 2.153 30.089 1.00 72.06 357 ASN A N 1
ATOM 2803 C CA . ASN A 1 357 ? 3.470 1.892 28.836 1.00 72.06 357 ASN A CA 1
ATOM 2804 C C . ASN A 1 357 ? 2.653 1.139 27.774 1.00 72.06 357 ASN A C 1
ATOM 2806 O O . ASN A 1 357 ? 3.209 0.739 26.757 1.00 72.06 357 ASN A O 1
ATOM 2810 N N . ALA A 1 358 ? 1.361 0.876 28.018 1.00 82.12 358 ALA A N 1
ATOM 2811 C CA . ALA A 1 358 ? 0.506 0.044 27.153 1.00 82.12 358 ALA A CA 1
ATOM 2812 C C . ALA A 1 358 ? 1.100 -1.344 26.787 1.00 82.12 358 ALA A C 1
ATOM 2814 O O . ALA A 1 358 ? 0.715 -1.972 25.800 1.00 82.12 358 ALA A O 1
ATOM 2815 N N . GLY A 1 359 ? 2.048 -1.847 27.582 1.00 78.25 359 GLY A N 1
ATOM 2816 C CA . GLY A 1 359 ? 2.627 -3.176 27.408 1.00 78.25 359 GLY A CA 1
ATOM 2817 C C . GLY A 1 359 ? 1.659 -4.280 27.833 1.00 78.25 359 GLY A C 1
ATOM 2818 O O . GLY A 1 359 ? 0.763 -4.064 28.653 1.00 78.25 359 GLY A O 1
ATOM 2819 N N . MET A 1 360 ? 1.886 -5.497 27.334 1.00 79.31 360 MET A N 1
ATOM 2820 C CA . MET A 1 360 ? 1.077 -6.685 27.652 1.00 79.31 360 MET A CA 1
ATOM 2821 C C . MET A 1 360 ? 0.846 -6.892 29.159 1.00 79.31 360 MET A C 1
ATOM 2823 O O . MET A 1 360 ? -0.256 -7.246 29.577 1.00 79.31 360 MET A O 1
ATOM 2827 N N . PHE A 1 361 ? 1.870 -6.646 29.981 1.00 76.56 361 PHE A N 1
ATOM 2828 C CA . PHE A 1 361 ? 1.798 -6.781 31.438 1.00 76.56 361 PHE A CA 1
ATOM 2829 C C . PHE A 1 361 ? 1.050 -5.634 32.131 1.00 76.56 361 PHE A C 1
ATOM 2831 O O . PHE A 1 361 ? 0.345 -5.856 33.111 1.00 76.56 361 PHE A O 1
ATOM 2838 N N . SER A 1 362 ? 1.161 -4.401 31.633 1.00 80.12 362 SER A N 1
ATOM 2839 C CA . SER A 1 362 ? 0.368 -3.280 32.154 1.00 80.12 362 SER A CA 1
ATOM 2840 C C . SER A 1 362 ? -1.121 -3.507 31.876 1.00 80.12 362 SER A C 1
ATOM 2842 O O . SER A 1 362 ? -1.946 -3.358 32.772 1.00 80.12 362 SER A O 1
ATOM 2844 N N . ILE A 1 363 ? -1.460 -3.962 30.664 1.00 86.69 363 ILE A N 1
ATOM 2845 C CA . ILE A 1 363 ? -2.846 -4.228 30.248 1.00 86.69 363 ILE A CA 1
ATOM 2846 C C . ILE A 1 363 ? -3.436 -5.446 30.977 1.00 86.69 363 ILE A C 1
ATOM 2848 O O . ILE A 1 363 ? -4.642 -5.510 31.225 1.00 86.69 363 ILE A O 1
ATOM 2852 N N . SER A 1 364 ? -2.619 -6.437 31.344 1.00 81.88 364 SER A N 1
ATOM 2853 C CA . SER A 1 364 ? -3.116 -7.624 32.053 1.00 81.88 364 SER A CA 1
ATOM 2854 C C . SER A 1 364 ? -3.602 -7.329 33.472 1.00 81.88 364 SER A C 1
ATOM 2856 O O . SER A 1 364 ? -4.471 -8.042 33.975 1.00 81.88 364 SER A O 1
ATOM 2858 N N . LYS A 1 365 ? -3.095 -6.257 34.092 1.00 83.81 365 LYS A N 1
ATOM 2859 C CA . LYS A 1 365 ? -3.535 -5.776 35.410 1.00 83.81 365 LYS A CA 1
ATOM 2860 C C . LYS A 1 365 ? -4.854 -5.005 35.362 1.00 83.81 365 LYS A C 1
ATOM 2862 O O . LYS A 1 365 ? -5.526 -4.903 36.389 1.00 83.81 365 LYS A O 1
ATOM 2867 N N . VAL A 1 366 ? -5.232 -4.483 34.194 1.00 87.31 366 VAL A N 1
ATOM 2868 C CA . VAL A 1 366 ? -6.470 -3.719 34.019 1.00 87.31 366 VAL A CA 1
ATOM 2869 C C . VAL A 1 366 ? -7.680 -4.631 34.201 1.00 87.31 366 VAL A C 1
ATOM 2871 O O . VAL A 1 366 ? -7.816 -5.661 33.531 1.00 87.31 366 VAL A O 1
ATOM 2874 N N . GLN A 1 367 ? -8.566 -4.241 35.120 1.00 85.50 367 GLN A N 1
ATOM 2875 C CA . GLN A 1 367 ? -9.795 -4.978 35.418 1.00 85.50 367 GLN A CA 1
ATOM 2876 C C . GLN A 1 367 ? -10.935 -4.598 34.476 1.00 85.50 367 GLN A C 1
ATOM 2878 O O . GLN A 1 367 ? -11.670 -5.481 34.021 1.00 85.50 367 GLN A O 1
ATOM 2883 N N . GLU A 1 368 ? -11.053 -3.310 34.154 1.00 90.81 368 GLU A N 1
ATOM 2884 C CA . GLU A 1 368 ? -12.071 -2.757 33.268 1.00 90.81 368 GLU A CA 1
ATOM 2885 C C . GLU A 1 368 ? -11.511 -1.640 32.387 1.00 90.81 368 GLU A C 1
ATOM 2887 O O . GLU A 1 368 ? -10.631 -0.898 32.814 1.00 90.81 368 GLU A O 1
ATOM 2892 N N . SER A 1 369 ? -11.988 -1.560 31.146 1.00 90.81 369 SER A N 1
ATOM 2893 C CA . SER A 1 369 ? -11.543 -0.559 30.171 1.00 90.81 369 SER A CA 1
ATOM 2894 C C . SER A 1 369 ? -12.605 -0.322 29.089 1.00 90.81 369 SER A C 1
ATOM 2896 O O . SER A 1 369 ? -13.532 -1.132 28.922 1.00 90.81 369 SER A O 1
ATOM 2898 N N . TYR A 1 370 ? -12.493 0.779 28.342 1.00 90.25 370 TYR A N 1
ATOM 2899 C CA . TYR A 1 370 ? -13.369 1.064 27.203 1.00 90.25 370 TYR A CA 1
ATOM 2900 C C . TYR A 1 370 ? -13.054 0.153 26.019 1.00 90.25 370 TYR A C 1
ATOM 2902 O O . TYR A 1 370 ? -13.967 -0.322 25.344 1.00 90.25 370 TYR A O 1
ATOM 2910 N N . THR A 1 371 ? -11.780 -0.170 25.805 1.00 93.50 371 THR A N 1
ATOM 2911 C CA . THR A 1 371 ? -11.342 -1.147 24.801 1.00 93.50 371 THR A CA 1
ATOM 2912 C C . THR A 1 371 ? -11.905 -2.545 25.079 1.00 93.50 371 THR A C 1
ATOM 2914 O O . THR A 1 371 ? -12.345 -3.216 24.149 1.00 93.50 371 THR A O 1
ATOM 2917 N N . PHE A 1 372 ? -12.026 -2.977 26.339 1.00 95.19 372 PHE A N 1
ATOM 2918 C CA . PHE A 1 372 ? -12.751 -4.206 26.684 1.00 95.19 372 PHE A CA 1
ATOM 2919 C C . PHE A 1 372 ? -14.247 -4.096 26.376 1.00 95.19 372 PHE A C 1
ATOM 2921 O O . PHE A 1 372 ? -14.853 -5.076 25.942 1.00 95.19 372 PHE A O 1
ATOM 2928 N N . GLY A 1 373 ? -14.850 -2.917 26.564 1.00 92.25 373 GLY A N 1
ATOM 2929 C CA . GLY A 1 373 ? -16.242 -2.654 26.182 1.00 92.25 373 GLY A CA 1
ATOM 2930 C C . GLY A 1 373 ? -16.461 -2.783 24.682 1.00 92.25 373 GLY A C 1
ATOM 2931 O O . GLY A 1 373 ? -17.389 -3.465 24.251 1.00 92.25 373 GLY A O 1
ATOM 2932 N N . PHE A 1 374 ? -15.542 -2.228 23.898 1.00 94.56 374 PHE A N 1
ATOM 2933 C CA . PHE A 1 374 ? -15.530 -2.343 22.447 1.00 94.56 374 PHE A CA 1
ATOM 2934 C C . PHE A 1 374 ? -15.426 -3.803 21.988 1.00 94.56 374 PHE A C 1
ATOM 2936 O O . PHE A 1 374 ? -16.226 -4.259 21.168 1.00 94.56 374 PHE A O 1
ATOM 2943 N N . ILE A 1 375 ? -14.482 -4.561 22.556 1.00 95.56 375 ILE A N 1
ATOM 2944 C CA . ILE A 1 375 ? -14.269 -5.972 22.212 1.00 95.56 375 ILE A CA 1
ATOM 2945 C C . ILE A 1 375 ? -15.491 -6.814 22.602 1.00 95.56 375 ILE A C 1
ATOM 2947 O O . ILE A 1 375 ? -15.971 -7.606 21.795 1.00 95.56 375 ILE A O 1
ATOM 2951 N N . GLU A 1 376 ? -16.038 -6.637 23.808 1.00 95.06 376 GLU A N 1
ATOM 2952 C CA . GLU A 1 376 ? -17.233 -7.371 24.247 1.00 95.06 376 GLU A CA 1
ATOM 2953 C C . GLU A 1 376 ? -18.456 -7.060 23.381 1.00 95.06 376 GLU A C 1
ATOM 2955 O O . GLU A 1 376 ? -19.211 -7.981 23.053 1.00 95.06 376 GLU A O 1
ATOM 2960 N N . ALA A 1 377 ? -18.629 -5.798 22.979 1.00 92.81 377 ALA A N 1
ATOM 2961 C CA . ALA A 1 377 ? -19.713 -5.381 22.102 1.00 92.81 377 ALA A CA 1
ATOM 2962 C C . ALA A 1 377 ? -19.613 -6.062 20.731 1.00 92.81 377 ALA A C 1
ATOM 2964 O O . ALA A 1 377 ? -20.617 -6.595 20.255 1.00 92.81 377 ALA A O 1
ATOM 2965 N N . LEU A 1 378 ? -18.411 -6.123 20.141 1.00 93.25 378 LEU A N 1
ATOM 2966 C CA . LEU A 1 378 ? -18.165 -6.846 18.890 1.00 93.25 378 LEU A CA 1
ATOM 2967 C C . LEU A 1 378 ? -18.469 -8.338 19.019 1.00 93.25 378 LEU A C 1
ATOM 2969 O O . LEU A 1 378 ? -19.247 -8.874 18.229 1.00 93.25 378 LEU A O 1
ATOM 2973 N N . LEU A 1 379 ? -17.900 -8.999 20.030 1.00 92.44 379 LEU A N 1
ATOM 2974 C CA . LEU A 1 379 ? -18.085 -10.436 20.250 1.00 92.44 379 LEU A CA 1
ATOM 2975 C C . LEU A 1 379 ? -19.561 -10.786 20.508 1.00 92.44 379 LEU A C 1
ATOM 2977 O O . LEU A 1 379 ? -20.049 -11.820 20.064 1.00 92.44 379 LEU A O 1
ATOM 2981 N N . SER A 1 380 ? -20.295 -9.906 21.188 1.00 90.31 380 SER A N 1
ATOM 2982 C CA . SER A 1 380 ? -21.709 -10.119 21.520 1.00 90.31 380 SER A CA 1
ATOM 2983 C C . SER A 1 380 ? -22.680 -9.641 20.434 1.00 90.31 380 SER A C 1
ATOM 2985 O O . SER A 1 380 ? -23.890 -9.761 20.617 1.00 90.31 380 SER A O 1
ATOM 2987 N N . GLY A 1 381 ? -22.189 -9.061 19.333 1.00 87.75 381 GLY A N 1
ATOM 2988 C CA . GLY A 1 381 ? -23.025 -8.530 18.251 1.00 87.75 381 GLY A CA 1
ATOM 2989 C C . GLY A 1 381 ? -23.845 -7.288 18.627 1.00 87.75 381 GLY A C 1
ATOM 2990 O O . GLY A 1 381 ? -24.896 -7.044 18.035 1.00 87.75 381 GLY A O 1
ATOM 2991 N N . LYS A 1 382 ? -23.402 -6.501 19.615 1.00 88.12 382 LYS A N 1
ATOM 2992 C CA . LYS A 1 382 ? -24.075 -5.259 20.021 1.00 88.12 382 LYS A CA 1
ATOM 2993 C C . LYS A 1 382 ? -23.760 -4.132 19.040 1.00 88.12 382 LYS A C 1
ATOM 2995 O O . LYS A 1 382 ? -22.618 -3.954 18.625 1.00 88.12 382 LYS A O 1
ATOM 3000 N N . ALA A 1 383 ? -24.771 -3.328 18.717 1.00 84.31 383 ALA A N 1
ATOM 3001 C CA . ALA A 1 383 ? -24.601 -2.182 17.825 1.00 84.31 383 ALA A CA 1
ATOM 3002 C C . ALA A 1 383 ? -23.859 -1.008 18.487 1.00 84.31 383 ALA A C 1
ATOM 3004 O O . ALA A 1 383 ? -23.130 -0.275 17.815 1.00 84.31 383 ALA A O 1
ATOM 3005 N N . THR A 1 384 ? -24.045 -0.831 19.796 1.00 81.44 384 THR A N 1
ATOM 3006 C CA . THR A 1 384 ? -23.481 0.269 20.583 1.00 81.44 384 THR A CA 1
ATOM 3007 C C . THR A 1 384 ? -23.110 -0.189 21.994 1.00 81.44 384 THR A C 1
ATOM 3009 O O . THR A 1 384 ? -23.614 -1.204 22.487 1.00 81.44 384 THR A O 1
ATOM 3012 N N . PHE A 1 385 ? -22.241 0.570 22.662 1.00 84.94 385 PHE A N 1
ATOM 3013 C CA . PHE A 1 385 ? -21.988 0.461 24.101 1.00 84.94 385 PHE A CA 1
ATOM 3014 C C . PHE A 1 385 ? -21.606 1.830 24.680 1.00 84.94 385 PHE A C 1
ATOM 3016 O O . PHE A 1 385 ? -21.240 2.732 23.934 1.00 84.94 385 PHE A O 1
ATOM 3023 N N . ALA A 1 386 ? -21.719 1.997 25.999 1.00 73.00 386 ALA A N 1
ATOM 3024 C CA . ALA A 1 386 ? -21.470 3.286 26.658 1.00 73.00 386 ALA A CA 1
ATOM 3025 C C . ALA A 1 386 ? -20.716 3.179 27.996 1.00 73.00 386 ALA A C 1
ATOM 3027 O O . ALA A 1 386 ? -20.567 4.168 28.700 1.00 73.00 386 ALA A O 1
ATOM 3028 N N . GLN A 1 387 ? -20.299 1.975 28.397 1.00 76.75 387 GLN A N 1
ATOM 3029 C CA . GLN A 1 387 ? -19.719 1.725 29.719 1.00 76.75 387 GLN A CA 1
ATOM 3030 C C . GLN A 1 387 ? -18.428 0.921 29.610 1.00 76.75 387 GLN A C 1
ATOM 3032 O O . GLN A 1 387 ? -18.274 0.109 28.691 1.00 76.75 387 GLN A O 1
ATOM 3037 N N . LEU A 1 388 ? -17.553 1.111 30.600 1.00 84.12 388 LEU A N 1
ATOM 3038 C CA . LEU A 1 388 ? -16.411 0.243 30.865 1.00 84.12 388 LEU A CA 1
ATOM 3039 C C . LEU A 1 388 ? -16.877 -1.214 30.970 1.00 84.12 388 LEU A C 1
ATOM 3041 O O . LEU A 1 388 ? -17.958 -1.523 31.487 1.00 84.12 388 LEU A O 1
ATOM 3045 N N . CYS A 1 389 ? -16.058 -2.131 30.469 1.00 88.75 389 CYS A N 1
ATOM 3046 C CA . CYS A 1 389 ? -16.350 -3.554 30.541 1.00 88.75 389 CYS A CA 1
ATOM 3047 C C . CYS A 1 389 ? -15.208 -4.295 31.208 1.00 88.75 389 CYS A C 1
ATOM 3049 O O . CYS A 1 389 ? -14.040 -3.967 31.022 1.00 88.75 389 CYS A O 1
ATOM 3051 N N . THR A 1 390 ? -15.553 -5.323 31.977 1.00 90.38 390 THR A N 1
ATOM 3052 C CA . THR A 1 390 ? -14.562 -6.110 32.699 1.00 90.38 390 THR A CA 1
ATOM 3053 C C . THR A 1 390 ? -13.929 -7.160 31.800 1.00 90.38 390 THR A C 1
ATOM 3055 O O . THR A 1 390 ? -14.602 -7.781 30.971 1.00 90.38 390 THR A O 1
ATOM 3058 N N . ARG A 1 391 ? -12.652 -7.462 32.050 1.00 92.31 391 ARG A N 1
ATOM 3059 C CA . ARG A 1 391 ? -11.914 -8.538 31.366 1.00 92.31 391 ARG A CA 1
ATOM 3060 C C . ARG A 1 391 ? -12.693 -9.858 31.339 1.00 92.31 391 ARG A C 1
ATOM 3062 O O . ARG A 1 391 ? -12.771 -10.538 30.321 1.00 92.31 391 ARG A O 1
ATOM 3069 N N . ARG A 1 392 ? -13.335 -10.204 32.460 1.00 92.00 392 ARG A N 1
ATOM 3070 C CA . ARG A 1 392 ? -14.146 -11.423 32.611 1.00 92.00 392 ARG A CA 1
ATOM 3071 C C . ARG A 1 392 ? -15.325 -11.480 31.636 1.00 92.00 392 ARG A C 1
ATOM 3073 O O . ARG A 1 392 ? -15.610 -12.550 31.106 1.00 92.00 392 ARG A O 1
ATOM 3080 N N . LYS A 1 393 ? -16.017 -10.360 31.402 1.00 93.81 393 LYS A N 1
ATOM 3081 C CA . LYS A 1 393 ? -17.132 -10.310 30.442 1.00 93.81 393 LYS A CA 1
ATOM 3082 C C . LYS A 1 393 ? -16.643 -10.580 29.021 1.00 93.81 393 LYS A C 1
ATOM 3084 O O . LYS A 1 393 ? -17.272 -11.372 28.325 1.00 93.81 393 LYS A O 1
ATOM 3089 N N . VAL A 1 394 ? -15.496 -10.010 28.644 1.00 93.44 394 VAL A N 1
ATOM 3090 C CA . VAL A 1 394 ? -14.859 -10.275 27.346 1.00 93.44 394 VAL A CA 1
ATOM 3091 C C . VAL A 1 394 ? -14.532 -11.760 27.201 1.00 93.44 394 VAL A C 1
ATOM 3093 O O . VAL A 1 394 ? -15.001 -12.393 26.263 1.00 93.44 394 VAL A O 1
ATOM 3096 N N . MET A 1 395 ? -13.823 -12.354 28.167 1.00 91.06 395 MET A N 1
ATOM 3097 C CA . MET A 1 395 ? -13.443 -13.774 28.105 1.00 91.06 395 MET A CA 1
ATOM 3098 C C . MET A 1 395 ? -14.653 -14.716 28.050 1.00 91.06 395 MET A C 1
ATOM 3100 O O . MET A 1 395 ? -14.604 -15.746 27.383 1.00 91.06 395 MET A O 1
ATOM 3104 N N . ASN A 1 396 ? -15.756 -14.367 28.716 1.00 91.62 396 ASN A N 1
ATOM 3105 C CA . ASN A 1 396 ? -17.001 -15.126 28.609 1.00 91.62 396 ASN A CA 1
ATOM 3106 C C . ASN A 1 396 ? -17.619 -15.027 27.206 1.00 91.62 396 ASN A C 1
ATOM 3108 O O . ASN A 1 396 ? -18.153 -16.019 26.717 1.00 91.62 396 ASN A O 1
ATOM 3112 N N . ALA A 1 397 ? -17.556 -13.858 26.563 1.00 91.62 397 ALA A N 1
ATOM 3113 C CA . ALA A 1 397 ? -18.022 -13.685 25.189 1.00 91.62 397 ALA A CA 1
ATOM 3114 C C . ALA A 1 397 ? -17.147 -14.460 24.187 1.00 91.62 397 ALA A C 1
ATOM 3116 O O . ALA A 1 397 ? -17.687 -15.096 23.287 1.00 91.62 397 ALA A O 1
ATOM 3117 N N . VAL A 1 398 ? -15.822 -14.482 24.392 1.00 89.88 398 VAL A N 1
ATOM 3118 C CA . VAL A 1 398 ? -14.888 -15.296 23.592 1.00 89.88 398 VAL A CA 1
ATOM 3119 C C . VAL A 1 398 ? -15.243 -16.779 23.696 1.00 89.88 398 VAL A C 1
ATOM 3121 O O . VAL A 1 398 ? -15.485 -17.412 22.676 1.00 89.88 398 VAL A O 1
ATOM 3124 N N . LYS A 1 399 ? -15.370 -17.317 24.918 1.00 87.88 399 LYS A N 1
ATOM 3125 C CA . LYS A 1 399 ? -15.708 -18.737 25.133 1.00 87.88 399 LYS A CA 1
ATOM 3126 C C . LYS A 1 399 ? -16.991 -19.150 24.413 1.00 87.88 399 LYS A C 1
ATOM 3128 O O . LYS A 1 399 ? -16.987 -20.153 23.716 1.00 87.88 399 LYS A O 1
ATOM 3133 N N . LYS A 1 400 ? -18.049 -18.338 24.514 1.00 87.56 400 LYS A N 1
ATOM 3134 C CA . LYS A 1 400 ? -19.327 -18.596 23.829 1.00 87.56 400 LYS A CA 1
ATOM 3135 C C . LYS A 1 400 ? -19.196 -18.683 22.308 1.00 87.56 400 LYS A C 1
ATOM 3137 O O . LYS A 1 400 ? -19.942 -19.418 21.677 1.00 87.56 400 LYS A O 1
ATOM 3142 N N . LEU A 1 401 ? -18.300 -17.901 21.706 1.00 83.56 401 LEU A N 1
ATOM 3143 C CA . LEU A 1 401 ? -18.079 -17.933 20.259 1.00 83.56 401 LEU A CA 1
ATOM 3144 C C . LEU A 1 401 ? -17.192 -19.104 19.829 1.00 83.56 401 LEU A C 1
ATOM 3146 O O . LEU A 1 401 ? -17.397 -19.656 18.751 1.00 83.56 401 LEU A O 1
ATOM 3150 N N . GLU A 1 402 ? -16.227 -19.487 20.664 1.00 79.38 402 GLU A N 1
ATOM 3151 C CA . GLU A 1 402 ? -15.285 -20.571 20.370 1.00 79.38 402 GLU A CA 1
ATOM 3152 C C . GLU A 1 402 ? -15.846 -21.976 20.651 1.00 79.38 402 GLU A C 1
ATOM 3154 O O . GLU A 1 402 ? -15.253 -22.962 20.220 1.00 79.38 402 GLU A O 1
ATOM 3159 N N . GLU A 1 403 ? -17.014 -22.088 21.295 1.00 75.56 403 GLU A N 1
ATOM 3160 C CA . GLU A 1 403 ? -17.779 -23.342 21.424 1.00 75.56 403 GLU A CA 1
ATOM 3161 C C . GLU A 1 403 ? -18.180 -23.945 20.058 1.00 75.56 403 GLU A C 1
ATOM 3163 O O . GLU A 1 403 ? -18.447 -25.140 19.971 1.00 75.56 403 GLU A O 1
ATOM 3168 N N . GLY A 1 404 ? -18.191 -23.145 18.984 1.00 64.88 404 GLY A N 1
ATOM 3169 C CA . GLY A 1 404 ? -18.542 -23.567 17.621 1.00 64.88 404 GLY A CA 1
ATOM 3170 C C . GLY A 1 404 ? -17.363 -23.930 16.709 1.00 64.88 404 GLY A C 1
ATOM 3171 O O . GLY A 1 404 ? -17.499 -23.788 15.498 1.00 64.88 404 GLY A O 1
ATOM 3172 N N . ASP A 1 405 ? -16.205 -24.305 17.264 1.00 72.44 405 ASP A N 1
ATOM 3173 C CA . ASP A 1 405 ? -14.948 -24.615 16.545 1.00 72.44 405 ASP A CA 1
ATOM 3174 C C . ASP A 1 405 ? -14.355 -23.468 15.694 1.00 72.44 405 ASP A C 1
ATOM 3176 O O . ASP A 1 405 ? -13.353 -23.640 14.999 1.00 72.44 405 ASP A O 1
ATOM 3180 N N . LYS A 1 406 ? -14.912 -22.254 15.798 1.00 83.94 406 LYS A N 1
ATOM 3181 C CA . LYS A 1 406 ? -14.404 -21.055 15.117 1.00 83.94 406 LYS A CA 1
ATOM 3182 C C . LYS A 1 406 ? -13.429 -20.295 15.999 1.00 83.94 406 LYS A C 1
ATOM 3184 O O . LYS A 1 406 ? -13.720 -20.022 17.161 1.00 83.94 406 LYS A O 1
ATOM 3189 N N . ARG A 1 407 ? -12.299 -19.869 15.436 1.00 88.62 407 ARG A N 1
ATOM 3190 C CA . ARG A 1 407 ? -11.315 -19.029 16.137 1.00 88.62 407 ARG A CA 1
ATOM 3191 C C . ARG A 1 407 ? -11.627 -17.552 15.948 1.00 88.62 407 ARG A C 1
ATOM 3193 O O . ARG A 1 407 ? -11.834 -17.103 14.822 1.00 88.62 407 ARG A O 1
ATOM 3200 N N . CYS A 1 408 ? -11.660 -16.793 17.041 1.00 92.25 408 CYS A N 1
ATOM 3201 C CA . CYS A 1 408 ? -11.863 -15.346 16.976 1.00 92.25 408 CYS A CA 1
ATOM 3202 C C . CYS A 1 408 ? -10.592 -14.655 16.460 1.00 92.25 408 CYS A C 1
ATOM 3204 O O . CYS A 1 408 ? -9.522 -14.799 17.055 1.00 92.25 408 CYS A O 1
ATOM 3206 N N . VAL A 1 409 ? -10.718 -13.881 15.380 1.00 94.81 409 VAL A N 1
ATOM 3207 C CA . VAL A 1 409 ? -9.605 -13.150 14.754 1.00 94.81 409 VAL A CA 1
ATOM 3208 C C . VAL A 1 409 ? -9.951 -11.675 14.663 1.00 94.81 409 VAL A C 1
ATOM 3210 O O . VAL A 1 409 ? -11.006 -11.323 14.144 1.00 94.81 409 VAL A O 1
ATOM 3213 N N . PHE A 1 410 ? -9.057 -10.805 15.116 1.00 96.12 410 PHE A N 1
ATOM 3214 C CA . PHE A 1 410 ? -9.188 -9.361 14.940 1.00 96.12 410 PHE A CA 1
ATOM 3215 C C . PHE A 1 410 ? -8.237 -8.890 13.847 1.00 96.12 410 PHE A C 1
ATOM 3217 O O . PHE A 1 410 ? -7.033 -9.115 13.932 1.00 96.12 410 PHE A O 1
ATOM 3224 N N . PHE A 1 411 ? -8.782 -8.257 12.812 1.00 95.44 411 PHE A N 1
ATOM 3225 C CA . PHE A 1 411 ? -8.012 -7.739 11.687 1.00 95.44 411 PHE A CA 1
ATOM 3226 C C . PHE A 1 411 ? -8.006 -6.213 11.739 1.00 95.44 411 PHE A C 1
ATOM 3228 O O . PHE A 1 411 ? -9.047 -5.579 11.559 1.00 95.44 411 PHE A O 1
ATOM 3235 N N . LEU A 1 412 ? -6.831 -5.645 11.995 1.00 93.62 412 LEU A N 1
ATOM 3236 C CA . LEU A 1 412 ? -6.577 -4.210 12.035 1.00 93.62 412 LEU A CA 1
ATOM 3237 C C . LEU A 1 412 ? -5.999 -3.792 10.679 1.00 93.62 412 LEU A C 1
ATOM 3239 O O . LEU A 1 412 ? -4.803 -3.963 10.428 1.00 93.62 412 LEU A O 1
ATOM 3243 N N . ASP A 1 413 ? -6.859 -3.323 9.776 1.00 90.06 413 ASP A N 1
ATOM 3244 C CA . ASP A 1 413 ? -6.457 -2.927 8.425 1.00 90.06 413 ASP A CA 1
ATOM 3245 C C . ASP A 1 413 ? -5.984 -1.476 8.362 1.00 90.06 413 ASP A C 1
ATOM 3247 O O . ASP A 1 413 ? -6.418 -0.646 9.157 1.00 90.06 413 ASP A O 1
ATOM 3251 N N . ASN A 1 414 ? -5.107 -1.164 7.404 1.00 82.81 414 ASN A N 1
ATOM 3252 C CA . ASN A 1 414 ? -4.501 0.160 7.236 1.00 82.81 414 ASN A CA 1
ATOM 3253 C C . ASN A 1 414 ? -3.967 0.737 8.556 1.00 82.81 414 ASN A C 1
ATOM 3255 O O . ASN A 1 414 ? -4.202 1.901 8.879 1.00 82.81 414 ASN A O 1
ATOM 3259 N N . PHE A 1 415 ? -3.274 -0.102 9.322 1.00 85.88 415 PHE A N 1
ATOM 3260 C CA . PHE A 1 415 ? -2.754 0.230 10.636 1.00 85.88 415 PHE A CA 1
ATOM 3261 C C . PHE A 1 415 ? -1.890 1.500 10.583 1.00 85.88 415 PHE A C 1
ATOM 3263 O O . PHE A 1 415 ? -1.048 1.616 9.682 1.00 85.88 415 PHE A O 1
ATOM 3270 N N . PRO A 1 416 ? -2.116 2.457 11.502 1.00 77.31 416 PRO A N 1
ATOM 3271 C CA . PRO A 1 416 ? -1.455 3.748 11.467 1.00 77.31 416 PRO A CA 1
ATOM 3272 C C . PRO A 1 416 ? 0.041 3.621 11.734 1.00 77.31 416 PRO A C 1
ATOM 3274 O O . PRO A 1 416 ? 0.521 2.657 12.327 1.00 77.31 416 PRO A O 1
ATOM 3277 N N . ASP A 1 417 ? 0.760 4.638 11.286 1.00 69.62 417 ASP A N 1
ATOM 3278 C CA . ASP A 1 417 ? 2.181 4.828 11.536 1.00 69.62 417 ASP A CA 1
ATOM 3279 C C . ASP A 1 417 ? 2.350 6.031 12.474 1.00 69.62 417 ASP A C 1
ATOM 3281 O O . ASP A 1 417 ? 1.565 6.981 12.397 1.00 69.62 417 ASP A O 1
ATOM 3285 N N . SER A 1 418 ? 3.368 6.007 13.334 1.00 58.22 418 SER A N 1
ATOM 3286 C CA . SER A 1 418 ? 3.601 6.984 14.405 1.00 58.22 418 SER A CA 1
ATOM 3287 C C . SER A 1 418 ? 3.871 8.415 13.917 1.00 58.22 418 SER A C 1
ATOM 3289 O O . SER A 1 418 ? 3.905 9.341 14.723 1.00 58.22 418 SER A O 1
ATOM 3291 N N . THR A 1 419 ? 4.050 8.643 12.608 1.00 53.34 419 THR A N 1
ATOM 3292 C CA . THR A 1 419 ? 4.458 9.961 12.076 1.00 53.34 419 THR A CA 1
ATOM 3293 C C . THR A 1 419 ? 3.624 10.519 10.933 1.00 53.34 419 THR A C 1
ATOM 3295 O O . THR A 1 419 ? 4.052 11.480 10.292 1.00 53.34 419 THR A O 1
ATOM 3298 N N . ARG A 1 420 ? 2.454 9.952 10.616 1.00 47.12 420 ARG A N 1
ATOM 3299 C CA . ARG A 1 420 ? 1.683 10.402 9.438 1.00 47.12 420 ARG A CA 1
ATOM 3300 C C . ARG A 1 420 ? 0.978 11.754 9.588 1.00 47.12 420 ARG A C 1
ATOM 3302 O O . ARG A 1 420 ? 0.402 12.223 8.614 1.00 47.12 420 ARG A O 1
ATOM 3309 N N . CYS A 1 421 ? 1.060 12.420 10.739 1.00 37.28 421 CYS A N 1
ATOM 3310 C CA . CYS A 1 421 ? 0.446 13.729 10.917 1.00 37.28 421 CYS A CA 1
ATOM 3311 C C . CYS A 1 421 ? 1.099 14.506 12.075 1.00 37.28 421 CYS A C 1
ATOM 3313 O O . CYS A 1 421 ? 0.979 14.106 13.228 1.00 37.28 421 CYS A O 1
ATOM 3315 N N . LYS A 1 422 ? 1.722 15.664 11.795 1.00 37.69 422 LYS A N 1
ATOM 3316 C CA . LYS A 1 422 ? 2.256 16.600 12.820 1.00 37.69 422 LYS A CA 1
ATOM 3317 C C . LYS A 1 422 ? 1.178 17.161 13.772 1.00 37.69 422 LYS A C 1
ATOM 3319 O O . LYS A 1 422 ? 1.497 17.895 14.700 1.00 37.69 422 LYS A O 1
ATOM 3324 N N . HIS A 1 423 ? -0.094 16.867 13.506 1.00 34.94 423 HIS A N 1
ATOM 3325 C CA . HIS A 1 423 ? -1.258 17.315 14.276 1.00 34.94 423 HIS A CA 1
ATOM 3326 C C . HIS A 1 423 ? -2.107 16.148 14.809 1.00 34.94 423 HIS A C 1
ATOM 3328 O O . HIS A 1 423 ? -3.101 16.376 15.487 1.00 34.94 423 HIS A O 1
ATOM 3334 N N . CYS A 1 424 ? -1.704 14.908 14.518 1.00 42.88 424 CYS A N 1
ATOM 3335 C CA . CYS A 1 424 ? -2.397 13.679 14.878 1.00 42.88 424 CYS A CA 1
ATOM 3336 C C . CYS A 1 424 ? -1.334 12.645 15.301 1.00 42.88 424 CYS A C 1
ATOM 3338 O O . CYS A 1 424 ? -1.075 11.661 14.607 1.00 42.88 424 CYS A O 1
ATOM 3340 N N . GLU A 1 425 ? -0.621 12.919 16.394 1.00 45.66 425 GLU A N 1
ATOM 3341 C CA . GLU A 1 425 ? 0.418 12.022 16.903 1.00 45.66 425 GLU A CA 1
ATOM 3342 C C . GLU A 1 425 ? -0.240 10.804 17.568 1.00 45.66 425 GLU A C 1
ATOM 3344 O O . GLU A 1 425 ? -0.611 10.851 18.738 1.00 45.66 425 GLU A O 1
ATOM 3349 N N . HIS A 1 426 ? -0.392 9.694 16.837 1.00 53.53 426 HIS A N 1
ATOM 3350 C CA . HIS A 1 426 ? -0.479 8.394 17.499 1.00 53.53 426 HIS A CA 1
ATOM 3351 C C . HIS A 1 426 ? 0.915 8.073 18.033 1.00 53.53 426 HIS A C 1
ATOM 3353 O O . HIS A 1 426 ? 1.822 7.714 17.283 1.00 53.53 426 HIS A O 1
ATOM 3359 N N . SER A 1 427 ? 1.092 8.237 19.337 1.00 66.62 427 SER A N 1
ATOM 3360 C CA . SER A 1 427 ? 2.310 7.860 20.038 1.00 66.62 427 SER A CA 1
ATOM 3361 C C . SER A 1 427 ? 2.594 6.362 19.858 1.00 66.62 427 SER A C 1
ATOM 3363 O O . SER A 1 427 ? 1.685 5.557 19.648 1.00 66.62 427 SER A O 1
ATOM 3365 N N . GLU A 1 428 ? 3.850 5.933 20.018 1.00 73.06 428 GLU A N 1
ATOM 3366 C CA . GLU A 1 428 ? 4.193 4.497 20.040 1.00 73.06 428 GLU A CA 1
ATOM 3367 C C . GLU A 1 428 ? 3.331 3.705 21.050 1.00 73.06 428 GLU A C 1
ATOM 3369 O O . GLU A 1 428 ? 3.065 2.515 20.863 1.00 73.06 428 GLU A O 1
ATOM 3374 N N . ARG A 1 429 ? 2.858 4.371 22.116 1.00 79.00 429 ARG A N 1
ATOM 3375 C CA . ARG A 1 429 ? 1.957 3.792 23.121 1.00 79.00 429 ARG A CA 1
ATOM 3376 C C . ARG A 1 429 ? 0.558 3.525 22.565 1.00 79.00 429 ARG A C 1
ATOM 3378 O O . ARG A 1 429 ? -0.023 2.502 22.923 1.00 79.00 429 ARG A O 1
ATOM 3385 N N . ASP A 1 430 ? 0.044 4.379 21.681 1.00 82.81 430 ASP A N 1
ATOM 3386 C CA . ASP A 1 430 ? -1.254 4.186 21.020 1.00 82.81 430 ASP A CA 1
ATOM 3387 C C . ASP A 1 430 ? -1.235 2.936 20.148 1.00 82.81 430 ASP A C 1
ATOM 3389 O O . ASP A 1 430 ? -2.048 2.027 20.330 1.00 82.81 430 ASP A O 1
ATOM 3393 N N . LEU A 1 431 ? -0.238 2.850 19.261 1.00 84.62 431 LEU A N 1
ATOM 3394 C CA . LEU A 1 431 ? -0.040 1.708 18.365 1.00 84.62 431 LEU A CA 1
ATOM 3395 C C . LEU A 1 431 ? 0.080 0.404 19.158 1.00 84.62 431 LEU A C 1
ATOM 3397 O O . LEU A 1 431 ? -0.495 -0.628 18.807 1.00 84.62 431 LEU A O 1
ATOM 3401 N N . ARG A 1 432 ? 0.794 0.458 20.282 1.00 84.25 432 ARG A N 1
ATOM 3402 C CA . ARG A 1 432 ? 0.952 -0.690 21.163 1.00 84.25 432 ARG A CA 1
ATOM 3403 C C . ARG A 1 432 ? -0.355 -1.090 21.834 1.00 84.25 432 ARG A C 1
ATOM 3405 O O . ARG A 1 432 ? -0.674 -2.277 21.832 1.00 84.25 432 ARG A O 1
ATOM 3412 N N . LEU A 1 433 ? -1.122 -0.140 22.373 1.00 89.00 433 LEU A N 1
ATOM 3413 C CA . LEU A 1 433 ? -2.416 -0.430 22.992 1.00 89.00 433 LEU A CA 1
ATOM 3414 C C . LEU A 1 433 ? -3.378 -1.067 21.983 1.00 89.00 433 LEU A C 1
ATOM 3416 O O . LEU A 1 433 ? -4.013 -2.074 22.302 1.00 89.00 433 LEU A O 1
ATOM 3420 N N . MET A 1 434 ? -3.421 -0.539 20.754 1.00 91.44 434 MET A N 1
ATOM 3421 C CA . MET A 1 434 ? -4.268 -1.051 19.672 1.00 91.44 434 MET A CA 1
ATOM 3422 C C . MET A 1 434 ? -4.042 -2.543 19.392 1.00 91.44 434 MET A C 1
ATOM 3424 O O . MET A 1 434 ? -4.997 -3.254 19.091 1.00 91.44 434 MET A O 1
ATOM 3428 N N . VAL A 1 435 ? -2.807 -3.038 19.513 1.00 90.56 435 VAL A N 1
ATOM 3429 C CA . VAL A 1 435 ? -2.470 -4.452 19.271 1.00 90.56 435 VAL A CA 1
ATOM 3430 C C . VAL A 1 435 ? -2.520 -5.277 20.559 1.00 90.56 435 VAL A C 1
ATOM 3432 O O . VAL A 1 435 ? -3.148 -6.341 20.612 1.00 90.56 435 VAL A O 1
ATOM 3435 N N . ASN A 1 436 ? -1.866 -4.801 21.619 1.00 89.56 436 ASN A N 1
ATOM 3436 C CA . ASN A 1 436 ? -1.654 -5.571 22.839 1.00 89.56 436 ASN A CA 1
ATOM 3437 C C . ASN A 1 436 ? -2.933 -5.750 23.664 1.00 89.56 436 ASN A C 1
ATOM 3439 O O . ASN A 1 436 ? -3.013 -6.712 24.430 1.00 89.56 436 ASN A O 1
ATOM 3443 N N . VAL A 1 437 ? -3.967 -4.916 23.485 1.00 92.69 437 VAL A N 1
ATOM 3444 C CA . VAL A 1 437 ? -5.248 -5.131 24.175 1.00 92.69 437 VAL A CA 1
ATOM 3445 C C . VAL A 1 437 ? -5.858 -6.492 23.840 1.00 92.69 437 VAL A C 1
ATOM 3447 O O . VAL A 1 437 ? -6.211 -7.248 24.747 1.00 92.69 437 VAL A O 1
ATOM 3450 N N . PHE A 1 438 ? -5.874 -6.861 22.560 1.00 93.62 438 PHE A N 1
ATOM 3451 C CA . PHE A 1 438 ? -6.373 -8.151 22.087 1.00 93.62 438 PHE A CA 1
ATOM 3452 C C . PHE A 1 438 ? -5.434 -9.297 22.470 1.00 93.62 438 PHE A C 1
ATOM 3454 O O . PHE A 1 438 ? -5.884 -10.312 23.005 1.00 93.62 438 PHE A O 1
ATOM 3461 N N . ARG A 1 439 ? -4.120 -9.120 22.265 1.00 89.88 439 ARG A N 1
ATOM 3462 C CA . ARG A 1 439 ? -3.118 -10.136 22.628 1.00 89.88 439 ARG A CA 1
ATOM 3463 C C . ARG A 1 439 ? -3.186 -10.480 24.111 1.00 89.88 439 ARG A C 1
ATOM 3465 O O . ARG A 1 439 ? -3.108 -11.650 24.466 1.00 89.88 439 ARG A O 1
ATOM 3472 N N . SER A 1 440 ? -3.406 -9.492 24.985 1.00 88.94 440 SER A N 1
ATOM 3473 C CA . SER A 1 440 ? -3.517 -9.709 26.434 1.00 88.94 440 SER A CA 1
ATOM 3474 C C . SER A 1 440 ? -4.691 -10.622 26.817 1.00 88.94 440 SER A C 1
ATOM 3476 O O . SER A 1 440 ? -4.687 -11.230 27.889 1.00 88.94 440 SER A O 1
ATOM 3478 N N . LEU A 1 441 ? -5.698 -10.728 25.949 1.00 90.75 441 LEU A N 1
ATOM 3479 C CA . LEU A 1 441 ? -6.864 -11.598 26.099 1.00 90.75 441 LEU A CA 1
ATOM 3480 C C . LEU A 1 441 ? -6.660 -12.976 25.441 1.00 90.75 441 LEU A C 1
ATOM 3482 O O . LEU A 1 441 ? -7.565 -13.803 25.478 1.00 90.75 441 LEU A O 1
ATOM 3486 N N . GLY A 1 442 ? -5.491 -13.230 24.843 1.00 88.88 442 GLY A N 1
ATOM 3487 C CA . GLY A 1 442 ? -5.189 -14.463 24.112 1.00 88.88 442 GLY A CA 1
ATOM 3488 C C . GLY A 1 442 ? -5.835 -14.538 22.725 1.00 88.88 442 GLY A C 1
ATOM 3489 O O . GLY A 1 442 ? -5.903 -15.623 22.153 1.00 88.88 442 GLY A O 1
ATOM 3490 N N . LEU A 1 443 ? -6.319 -13.411 22.190 1.00 92.25 443 LEU A N 1
ATOM 3491 C CA . LEU A 1 443 ? -6.987 -13.339 20.890 1.00 92.25 443 LEU A CA 1
ATOM 3492 C C . LEU A 1 443 ? -5.973 -13.233 19.746 1.00 92.25 443 LEU A C 1
ATOM 3494 O O . LEU A 1 443 ? -4.958 -12.545 19.869 1.00 92.25 443 LEU A O 1
ATOM 3498 N N . ALA A 1 444 ? -6.276 -13.876 18.615 1.00 94.31 444 ALA A N 1
ATOM 3499 C CA . ALA A 1 444 ? -5.466 -13.759 17.409 1.00 94.31 444 ALA A CA 1
ATOM 3500 C C . ALA A 1 444 ? -5.671 -12.380 16.761 1.00 94.31 444 ALA A C 1
ATOM 3502 O O . ALA A 1 444 ? -6.806 -11.947 16.545 1.00 94.31 444 ALA A O 1
ATOM 3503 N N . VAL A 1 445 ? -4.566 -11.705 16.436 1.00 95.25 445 VAL A N 1
ATOM 3504 C CA . VAL A 1 445 ? -4.562 -10.367 15.828 1.00 95.25 445 VAL A CA 1
ATOM 3505 C C . VAL A 1 445 ? -3.751 -10.388 14.548 1.00 95.25 445 VAL A C 1
ATOM 3507 O O . VAL A 1 445 ? -2.629 -10.893 14.530 1.00 95.25 445 VAL A O 1
ATOM 3510 N N . ILE A 1 446 ? -4.311 -9.793 13.501 1.00 95.38 446 ILE A N 1
ATOM 3511 C CA . ILE A 1 446 ? -3.647 -9.549 12.227 1.00 95.38 446 ILE A CA 1
ATOM 3512 C C . ILE A 1 446 ? -3.592 -8.041 12.007 1.00 95.38 446 ILE A C 1
ATOM 3514 O O . ILE A 1 446 ? -4.613 -7.364 12.084 1.00 95.38 446 ILE A O 1
ATOM 3518 N N . VAL A 1 447 ? -2.403 -7.521 11.727 1.00 92.50 447 VAL A N 1
ATOM 3519 C CA . VAL A 1 447 ? -2.147 -6.108 11.449 1.00 92.50 447 VAL A CA 1
ATOM 3520 C C . VAL A 1 447 ? -1.754 -5.971 9.987 1.00 92.50 447 VAL A C 1
ATOM 3522 O O . VAL A 1 447 ? -0.791 -6.594 9.554 1.00 92.50 447 VAL A O 1
ATOM 3525 N N . SER A 1 448 ? -2.471 -5.155 9.222 1.00 89.62 448 SER A N 1
ATOM 3526 C CA . SER A 1 448 ? -2.100 -4.797 7.850 1.00 89.62 448 SER A CA 1
ATOM 3527 C C . SER A 1 448 ? -1.546 -3.380 7.829 1.00 89.62 448 SER A C 1
ATOM 3529 O O . SER A 1 448 ? -2.215 -2.453 8.271 1.00 89.62 448 SER A O 1
ATOM 3531 N N . SER A 1 449 ? -0.326 -3.198 7.320 1.00 80.94 449 SER A N 1
ATOM 3532 C CA . SER A 1 449 ? 0.319 -1.882 7.251 1.00 80.94 449 SER A CA 1
ATOM 3533 C C . SER A 1 449 ? 0.985 -1.628 5.900 1.00 80.94 449 SER A C 1
ATOM 3535 O O . SER A 1 449 ? 1.325 -2.550 5.151 1.00 80.94 449 SER A O 1
ATOM 3537 N N . ARG A 1 450 ? 1.146 -0.339 5.587 1.00 75.44 450 ARG A N 1
ATOM 3538 C CA . ARG A 1 450 ? 1.924 0.172 4.452 1.00 75.44 450 ARG A CA 1
ATOM 3539 C C . ARG A 1 450 ? 3.340 0.605 4.865 1.00 75.44 450 ARG A C 1
ATOM 3541 O O . ARG A 1 450 ? 4.013 1.230 4.062 1.00 75.44 450 ARG A O 1
ATOM 3548 N N . SER A 1 451 ? 3.791 0.303 6.081 1.00 69.25 451 SER A N 1
ATOM 3549 C CA . SER A 1 451 ? 5.137 0.623 6.571 1.00 69.25 451 SER A CA 1
ATOM 3550 C C . SER A 1 451 ? 5.678 -0.475 7.486 1.00 69.25 451 SER A C 1
ATOM 3552 O O . SER A 1 451 ? 4.928 -1.343 7.938 1.00 69.25 451 SER A O 1
ATOM 3554 N N . CYS A 1 452 ? 6.971 -0.426 7.820 1.00 67.38 452 CYS A N 1
ATOM 3555 C CA . CYS A 1 452 ? 7.604 -1.355 8.764 1.00 67.38 452 CYS A CA 1
ATOM 3556 C C . CYS A 1 452 ? 7.165 -1.125 10.232 1.00 67.38 452 CYS A C 1
ATOM 3558 O O . CYS A 1 452 ? 7.955 -1.365 11.143 1.00 67.38 452 CYS A O 1
ATOM 3560 N N . VAL A 1 453 ? 5.921 -0.693 10.488 1.00 70.69 453 VAL A N 1
ATOM 3561 C CA . VAL A 1 453 ? 5.371 -0.380 11.822 1.00 70.69 453 VAL A CA 1
ATOM 3562 C C . VAL A 1 453 ? 5.474 -1.550 12.804 1.00 70.69 453 VAL A C 1
ATOM 3564 O O . VAL A 1 453 ? 5.575 -1.352 14.011 1.00 70.69 453 VAL A O 1
ATOM 3567 N N . CYS A 1 454 ? 5.518 -2.791 12.308 1.00 72.44 454 CYS A N 1
ATOM 3568 C CA . CYS A 1 454 ? 5.771 -3.958 13.148 1.00 72.44 454 CYS A CA 1
ATOM 3569 C C . CYS A 1 454 ? 7.119 -3.861 13.879 1.00 72.44 454 CYS A C 1
ATOM 3571 O O . CYS A 1 454 ? 7.195 -4.285 15.026 1.00 72.44 454 CYS A O 1
ATOM 3573 N N . SER A 1 455 ? 8.145 -3.246 13.278 1.00 67.69 455 SER A N 1
ATOM 3574 C CA . SER A 1 455 ? 9.412 -2.959 13.961 1.00 67.69 455 SER A CA 1
ATOM 3575 C C . SER A 1 455 ? 9.235 -1.968 15.110 1.00 67.69 455 SER A C 1
ATOM 3577 O O . SER A 1 455 ? 9.831 -2.166 16.160 1.00 67.69 455 SER A O 1
ATOM 3579 N N . GLU A 1 456 ? 8.395 -0.943 14.954 1.00 68.31 456 GLU A N 1
ATOM 3580 C CA . GLU A 1 456 ? 8.132 0.077 15.980 1.00 68.31 456 GLU A CA 1
ATOM 3581 C C . GLU A 1 456 ? 7.375 -0.525 17.167 1.00 68.31 456 GLU A C 1
ATOM 3583 O O . GLU A 1 456 ? 7.772 -0.364 18.323 1.00 68.31 456 GLU A O 1
ATOM 3588 N N . ILE A 1 457 ? 6.330 -1.308 16.880 1.00 71.44 457 ILE A N 1
ATOM 3589 C CA . ILE A 1 457 ? 5.553 -2.026 17.899 1.00 71.44 457 ILE A CA 1
ATOM 3590 C C . ILE A 1 457 ? 6.472 -2.982 18.675 1.00 71.44 457 ILE A C 1
ATOM 3592 O O . ILE A 1 457 ? 6.468 -2.986 19.904 1.00 71.44 457 ILE A O 1
ATOM 3596 N N . VAL A 1 458 ? 7.305 -3.748 17.963 1.00 69.44 458 VAL A N 1
ATOM 3597 C CA . VAL A 1 458 ? 8.212 -4.745 18.552 1.00 69.44 458 VAL A CA 1
ATOM 3598 C C . VAL A 1 458 ? 9.351 -4.085 19.345 1.00 69.44 458 VAL A C 1
ATOM 3600 O O . VAL A 1 458 ? 9.588 -4.473 20.485 1.00 69.44 458 VAL A O 1
ATOM 3603 N N . ARG A 1 459 ? 10.035 -3.064 18.805 1.00 63.94 459 ARG A N 1
ATOM 3604 C CA . ARG A 1 459 ? 11.133 -2.338 19.486 1.00 63.94 459 ARG A CA 1
ATOM 3605 C C . ARG A 1 459 ? 10.663 -1.618 20.736 1.00 63.94 459 ARG A C 1
ATOM 3607 O O . ARG A 1 459 ? 11.341 -1.625 21.759 1.00 63.94 459 ARG A O 1
ATOM 3614 N N . SER A 1 460 ? 9.510 -0.967 20.654 1.00 58.00 460 SER A N 1
ATOM 3615 C CA . SER A 1 460 ? 8.995 -0.212 21.782 1.00 58.00 460 SER A CA 1
ATOM 3616 C C . SER A 1 460 ? 8.610 -1.158 22.930 1.00 58.00 460 SER A C 1
ATOM 3618 O O . SER A 1 460 ? 8.827 -0.797 24.086 1.00 58.00 460 SER A O 1
ATOM 3620 N N . ASP A 1 461 ? 8.143 -2.385 22.653 1.00 58.53 461 ASP A N 1
ATOM 3621 C CA . ASP A 1 461 ? 7.931 -3.422 23.673 1.00 58.53 461 ASP A CA 1
ATOM 3622 C C . ASP A 1 461 ? 9.242 -3.866 24.361 1.00 58.53 461 ASP A C 1
ATOM 3624 O O . ASP A 1 461 ? 9.230 -4.064 25.578 1.00 58.53 461 ASP A O 1
ATOM 3628 N N . GLN A 1 462 ? 10.388 -3.904 23.660 1.00 55.53 462 GLN A N 1
ATOM 3629 C CA . GLN A 1 462 ? 11.690 -4.326 24.225 1.00 55.53 462 GLN A CA 1
ATOM 3630 C C . GLN A 1 462 ? 12.109 -3.542 25.474 1.00 55.53 462 GLN A C 1
ATOM 3632 O O . GLN A 1 462 ? 12.619 -4.131 26.423 1.00 55.53 462 GLN A O 1
ATOM 3637 N N . ARG A 1 463 ? 11.864 -2.225 25.519 1.00 53.12 463 ARG A N 1
ATOM 3638 C CA . ARG A 1 463 ? 12.311 -1.374 26.640 1.00 53.12 463 ARG A CA 1
ATOM 3639 C C . ARG A 1 463 ? 11.607 -1.684 27.971 1.00 53.12 463 ARG A C 1
ATOM 3641 O O . ARG A 1 463 ? 12.030 -1.189 29.014 1.00 53.12 463 ARG A O 1
ATOM 3648 N N . TYR A 1 464 ? 10.538 -2.488 27.955 1.00 53.06 464 TYR A N 1
ATOM 3649 C CA . TYR A 1 464 ? 9.636 -2.642 29.103 1.00 53.06 464 TYR A CA 1
ATOM 3650 C C . TYR A 1 464 ? 9.369 -4.097 29.524 1.00 53.06 464 TYR A C 1
ATOM 3652 O O . TYR A 1 464 ? 8.697 -4.317 30.535 1.00 53.06 464 TYR A O 1
ATOM 3660 N N . VAL A 1 465 ? 9.917 -5.102 28.828 1.00 53.72 465 VAL A N 1
ATOM 3661 C CA . VAL A 1 465 ? 9.816 -6.516 29.242 1.00 53.72 465 VAL A CA 1
ATOM 3662 C C . VAL A 1 465 ? 10.918 -6.843 30.259 1.00 53.72 465 VAL A C 1
ATOM 3664 O O . VAL A 1 465 ? 11.896 -7.510 29.955 1.00 53.72 465 VAL A O 1
ATOM 3667 N N . LYS A 1 466 ? 10.766 -6.381 31.506 1.00 49.50 466 LYS A N 1
ATOM 3668 C CA . LYS A 1 466 ? 11.695 -6.706 32.613 1.00 49.50 466 LYS A CA 1
ATOM 3669 C C . LYS A 1 466 ? 11.412 -8.053 33.313 1.00 49.50 466 LYS A C 1
ATOM 3671 O O . LYS A 1 466 ? 12.031 -8.330 34.332 1.00 49.50 466 LYS A O 1
ATOM 3676 N N . GLN A 1 467 ? 10.442 -8.859 32.857 1.00 50.28 467 GLN A N 1
ATOM 3677 C CA . GLN A 1 467 ? 9.853 -9.937 33.687 1.00 50.28 467 GLN A CA 1
ATOM 3678 C C . GLN A 1 467 ? 9.465 -11.242 32.956 1.00 50.28 467 GLN A C 1
ATOM 3680 O O . GLN A 1 467 ? 8.549 -11.933 33.398 1.00 50.28 467 GLN A O 1
ATOM 3685 N N . GLN A 1 468 ? 10.100 -11.607 31.842 1.00 49.19 468 GLN A N 1
ATOM 3686 C CA . GLN A 1 468 ? 9.909 -12.951 31.253 1.00 49.19 468 GLN A CA 1
ATOM 3687 C C . GLN A 1 468 ? 11.142 -13.824 31.510 1.00 49.19 468 GLN A C 1
ATOM 3689 O O . GLN A 1 468 ? 12.166 -13.264 31.873 1.00 49.19 468 GLN A O 1
ATOM 3694 N N . GLU A 1 469 ? 11.029 -15.156 31.393 1.00 46.12 469 GLU A N 1
ATOM 3695 C CA . GLU A 1 469 ? 12.101 -16.157 31.631 1.00 46.12 469 GLU A CA 1
ATOM 3696 C C . GLU A 1 469 ? 12.621 -16.837 30.336 1.00 46.12 469 GLU A C 1
ATOM 3698 O O . GLU A 1 469 ? 13.539 -17.646 30.407 1.00 46.12 469 GLU A O 1
ATOM 3703 N N . TYR A 1 470 ? 12.038 -16.558 29.158 1.00 52.72 470 TYR A N 1
ATOM 3704 C CA . TYR A 1 470 ? 12.357 -17.255 27.895 1.00 52.72 470 TYR A CA 1
ATOM 3705 C C . TYR A 1 470 ? 12.138 -16.366 26.660 1.00 52.72 470 TYR A C 1
ATOM 3707 O O . TYR A 1 470 ? 11.320 -15.445 26.713 1.00 52.72 470 TYR A O 1
ATOM 3715 N N . ASP A 1 471 ? 12.792 -16.698 25.538 1.00 57.56 471 ASP A N 1
ATOM 3716 C CA . ASP A 1 471 ? 12.551 -16.096 24.217 1.00 57.56 471 ASP A CA 1
ATOM 3717 C C . ASP A 1 471 ? 11.124 -16.400 23.740 1.00 57.56 471 ASP A C 1
ATOM 3719 O O . ASP A 1 471 ? 10.674 -17.552 23.751 1.00 57.56 471 ASP A O 1
ATOM 3723 N N . VAL A 1 472 ? 10.397 -15.373 23.296 1.00 63.66 472 VAL A N 1
ATOM 3724 C CA . VAL A 1 472 ? 9.016 -15.514 22.816 1.00 63.66 472 VAL A CA 1
ATOM 3725 C C . VAL A 1 472 ? 8.863 -14.842 21.448 1.00 63.66 472 VAL A C 1
ATOM 3727 O O . VAL A 1 472 ? 9.185 -13.654 21.316 1.00 63.66 472 VAL A O 1
ATOM 3730 N N . PRO A 1 473 ? 8.337 -15.551 20.426 1.00 68.94 473 PRO A N 1
ATOM 3731 C CA . PRO A 1 473 ? 8.026 -14.936 19.145 1.00 68.94 473 PRO A CA 1
ATOM 3732 C C . PRO A 1 473 ? 6.925 -13.900 19.354 1.00 68.94 473 PRO A C 1
ATOM 3734 O O . PRO A 1 473 ? 5.889 -14.185 19.958 1.00 68.94 473 PRO A O 1
ATOM 3737 N N . SER A 1 474 ? 7.149 -12.687 18.863 1.00 77.50 474 SER A N 1
ATOM 3738 C CA . SER A 1 474 ? 6.244 -11.567 19.147 1.00 77.50 474 SER A CA 1
ATOM 3739 C C . SER A 1 474 ? 5.490 -11.055 17.945 1.00 77.50 474 SER A C 1
ATOM 3741 O O . SER A 1 474 ? 4.384 -10.538 18.100 1.00 77.50 474 SER A O 1
ATOM 3743 N N . CYS A 1 475 ? 6.030 -11.281 16.754 1.00 85.69 475 CYS A N 1
ATOM 3744 C CA . CYS A 1 475 ? 5.364 -10.982 15.501 1.00 85.69 475 CYS A CA 1
ATOM 3745 C C . CYS A 1 475 ? 5.699 -12.065 14.471 1.00 85.69 475 CYS A C 1
ATOM 3747 O O . CYS A 1 475 ? 6.841 -12.515 14.390 1.00 85.69 475 CYS A O 1
ATOM 3749 N N . ILE A 1 476 ? 4.708 -12.476 13.688 1.00 88.38 476 ILE A N 1
ATOM 3750 C CA . ILE A 1 476 ? 4.882 -13.306 12.495 1.00 88.38 476 ILE A CA 1
ATOM 3751 C C . ILE A 1 476 ? 4.664 -12.400 11.291 1.00 88.38 476 ILE A C 1
ATOM 3753 O O . ILE A 1 476 ? 3.562 -11.893 11.095 1.00 88.38 476 ILE A O 1
ATOM 3757 N N . VAL A 1 477 ? 5.699 -12.176 10.489 1.00 85.69 477 VAL A N 1
ATOM 3758 C CA . VAL A 1 477 ? 5.611 -11.328 9.299 1.00 85.69 477 VAL A CA 1
ATOM 3759 C C . VAL A 1 477 ? 5.265 -12.197 8.098 1.00 85.69 477 VAL A C 1
ATOM 3761 O O . VAL A 1 477 ? 5.911 -13.212 7.837 1.00 85.69 477 VAL A O 1
ATOM 3764 N N . MET A 1 478 ? 4.233 -11.787 7.361 1.00 86.31 478 MET A N 1
ATOM 3765 C CA . MET A 1 478 ? 3.818 -12.421 6.115 1.00 86.31 478 MET A CA 1
ATOM 3766 C C . MET A 1 478 ? 4.024 -11.444 4.957 1.00 86.31 478 MET A C 1
ATOM 3768 O O . MET A 1 478 ? 3.196 -10.552 4.744 1.00 86.31 478 MET A O 1
ATOM 3772 N N . PRO A 1 479 ? 5.132 -11.587 4.214 1.00 76.31 479 PRO A N 1
ATOM 3773 C CA . PRO A 1 479 ? 5.489 -10.624 3.179 1.00 76.31 479 PRO A CA 1
ATOM 3774 C C . PRO A 1 479 ? 4.721 -10.846 1.866 1.00 76.31 479 PRO A C 1
ATOM 3776 O O . PRO A 1 479 ? 4.446 -9.895 1.128 1.00 76.31 479 PRO A O 1
ATOM 3779 N N . SER A 1 480 ? 4.325 -12.090 1.578 1.00 79.19 480 SER A N 1
ATOM 3780 C CA . SER A 1 480 ? 3.605 -12.471 0.361 1.00 79.19 480 SER A CA 1
ATOM 3781 C C . SER A 1 480 ? 2.102 -12.653 0.598 1.00 79.19 480 SER A C 1
ATOM 3783 O O . SER A 1 480 ? 1.658 -13.162 1.627 1.00 79.19 480 SER A O 1
ATOM 3785 N N . LEU A 1 481 ? 1.303 -12.238 -0.387 1.00 84.06 481 LEU A N 1
ATOM 3786 C CA . LEU A 1 481 ? -0.161 -12.282 -0.364 1.00 84.06 481 LEU A CA 1
ATOM 3787 C C . LEU A 1 481 ? -0.688 -13.082 -1.567 1.00 84.06 481 LEU A C 1
ATOM 3789 O O . LEU A 1 481 ? 0.048 -13.277 -2.537 1.00 84.06 481 LEU A O 1
ATOM 3793 N N . PRO A 1 482 ? -1.944 -13.567 -1.529 1.00 79.06 482 PRO A N 1
ATOM 3794 C CA . PRO A 1 482 ? -2.550 -14.265 -2.653 1.00 79.06 482 PRO A CA 1
ATOM 3795 C C . PRO A 1 482 ? -2.476 -13.439 -3.940 1.00 79.06 482 PRO A C 1
ATOM 3797 O O . PRO A 1 482 ? -2.806 -12.252 -3.953 1.00 79.06 482 PRO A O 1
ATOM 3800 N N . CYS A 1 483 ? -2.077 -14.087 -5.034 1.00 76.25 483 CYS A N 1
ATOM 3801 C CA . CYS A 1 483 ? -2.081 -13.467 -6.353 1.00 76.25 483 CYS A CA 1
ATOM 3802 C C . CYS A 1 483 ? -3.501 -13.069 -6.773 1.00 76.25 483 CYS A C 1
ATOM 3804 O O . CYS A 1 483 ? -4.491 -13.683 -6.361 1.00 76.25 483 CYS A O 1
ATOM 3806 N N . PHE A 1 484 ? -3.584 -12.087 -7.668 1.00 80.56 484 PHE A N 1
ATOM 3807 C CA . PHE A 1 484 ? -4.841 -11.704 -8.292 1.00 80.56 484 PHE A CA 1
ATOM 3808 C C . PHE A 1 484 ? -5.526 -12.901 -8.980 1.00 80.56 484 PHE A C 1
ATOM 3810 O O . PHE A 1 484 ? -4.877 -13.725 -9.631 1.00 80.56 484 PHE A O 1
ATOM 3817 N N . ARG A 1 485 ? -6.856 -12.981 -8.867 1.00 74.81 485 ARG A N 1
ATOM 3818 C CA . ARG A 1 485 ? -7.688 -13.933 -9.611 1.00 74.81 485 ARG A CA 1
ATOM 3819 C C . ARG A 1 485 ? -8.791 -13.183 -10.338 1.00 74.81 485 ARG A C 1
ATOM 3821 O O . ARG A 1 485 ? -9.526 -12.410 -9.734 1.00 74.81 485 ARG A O 1
ATOM 3828 N N . ASN A 1 486 ? -8.901 -13.447 -11.635 1.00 70.94 486 ASN A N 1
ATOM 3829 C CA . ASN A 1 486 ? -9.961 -12.887 -12.455 1.00 70.94 486 ASN A CA 1
ATOM 3830 C C . ASN A 1 486 ? -11.303 -13.566 -12.129 1.00 70.94 486 ASN A C 1
ATOM 3832 O O . ASN A 1 486 ? -11.389 -14.792 -12.117 1.00 70.94 486 ASN A O 1
ATOM 3836 N N . ILE A 1 487 ? -12.328 -12.752 -11.886 1.00 67.44 487 ILE A N 1
ATOM 3837 C CA . ILE A 1 487 ? -13.709 -13.169 -11.581 1.00 67.44 487 ILE A CA 1
ATOM 3838 C C . ILE A 1 487 ? -14.593 -13.077 -12.827 1.00 67.44 487 ILE A C 1
ATOM 3840 O O . ILE A 1 487 ? -15.649 -13.698 -12.904 1.00 67.44 487 ILE A O 1
ATOM 3844 N N . SER A 1 488 ? -14.165 -12.298 -13.820 1.00 66.81 488 SER A N 1
ATOM 3845 C CA . SER A 1 488 ? -14.896 -12.125 -15.064 1.00 66.81 488 SER A CA 1
ATOM 3846 C C . SER A 1 488 ? -14.783 -13.382 -15.920 1.00 66.81 488 SER A C 1
ATOM 3848 O O . SER A 1 488 ? -13.684 -13.868 -16.192 1.00 66.81 488 SER A O 1
ATOM 3850 N N . SER A 1 489 ? -15.926 -13.864 -16.402 1.00 63.94 489 SER A N 1
ATOM 3851 C CA . SER A 1 489 ? -16.018 -14.904 -17.431 1.00 63.94 489 SER A CA 1
ATOM 3852 C C . SER A 1 489 ? -15.698 -14.381 -18.834 1.00 63.94 489 SER A C 1
ATOM 3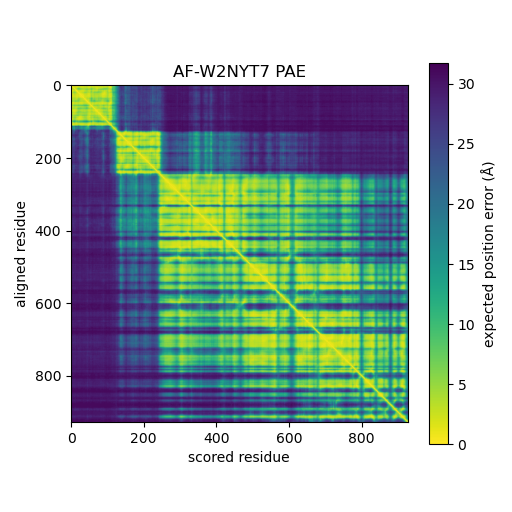854 O O . SER A 1 489 ? -15.702 -15.156 -19.790 1.00 63.94 489 SER A O 1
ATOM 3856 N N . THR A 1 490 ? -15.428 -13.078 -18.975 1.00 67.69 490 THR A N 1
ATOM 3857 C CA . THR A 1 490 ? -15.178 -12.456 -20.276 1.00 67.69 490 THR A CA 1
ATOM 3858 C C . THR A 1 490 ? -13.875 -13.004 -20.866 1.00 67.69 490 THR A C 1
ATOM 3860 O O . THR A 1 490 ? -12.823 -12.885 -20.226 1.00 67.69 490 THR A O 1
ATOM 3863 N N . PRO A 1 491 ? -13.911 -13.599 -22.075 1.00 71.31 491 PRO A N 1
ATOM 3864 C CA . PRO A 1 491 ? -12.711 -14.046 -22.763 1.00 71.31 491 PRO A CA 1
ATOM 3865 C C . PRO A 1 491 ? -11.776 -12.857 -22.966 1.00 71.31 491 PRO A C 1
ATOM 3867 O O . PRO A 1 491 ? -12.168 -11.838 -23.528 1.00 71.31 491 PRO A O 1
ATOM 3870 N N . MET A 1 492 ? -10.541 -12.987 -22.497 1.00 80.12 492 MET A N 1
ATOM 3871 C CA . MET A 1 492 ? -9.543 -11.929 -22.594 1.00 80.12 492 MET A CA 1
ATOM 3872 C C . MET A 1 492 ? -8.343 -12.421 -23.389 1.00 80.12 492 MET A C 1
ATOM 3874 O O . MET A 1 492 ? -7.971 -13.592 -23.306 1.00 80.12 492 MET A O 1
ATOM 3878 N N . GLN A 1 493 ? -7.751 -11.522 -24.169 1.00 86.56 493 GLN A N 1
ATOM 3879 C CA . GLN A 1 493 ? -6.591 -11.822 -24.996 1.00 86.56 493 GLN A CA 1
ATOM 3880 C C . GLN A 1 493 ? -5.411 -12.303 -24.120 1.00 86.56 493 GLN A C 1
ATOM 3882 O O . GLN A 1 493 ? -5.254 -11.887 -22.968 1.00 86.56 493 GLN A O 1
ATOM 3887 N N . ARG A 1 494 ? -4.612 -13.239 -24.652 1.00 86.56 494 ARG A N 1
ATOM 3888 C CA . ARG A 1 494 ? -3.589 -13.988 -23.895 1.00 86.56 494 ARG A CA 1
ATOM 3889 C C . ARG A 1 494 ? -2.517 -13.100 -23.259 1.00 86.56 494 ARG A C 1
ATOM 3891 O O . ARG A 1 494 ? -2.105 -13.381 -22.136 1.00 86.56 494 ARG A O 1
ATOM 3898 N N . ASP A 1 495 ? -2.087 -12.046 -23.941 1.00 85.19 495 ASP A N 1
ATOM 3899 C CA . ASP A 1 495 ? -1.043 -11.140 -23.457 1.00 85.19 495 ASP A CA 1
ATOM 3900 C C . ASP A 1 495 ? -1.575 -10.260 -22.320 1.00 85.19 495 ASP A C 1
ATOM 3902 O O . ASP A 1 495 ? -0.906 -10.111 -21.301 1.00 85.19 495 ASP A O 1
ATOM 3906 N N . ILE A 1 496 ? -2.827 -9.790 -22.402 1.00 88.50 496 ILE A N 1
ATOM 3907 C CA . ILE A 1 496 ? -3.481 -9.066 -21.295 1.00 88.50 496 ILE A CA 1
ATOM 3908 C C . ILE A 1 496 ? -3.603 -9.969 -20.054 1.00 88.50 496 ILE A C 1
ATOM 3910 O O . ILE A 1 496 ? -3.287 -9.553 -18.938 1.00 88.50 496 ILE A O 1
ATOM 3914 N N . GLN A 1 497 ? -3.999 -11.236 -20.233 1.00 87.69 497 GLN A N 1
ATOM 3915 C CA . GLN A 1 497 ? -4.034 -12.211 -19.134 1.00 87.69 497 GLN A CA 1
ATOM 3916 C C . GLN A 1 497 ? -2.646 -12.455 -18.530 1.00 87.69 497 GLN A C 1
ATOM 3918 O O . GLN A 1 497 ? -2.516 -12.567 -17.309 1.00 87.69 497 GLN A O 1
ATOM 3923 N N . ALA A 1 498 ? -1.612 -12.533 -19.370 1.00 86.75 498 ALA A N 1
ATOM 3924 C CA . ALA A 1 498 ? -0.236 -12.698 -18.927 1.00 86.75 498 ALA A CA 1
ATOM 3925 C C . ALA A 1 498 ? 0.241 -11.493 -18.102 1.00 86.75 498 ALA A C 1
ATOM 3927 O O . ALA A 1 498 ? 0.773 -11.696 -17.013 1.00 86.75 498 ALA A O 1
ATOM 3928 N N . ILE A 1 499 ? -0.014 -10.261 -18.556 1.00 88.50 499 ILE A N 1
ATOM 3929 C CA . ILE A 1 499 ? 0.322 -9.033 -17.819 1.00 88.50 499 ILE A CA 1
ATOM 3930 C C . ILE A 1 499 ? -0.342 -9.042 -16.432 1.00 88.50 499 ILE A C 1
ATOM 3932 O O . ILE A 1 499 ? 0.321 -8.836 -15.416 1.00 88.50 499 ILE A O 1
ATOM 3936 N N . ILE A 1 500 ? -1.641 -9.348 -16.373 1.00 89.19 500 ILE A N 1
ATOM 3937 C CA . ILE A 1 500 ? -2.414 -9.386 -15.123 1.00 89.19 500 ILE A CA 1
ATOM 3938 C C . ILE A 1 500 ? -1.887 -10.438 -14.145 1.00 89.19 500 ILE A C 1
ATOM 3940 O O . ILE A 1 500 ? -1.801 -10.177 -12.946 1.00 89.19 500 ILE A O 1
ATOM 3944 N N . LYS A 1 501 ? -1.539 -11.631 -14.640 1.00 86.56 501 LYS A N 1
ATOM 3945 C CA . LYS A 1 501 ? -1.033 -12.733 -13.808 1.00 86.56 501 LYS A CA 1
ATOM 3946 C C . LYS A 1 501 ? 0.258 -12.357 -13.076 1.00 86.56 501 LYS A C 1
ATOM 3948 O O . LYS A 1 501 ? 0.475 -12.823 -11.961 1.00 86.56 501 LYS A O 1
ATOM 3953 N N . HIS A 1 502 ? 1.090 -11.539 -13.710 1.00 87.69 502 HIS A N 1
ATOM 3954 C CA . HIS A 1 502 ? 2.380 -11.085 -13.198 1.00 87.69 502 HIS A CA 1
ATOM 3955 C C . HIS A 1 502 ? 2.292 -9.684 -12.581 1.00 87.69 502 HIS A C 1
ATOM 3957 O O . HIS A 1 502 ? 3.238 -8.918 -12.687 1.00 87.69 502 HIS A O 1
ATOM 3963 N N . SER A 1 503 ? 1.149 -9.313 -11.997 1.00 89.00 503 SER A N 1
ATOM 3964 C CA . SER A 1 503 ? 0.932 -7.976 -11.435 1.00 89.00 503 SER A CA 1
ATOM 3965 C C . SER A 1 503 ? 0.177 -8.014 -10.112 1.00 89.00 503 SER A C 1
ATOM 3967 O O . SER A 1 503 ? -0.631 -8.913 -9.856 1.00 89.00 503 SER A O 1
ATOM 3969 N N . ARG A 1 504 ? 0.393 -6.998 -9.265 1.00 87.44 504 ARG A N 1
ATOM 3970 C CA . ARG A 1 504 ? -0.358 -6.875 -8.004 1.00 87.44 504 ARG A CA 1
ATOM 3971 C C . ARG A 1 504 ? -1.860 -6.615 -8.238 1.00 87.44 504 ARG A C 1
ATOM 3973 O O . ARG A 1 504 ? -2.231 -5.978 -9.233 1.00 87.44 504 ARG A O 1
ATOM 3980 N N . PRO A 1 505 ? -2.735 -7.017 -7.293 1.00 87.69 505 PRO A N 1
ATOM 3981 C CA . PRO A 1 505 ? -4.190 -6.910 -7.434 1.00 87.69 505 PRO A CA 1
ATOM 3982 C C . PRO A 1 505 ? -4.728 -5.529 -7.825 1.00 87.69 505 PRO A C 1
ATOM 3984 O O . PRO A 1 505 ? -5.660 -5.454 -8.617 1.00 87.69 505 PRO A O 1
ATOM 3987 N N . MET A 1 506 ? -4.158 -4.435 -7.313 1.00 86.44 506 MET A N 1
ATOM 3988 C CA . MET A 1 506 ? -4.622 -3.077 -7.641 1.00 86.44 506 MET A CA 1
ATOM 3989 C C . MET A 1 506 ? -4.507 -2.746 -9.134 1.00 86.44 506 MET A C 1
ATOM 3991 O O . MET A 1 506 ? -5.487 -2.285 -9.721 1.00 86.44 506 MET A O 1
ATOM 3995 N N . PHE A 1 507 ? -3.344 -2.985 -9.752 1.00 88.38 507 PHE A N 1
ATOM 3996 C CA . PHE A 1 507 ? -3.170 -2.733 -11.185 1.00 88.38 507 PHE A CA 1
ATOM 3997 C C . PHE A 1 507 ? -3.978 -3.728 -12.016 1.00 88.38 507 PHE A C 1
ATOM 3999 O O . PHE A 1 507 ? -4.645 -3.330 -12.966 1.00 88.38 507 PHE A O 1
ATOM 4006 N N . ALA A 1 508 ? -3.991 -5.002 -11.615 1.00 89.44 508 ALA A N 1
ATOM 4007 C CA . ALA A 1 508 ? -4.773 -6.040 -12.276 1.00 89.44 508 ALA A CA 1
ATOM 4008 C C . ALA A 1 508 ? -6.277 -5.709 -12.324 1.00 89.44 508 ALA A C 1
ATOM 4010 O O . ALA A 1 508 ? -6.894 -5.786 -13.384 1.00 89.44 508 ALA A O 1
ATOM 4011 N N . ASN A 1 509 ? -6.859 -5.269 -11.205 1.00 86.81 509 ASN A N 1
ATOM 4012 C CA . ASN A 1 509 ? -8.255 -4.829 -11.145 1.00 86.81 509 ASN A CA 1
ATOM 4013 C C . ASN A 1 509 ? -8.525 -3.626 -12.051 1.00 86.81 509 ASN A C 1
ATOM 4015 O O . ASN A 1 509 ? -9.577 -3.544 -12.685 1.00 86.81 509 ASN A O 1
ATOM 4019 N N . ALA A 1 510 ? -7.583 -2.688 -12.125 1.00 88.88 510 ALA A N 1
ATOM 4020 C CA . ALA A 1 510 ? -7.738 -1.521 -12.976 1.00 88.88 510 ALA A CA 1
ATOM 4021 C C . ALA A 1 510 ? -7.653 -1.879 -14.468 1.00 88.88 510 ALA A C 1
ATOM 4023 O O . ALA A 1 510 ? -8.469 -1.381 -15.239 1.00 88.88 510 ALA A O 1
ATOM 4024 N N . VAL A 1 511 ? -6.766 -2.805 -14.853 1.00 90.88 511 VAL A N 1
ATOM 4025 C CA . VAL A 1 511 ? -6.743 -3.387 -16.205 1.00 90.88 511 VAL A CA 1
ATOM 4026 C C . VAL A 1 511 ? -8.056 -4.096 -16.516 1.00 90.88 511 VAL A C 1
ATOM 4028 O O . VAL A 1 511 ? -8.619 -3.874 -17.579 1.00 90.88 511 VAL A O 1
ATOM 4031 N N . MET A 1 512 ? -8.582 -4.914 -15.599 1.00 87.62 512 MET A N 1
ATOM 4032 C CA . MET A 1 512 ? -9.863 -5.601 -15.805 1.00 87.62 512 MET A CA 1
ATOM 4033 C C . MET A 1 512 ? -11.007 -4.619 -16.057 1.00 87.62 512 MET A C 1
ATOM 4035 O O . MET A 1 512 ? -11.823 -4.836 -16.955 1.00 87.62 512 MET A O 1
ATOM 4039 N N . LYS A 1 513 ? -11.058 -3.531 -15.280 1.00 88.31 513 LYS A N 1
ATOM 4040 C CA . LYS A 1 513 ? -12.045 -2.468 -15.467 1.00 88.31 513 LYS A CA 1
ATOM 4041 C C . LYS A 1 513 ? -11.888 -1.817 -16.843 1.00 88.31 513 LYS A C 1
ATOM 4043 O O . LYS A 1 513 ? -12.852 -1.795 -17.603 1.00 88.31 513 LYS A O 1
ATOM 4048 N N . TYR A 1 514 ? -10.672 -1.388 -17.183 1.00 91.31 514 TYR A N 1
ATOM 4049 C CA . TYR A 1 514 ? -10.375 -0.786 -18.481 1.00 91.31 514 TYR A CA 1
ATOM 4050 C C . TYR A 1 514 ? -10.750 -1.715 -19.639 1.00 91.31 514 TYR A C 1
ATOM 4052 O O . TYR A 1 514 ? -11.414 -1.287 -20.574 1.00 91.31 514 TYR A O 1
ATOM 4060 N N . ALA A 1 515 ? -10.385 -2.997 -19.564 1.00 90.00 515 ALA A N 1
ATOM 4061 C CA . ALA A 1 515 ? -10.654 -3.970 -20.617 1.00 90.00 515 ALA A CA 1
ATOM 4062 C C . ALA A 1 515 ? -12.144 -4.288 -20.786 1.00 90.00 515 ALA A C 1
ATOM 4064 O O . ALA A 1 515 ? -12.584 -4.618 -21.886 1.00 90.00 515 ALA A O 1
ATOM 4065 N N . THR A 1 516 ? -12.925 -4.165 -19.712 1.00 87.44 516 THR A N 1
ATOM 4066 C CA . THR A 1 516 ? -14.384 -4.314 -19.761 1.00 87.44 516 THR A CA 1
ATOM 4067 C C . THR A 1 516 ? -15.040 -3.098 -20.418 1.00 87.44 516 THR A C 1
ATOM 4069 O O . THR A 1 516 ? -15.939 -3.254 -21.239 1.00 87.44 516 THR A O 1
ATOM 4072 N N . GLU A 1 517 ? -14.581 -1.891 -20.079 1.00 90.50 517 GLU A N 1
ATOM 4073 C CA . GLU A 1 517 ? -15.101 -0.625 -20.616 1.00 90.50 517 GLU A CA 1
ATOM 4074 C C . GLU A 1 517 ? -14.634 -0.373 -22.060 1.00 90.50 517 GLU A C 1
ATOM 4076 O O . GLU A 1 517 ? -15.376 0.173 -22.875 1.00 90.50 517 GLU A O 1
ATOM 4081 N N . ASN A 1 518 ? -13.438 -0.852 -22.402 1.00 91.25 518 ASN A N 1
ATOM 4082 C CA . ASN A 1 518 ? -12.798 -0.713 -23.703 1.00 91.25 518 ASN A CA 1
ATOM 4083 C C . ASN A 1 518 ? -12.357 -2.092 -24.229 1.00 91.25 518 ASN A C 1
ATOM 4085 O O . ASN A 1 518 ? -11.172 -2.423 -24.161 1.00 91.25 518 ASN A O 1
ATOM 4089 N N . PRO A 1 519 ? -13.266 -2.929 -24.759 1.00 88.62 519 PRO A N 1
ATOM 4090 C CA . PRO A 1 519 ? -12.892 -4.246 -25.268 1.00 88.62 519 PRO A CA 1
ATOM 4091 C C . PRO A 1 519 ? -11.964 -4.156 -26.486 1.00 88.62 519 PRO A C 1
ATOM 4093 O O . PRO A 1 519 ? -12.227 -3.400 -27.429 1.00 88.62 519 PRO A O 1
ATOM 4096 N N . LEU A 1 520 ? -10.908 -4.974 -26.508 1.00 88.19 520 LEU A N 1
ATOM 4097 C CA . LEU A 1 520 ? -10.050 -5.122 -27.684 1.00 88.19 520 LEU A CA 1
ATOM 4098 C C . LEU A 1 520 ? -10.843 -5.786 -28.821 1.00 88.19 520 LEU A C 1
ATOM 4100 O O . LEU A 1 520 ? -11.259 -6.936 -28.710 1.00 88.19 520 LEU A O 1
ATOM 4104 N N . LYS A 1 521 ? -11.050 -5.054 -29.921 1.00 85.69 521 LYS A N 1
ATOM 4105 C CA . LYS A 1 521 ? -11.827 -5.529 -31.084 1.00 85.69 521 LYS A CA 1
ATOM 4106 C C . LYS A 1 521 ? -10.981 -6.228 -32.151 1.00 85.69 521 LYS A C 1
ATOM 4108 O O . LYS A 1 521 ? -11.523 -6.980 -32.949 1.00 85.69 521 LYS A O 1
ATOM 4113 N N . ASP A 1 522 ? -9.687 -5.920 -32.204 1.00 85.50 522 ASP A N 1
ATOM 4114 C CA . ASP A 1 522 ? -8.775 -6.341 -33.269 1.00 85.50 522 ASP A CA 1
ATOM 4115 C C . ASP A 1 522 ? -7.364 -6.555 -32.705 1.00 85.50 522 ASP A C 1
ATOM 4117 O O . ASP A 1 522 ? -6.708 -5.606 -32.267 1.00 85.50 522 ASP A O 1
ATOM 4121 N N . ASP A 1 523 ? -6.889 -7.800 -32.753 1.00 82.06 523 ASP A N 1
ATOM 4122 C CA . ASP A 1 523 ? -5.566 -8.211 -32.275 1.00 82.06 523 ASP A CA 1
ATOM 4123 C C . ASP A 1 523 ? -4.406 -7.541 -33.030 1.00 82.06 523 ASP A C 1
ATOM 4125 O O . ASP A 1 523 ? -3.283 -7.514 -32.520 1.00 82.06 523 ASP A O 1
ATOM 4129 N N . ALA A 1 524 ? -4.629 -7.000 -34.234 1.00 82.81 524 ALA A N 1
ATOM 4130 C CA . ALA A 1 524 ? -3.620 -6.207 -34.940 1.00 82.81 524 ALA A CA 1
ATOM 4131 C C . ALA A 1 524 ? -3.346 -4.864 -34.240 1.00 82.81 524 ALA A C 1
ATOM 4133 O O . ALA A 1 524 ? -2.280 -4.278 -34.411 1.00 82.81 524 ALA A O 1
ATOM 4134 N N . LYS A 1 525 ? -4.283 -4.390 -33.409 1.00 88.62 525 LYS A N 1
ATOM 4135 C CA . LYS A 1 525 ? -4.177 -3.131 -32.658 1.00 88.62 525 LYS A CA 1
ATOM 4136 C C . LYS A 1 525 ? -3.703 -3.327 -31.219 1.00 88.62 525 LYS A C 1
ATOM 4138 O O . LYS A 1 525 ? -3.718 -2.363 -30.459 1.00 88.62 525 LYS A O 1
ATOM 4143 N N . LEU A 1 526 ? -3.268 -4.535 -30.849 1.00 89.69 526 LEU A N 1
ATOM 4144 C CA . LEU A 1 526 ? -2.880 -4.884 -29.479 1.00 89.69 526 LEU A CA 1
ATOM 4145 C C . LEU A 1 526 ? -1.839 -3.922 -28.887 1.00 89.69 526 LEU A C 1
ATOM 4147 O O . LEU A 1 526 ? -2.014 -3.467 -27.764 1.00 89.69 526 LEU A O 1
ATOM 4151 N N . VAL A 1 527 ? -0.792 -3.577 -29.644 1.00 91.00 527 VAL A N 1
ATOM 4152 C CA . VAL A 1 527 ? 0.272 -2.670 -29.175 1.00 91.00 527 VAL A CA 1
ATOM 4153 C C . VAL A 1 527 ? -0.305 -1.301 -28.812 1.00 91.00 527 VAL A C 1
ATOM 4155 O O . VAL A 1 527 ? -0.150 -0.841 -27.686 1.00 91.00 527 VAL A O 1
ATOM 4158 N N . ARG A 1 528 ? -1.060 -0.690 -29.736 1.00 91.38 528 ARG A N 1
ATOM 4159 C CA . ARG A 1 528 ? -1.718 0.604 -29.508 1.00 91.38 528 ARG A CA 1
ATOM 4160 C C . ARG A 1 528 ? -2.706 0.539 -28.343 1.00 91.38 528 ARG A C 1
ATOM 4162 O O . ARG A 1 528 ? -2.792 1.475 -27.564 1.00 91.38 528 ARG A O 1
ATOM 4169 N N . TYR A 1 529 ? -3.456 -0.552 -28.237 1.00 92.38 529 TYR A N 1
ATOM 4170 C CA . TYR A 1 529 ? -4.404 -0.761 -27.150 1.00 92.38 529 TYR A CA 1
ATOM 4171 C C . TYR A 1 529 ? -3.712 -0.797 -25.781 1.00 92.38 529 TYR A C 1
ATOM 4173 O O . TYR A 1 529 ? -4.166 -0.146 -24.845 1.00 92.38 529 TYR A O 1
ATOM 4181 N N . LEU A 1 530 ? -2.601 -1.531 -25.671 1.00 91.56 530 LEU A N 1
ATOM 4182 C CA . LEU A 1 530 ? -1.833 -1.620 -24.433 1.00 91.56 530 LEU A CA 1
ATOM 4183 C C . LEU A 1 530 ? -1.141 -0.298 -24.085 1.00 91.56 530 LEU A C 1
ATOM 4185 O O . LEU A 1 530 ? -1.126 0.053 -22.909 1.00 91.56 530 LEU A O 1
ATOM 4189 N N . ASP A 1 531 ? -0.636 0.450 -25.073 1.00 92.31 531 ASP A N 1
ATOM 4190 C CA . ASP A 1 531 ? -0.085 1.795 -24.852 1.00 92.31 531 ASP A CA 1
ATOM 4191 C C . ASP A 1 531 ? -1.141 2.726 -24.213 1.00 92.31 531 ASP A C 1
ATOM 4193 O O . ASP A 1 531 ? -0.884 3.335 -23.174 1.00 92.31 531 ASP A O 1
ATOM 4197 N N . GLU A 1 532 ? -2.357 2.786 -24.777 1.00 92.50 532 GLU A N 1
ATOM 4198 C CA . GLU A 1 532 ? -3.450 3.622 -24.245 1.00 92.50 532 GLU A CA 1
ATOM 4199 C C . GLU A 1 532 ? -3.923 3.154 -22.862 1.00 92.50 532 GLU A C 1
ATOM 4201 O O . GLU A 1 532 ? -4.158 3.971 -21.971 1.00 92.50 532 GLU A O 1
ATOM 4206 N N . MET A 1 533 ? -4.016 1.838 -22.654 1.00 92.44 533 MET A N 1
ATOM 4207 C CA . MET A 1 533 ? -4.356 1.262 -21.354 1.00 92.44 533 MET A CA 1
ATOM 4208 C C . MET A 1 533 ? -3.329 1.658 -20.291 1.00 92.44 533 MET A C 1
ATOM 4210 O O . MET A 1 533 ? -3.694 2.152 -19.227 1.00 92.44 533 MET A O 1
ATOM 4214 N N . VAL A 1 534 ? -2.037 1.448 -20.563 1.00 91.44 534 VAL A N 1
ATOM 4215 C CA . VAL A 1 534 ? -0.960 1.771 -19.620 1.00 91.44 534 VAL A CA 1
ATOM 4216 C C . VAL A 1 534 ? -0.952 3.265 -19.314 1.00 91.44 534 VAL A C 1
ATOM 4218 O O . VAL A 1 534 ? -0.837 3.628 -18.148 1.00 91.44 534 VAL A O 1
ATOM 4221 N N . LYS A 1 535 ? -1.149 4.128 -20.315 1.00 89.94 535 LYS A N 1
ATOM 4222 C CA . LYS A 1 535 ? -1.264 5.583 -20.142 1.00 89.94 535 LYS A CA 1
ATOM 4223 C C . LYS A 1 535 ? -2.418 5.974 -19.220 1.00 89.94 535 LYS A C 1
ATOM 4225 O O . LYS A 1 535 ? -2.221 6.768 -18.298 1.00 89.94 535 LYS A O 1
ATOM 4230 N N . GLU A 1 536 ? -3.619 5.441 -19.444 1.00 90.44 536 GLU A N 1
ATOM 4231 C CA . GLU A 1 536 ? -4.785 5.757 -18.611 1.00 90.44 536 GLU A CA 1
ATOM 4232 C C . GLU A 1 536 ? -4.563 5.319 -17.158 1.00 90.44 536 GLU A C 1
ATOM 4234 O O . GLU A 1 536 ? -4.800 6.084 -16.218 1.00 90.44 536 GLU A O 1
ATOM 4239 N N . LEU A 1 537 ? -4.034 4.109 -16.968 1.00 89.31 537 LEU A N 1
ATOM 4240 C CA . LEU A 1 537 ? -3.715 3.581 -15.647 1.00 89.31 537 LEU A CA 1
ATOM 4241 C C . LEU A 1 537 ? -2.613 4.392 -14.959 1.00 89.31 537 LEU A C 1
ATOM 4243 O O . LEU A 1 537 ? -2.768 4.761 -13.796 1.00 89.31 537 LEU A O 1
ATOM 4247 N N . ALA A 1 538 ? -1.535 4.719 -15.668 1.00 86.12 538 ALA A N 1
ATOM 4248 C CA . ALA A 1 538 ? -0.437 5.526 -15.154 1.00 86.12 538 ALA A CA 1
ATOM 4249 C C . ALA A 1 538 ? -0.933 6.889 -14.645 1.00 86.12 538 ALA A C 1
ATOM 4251 O O . ALA A 1 538 ? -0.658 7.252 -13.501 1.00 86.12 538 ALA A O 1
ATOM 4252 N N . ASN A 1 539 ? -1.754 7.591 -15.434 1.00 83.69 539 ASN A N 1
ATOM 4253 C CA . ASN A 1 539 ? -2.362 8.866 -15.037 1.00 83.69 539 ASN A CA 1
ATOM 4254 C C . ASN A 1 539 ? -3.301 8.730 -13.829 1.00 83.69 539 ASN A C 1
ATOM 4256 O O . ASN A 1 539 ? -3.381 9.631 -12.996 1.00 83.69 539 ASN A O 1
ATOM 4260 N N . LYS A 1 540 ? -4.000 7.598 -13.704 1.00 83.12 540 LYS A N 1
ATOM 4261 C CA . LYS A 1 540 ? -4.867 7.315 -12.555 1.00 83.12 540 LYS A CA 1
ATOM 4262 C C . LYS A 1 540 ? -4.076 7.060 -11.268 1.00 83.12 540 LYS A C 1
ATOM 4264 O O . LYS A 1 540 ? -4.524 7.444 -10.189 1.00 83.12 540 LYS A O 1
ATOM 4269 N N . PHE A 1 541 ? -2.936 6.373 -11.355 1.00 78.12 541 PHE A N 1
ATOM 4270 C CA . PHE A 1 541 ? -2.160 5.956 -10.181 1.00 78.12 541 PHE A CA 1
ATOM 4271 C C . PHE A 1 541 ? -1.113 6.977 -9.732 1.00 78.12 541 PHE A C 1
ATOM 4273 O O . PHE A 1 541 ? -0.808 7.037 -8.532 1.00 78.12 541 PHE A O 1
ATOM 4280 N N . ALA A 1 542 ? -0.610 7.781 -10.665 1.00 71.56 542 ALA A N 1
ATOM 4281 C CA . ALA A 1 542 ? 0.267 8.913 -10.423 1.00 71.56 542 ALA A CA 1
ATOM 4282 C C . ALA A 1 542 ? -0.559 10.214 -10.447 1.00 71.56 542 ALA A C 1
ATOM 4284 O O . ALA A 1 542 ? -0.560 10.961 -11.420 1.00 71.56 542 ALA A O 1
ATOM 4285 N N . ASN A 1 543 ? -1.324 10.472 -9.383 1.00 67.25 543 ASN A N 1
ATOM 4286 C CA . ASN A 1 543 ? -2.011 11.757 -9.225 1.00 67.25 543 ASN A CA 1
ATOM 4287 C C . ASN A 1 543 ? -0.989 12.899 -9.013 1.00 67.25 543 ASN A C 1
ATOM 4289 O O . ASN A 1 543 ? 0.180 12.657 -8.702 1.00 67.25 543 ASN A O 1
ATOM 4293 N N . SER A 1 544 ? -1.420 14.154 -9.177 1.00 56.56 544 SER A N 1
ATOM 4294 C CA . SER A 1 544 ? -0.546 15.335 -9.053 1.00 56.56 544 SER A CA 1
ATOM 4295 C C . SER A 1 544 ? 0.208 15.387 -7.721 1.00 56.56 544 SER A C 1
ATOM 4297 O O . SER A 1 544 ? 1.395 15.693 -7.706 1.00 56.56 544 SER A O 1
ATOM 4299 N N . GLU A 1 545 ? -0.440 15.013 -6.618 1.00 64.50 545 GLU A N 1
ATOM 4300 C CA . GLU A 1 545 ? 0.174 14.969 -5.285 1.00 64.50 545 GLU A CA 1
ATOM 4301 C C . GLU A 1 545 ? 1.350 13.992 -5.198 1.00 64.50 545 GLU A C 1
ATOM 4303 O O . GLU A 1 545 ? 2.401 14.340 -4.662 1.00 64.50 545 GLU A O 1
ATOM 4308 N N . LYS A 1 546 ? 1.223 12.790 -5.773 1.00 68.81 546 LYS A N 1
ATOM 4309 C CA . LYS A 1 546 ? 2.332 11.829 -5.808 1.00 68.81 546 LYS A CA 1
ATOM 4310 C C . LYS A 1 546 ? 3.469 12.292 -6.705 1.00 68.81 546 LYS A C 1
ATOM 4312 O O . LYS A 1 546 ? 4.617 12.095 -6.334 1.00 68.81 546 LYS A O 1
ATOM 4317 N N . PHE A 1 547 ? 3.187 12.931 -7.841 1.00 66.94 547 PHE A N 1
ATOM 4318 C CA . PHE A 1 547 ? 4.245 13.474 -8.702 1.00 66.94 547 PHE A CA 1
ATOM 4319 C C . PHE A 1 547 ? 5.066 14.580 -8.026 1.00 66.94 547 PHE A C 1
ATOM 4321 O O . PHE A 1 547 ? 6.250 14.726 -8.329 1.00 66.94 547 PHE A O 1
ATOM 4328 N N . MET A 1 548 ? 4.470 15.316 -7.084 1.00 65.75 548 MET A N 1
ATOM 4329 C CA . MET A 1 548 ? 5.192 16.290 -6.261 1.00 65.75 548 MET A CA 1
ATOM 4330 C C . MET A 1 548 ? 6.058 15.635 -5.171 1.00 65.75 548 MET A C 1
ATOM 4332 O O . MET A 1 548 ? 6.927 16.301 -4.609 1.00 65.75 548 MET A O 1
ATOM 4336 N N . SER A 1 549 ? 5.862 14.344 -4.871 1.00 74.62 549 SER A N 1
ATOM 4337 C CA . SER A 1 549 ? 6.671 13.618 -3.889 1.00 74.62 549 SER A CA 1
ATOM 4338 C C . SER A 1 549 ? 8.040 13.249 -4.460 1.00 74.62 549 SER A C 1
ATOM 4340 O O . SER A 1 549 ? 8.166 12.501 -5.433 1.00 74.62 549 SER A O 1
ATOM 4342 N N . GLU A 1 550 ? 9.094 13.713 -3.794 1.00 75.12 550 GLU A N 1
ATOM 4343 C CA . GLU A 1 550 ? 10.472 13.333 -4.110 1.00 75.12 550 GLU A CA 1
ATOM 4344 C C . GLU A 1 550 ? 10.692 11.813 -3.982 1.00 75.12 550 GLU A C 1
ATOM 4346 O O . GLU A 1 550 ? 11.382 11.211 -4.808 1.00 75.12 550 GLU A O 1
ATOM 4351 N N . PHE A 1 551 ? 10.029 11.163 -3.017 1.00 76.62 551 PHE A N 1
ATOM 4352 C CA . PHE A 1 551 ? 10.102 9.711 -2.822 1.00 76.62 551 PHE A CA 1
ATOM 4353 C C . PHE A 1 551 ? 9.471 8.928 -3.977 1.00 76.62 551 PHE A C 1
ATOM 4355 O O . PHE A 1 551 ? 9.968 7.863 -4.341 1.00 76.62 551 PHE A O 1
ATOM 4362 N N . PHE A 1 552 ? 8.412 9.461 -4.591 1.00 80.56 552 PHE A N 1
ATOM 4363 C CA . PHE A 1 552 ? 7.804 8.852 -5.774 1.00 80.56 552 PHE A CA 1
ATOM 4364 C C . PHE A 1 552 ? 8.738 8.941 -6.989 1.00 80.56 552 PHE A C 1
ATOM 4366 O O . PHE A 1 552 ? 8.936 7.947 -7.688 1.00 80.56 552 PHE A O 1
ATOM 4373 N N . ARG A 1 553 ? 9.389 10.096 -7.205 1.00 82.69 553 ARG A N 1
ATOM 4374 C CA . ARG A 1 553 ? 10.404 10.251 -8.264 1.00 82.69 553 ARG A CA 1
ATOM 4375 C C . ARG A 1 553 ? 11.596 9.324 -8.041 1.00 82.69 553 ARG A C 1
ATOM 4377 O O . ARG A 1 553 ? 12.060 8.687 -8.984 1.00 82.69 553 ARG A O 1
ATOM 4384 N N . MET A 1 554 ? 12.057 9.205 -6.797 1.00 81.00 554 MET A N 1
ATOM 4385 C CA . MET A 1 554 ? 13.066 8.217 -6.420 1.00 81.00 554 MET A CA 1
ATOM 4386 C C . MET A 1 554 ? 12.600 6.789 -6.755 1.00 81.00 554 MET A C 1
ATOM 4388 O O . MET A 1 554 ? 13.400 5.998 -7.246 1.00 81.00 554 MET A O 1
ATOM 4392 N N . GLY A 1 555 ? 11.309 6.488 -6.576 1.00 82.44 555 GLY A N 1
ATOM 4393 C CA . GLY A 1 555 ? 10.635 5.262 -7.039 1.00 82.44 555 GLY A CA 1
ATOM 4394 C C . GLY A 1 555 ? 10.907 4.967 -8.494 1.00 82.44 555 GLY A C 1
ATOM 4395 O O . GLY A 1 555 ? 11.432 3.912 -8.845 1.00 82.44 555 GLY A O 1
ATOM 4396 N N . GLN A 1 556 ? 10.607 5.946 -9.339 1.00 87.75 556 GLN A N 1
ATOM 4397 C CA . GLN A 1 556 ? 10.796 5.833 -10.779 1.00 87.75 556 GLN A CA 1
ATOM 4398 C C . GLN A 1 556 ? 12.271 5.635 -11.150 1.00 87.75 556 GLN A C 1
ATOM 4400 O O . GLN A 1 556 ? 12.574 4.734 -11.927 1.00 87.75 556 GLN A O 1
ATOM 4405 N N . VAL A 1 557 ? 13.194 6.412 -10.565 1.00 87.69 557 VAL A N 1
ATOM 4406 C CA . VAL A 1 557 ? 14.643 6.261 -10.814 1.00 87.69 557 VAL A CA 1
ATOM 4407 C C . VAL A 1 557 ? 15.116 4.848 -10.460 1.00 87.69 557 VAL A C 1
ATOM 4409 O O . VAL A 1 557 ? 15.826 4.224 -11.245 1.00 87.69 557 VAL A O 1
ATOM 4412 N N . TYR A 1 558 ? 14.689 4.306 -9.319 1.00 84.06 558 TYR A N 1
ATOM 4413 C CA . TYR A 1 558 ? 15.064 2.952 -8.913 1.00 84.06 558 TYR A CA 1
ATOM 4414 C C . TYR A 1 558 ? 14.412 1.872 -9.788 1.00 84.06 558 TYR A C 1
ATOM 4416 O O . TYR A 1 558 ? 15.068 0.875 -10.077 1.00 84.06 558 TYR A O 1
ATOM 4424 N N . LEU A 1 559 ? 13.174 2.060 -10.259 1.00 88.44 559 LEU A N 1
ATOM 4425 C CA . LEU A 1 559 ? 12.549 1.142 -11.220 1.00 88.44 559 LEU A CA 1
ATOM 4426 C C . LEU A 1 559 ? 13.349 1.084 -12.527 1.00 88.44 559 LEU A C 1
ATOM 4428 O O . LEU A 1 559 ? 13.652 -0.012 -12.992 1.00 88.44 559 LEU A O 1
ATOM 4432 N N . PHE A 1 560 ? 13.770 2.236 -13.063 1.00 90.38 560 PHE A N 1
ATOM 4433 C CA . PHE A 1 560 ? 14.626 2.300 -14.254 1.00 90.38 560 PHE A CA 1
ATOM 4434 C C . PHE A 1 560 ? 15.989 1.627 -14.056 1.00 90.38 560 PHE A C 1
ATOM 4436 O O . PHE A 1 560 ? 16.538 1.094 -15.009 1.00 90.38 560 PHE A O 1
ATOM 4443 N N . LEU A 1 561 ? 16.542 1.624 -12.841 1.00 85.88 561 LEU A N 1
ATOM 4444 C CA . LEU A 1 561 ? 17.847 1.018 -12.549 1.00 85.88 561 LEU A CA 1
ATOM 4445 C C . LEU A 1 561 ? 17.770 -0.434 -12.063 1.00 85.88 561 LEU A C 1
ATOM 4447 O O . LEU A 1 561 ? 18.809 -1.061 -11.856 1.00 85.88 561 LEU A O 1
ATOM 4451 N N . GLY A 1 562 ? 16.568 -0.975 -11.843 1.00 78.94 562 GLY A N 1
ATOM 4452 C CA . GLY A 1 562 ? 16.409 -2.255 -11.152 1.00 78.94 562 GLY A CA 1
ATOM 4453 C C . GLY A 1 562 ? 17.005 -2.212 -9.740 1.00 78.94 562 GLY A C 1
ATOM 4454 O O . GLY A 1 562 ? 17.676 -3.150 -9.322 1.00 78.94 562 GLY A O 1
ATOM 4455 N N . GLY A 1 563 ? 16.842 -1.087 -9.041 1.00 70.50 563 GLY A N 1
ATOM 4456 C CA . GLY A 1 563 ? 17.421 -0.842 -7.724 1.00 70.50 563 GLY A CA 1
ATOM 4457 C C . GLY A 1 563 ? 16.748 -1.615 -6.593 1.00 70.50 563 GLY A C 1
ATOM 4458 O O . GLY A 1 563 ? 15.528 -1.783 -6.572 1.00 70.50 563 GLY A O 1
ATOM 4459 N N . SER A 1 564 ? 17.550 -2.032 -5.615 1.00 63.06 564 SER A N 1
ATOM 4460 C CA . SER A 1 564 ? 17.108 -2.557 -4.321 1.00 63.06 564 SER A CA 1
ATOM 4461 C C . SER A 1 564 ? 17.701 -1.717 -3.186 1.00 63.06 564 SER A C 1
ATOM 4463 O O . SER A 1 564 ? 18.648 -0.965 -3.401 1.00 63.06 564 SER A O 1
ATOM 4465 N N . TYR A 1 565 ? 17.132 -1.813 -1.985 1.00 59.00 565 TYR A N 1
ATOM 4466 C CA . TYR A 1 565 ? 17.692 -1.204 -0.779 1.00 59.00 565 TYR A CA 1
ATOM 4467 C C . TYR A 1 565 ? 18.332 -2.308 0.059 1.00 59.00 565 TYR A C 1
ATOM 4469 O O . TYR A 1 565 ? 17.784 -2.721 1.082 1.00 59.00 565 TYR A O 1
ATOM 4477 N N . PHE A 1 566 ? 19.446 -2.859 -0.424 1.00 52.91 566 PHE A N 1
ATOM 4478 C CA . PHE A 1 566 ? 20.103 -3.982 0.237 1.00 52.91 566 PHE A CA 1
ATOM 4479 C C . PHE A 1 566 ? 21.319 -3.541 1.061 1.00 52.91 566 PHE A C 1
ATOM 4481 O O . PHE A 1 566 ? 22.056 -2.626 0.692 1.00 52.91 566 PHE A O 1
ATOM 4488 N N . LYS A 1 567 ? 21.545 -4.236 2.179 1.00 47.19 567 LYS A N 1
ATOM 4489 C CA . LYS A 1 567 ? 22.706 -4.083 3.058 1.00 47.19 567 LYS A CA 1
ATOM 4490 C C . LYS A 1 567 ? 23.694 -5.228 2.815 1.00 47.19 567 LYS A C 1
ATOM 4492 O O . LYS A 1 567 ? 23.601 -6.259 3.469 1.00 47.19 567 LYS A O 1
ATOM 4497 N N . GLU A 1 568 ? 24.653 -5.056 1.903 1.00 41.28 568 GLU A N 1
ATOM 4498 C CA . GLU A 1 568 ? 25.862 -5.911 1.909 1.00 41.28 568 GLU A CA 1
ATOM 4499 C C . GLU A 1 568 ? 26.926 -5.365 2.876 1.00 41.28 568 GLU A C 1
ATOM 4501 O O . GLU A 1 568 ? 27.744 -6.133 3.375 1.00 41.28 568 GLU A O 1
ATOM 4506 N N . ASP A 1 569 ? 26.891 -4.067 3.208 1.00 38.59 569 ASP A N 1
ATOM 4507 C CA . ASP A 1 569 ? 27.936 -3.409 3.999 1.00 38.59 569 ASP A CA 1
ATOM 4508 C C . ASP A 1 569 ? 27.432 -2.945 5.387 1.00 38.59 569 ASP A C 1
ATOM 4510 O O . ASP A 1 569 ? 26.594 -2.039 5.474 1.00 38.59 569 ASP A O 1
ATOM 4514 N N . PRO A 1 570 ? 27.959 -3.505 6.495 1.00 37.03 570 PRO A N 1
ATOM 4515 C CA . PRO A 1 570 ? 27.680 -3.054 7.861 1.00 37.03 570 PRO A CA 1
ATOM 4516 C C . PRO A 1 570 ? 28.062 -1.590 8.144 1.00 37.03 570 PRO A C 1
ATOM 4518 O O . PRO A 1 570 ? 27.599 -1.029 9.136 1.00 37.03 570 PRO A O 1
ATOM 4521 N N . SER A 1 571 ? 28.913 -0.978 7.312 1.00 36.03 571 SER A N 1
ATOM 4522 C CA . SER A 1 571 ? 29.385 0.405 7.456 1.00 36.03 571 SER A CA 1
ATOM 4523 C C . SER A 1 571 ? 28.472 1.451 6.801 1.00 36.03 571 SER A C 1
ATOM 4525 O O . SER A 1 571 ? 28.555 2.637 7.143 1.00 36.03 571 SER A O 1
ATOM 4527 N N . CYS A 1 572 ? 27.554 1.037 5.917 1.00 39.44 572 CYS A N 1
ATOM 4528 C CA . CYS A 1 572 ? 26.538 1.925 5.353 1.00 39.44 572 CYS A CA 1
ATOM 4529 C C . CYS A 1 572 ? 25.495 2.255 6.430 1.00 39.44 572 CYS A C 1
ATOM 4531 O O . CYS A 1 572 ? 24.645 1.434 6.781 1.00 39.44 572 CYS A O 1
ATOM 4533 N N . LYS A 1 573 ? 25.574 3.470 6.989 1.00 41.25 573 LYS A N 1
ATOM 4534 C CA . LYS A 1 573 ? 24.586 3.960 7.957 1.00 41.25 573 LYS A CA 1
ATOM 4535 C C . LYS A 1 573 ? 23.197 4.014 7.316 1.00 41.25 573 LYS A C 1
ATOM 4537 O O . LYS A 1 573 ? 23.025 4.490 6.200 1.00 41.25 573 LYS A O 1
ATOM 4542 N N . MET A 1 574 ? 22.232 3.500 8.074 1.00 45.91 574 MET A N 1
ATOM 4543 C CA . MET A 1 574 ? 20.851 3.211 7.690 1.00 45.91 574 MET A CA 1
ATOM 4544 C C . MET A 1 574 ? 20.145 4.375 6.978 1.00 45.91 574 MET A C 1
ATOM 4546 O O . MET A 1 574 ? 20.266 5.530 7.389 1.00 45.91 574 MET A O 1
ATOM 4550 N N . VAL A 1 575 ? 19.291 4.044 6.000 1.00 52.44 575 VAL A N 1
ATOM 4551 C CA . VAL A 1 575 ? 18.144 4.890 5.635 1.00 52.44 575 VAL A CA 1
ATOM 4552 C C . VAL A 1 575 ? 17.378 5.182 6.924 1.00 52.44 575 VAL A C 1
ATOM 4554 O O . VAL A 1 575 ? 16.987 4.243 7.629 1.00 52.44 575 VAL A O 1
ATOM 4557 N N . ARG A 1 576 ? 17.216 6.466 7.265 1.00 52.84 576 ARG A N 1
ATOM 4558 C CA . ARG A 1 576 ? 16.541 6.868 8.505 1.00 52.84 576 ARG A CA 1
ATOM 4559 C C . ARG A 1 576 ? 15.139 6.239 8.574 1.00 52.84 576 ARG A C 1
ATOM 4561 O O . ARG A 1 576 ? 14.479 6.062 7.549 1.00 52.84 576 ARG A O 1
ATOM 4568 N N . ASP A 1 577 ? 14.690 5.867 9.773 1.00 54.53 577 ASP A N 1
ATOM 4569 C CA . ASP A 1 577 ? 13.433 5.123 9.947 1.00 54.53 577 ASP A CA 1
ATOM 4570 C C . ASP A 1 577 ? 12.197 5.910 9.450 1.00 54.53 577 ASP A C 1
ATOM 4572 O O . ASP A 1 577 ? 11.244 5.296 8.976 1.00 54.53 577 ASP A O 1
ATOM 4576 N N . ASP A 1 578 ? 12.248 7.249 9.427 1.00 56.28 578 ASP A N 1
ATOM 4577 C CA . ASP A 1 578 ? 11.227 8.117 8.817 1.00 56.28 578 ASP A CA 1
ATOM 4578 C C . ASP A 1 578 ? 11.102 7.929 7.294 1.00 56.28 578 ASP A C 1
ATOM 4580 O O . ASP A 1 578 ? 10.010 8.051 6.743 1.00 56.28 578 ASP A O 1
ATOM 4584 N N . ILE A 1 579 ? 12.186 7.561 6.608 1.00 59.72 579 ILE A N 1
ATOM 4585 C CA . ILE A 1 579 ? 12.223 7.395 5.146 1.00 59.72 579 ILE A CA 1
ATOM 4586 C C . ILE A 1 579 ? 11.716 6.019 4.725 1.00 59.72 579 ILE A C 1
ATOM 4588 O O . ILE A 1 579 ? 11.022 5.906 3.715 1.00 59.72 579 ILE A O 1
ATOM 4592 N N . LYS A 1 580 ? 11.989 4.969 5.513 1.00 60.12 580 LYS A N 1
ATOM 4593 C CA . LYS A 1 580 ? 11.505 3.599 5.236 1.00 60.12 580 LYS A CA 1
ATOM 4594 C C . LYS A 1 580 ? 9.986 3.535 5.063 1.00 60.12 580 LYS A C 1
ATOM 4596 O O . LYS A 1 580 ? 9.480 2.693 4.323 1.00 60.12 580 LYS A O 1
ATOM 4601 N N . ARG A 1 581 ? 9.263 4.456 5.703 1.00 62.47 581 ARG A N 1
ATOM 4602 C CA . ARG A 1 581 ? 7.809 4.615 5.587 1.00 62.47 581 ARG A CA 1
ATOM 4603 C C . ARG A 1 581 ? 7.396 4.982 4.166 1.00 62.47 581 ARG A C 1
ATOM 4605 O O . ARG A 1 581 ? 6.546 4.310 3.587 1.00 62.47 581 ARG A O 1
ATOM 4612 N N . HIS A 1 582 ? 8.064 5.973 3.581 1.00 65.69 582 HIS A N 1
ATOM 4613 C CA . HIS A 1 582 ? 7.812 6.425 2.213 1.00 65.69 582 HIS A CA 1
ATOM 4614 C C . HIS A 1 582 ? 8.238 5.395 1.164 1.00 65.69 582 HIS A C 1
ATOM 4616 O O . HIS A 1 582 ? 7.652 5.334 0.083 1.00 65.69 582 HIS A O 1
ATOM 4622 N N . LEU A 1 583 ? 9.205 4.531 1.490 1.00 69.06 583 LEU A N 1
ATOM 4623 C CA . LEU A 1 583 ? 9.662 3.498 0.564 1.00 69.06 583 LEU A CA 1
ATOM 4624 C C . LEU A 1 583 ? 8.583 2.429 0.282 1.00 69.06 583 LEU A C 1
ATOM 4626 O O . LEU A 1 583 ? 8.398 1.985 -0.847 1.00 69.06 583 LEU A O 1
ATOM 4630 N N . ILE A 1 584 ? 7.788 2.040 1.277 1.00 65.12 584 ILE A N 1
ATOM 4631 C CA . ILE A 1 584 ? 6.683 1.096 1.041 1.00 65.12 584 ILE A CA 1
ATOM 4632 C C . ILE A 1 584 ? 5.414 1.835 0.573 1.00 65.12 584 ILE A C 1
ATOM 4634 O O . ILE A 1 584 ? 4.677 1.320 -0.277 1.00 65.12 584 ILE A O 1
ATOM 4638 N N . THR A 1 585 ? 5.132 3.042 1.085 1.00 62.03 585 THR A N 1
ATOM 4639 C CA . THR A 1 585 ? 3.886 3.758 0.752 1.00 62.03 585 THR A CA 1
ATOM 4640 C C . THR A 1 585 ? 3.905 4.414 -0.625 1.00 62.03 585 THR A C 1
ATOM 4642 O O . THR A 1 585 ? 2.925 4.273 -1.361 1.00 62.03 585 THR A O 1
ATOM 4645 N N . ASP A 1 586 ? 4.997 5.105 -0.959 1.00 67.06 586 ASP A N 1
ATOM 4646 C CA . ASP A 1 586 ? 5.077 6.036 -2.093 1.00 67.06 586 ASP A CA 1
ATOM 4647 C C . ASP A 1 586 ? 6.000 5.497 -3.193 1.00 67.06 586 ASP A C 1
ATOM 4649 O O . ASP A 1 586 ? 5.752 5.720 -4.375 1.00 67.06 586 ASP A O 1
ATOM 4653 N N . HIS A 1 587 ? 7.028 4.735 -2.809 1.00 64.69 587 HIS A N 1
ATOM 4654 C CA . HIS A 1 587 ? 8.009 4.122 -3.716 1.00 64.69 587 HIS A CA 1
ATOM 4655 C C . HIS A 1 587 ? 7.605 2.702 -4.170 1.00 64.69 587 HIS A C 1
ATOM 4657 O O . HIS A 1 587 ? 8.207 2.146 -5.076 1.00 64.69 587 HIS A O 1
ATOM 4663 N N . PHE A 1 588 ? 6.514 2.139 -3.628 1.00 75.69 588 PHE A N 1
ATOM 4664 C CA . PHE A 1 588 ? 5.956 0.815 -3.977 1.00 75.69 588 PHE A CA 1
ATOM 4665 C C . PHE A 1 588 ? 6.853 -0.400 -3.669 1.00 75.69 588 PHE A C 1
ATOM 4667 O O . PHE A 1 588 ? 6.584 -1.500 -4.172 1.00 75.69 588 PHE A O 1
ATOM 4674 N N . ALA A 1 589 ? 7.846 -0.241 -2.791 1.00 76.75 589 ALA A N 1
ATOM 4675 C CA . ALA A 1 589 ? 8.698 -1.335 -2.339 1.00 76.75 589 ALA A CA 1
ATOM 4676 C C . ALA A 1 589 ? 7.913 -2.426 -1.577 1.00 76.75 589 ALA A C 1
ATOM 4678 O O . ALA A 1 589 ? 6.812 -2.209 -1.059 1.00 76.75 589 ALA A O 1
ATOM 4679 N N . HIS A 1 590 ? 8.484 -3.622 -1.503 1.00 75.38 590 HIS A N 1
ATOM 4680 C CA . HIS A 1 590 ? 8.015 -4.745 -0.687 1.00 75.38 590 HIS A CA 1
ATOM 4681 C C . HIS A 1 590 ? 9.164 -5.319 0.149 1.00 75.38 590 HIS A C 1
ATOM 4683 O O . HIS A 1 590 ? 10.310 -4.906 -0.022 1.00 75.38 590 HIS A O 1
ATOM 4689 N N . PHE A 1 591 ? 8.872 -6.256 1.053 1.00 74.25 591 PHE A N 1
ATOM 4690 C CA . PHE A 1 591 ? 9.932 -7.012 1.725 1.00 74.25 591 PHE A CA 1
ATOM 4691 C C . PHE A 1 591 ? 10.734 -7.824 0.724 1.00 74.25 591 PHE A C 1
ATOM 4693 O O . PHE A 1 591 ? 10.179 -8.351 -0.240 1.00 74.25 591 PHE A O 1
ATOM 4700 N N . TYR A 1 592 ? 12.031 -7.932 0.990 1.00 72.06 592 TYR A N 1
ATOM 4701 C CA . TYR A 1 592 ? 12.901 -8.827 0.242 1.00 72.06 592 TYR A CA 1
ATOM 4702 C C . TYR A 1 592 ? 12.558 -10.301 0.509 1.00 72.06 592 TYR A C 1
ATOM 4704 O O . TYR A 1 592 ? 12.644 -11.144 -0.383 1.00 72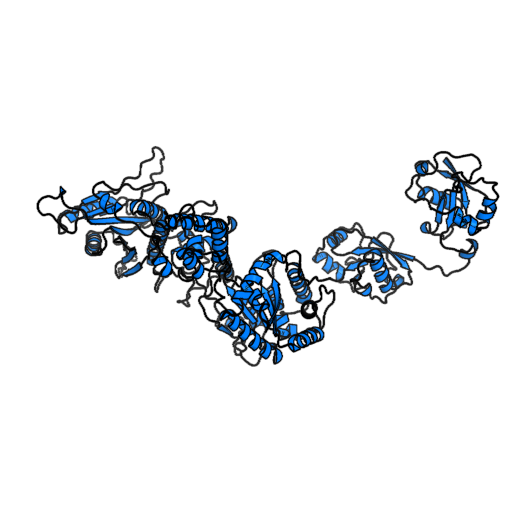.06 592 TYR A O 1
ATOM 4712 N N . GLU A 1 593 ? 12.155 -10.626 1.736 1.00 74.12 593 GLU A N 1
ATOM 4713 C CA . GLU A 1 593 ? 11.723 -11.966 2.108 1.00 74.12 593 GLU A CA 1
ATOM 4714 C C . GLU A 1 593 ? 10.396 -12.327 1.417 1.00 74.12 593 GLU A C 1
ATOM 4716 O O . GLU A 1 593 ? 9.451 -11.544 1.409 1.00 74.12 593 GLU A O 1
ATOM 4721 N N . PHE A 1 594 ? 10.293 -13.543 0.868 1.00 73.75 594 PHE A N 1
ATOM 4722 C CA . PHE A 1 594 ? 9.062 -14.042 0.226 1.00 73.75 594 PHE A CA 1
ATOM 4723 C C . PHE A 1 594 ? 8.280 -15.031 1.099 1.00 73.75 594 PHE A C 1
ATOM 4725 O O . PHE A 1 594 ? 7.060 -15.174 0.947 1.00 73.75 594 PHE A O 1
ATOM 4732 N N . GLU A 1 595 ? 8.976 -15.695 2.019 1.00 80.12 595 GLU A N 1
ATOM 4733 C CA . GLU A 1 595 ? 8.412 -16.671 2.948 1.00 80.12 595 GLU A CA 1
ATOM 4734 C C . GLU A 1 595 ? 8.075 -16.032 4.294 1.00 80.12 595 GLU A C 1
ATOM 4736 O O . GLU A 1 595 ? 8.606 -14.983 4.658 1.00 80.12 595 GLU A O 1
ATOM 4741 N N . LEU A 1 596 ? 7.164 -16.667 5.033 1.00 84.12 596 LEU A N 1
ATOM 4742 C CA . LEU A 1 596 ? 6.806 -16.205 6.370 1.00 84.12 596 LEU A CA 1
ATOM 4743 C C . LEU A 1 596 ? 8.013 -16.328 7.313 1.00 84.12 596 LEU A C 1
ATOM 4745 O O . LEU A 1 596 ? 8.754 -17.310 7.268 1.00 84.12 596 LEU A O 1
ATOM 4749 N N . PHE A 1 597 ? 8.192 -15.355 8.200 1.00 82.19 597 PHE A N 1
ATOM 4750 C CA . PHE A 1 597 ? 9.251 -15.396 9.206 1.00 82.19 597 PHE A CA 1
ATOM 4751 C C . PHE A 1 597 ? 8.769 -14.823 10.534 1.00 82.19 597 PHE A C 1
ATOM 4753 O O . PHE A 1 597 ? 7.770 -14.108 10.611 1.00 82.19 597 PHE A O 1
ATOM 4760 N N . GLN A 1 598 ? 9.468 -15.178 11.606 1.00 80.00 598 GLN A N 1
ATOM 4761 C CA . GLN A 1 598 ? 9.117 -14.768 12.958 1.00 80.00 598 GLN A CA 1
ATOM 4762 C C . GLN A 1 598 ? 10.137 -13.765 13.481 1.00 80.00 598 GLN A C 1
ATOM 4764 O O . GLN A 1 598 ? 11.344 -13.953 13.337 1.00 80.00 598 GLN A O 1
ATOM 4769 N N . LEU A 1 599 ? 9.635 -12.716 14.122 1.00 74.88 599 LEU A N 1
ATOM 4770 C CA . LEU A 1 599 ? 10.431 -11.782 14.898 1.00 74.88 599 LEU A CA 1
ATOM 4771 C C . LEU A 1 599 ? 10.462 -12.265 16.347 1.00 74.88 599 LEU A C 1
ATOM 4773 O O . LEU A 1 599 ? 9.429 -12.326 17.027 1.00 74.88 599 LEU A O 1
ATOM 4777 N N . TRP A 1 600 ? 11.664 -12.624 16.788 1.00 66.88 600 TRP A N 1
ATOM 4778 C CA . TRP A 1 600 ? 11.949 -13.154 18.116 1.00 66.88 600 TRP A CA 1
ATOM 4779 C C . TRP A 1 600 ? 12.507 -12.068 19.031 1.00 66.88 600 TRP A C 1
ATOM 4781 O O . TRP A 1 600 ? 13.207 -11.160 18.580 1.00 66.88 600 TRP A O 1
ATOM 4791 N N . PHE A 1 601 ? 12.225 -12.193 20.326 1.00 62.44 601 PHE A N 1
ATOM 4792 C CA . PHE A 1 601 ? 12.906 -11.424 21.362 1.00 62.44 601 PHE A CA 1
ATOM 4793 C C . PHE A 1 601 ? 13.981 -12.280 22.038 1.00 62.44 601 PHE A C 1
ATOM 4795 O O . PHE A 1 601 ? 13.621 -13.340 22.550 1.00 62.44 601 PHE A O 1
ATOM 4802 N N . PRO A 1 602 ? 15.247 -11.821 22.094 1.00 50.72 602 PRO A N 1
ATOM 4803 C CA . PRO A 1 602 ? 16.261 -12.431 22.939 1.00 50.72 602 PRO A CA 1
ATOM 4804 C C . PRO A 1 602 ? 16.039 -12.028 24.401 1.00 50.72 602 PRO A C 1
ATOM 4806 O O . PRO A 1 602 ? 16.075 -10.853 24.758 1.00 50.72 602 PRO A O 1
ATOM 4809 N N . TRP A 1 603 ? 15.844 -13.023 25.252 1.00 46.91 603 TRP A N 1
ATOM 4810 C CA . TRP A 1 603 ? 15.612 -12.942 26.688 1.00 46.91 603 TRP A CA 1
ATOM 4811 C C . TRP A 1 603 ? 16.834 -12.446 27.474 1.00 46.91 603 TRP A C 1
ATOM 4813 O O . TRP A 1 603 ? 16.700 -11.803 28.512 1.00 46.91 603 TRP A O 1
ATOM 4823 N N . HIS A 1 604 ? 18.036 -12.719 26.966 1.00 43.34 604 HIS A N 1
ATOM 4824 C CA . HIS A 1 604 ? 19.295 -12.479 27.676 1.00 43.34 604 HIS A CA 1
ATOM 4825 C C . HIS A 1 604 ? 19.856 -11.059 27.568 1.00 43.34 604 HIS A C 1
ATOM 4827 O O . HIS A 1 604 ? 20.878 -10.762 28.183 1.00 43.34 604 HIS A O 1
ATOM 4833 N N . PHE A 1 605 ? 19.211 -10.176 26.812 1.00 43.78 605 PHE A N 1
ATOM 4834 C CA . PHE A 1 605 ? 19.656 -8.798 26.665 1.00 43.78 605 PHE A CA 1
ATOM 4835 C C . PHE A 1 605 ? 18.700 -7.889 27.436 1.00 43.78 605 PHE A C 1
ATOM 4837 O O . PHE A 1 605 ? 17.610 -7.583 26.966 1.00 43.78 605 PHE A O 1
ATOM 4844 N N . SER A 1 606 ? 19.106 -7.471 28.638 1.00 42.81 606 SER A N 1
ATOM 4845 C CA . SER A 1 606 ? 18.595 -6.257 29.287 1.00 42.81 606 SER A CA 1
ATOM 4846 C C . SER A 1 606 ? 19.596 -5.160 28.946 1.00 42.81 606 SER A C 1
ATOM 4848 O O . SER A 1 606 ? 20.562 -4.984 29.686 1.00 42.81 606 SER A O 1
ATOM 4850 N N . PRO A 1 607 ? 19.468 -4.502 27.785 1.00 43.50 607 PRO A N 1
ATOM 4851 C CA . PRO A 1 607 ? 20.510 -3.619 27.318 1.00 43.50 607 PRO A CA 1
ATOM 4852 C C . PRO A 1 607 ? 20.396 -2.331 28.129 1.00 43.50 607 PRO A C 1
ATOM 4854 O O . PRO A 1 607 ? 19.310 -1.766 28.279 1.00 43.50 607 PRO A O 1
ATOM 4857 N N . THR A 1 608 ? 21.511 -1.834 28.642 1.00 47.50 608 THR A N 1
ATOM 4858 C CA . THR A 1 608 ? 21.635 -0.402 28.939 1.00 47.50 608 THR A CA 1
ATOM 4859 C C . THR A 1 608 ? 21.318 0.412 27.672 1.00 47.50 608 THR A C 1
ATOM 4861 O O . THR A 1 608 ? 21.438 -0.108 26.562 1.00 47.50 608 THR A O 1
ATOM 4864 N N . ASP A 1 609 ? 20.931 1.691 27.780 1.00 47.66 609 ASP A N 1
ATOM 4865 C CA . ASP A 1 609 ? 20.661 2.540 26.595 1.00 47.66 609 ASP A CA 1
ATOM 4866 C C . ASP A 1 609 ? 21.828 2.530 25.578 1.00 47.66 609 ASP A C 1
ATOM 4868 O O . ASP A 1 609 ? 21.629 2.685 24.374 1.00 47.66 609 ASP A O 1
ATOM 4872 N N . GLN A 1 610 ? 23.050 2.269 26.057 1.00 43.44 610 GLN A N 1
ATOM 4873 C CA . GLN A 1 610 ? 24.251 2.068 25.248 1.00 43.44 610 GLN A CA 1
ATOM 4874 C C . GLN A 1 610 ? 24.280 0.718 24.502 1.00 43.44 610 GLN A C 1
ATOM 4876 O O . GLN A 1 610 ? 24.703 0.676 23.350 1.00 43.44 610 GLN A O 1
ATOM 4881 N N . GLU A 1 611 ? 23.799 -0.372 25.100 1.00 38.56 611 GLU A N 1
ATOM 4882 C CA . GLU A 1 611 ? 23.731 -1.713 24.490 1.00 38.56 611 GLU A CA 1
ATOM 4883 C C . GLU A 1 611 ? 22.513 -1.885 23.563 1.00 38.56 611 GLU A C 1
ATOM 4885 O O . GLU A 1 611 ? 22.555 -2.663 22.612 1.00 38.56 611 GLU A O 1
ATOM 4890 N N . LEU A 1 612 ? 21.437 -1.112 23.769 1.00 46.84 612 LEU A N 1
ATOM 4891 C CA . LEU A 1 612 ? 20.315 -1.011 22.819 1.00 46.84 612 LEU A CA 1
ATOM 4892 C C . LEU A 1 612 ? 20.772 -0.462 21.461 1.00 46.84 612 LEU A C 1
ATOM 4894 O O . LEU A 1 612 ? 20.178 -0.789 20.437 1.00 46.84 612 LEU A O 1
ATOM 4898 N N . SER A 1 613 ? 21.841 0.340 21.449 1.00 43.16 613 SER A N 1
ATOM 4899 C CA . SER A 1 613 ? 22.449 0.844 20.215 1.00 43.16 613 SER A CA 1
ATOM 4900 C C . SER A 1 613 ? 23.267 -0.210 19.451 1.00 43.16 613 SER A C 1
ATOM 4902 O O . SER A 1 613 ? 23.558 -0.002 18.275 1.00 43.16 613 SER A O 1
ATOM 4904 N N . THR A 1 614 ? 23.625 -1.334 20.091 1.00 37.38 614 THR A N 1
ATOM 4905 C CA . THR A 1 614 ? 24.513 -2.372 19.533 1.00 37.38 614 THR A CA 1
ATOM 4906 C C . THR A 1 614 ? 23.859 -3.748 19.366 1.00 37.38 614 THR A C 1
ATOM 4908 O O . THR A 1 614 ? 24.429 -4.604 18.688 1.00 37.38 614 THR A O 1
ATOM 4911 N N . ALA A 1 615 ? 22.671 -3.985 19.934 1.00 41.16 615 ALA A N 1
ATOM 4912 C CA . ALA A 1 615 ? 21.913 -5.216 19.715 1.00 41.16 615 ALA A CA 1
ATOM 4913 C C . ALA A 1 615 ? 21.488 -5.357 18.234 1.00 41.16 615 ALA A C 1
ATOM 4915 O O . ALA A 1 615 ? 21.150 -4.351 17.604 1.00 41.16 615 ALA A O 1
ATOM 4916 N N . PRO A 1 616 ? 21.455 -6.579 17.659 1.00 44.22 616 PRO A N 1
ATOM 4917 C CA . PRO A 1 616 ? 20.975 -6.797 16.297 1.00 44.22 616 PRO A CA 1
ATOM 4918 C C . PRO A 1 616 ? 19.465 -6.541 16.246 1.00 44.22 616 PRO A C 1
ATOM 4920 O O . PRO A 1 616 ? 18.636 -7.419 16.481 1.00 44.22 616 PRO A O 1
ATOM 4923 N N . VAL A 1 617 ? 19.102 -5.292 15.980 1.00 51.84 617 VAL A N 1
ATOM 4924 C CA . VAL A 1 617 ? 17.731 -4.883 15.706 1.00 51.84 617 VAL A CA 1
ATOM 4925 C C . VAL A 1 617 ? 17.334 -5.496 14.368 1.00 51.84 617 VAL A C 1
ATOM 4927 O O . VAL A 1 617 ? 18.082 -5.386 13.399 1.00 51.84 617 VAL A O 1
ATOM 4930 N N . TRP A 1 618 ? 16.158 -6.124 14.291 1.00 56.75 618 TRP A N 1
ATOM 4931 C CA . TRP A 1 618 ? 15.614 -6.527 12.996 1.00 56.75 618 TRP A CA 1
ATOM 4932 C C . TRP A 1 618 ? 15.564 -5.309 12.063 1.00 56.75 618 TRP A C 1
ATOM 4934 O O . TRP A 1 618 ? 14.940 -4.285 12.372 1.00 56.75 618 TRP A O 1
ATOM 4944 N N . GLU A 1 619 ? 16.258 -5.417 10.936 1.00 56.69 619 GLU A N 1
ATOM 4945 C CA . GLU A 1 619 ? 16.287 -4.405 9.895 1.00 56.69 619 GLU A CA 1
ATOM 4946 C C . GLU A 1 619 ? 15.314 -4.812 8.789 1.00 56.69 619 GLU A C 1
ATOM 4948 O O . GLU A 1 619 ? 15.403 -5.894 8.216 1.00 56.69 619 GLU A O 1
ATOM 4953 N N . CYS A 1 620 ? 14.344 -3.936 8.526 1.00 60.88 620 CYS A N 1
ATOM 4954 C CA . CYS A 1 620 ? 13.363 -4.097 7.461 1.00 60.88 620 CYS A CA 1
ATOM 4955 C C . CYS A 1 620 ? 14.073 -4.000 6.099 1.00 60.88 620 CYS A C 1
ATOM 4957 O O . CYS A 1 620 ? 14.331 -2.890 5.627 1.00 60.88 620 CYS A O 1
ATOM 4959 N N . ASN A 1 621 ? 14.411 -5.144 5.498 1.00 67.06 621 ASN A N 1
ATOM 4960 C CA . ASN A 1 621 ? 14.995 -5.214 4.160 1.00 67.06 621 ASN A CA 1
ATOM 4961 C C . ASN A 1 621 ? 13.892 -5.083 3.114 1.00 67.06 621 ASN A C 1
ATOM 4963 O O . ASN A 1 621 ? 12.953 -5.881 3.073 1.00 67.06 621 ASN A O 1
ATOM 4967 N N . ILE A 1 622 ? 14.009 -4.073 2.260 1.00 70.94 622 ILE A N 1
ATOM 4968 C CA . ILE A 1 622 ? 12.993 -3.752 1.263 1.00 70.94 622 ILE A CA 1
ATOM 4969 C C . ILE A 1 622 ? 13.602 -3.688 -0.133 1.00 70.94 622 ILE A C 1
ATOM 4971 O O . ILE A 1 622 ? 14.726 -3.238 -0.338 1.00 70.94 622 ILE A O 1
ATOM 4975 N N . ALA A 1 623 ? 12.840 -4.141 -1.115 1.00 74.31 623 ALA A N 1
ATOM 4976 C CA . ALA A 1 623 ? 13.227 -4.141 -2.516 1.00 74.31 623 ALA A CA 1
ATOM 4977 C C . ALA A 1 623 ? 12.073 -3.633 -3.381 1.00 74.31 623 ALA A C 1
ATOM 4979 O O . ALA A 1 623 ? 10.916 -3.620 -2.958 1.00 74.31 623 ALA A O 1
ATOM 4980 N N . LEU A 1 624 ? 12.376 -3.208 -4.603 1.00 79.75 624 LEU A N 1
ATOM 4981 C CA . LEU A 1 624 ? 11.342 -3.069 -5.619 1.00 79.75 624 LEU A CA 1
ATOM 4982 C C . LEU A 1 624 ? 11.052 -4.439 -6.238 1.00 79.75 624 LEU A C 1
ATOM 4984 O O . LEU A 1 624 ? 11.993 -5.198 -6.489 1.00 79.75 624 LEU A O 1
ATOM 4988 N N . PRO A 1 625 ? 9.779 -4.752 -6.533 1.00 82.81 625 PRO A N 1
ATOM 4989 C CA . PRO A 1 625 ? 9.457 -5.977 -7.241 1.00 82.81 625 PRO A CA 1
ATOM 4990 C C . PRO A 1 625 ? 10.071 -5.948 -8.640 1.00 82.81 625 PRO A C 1
ATOM 4992 O O . PRO A 1 625 ? 10.085 -4.919 -9.321 1.00 82.81 625 PRO A O 1
ATOM 4995 N N . LYS A 1 626 ? 10.557 -7.103 -9.085 1.00 86.88 626 LYS A N 1
ATOM 4996 C CA . LYS A 1 626 ? 11.081 -7.285 -10.443 1.00 86.88 626 LYS A CA 1
ATOM 4997 C C . LYS A 1 626 ? 9.941 -7.258 -11.484 1.00 86.88 626 LYS A C 1
ATOM 4999 O O . LYS A 1 626 ? 8.791 -7.522 -11.122 1.00 86.88 626 LYS A O 1
ATOM 5004 N N . PRO A 1 627 ? 10.214 -6.980 -12.775 1.00 89.31 627 PRO A N 1
ATOM 5005 C CA . PRO A 1 627 ? 9.177 -6.969 -13.812 1.00 89.31 627 PRO A CA 1
ATOM 5006 C C . PRO A 1 627 ? 8.405 -8.290 -13.952 1.00 89.31 627 PRO A C 1
ATOM 5008 O O . PRO A 1 627 ? 7.223 -8.280 -14.282 1.00 89.31 627 PRO A O 1
ATOM 5011 N N . ASP A 1 628 ? 9.036 -9.433 -13.673 1.00 86.19 628 ASP A N 1
ATOM 5012 C CA . ASP A 1 628 ? 8.394 -10.754 -13.667 1.00 86.19 628 ASP A CA 1
ATOM 5013 C C . ASP A 1 628 ? 7.438 -10.971 -12.479 1.00 86.19 628 ASP A C 1
ATOM 5015 O O . ASP A 1 628 ? 6.548 -11.826 -12.543 1.00 86.19 628 ASP A O 1
ATOM 5019 N N . GLN A 1 629 ? 7.597 -10.184 -11.414 1.00 84.50 629 GLN A N 1
ATOM 5020 C CA . GLN A 1 629 ? 6.759 -10.196 -10.215 1.00 84.50 629 GLN A CA 1
ATOM 5021 C C . GLN A 1 629 ? 5.639 -9.150 -10.277 1.00 84.50 629 GLN A C 1
ATOM 5023 O O . GLN A 1 629 ? 4.570 -9.375 -9.706 1.00 84.50 629 GLN A O 1
ATOM 5028 N N . ASP A 1 630 ? 5.886 -8.010 -10.932 1.00 88.88 630 ASP A N 1
ATOM 5029 C CA . ASP A 1 630 ? 4.944 -6.890 -10.986 1.00 88.88 630 ASP A CA 1
ATOM 5030 C C . ASP A 1 630 ? 5.048 -6.056 -12.275 1.00 88.88 630 ASP A C 1
ATOM 5032 O O . ASP A 1 630 ? 5.413 -4.878 -12.271 1.00 88.88 630 ASP A O 1
ATOM 5036 N N . ALA A 1 631 ? 4.713 -6.674 -13.405 1.00 91.44 631 ALA A N 1
ATOM 5037 C CA . ALA A 1 631 ? 4.842 -6.093 -14.737 1.00 91.44 631 ALA A CA 1
ATOM 5038 C C . ALA A 1 631 ? 4.085 -4.763 -14.881 1.00 91.44 631 ALA A C 1
ATOM 5040 O O . ALA A 1 631 ? 4.624 -3.806 -15.434 1.00 91.44 631 ALA A O 1
ATOM 5041 N N . LEU A 1 632 ? 2.853 -4.666 -14.364 1.00 91.62 632 LEU A N 1
ATOM 5042 C CA . LEU A 1 632 ? 2.064 -3.434 -14.469 1.00 91.62 632 LEU A CA 1
ATOM 5043 C C . LEU A 1 632 ? 2.606 -2.289 -13.620 1.00 91.62 632 LEU A C 1
ATOM 5045 O O . LEU A 1 632 ? 2.407 -1.146 -14.017 1.00 91.62 632 LEU A O 1
ATOM 5049 N N . LEU A 1 633 ? 3.284 -2.553 -12.498 1.00 90.06 633 LEU A N 1
ATOM 5050 C CA . LEU A 1 633 ? 3.968 -1.489 -11.759 1.00 90.06 633 LEU A CA 1
ATOM 5051 C C . LEU A 1 633 ? 5.029 -0.842 -12.651 1.00 90.06 633 LEU A C 1
ATOM 5053 O O . LEU A 1 633 ? 5.036 0.377 -12.810 1.00 90.06 633 LEU A O 1
ATOM 5057 N N . HIS A 1 634 ? 5.883 -1.667 -13.264 1.00 90.94 634 HIS A N 1
ATOM 5058 C CA . HIS A 1 634 ? 6.926 -1.198 -14.175 1.00 90.94 634 HIS A CA 1
ATOM 5059 C C . HIS A 1 634 ? 6.312 -0.453 -15.357 1.00 90.94 634 HIS A C 1
ATOM 5061 O O . HIS A 1 634 ? 6.666 0.698 -15.596 1.00 90.94 634 HIS A O 1
ATOM 5067 N N . LEU A 1 635 ? 5.327 -1.042 -16.038 1.00 90.88 635 LEU A N 1
ATOM 5068 C CA . LEU A 1 635 ? 4.658 -0.397 -17.168 1.00 90.88 635 LEU A CA 1
ATOM 5069 C C . LEU A 1 635 ? 3.995 0.929 -16.765 1.00 90.88 635 LEU A C 1
ATOM 5071 O O . LEU A 1 635 ? 4.227 1.939 -17.414 1.00 90.88 635 LEU A O 1
ATOM 5075 N N . CYS A 1 636 ? 3.226 0.983 -15.678 1.00 89.00 636 CYS A N 1
ATOM 5076 C CA . CYS A 1 636 ? 2.504 2.202 -15.297 1.00 89.00 636 CYS A CA 1
ATOM 5077 C C . CYS A 1 636 ? 3.423 3.315 -14.777 1.00 89.00 636 CYS A C 1
ATOM 5079 O O . CYS A 1 636 ? 3.062 4.483 -14.876 1.00 89.00 636 CYS A O 1
ATOM 5081 N N . LEU A 1 637 ? 4.576 2.985 -14.186 1.00 87.88 637 LEU A N 1
ATOM 5082 C CA . LEU A 1 637 ? 5.446 3.986 -13.559 1.00 87.88 637 LEU A CA 1
ATOM 5083 C C . LEU A 1 637 ? 6.676 4.359 -14.396 1.00 87.88 637 LEU A C 1
ATOM 5085 O O . LEU A 1 637 ? 7.314 5.367 -14.088 1.00 87.88 637 LEU A O 1
ATOM 5089 N N . THR A 1 638 ? 6.992 3.597 -15.449 1.00 88.12 638 THR A N 1
ATOM 5090 C CA . THR A 1 638 ? 8.155 3.841 -16.328 1.00 88.12 638 THR A CA 1
ATOM 5091 C C . THR A 1 638 ? 7.819 4.020 -17.815 1.00 88.12 638 THR A C 1
ATOM 5093 O O . THR A 1 638 ? 8.704 4.420 -18.570 1.00 88.12 638 THR A O 1
ATOM 5096 N N . SER A 1 639 ? 6.583 3.747 -18.254 1.00 74.81 639 SER A N 1
ATOM 5097 C CA . SER A 1 639 ? 6.165 3.841 -19.669 1.00 74.81 639 SER A CA 1
ATOM 5098 C C . SER A 1 639 ? 6.380 5.222 -20.275 1.00 74.81 639 SER A C 1
ATOM 5100 O O . SER A 1 639 ? 6.282 6.224 -19.576 1.00 74.81 639 SER A O 1
ATOM 5102 N N . SER A 1 640 ? 6.629 5.303 -21.585 1.00 70.31 640 SER A N 1
ATOM 5103 C CA . SER A 1 640 ? 6.470 6.563 -22.315 1.00 70.31 640 SER A CA 1
ATOM 5104 C C . SER A 1 640 ? 6.021 6.377 -23.767 1.00 70.31 640 SER A C 1
ATOM 5106 O O . SER A 1 640 ? 6.790 6.362 -24.707 1.00 70.31 640 SER A O 1
ATOM 5108 N N . LYS A 1 641 ? 4.711 6.391 -23.978 1.00 79.06 641 LYS A N 1
ATOM 5109 C CA . LYS A 1 641 ? 4.077 6.927 -25.189 1.00 79.06 641 LYS A CA 1
ATOM 5110 C C . LYS A 1 641 ? 2.864 7.691 -24.701 1.00 79.06 641 LYS A C 1
ATOM 5112 O O . LYS A 1 641 ? 2.025 7.120 -24.012 1.00 79.06 641 LYS A O 1
ATOM 5117 N N . ASP A 1 642 ? 2.852 9.002 -24.917 1.00 79.25 642 ASP A N 1
ATOM 5118 C CA . ASP A 1 642 ? 1.872 9.939 -24.344 1.00 79.25 642 ASP A CA 1
ATOM 5119 C C . ASP A 1 642 ? 1.759 9.949 -22.800 1.00 79.25 642 ASP A C 1
ATOM 5121 O O . ASP A 1 642 ? 0.802 10.498 -22.245 1.00 79.25 642 ASP A O 1
ATOM 5125 N N . PHE A 1 643 ? 2.729 9.365 -22.091 1.00 83.06 643 PHE A N 1
ATOM 5126 C CA . PHE A 1 643 ? 2.907 9.499 -20.646 1.00 83.06 643 PHE A CA 1
ATOM 5127 C C . PHE A 1 643 ? 4.300 10.057 -20.362 1.00 83.06 643 PHE A C 1
ATOM 5129 O O . PHE A 1 643 ? 5.279 9.681 -21.004 1.00 83.06 643 PHE A O 1
ATOM 5136 N N . ILE A 1 644 ? 4.368 10.973 -19.398 1.00 80.00 644 ILE A N 1
ATOM 5137 C CA . ILE A 1 644 ? 5.585 11.704 -19.042 1.00 80.00 644 ILE A CA 1
ATOM 5138 C C . ILE A 1 644 ? 6.058 11.232 -17.657 1.00 80.00 644 ILE A C 1
ATOM 5140 O O . ILE A 1 644 ? 5.489 11.692 -16.655 1.00 80.00 644 ILE A O 1
ATOM 5144 N N . PRO A 1 645 ? 7.056 10.328 -17.581 1.00 86.38 645 PRO A N 1
ATOM 5145 C CA . PRO A 1 645 ? 7.714 9.955 -16.330 1.00 86.38 645 PRO A CA 1
ATOM 5146 C C . PRO A 1 645 ? 8.712 11.039 -15.881 1.00 86.38 645 PRO A C 1
ATOM 5148 O O . PRO A 1 645 ? 9.040 11.932 -16.657 1.00 86.38 645 PRO A O 1
ATOM 5151 N N . LEU A 1 646 ? 9.206 10.945 -14.638 1.00 87.62 646 LEU A N 1
ATOM 5152 C CA . LEU A 1 646 ? 10.230 11.839 -14.069 1.00 87.62 646 LEU A CA 1
ATOM 5153 C C . LEU A 1 646 ? 9.870 13.325 -14.202 1.00 87.62 646 LEU A C 1
ATOM 5155 O O . LEU A 1 646 ? 10.438 14.061 -15.007 1.00 87.62 646 LEU A O 1
ATOM 5159 N N . ARG A 1 647 ? 8.908 13.772 -13.391 1.00 84.25 647 ARG A N 1
ATOM 5160 C CA . ARG A 1 647 ? 8.454 15.167 -13.389 1.00 84.25 647 ARG A CA 1
ATOM 5161 C C . ARG A 1 647 ? 9.084 15.978 -12.275 1.00 84.25 647 ARG A C 1
ATOM 5163 O O . ARG A 1 647 ? 9.249 15.458 -11.172 1.00 84.25 647 ARG A O 1
ATOM 5170 N N . ASP A 1 648 ? 9.392 17.241 -12.552 1.00 79.50 648 ASP A N 1
ATOM 5171 C CA . ASP A 1 648 ? 9.750 18.224 -11.532 1.00 79.50 648 ASP A CA 1
ATOM 5172 C C . ASP A 1 648 ? 8.525 18.704 -10.722 1.00 79.50 648 ASP A C 1
ATOM 5174 O O . ASP A 1 648 ? 7.402 18.232 -10.907 1.00 79.50 648 ASP A O 1
ATOM 5178 N N . VAL A 1 649 ? 8.741 19.647 -9.800 1.00 75.94 649 VAL A N 1
ATOM 5179 C CA . VAL A 1 649 ? 7.667 20.246 -8.981 1.00 75.94 649 VAL A CA 1
ATOM 5180 C C . VAL A 1 649 ? 6.633 21.025 -9.805 1.00 75.94 649 VAL A C 1
ATOM 5182 O O . VAL A 1 649 ? 5.518 21.232 -9.338 1.00 75.94 649 VAL A O 1
ATOM 5185 N N . ASN A 1 650 ? 6.977 21.423 -11.034 1.00 80.19 650 ASN A N 1
ATOM 5186 C CA . ASN A 1 650 ? 6.096 22.115 -11.973 1.00 80.19 650 ASN A CA 1
ATOM 5187 C C . ASN A 1 650 ? 5.404 21.141 -12.938 1.00 80.19 650 ASN A C 1
ATOM 5189 O O . ASN A 1 650 ? 4.792 21.571 -13.914 1.00 80.19 650 ASN A O 1
ATOM 5193 N N . MET A 1 651 ? 5.497 19.831 -12.682 1.00 78.19 651 MET A N 1
ATOM 5194 C CA . MET A 1 651 ? 4.964 18.764 -13.530 1.00 78.19 651 MET A CA 1
ATOM 5195 C C . MET A 1 651 ? 5.612 18.672 -14.924 1.00 78.19 651 MET A C 1
ATOM 5197 O O . MET A 1 651 ? 5.086 17.963 -15.787 1.00 78.19 651 MET A O 1
ATOM 5201 N N . ALA A 1 652 ? 6.751 19.335 -15.146 1.00 83.25 652 ALA A N 1
ATOM 5202 C CA . ALA A 1 652 ? 7.497 19.278 -16.397 1.00 83.25 652 ALA A CA 1
ATOM 5203 C C . ALA A 1 652 ? 8.417 18.052 -16.424 1.00 83.25 652 ALA A C 1
ATOM 5205 O O . ALA A 1 652 ? 8.964 17.657 -15.392 1.00 83.25 652 ALA A O 1
ATOM 5206 N N . GLN A 1 653 ? 8.602 17.449 -17.603 1.00 85.62 653 GLN A N 1
ATOM 5207 C CA . GLN A 1 653 ? 9.555 16.351 -17.752 1.00 85.62 653 GLN A CA 1
ATOM 5208 C C . GLN A 1 653 ? 10.977 16.841 -17.489 1.00 85.62 653 GLN A C 1
ATOM 5210 O O . GLN A 1 653 ? 11.392 17.866 -18.035 1.00 85.62 653 GLN A O 1
ATOM 5215 N N . ILE A 1 654 ? 11.735 16.073 -16.711 1.00 87.69 654 ILE A N 1
ATOM 5216 C CA . ILE A 1 654 ? 13.176 16.256 -16.581 1.00 87.69 654 ILE A CA 1
ATOM 5217 C C . ILE A 1 654 ? 13.919 15.027 -17.114 1.00 87.69 654 ILE A C 1
ATOM 5219 O O . ILE A 1 654 ? 13.428 13.907 -16.963 1.00 87.69 654 ILE A O 1
ATOM 5223 N N . PRO A 1 655 ? 15.106 15.218 -17.712 1.00 89.75 655 PRO A N 1
ATOM 5224 C CA . PRO A 1 655 ? 15.921 14.114 -18.193 1.00 89.75 655 PRO A CA 1
ATOM 5225 C C . PRO A 1 655 ? 16.410 13.230 -17.043 1.00 89.75 655 PRO A C 1
ATOM 5227 O O . PRO A 1 655 ? 16.620 13.710 -15.918 1.00 89.75 655 PRO A O 1
ATOM 5230 N N . PHE A 1 656 ? 16.647 11.950 -17.339 1.00 90.75 656 PHE A N 1
ATOM 5231 C CA . PHE A 1 656 ? 17.103 10.961 -16.362 1.00 90.75 656 PHE A CA 1
ATOM 5232 C C . PHE A 1 656 ? 18.310 11.433 -15.547 1.00 90.75 656 PHE A C 1
ATOM 5234 O O . PHE A 1 656 ? 18.300 11.310 -14.324 1.00 90.75 656 PHE A O 1
ATOM 5241 N N . CYS A 1 657 ? 19.322 12.030 -16.186 1.00 86.44 657 CYS A N 1
ATOM 5242 C CA . CYS A 1 657 ? 20.520 12.508 -15.492 1.00 86.44 657 CYS A CA 1
ATOM 5243 C C . CYS A 1 657 ? 20.207 13.532 -14.382 1.00 86.44 657 CYS A C 1
ATOM 5245 O O . CYS A 1 657 ? 20.798 13.468 -13.303 1.00 86.44 657 CYS A O 1
ATOM 5247 N N . LYS A 1 658 ? 19.230 14.428 -14.597 1.00 86.69 658 LYS A N 1
ATOM 5248 C CA . LYS A 1 658 ? 18.782 15.408 -13.593 1.00 86.69 658 LYS A CA 1
ATOM 5249 C C . LYS A 1 658 ? 17.970 14.745 -12.485 1.00 86.69 658 LYS A C 1
ATOM 5251 O O . LYS A 1 658 ? 18.153 15.077 -11.316 1.00 86.69 658 LYS A O 1
ATOM 5256 N N . ALA A 1 659 ? 17.089 13.806 -12.832 1.00 87.31 659 ALA A N 1
ATOM 5257 C CA . ALA A 1 659 ? 16.319 13.055 -11.842 1.00 87.31 659 ALA A CA 1
ATOM 5258 C C . ALA A 1 659 ? 17.234 12.219 -10.933 1.00 87.31 659 ALA A C 1
ATOM 5260 O O . ALA A 1 659 ? 17.075 12.239 -9.715 1.00 87.31 659 ALA A O 1
ATOM 5261 N N . PHE A 1 660 ? 18.229 11.548 -11.515 1.00 84.81 660 PHE A N 1
ATOM 5262 C CA . PHE A 1 660 ? 19.243 10.783 -10.798 1.00 84.81 660 PHE A CA 1
ATOM 5263 C C . PHE A 1 660 ? 20.079 11.676 -9.869 1.00 84.81 660 PHE A C 1
ATOM 5265 O O . PHE A 1 660 ? 20.192 11.385 -8.680 1.00 84.81 660 PHE A O 1
ATOM 5272 N N . ALA A 1 661 ? 20.569 12.816 -10.370 1.00 80.00 661 ALA A N 1
ATOM 5273 C CA . ALA A 1 661 ? 21.324 13.773 -9.562 1.00 80.00 661 ALA A CA 1
ATOM 5274 C C . ALA A 1 661 ? 20.507 14.331 -8.382 1.00 80.00 661 ALA A C 1
ATOM 5276 O O . ALA A 1 661 ? 21.050 14.503 -7.291 1.00 80.00 661 ALA A O 1
ATOM 5277 N N . SER A 1 662 ? 19.201 14.570 -8.572 1.00 78.81 662 SER A N 1
ATOM 5278 C CA . SER A 1 662 ? 18.288 14.976 -7.494 1.00 78.81 662 SER A CA 1
ATOM 5279 C C . SER A 1 662 ? 18.246 13.928 -6.380 1.00 78.81 662 SER A C 1
ATOM 5281 O O . SER A 1 662 ? 18.382 14.285 -5.213 1.00 78.81 662 SER A O 1
ATOM 5283 N N . VAL A 1 663 ? 18.116 12.646 -6.735 1.00 75.88 663 VAL A N 1
ATOM 5284 C CA . VAL A 1 663 ? 18.083 11.535 -5.770 1.00 75.88 663 VAL A CA 1
ATOM 5285 C C . VAL A 1 663 ? 19.412 11.405 -5.023 1.00 75.88 663 VAL A C 1
ATOM 5287 O O . VAL A 1 663 ? 19.407 11.241 -3.808 1.00 75.88 663 VAL A O 1
ATOM 5290 N N . GLU A 1 664 ? 20.549 11.526 -5.711 1.00 73.44 664 GLU A N 1
ATOM 5291 C CA . GLU A 1 664 ? 21.872 11.480 -5.066 1.00 73.44 664 GLU A CA 1
ATOM 5292 C C . GLU A 1 664 ? 22.148 12.675 -4.149 1.00 73.44 664 GLU A C 1
ATOM 5294 O O . GLU A 1 664 ? 22.861 12.542 -3.156 1.00 73.44 664 GLU A O 1
ATOM 5299 N N . SER A 1 665 ? 21.625 13.858 -4.485 1.00 68.12 665 SER A N 1
ATOM 5300 C CA . SER A 1 665 ? 21.808 15.066 -3.673 1.00 68.12 665 SER A CA 1
ATOM 5301 C C . SER A 1 665 ? 21.037 15.022 -2.351 1.00 68.12 665 SER A C 1
ATOM 5303 O O . SER A 1 665 ? 21.339 15.789 -1.433 1.00 68.12 665 SER A O 1
ATOM 5305 N N . ASN A 1 666 ? 20.065 14.114 -2.231 1.00 64.62 666 ASN A N 1
ATOM 5306 C CA . ASN A 1 666 ? 19.294 13.933 -1.018 1.00 64.62 666 ASN A CA 1
ATOM 5307 C C . ASN A 1 666 ? 20.144 13.210 0.041 1.00 64.62 666 ASN A C 1
ATOM 5309 O O . ASN A 1 666 ? 20.323 11.992 0.021 1.00 64.62 666 ASN A O 1
ATOM 5313 N N . THR A 1 667 ? 20.661 13.990 0.995 1.00 50.09 667 THR A N 1
ATOM 5314 C CA . THR A 1 667 ? 21.589 13.578 2.066 1.00 50.09 667 THR A CA 1
ATOM 5315 C C . THR A 1 667 ? 21.064 12.484 2.993 1.00 50.09 667 THR A C 1
ATOM 5317 O O . THR A 1 667 ? 21.807 11.998 3.846 1.00 50.09 667 THR A O 1
ATOM 5320 N N . TYR A 1 668 ? 19.802 12.086 2.849 1.00 50.78 668 TYR A N 1
ATOM 5321 C CA . TYR A 1 668 ? 19.165 11.096 3.701 1.00 50.78 668 TYR A CA 1
ATOM 5322 C C . TYR A 1 668 ? 19.062 9.689 3.086 1.00 50.78 668 TYR A C 1
ATOM 5324 O O . TYR A 1 668 ? 18.647 8.756 3.778 1.00 50.78 668 TYR A O 1
ATOM 5332 N N . VAL A 1 669 ? 19.458 9.519 1.819 1.00 51.22 669 VAL A N 1
ATOM 5333 C CA . VAL A 1 669 ? 19.434 8.240 1.092 1.00 51.22 669 VAL A CA 1
ATOM 5334 C C . VAL A 1 669 ? 20.872 7.763 0.881 1.00 51.22 669 VAL A C 1
ATOM 5336 O O . VAL A 1 669 ? 21.524 8.095 -0.106 1.00 51.22 669 VAL A O 1
ATOM 5339 N N . TYR A 1 670 ? 21.398 6.993 1.833 1.00 49.00 670 TYR A N 1
ATOM 5340 C CA . TYR A 1 670 ? 22.687 6.324 1.656 1.00 49.00 670 TYR A CA 1
ATOM 5341 C C . TYR A 1 670 ? 22.521 5.103 0.724 1.00 49.00 670 TYR A C 1
ATOM 5343 O O . TYR A 1 670 ? 21.640 4.278 0.946 1.00 49.00 670 TYR A O 1
ATOM 5351 N N . SER A 1 671 ? 23.369 5.062 -0.315 1.00 52.25 671 SER A N 1
ATOM 5352 C CA . SER A 1 671 ? 23.605 4.017 -1.338 1.00 52.25 671 SER A CA 1
ATOM 5353 C C . SER A 1 671 ? 22.422 3.558 -2.216 1.00 52.25 671 SER A C 1
ATOM 5355 O O . SER A 1 671 ? 21.683 2.636 -1.885 1.00 52.25 671 SER A O 1
ATOM 5357 N N . ILE A 1 672 ? 22.345 4.092 -3.447 1.00 56.38 672 ILE A N 1
ATOM 5358 C CA . ILE A 1 672 ? 21.639 3.420 -4.554 1.00 56.38 672 ILE A CA 1
ATOM 5359 C C . ILE A 1 672 ? 22.343 2.077 -4.805 1.00 56.38 672 ILE A C 1
ATOM 5361 O O . ILE A 1 672 ? 23.451 2.048 -5.342 1.00 56.38 672 ILE A O 1
ATOM 5365 N N . THR A 1 673 ? 21.718 0.965 -4.415 1.00 57.06 673 THR A N 1
ATOM 5366 C CA . THR A 1 673 ? 22.172 -0.391 -4.759 1.00 57.06 673 THR A CA 1
ATOM 5367 C C . THR A 1 673 ? 21.403 -0.858 -5.992 1.00 57.06 673 THR A C 1
ATOM 5369 O O . THR A 1 673 ? 20.296 -1.382 -5.906 1.00 57.06 673 THR A O 1
ATOM 5372 N N . ALA A 1 674 ? 21.952 -0.599 -7.177 1.00 57.25 674 ALA A N 1
ATOM 5373 C CA . ALA A 1 674 ? 21.358 -1.042 -8.438 1.00 57.25 674 ALA A CA 1
ATOM 5374 C C . ALA A 1 674 ? 21.848 -2.447 -8.829 1.00 57.25 674 ALA A C 1
ATOM 5376 O O . ALA A 1 674 ? 22.959 -2.829 -8.474 1.00 57.25 674 ALA A O 1
ATOM 5377 N N . ASN A 1 675 ? 21.059 -3.220 -9.584 1.00 53.75 675 ASN A N 1
ATOM 5378 C CA . ASN A 1 675 ? 21.459 -4.569 -10.032 1.00 53.75 675 ASN A CA 1
ATOM 5379 C C . ASN A 1 675 ? 22.704 -4.580 -10.948 1.00 53.75 675 ASN A C 1
ATOM 5381 O O . ASN A 1 675 ? 23.292 -5.632 -11.191 1.00 53.75 675 ASN A O 1
ATOM 5385 N N . ASN A 1 676 ? 23.118 -3.420 -11.458 1.00 49.88 676 ASN A N 1
ATOM 5386 C CA . ASN A 1 676 ? 24.371 -3.206 -12.184 1.00 49.88 676 ASN A CA 1
ATOM 5387 C C . ASN A 1 676 ? 25.525 -2.693 -11.287 1.00 49.88 676 ASN A C 1
ATOM 5389 O O . ASN A 1 676 ? 26.612 -2.411 -11.788 1.00 49.88 676 ASN A O 1
ATOM 5393 N N . ALA A 1 677 ? 25.322 -2.582 -9.969 1.00 46.84 677 ALA A N 1
ATOM 5394 C CA . ALA A 1 677 ? 26.308 -2.125 -8.991 1.00 46.84 677 ALA A CA 1
ATOM 5395 C C . ALA A 1 677 ? 26.799 -3.280 -8.107 1.00 46.84 677 ALA A C 1
ATOM 5397 O O . ALA A 1 677 ? 26.378 -3.424 -6.965 1.00 46.84 677 ALA A O 1
ATOM 5398 N N . PHE A 1 678 ? 27.731 -4.093 -8.608 1.00 40.25 678 PHE A N 1
ATOM 5399 C CA . PHE A 1 678 ? 28.428 -5.060 -7.755 1.00 40.25 678 PHE A CA 1
ATOM 5400 C C . PHE A 1 678 ? 29.616 -4.419 -7.005 1.00 40.25 678 PHE A C 1
ATOM 5402 O O . PHE A 1 678 ? 30.482 -3.762 -7.590 1.00 40.25 678 PHE A O 1
ATOM 5409 N N . TYR A 1 679 ? 29.644 -4.683 -5.698 1.00 39.94 679 TYR A N 1
ATOM 5410 C CA . TYR A 1 679 ? 30.758 -4.690 -4.740 1.00 39.94 679 TYR A CA 1
ATOM 5411 C C . TYR A 1 679 ? 31.426 -3.419 -4.193 1.00 39.94 679 TYR A C 1
ATOM 5413 O O . TYR A 1 679 ? 31.962 -3.533 -3.102 1.00 39.94 679 TYR A O 1
ATOM 5421 N N . TYR A 1 680 ? 31.401 -2.226 -4.795 1.00 37.88 680 TYR A N 1
ATOM 5422 C CA . TYR A 1 680 ? 31.952 -1.021 -4.125 1.00 37.88 680 TYR A CA 1
ATOM 5423 C C . TYR A 1 680 ? 31.457 0.274 -4.785 1.00 37.88 680 TYR A C 1
ATOM 5425 O O . TYR A 1 680 ? 31.664 0.415 -5.992 1.00 37.88 680 TYR A O 1
ATOM 5433 N N . PRO A 1 681 ? 30.911 1.270 -4.053 1.00 40.22 681 PRO A N 1
ATOM 5434 C CA . PRO A 1 681 ? 30.588 2.581 -4.614 1.00 40.22 681 PRO A CA 1
ATOM 5435 C C . PRO A 1 681 ? 31.881 3.351 -4.928 1.00 40.22 681 PRO A C 1
ATOM 5437 O O . PRO A 1 681 ? 32.310 4.250 -4.209 1.00 40.22 681 PRO A O 1
ATOM 5440 N N . SER A 1 682 ? 32.546 2.984 -6.020 1.00 47.41 682 SER A N 1
ATOM 5441 C CA . SER A 1 682 ? 33.534 3.846 -6.653 1.00 47.41 682 SER A CA 1
ATOM 5442 C C . SER A 1 682 ? 32.790 4.935 -7.427 1.00 47.41 682 SER A C 1
ATOM 5444 O O . SER A 1 682 ? 31.709 4.703 -7.972 1.00 47.41 682 SER A O 1
ATOM 5446 N N . LYS A 1 683 ? 33.381 6.131 -7.525 1.00 48.25 683 LYS A N 1
ATOM 5447 C CA . LYS A 1 683 ? 32.849 7.254 -8.326 1.00 48.25 683 LYS A CA 1
ATOM 5448 C C . LYS A 1 683 ? 32.562 6.874 -9.796 1.00 48.25 683 LYS A C 1
ATOM 5450 O O . LYS A 1 683 ? 31.833 7.594 -10.471 1.00 48.25 683 LYS A O 1
ATOM 5455 N N . ASN A 1 684 ? 33.083 5.733 -10.253 1.00 51.19 684 ASN A N 1
ATOM 5456 C CA . ASN A 1 684 ? 32.930 5.171 -11.593 1.00 51.19 684 ASN A CA 1
ATOM 5457 C C . ASN A 1 684 ? 31.541 4.536 -11.829 1.00 51.19 684 ASN A C 1
ATOM 5459 O O . ASN A 1 684 ? 31.081 4.518 -12.965 1.00 51.19 684 ASN A O 1
ATOM 5463 N N . MET A 1 685 ? 30.819 4.104 -10.779 1.00 63.81 685 MET A N 1
ATOM 5464 C CA . MET A 1 685 ? 29.478 3.503 -10.924 1.00 63.81 685 MET A CA 1
ATOM 5465 C C . MET A 1 685 ? 28.407 4.503 -11.394 1.00 63.81 685 MET A C 1
ATOM 5467 O O . MET A 1 685 ? 27.395 4.115 -11.973 1.00 63.81 685 MET A O 1
ATOM 5471 N N . ARG A 1 686 ? 28.623 5.801 -11.150 1.00 72.50 686 ARG A N 1
ATOM 5472 C CA . ARG A 1 686 ? 27.648 6.859 -11.442 1.00 72.50 686 ARG A CA 1
ATOM 5473 C C . ARG A 1 686 ? 27.367 7.005 -12.936 1.00 72.50 686 ARG A C 1
ATOM 5475 O O . ARG A 1 686 ? 26.205 7.081 -13.321 1.00 72.50 686 ARG A O 1
ATOM 5482 N N . LEU A 1 687 ? 28.412 7.038 -13.772 1.00 76.88 687 LEU A N 1
ATOM 5483 C CA . LEU A 1 687 ? 28.247 7.184 -15.224 1.00 76.88 687 LEU A CA 1
ATOM 5484 C C . LEU A 1 687 ? 27.440 6.013 -15.794 1.00 76.88 687 LEU A C 1
ATOM 5486 O O . LEU A 1 687 ? 26.511 6.223 -16.561 1.00 76.88 687 LEU A O 1
ATOM 5490 N N . GLU A 1 688 ? 27.749 4.795 -15.360 1.00 79.12 688 GLU A N 1
ATOM 5491 C CA . GLU A 1 688 ? 27.070 3.576 -15.802 1.00 79.12 688 GLU A CA 1
ATOM 5492 C C . GLU A 1 688 ? 25.590 3.562 -15.421 1.00 79.12 688 GLU A C 1
ATOM 5494 O O . GLU A 1 688 ? 24.755 3.195 -16.242 1.00 79.12 688 GLU A O 1
ATOM 5499 N N . MET A 1 689 ? 25.249 3.988 -14.199 1.00 80.62 689 MET A N 1
ATOM 5500 C CA . MET A 1 689 ? 23.855 4.110 -13.766 1.00 80.62 689 MET A CA 1
ATOM 5501 C C . MET A 1 689 ? 23.107 5.160 -14.589 1.00 80.62 689 MET A C 1
ATOM 5503 O O . MET A 1 689 ? 22.007 4.889 -15.065 1.00 80.62 689 MET A O 1
ATOM 5507 N N . VAL A 1 690 ? 23.709 6.335 -14.803 1.00 85.81 690 VAL A N 1
ATOM 5508 C CA . VAL A 1 690 ? 23.106 7.397 -15.622 1.00 85.81 690 VAL A CA 1
ATOM 5509 C C . VAL A 1 690 ? 22.879 6.914 -17.052 1.00 85.81 690 VAL A C 1
ATOM 5511 O O . VAL A 1 690 ? 21.781 7.088 -17.573 1.00 85.81 690 VAL A O 1
ATOM 5514 N N . VAL A 1 691 ? 23.874 6.267 -17.665 1.00 88.00 691 VAL A N 1
ATOM 5515 C CA . VAL A 1 691 ? 23.766 5.735 -19.028 1.00 88.00 691 VAL A CA 1
ATOM 5516 C C . VAL A 1 691 ? 22.719 4.630 -19.107 1.00 88.00 691 VAL A C 1
ATOM 5518 O O . VAL A 1 691 ? 21.851 4.697 -19.970 1.00 88.00 691 VAL A O 1
ATOM 5521 N N . ALA A 1 692 ? 22.751 3.643 -18.210 1.00 89.62 692 ALA A N 1
ATOM 5522 C CA . ALA A 1 692 ? 21.797 2.538 -18.227 1.00 89.62 692 ALA A CA 1
ATOM 5523 C C . ALA A 1 692 ? 20.353 3.035 -18.058 1.00 89.62 692 ALA A C 1
ATOM 5525 O O . ALA A 1 692 ? 19.476 2.661 -18.835 1.00 89.62 692 ALA A O 1
ATOM 5526 N N . GLY A 1 693 ? 20.113 3.931 -17.096 1.00 91.19 693 GLY A N 1
ATOM 5527 C CA . GLY A 1 693 ? 18.795 4.524 -16.889 1.00 91.19 693 GLY A CA 1
ATOM 5528 C C . GLY A 1 693 ? 18.333 5.382 -18.068 1.00 91.19 693 GLY A C 1
ATOM 5529 O O . GLY A 1 693 ? 17.194 5.226 -18.506 1.00 91.19 693 GLY A O 1
ATOM 5530 N N . ALA A 1 694 ? 19.219 6.216 -18.632 1.00 92.75 694 ALA A N 1
ATOM 5531 C CA . ALA A 1 694 ? 18.938 7.045 -19.809 1.00 92.75 694 ALA A CA 1
ATOM 5532 C C . ALA A 1 694 ? 18.606 6.202 -21.052 1.00 92.75 694 ALA A C 1
ATOM 5534 O O . ALA A 1 694 ? 17.675 6.518 -21.789 1.00 92.75 694 ALA A O 1
ATOM 5535 N N . VAL A 1 695 ? 19.323 5.097 -21.258 1.00 94.12 695 VAL A N 1
ATOM 5536 C CA . VAL A 1 695 ? 19.056 4.124 -22.324 1.00 94.12 695 VAL A CA 1
ATOM 5537 C C . VAL A 1 695 ? 17.661 3.518 -22.185 1.00 94.12 695 VAL A C 1
ATOM 5539 O O . VAL A 1 695 ? 16.923 3.443 -23.166 1.00 94.12 695 VAL A O 1
ATOM 5542 N N . ILE A 1 696 ? 17.269 3.111 -20.978 1.00 94.19 696 ILE A N 1
ATOM 5543 C CA . ILE A 1 696 ? 15.970 2.465 -20.760 1.00 94.19 696 ILE A CA 1
ATOM 5544 C C . ILE A 1 696 ? 14.833 3.454 -20.997 1.00 94.19 696 ILE A C 1
ATOM 5546 O O . ILE A 1 696 ? 13.951 3.176 -21.809 1.00 94.19 696 ILE A O 1
ATOM 5550 N N . ILE A 1 697 ? 14.866 4.633 -20.372 1.00 94.19 697 ILE A N 1
ATOM 5551 C CA . ILE A 1 697 ? 13.811 5.638 -20.572 1.00 94.19 697 ILE A CA 1
ATOM 5552 C C . ILE A 1 697 ? 13.737 6.118 -22.033 1.00 94.19 697 ILE A C 1
ATOM 5554 O O . ILE A 1 697 ? 12.634 6.320 -22.544 1.00 94.19 697 ILE A O 1
ATOM 5558 N N . ALA A 1 698 ? 14.871 6.224 -22.740 1.00 93.75 698 ALA A N 1
ATOM 5559 C CA . ALA A 1 698 ? 14.893 6.538 -24.168 1.00 93.75 698 ALA A CA 1
ATOM 5560 C C . ALA A 1 698 ? 14.258 5.420 -25.010 1.00 93.75 698 ALA A C 1
ATOM 5562 O O . ALA A 1 698 ? 13.519 5.706 -25.950 1.00 93.75 698 ALA A O 1
ATOM 5563 N N . SER A 1 699 ? 14.479 4.150 -24.649 1.00 94.56 699 SER A N 1
ATOM 5564 C CA . SER A 1 699 ? 13.862 3.004 -25.334 1.00 94.56 699 SER A CA 1
ATOM 5565 C C . SER A 1 699 ? 12.337 2.962 -25.190 1.00 94.56 699 SER A C 1
ATOM 5567 O O . SER A 1 699 ? 11.642 2.430 -26.053 1.00 94.56 699 SER A O 1
ATOM 5569 N N . HIS A 1 700 ? 11.798 3.562 -24.125 1.00 93.88 700 HIS A N 1
ATOM 5570 C CA . HIS A 1 700 ? 10.366 3.538 -23.849 1.00 93.88 700 HIS A CA 1
ATOM 5571 C C . HIS A 1 700 ? 9.558 4.494 -24.731 1.00 93.88 700 HIS A C 1
ATOM 5573 O O . HIS A 1 700 ? 8.362 4.262 -24.857 1.00 93.88 700 HIS A O 1
ATOM 5579 N N . ARG A 1 701 ? 10.194 5.496 -25.369 1.00 91.31 701 ARG A N 1
ATOM 5580 C CA . ARG A 1 701 ? 9.588 6.709 -25.972 1.00 91.31 701 ARG A CA 1
ATOM 5581 C C . ARG A 1 701 ? 8.508 6.524 -27.031 1.00 91.31 701 ARG A C 1
ATOM 5583 O O . ARG A 1 701 ? 7.704 7.430 -27.246 1.00 91.31 701 ARG A O 1
ATOM 5590 N N . ASN A 1 702 ? 8.515 5.393 -27.723 1.00 92.00 702 ASN A N 1
ATOM 5591 C CA . ASN A 1 702 ? 7.507 5.059 -28.730 1.00 92.00 702 ASN A CA 1
ATOM 5592 C C . ASN A 1 702 ? 6.553 3.946 -28.251 1.00 92.00 702 ASN A C 1
ATOM 5594 O O . ASN A 1 702 ? 5.801 3.358 -29.037 1.00 92.00 702 ASN A O 1
ATOM 5598 N N . GLY A 1 703 ? 6.561 3.669 -26.946 1.00 92.69 703 GLY A N 1
ATOM 5599 C CA . GLY A 1 703 ? 5.739 2.659 -26.295 1.00 92.69 703 GLY A CA 1
ATOM 5600 C C . GLY A 1 703 ? 6.177 1.236 -26.617 1.00 92.69 703 GLY A C 1
ATOM 5601 O O . GLY A 1 703 ? 7.321 0.963 -26.984 1.00 92.69 703 GLY A O 1
ATOM 5602 N N . LEU A 1 704 ? 5.235 0.304 -26.501 1.00 92.56 704 LEU A N 1
ATOM 5603 C CA . LEU A 1 704 ? 5.486 -1.140 -26.580 1.00 92.56 704 LEU A CA 1
ATOM 5604 C C . LEU A 1 704 ? 5.814 -1.649 -27.999 1.00 92.56 704 LEU A C 1
ATOM 5606 O O . LEU A 1 704 ? 6.059 -2.842 -28.192 1.00 92.56 704 LEU A O 1
ATOM 5610 N N . ALA A 1 705 ? 5.816 -0.757 -28.995 1.00 91.25 705 ALA A N 1
ATOM 5611 C CA . ALA A 1 705 ? 6.264 -1.036 -30.360 1.00 91.25 705 ALA A CA 1
ATOM 5612 C C . ALA A 1 705 ? 7.799 -1.062 -30.495 1.00 91.25 705 ALA A C 1
ATOM 5614 O O . ALA A 1 705 ? 8.319 -1.570 -31.492 1.00 91.25 705 ALA A O 1
ATOM 5615 N N . GLY A 1 706 ? 8.522 -0.523 -29.508 1.00 91.62 706 GLY A N 1
ATOM 5616 C CA . GLY A 1 706 ? 9.932 -0.171 -29.657 1.00 91.62 706 GLY A CA 1
ATOM 5617 C C . GLY A 1 706 ? 10.115 1.095 -30.498 1.00 91.62 706 GLY A C 1
ATOM 5618 O O . GLY A 1 706 ? 9.164 1.647 -31.061 1.00 91.62 706 GLY A O 1
ATOM 5619 N N . ILE A 1 707 ? 11.347 1.580 -30.565 1.00 92.62 707 ILE A N 1
ATOM 5620 C CA . ILE A 1 707 ? 11.709 2.872 -31.150 1.00 92.62 707 ILE A CA 1
ATOM 5621 C C . ILE A 1 707 ? 12.821 2.697 -32.186 1.00 92.62 707 ILE A C 1
ATOM 5623 O O . ILE A 1 707 ? 13.774 1.949 -31.976 1.00 92.62 707 ILE A O 1
ATOM 5627 N N . VAL A 1 708 ? 12.701 3.365 -33.333 1.00 92.31 708 VAL A N 1
ATOM 5628 C CA . VAL A 1 708 ? 13.749 3.338 -34.365 1.00 92.31 708 VAL A CA 1
ATOM 5629 C C . VAL A 1 708 ? 15.015 4.022 -33.854 1.00 92.31 708 VAL A C 1
ATOM 5631 O O . VAL A 1 708 ? 14.935 4.971 -33.073 1.00 92.31 708 VAL A O 1
ATOM 5634 N N . PHE A 1 709 ? 16.190 3.561 -34.292 1.00 90.94 709 PHE A N 1
ATOM 5635 C CA . PHE A 1 709 ? 17.460 4.019 -33.720 1.00 90.94 709 PHE A CA 1
ATOM 5636 C C . PHE A 1 709 ? 17.646 5.543 -33.752 1.00 90.94 709 PHE A C 1
ATOM 5638 O O . PHE A 1 709 ? 18.143 6.106 -32.782 1.00 90.94 709 PHE A O 1
ATOM 5645 N N . ALA A 1 710 ? 17.229 6.227 -34.822 1.00 88.31 710 ALA A N 1
ATOM 5646 C CA . ALA A 1 710 ? 17.393 7.678 -34.924 1.00 88.31 710 ALA A CA 1
ATOM 5647 C C . ALA A 1 710 ? 16.624 8.440 -33.826 1.00 88.31 710 ALA A C 1
ATOM 5649 O O . ALA A 1 710 ? 17.207 9.260 -33.115 1.00 88.31 710 ALA A O 1
ATOM 5650 N N . ASP A 1 711 ? 15.345 8.108 -33.628 1.00 90.31 711 ASP A N 1
ATOM 5651 C CA . ASP A 1 711 ? 14.508 8.716 -32.586 1.00 90.31 711 ASP A CA 1
ATOM 5652 C C . ASP A 1 711 ? 14.964 8.294 -31.177 1.00 90.31 711 ASP A C 1
ATOM 5654 O O . ASP A 1 711 ? 14.934 9.093 -30.233 1.00 90.31 711 ASP A O 1
ATOM 5658 N N . PHE A 1 712 ? 15.433 7.049 -31.033 1.00 92.31 712 PHE A N 1
ATOM 5659 C CA . PHE A 1 712 ? 16.053 6.555 -29.803 1.00 92.31 712 PHE A CA 1
ATOM 5660 C C . PHE A 1 712 ? 17.293 7.369 -29.444 1.00 92.31 712 PHE A C 1
ATOM 5662 O O . PHE A 1 712 ? 17.439 7.781 -28.298 1.00 92.31 712 PHE A O 1
ATOM 5669 N N . PHE A 1 713 ? 18.173 7.623 -30.412 1.00 90.38 713 PHE A N 1
ATOM 5670 C CA . PHE A 1 713 ? 19.423 8.335 -30.188 1.00 90.38 713 PHE A CA 1
ATOM 5671 C C . PHE A 1 713 ? 19.179 9.799 -29.804 1.00 90.38 713 PHE A C 1
ATOM 5673 O O . PHE A 1 713 ? 19.768 10.270 -28.832 1.00 90.38 713 PHE A O 1
ATOM 5680 N N . SER A 1 714 ? 18.241 10.485 -30.471 1.00 88.38 714 SER A N 1
ATOM 5681 C CA . SER A 1 714 ? 17.749 11.804 -30.037 1.00 88.38 714 SER A CA 1
ATOM 5682 C C . SER A 1 714 ? 17.246 11.779 -28.594 1.00 88.38 714 SER A C 1
ATOM 5684 O O . SER A 1 714 ? 17.669 12.581 -27.763 1.00 88.38 714 SER A O 1
ATOM 5686 N N . SER A 1 715 ? 16.392 10.808 -28.267 1.00 91.06 715 SER A N 1
ATOM 5687 C CA . SER A 1 715 ? 15.856 10.664 -26.913 1.00 91.06 715 SER A CA 1
ATOM 5688 C C . SER A 1 715 ? 16.969 10.415 -25.892 1.00 91.06 715 SER A C 1
ATOM 5690 O O . SER A 1 715 ? 16.993 11.053 -24.847 1.00 91.06 715 SER A O 1
ATOM 5692 N N . LEU A 1 716 ? 17.941 9.556 -26.206 1.00 91.69 716 LEU A N 1
ATOM 5693 C CA . LEU A 1 716 ? 19.091 9.275 -25.350 1.00 91.69 716 LEU A CA 1
ATOM 5694 C C . LEU A 1 716 ? 19.911 10.540 -25.063 1.00 91.69 716 LEU A C 1
ATOM 5696 O O . LEU A 1 716 ? 20.302 10.757 -23.917 1.00 91.69 716 LEU A O 1
ATOM 5700 N N . LEU A 1 717 ? 20.143 11.399 -26.063 1.00 87.56 717 LEU A N 1
ATOM 5701 C CA . LEU A 1 717 ? 20.860 12.659 -25.848 1.00 87.56 717 LEU A CA 1
ATOM 5702 C C . LEU A 1 717 ? 20.119 13.588 -24.882 1.00 87.56 717 LEU A C 1
ATOM 5704 O O . LEU A 1 717 ? 20.756 14.177 -24.006 1.00 87.56 717 LEU A O 1
ATOM 5708 N N . TYR A 1 718 ? 18.795 13.714 -25.001 1.00 87.56 718 TYR A N 1
ATOM 5709 C CA . TYR A 1 718 ? 17.999 14.466 -24.028 1.00 87.56 718 TYR A CA 1
ATOM 5710 C C . TYR A 1 718 ? 18.153 13.883 -22.618 1.00 87.56 718 TYR A C 1
ATOM 5712 O O . TYR A 1 718 ? 18.474 14.616 -21.686 1.00 87.56 718 TYR A O 1
ATOM 5720 N N . GLU A 1 719 ? 18.007 12.567 -22.462 1.00 90.94 719 GLU A N 1
ATOM 5721 C CA . GLU A 1 719 ? 18.017 11.889 -21.157 1.00 90.94 719 GLU A CA 1
ATOM 5722 C C . GLU A 1 719 ? 19.398 11.921 -20.471 1.00 90.94 719 GLU A C 1
ATOM 5724 O O . GLU A 1 719 ? 19.487 11.957 -19.239 1.00 90.94 719 GLU A O 1
ATOM 5729 N N . LEU A 1 720 ? 20.478 12.003 -21.259 1.00 87.25 720 LEU A N 1
ATOM 5730 C CA . LEU A 1 720 ? 21.846 12.275 -20.798 1.00 87.25 720 LEU A CA 1
ATOM 5731 C C . LEU A 1 720 ? 22.103 13.763 -20.484 1.00 87.25 720 LEU A C 1
ATOM 5733 O O . LEU A 1 720 ? 23.166 14.107 -19.967 1.00 87.25 720 LEU A O 1
ATOM 5737 N N . GLY A 1 721 ? 21.152 14.657 -20.763 1.00 81.88 721 GLY A N 1
ATOM 5738 C CA . GLY A 1 721 ? 21.281 16.104 -20.565 1.00 81.88 721 GLY A CA 1
ATOM 5739 C C . GLY A 1 721 ? 22.109 16.809 -21.642 1.00 81.88 721 GLY A C 1
ATOM 5740 O O . GLY A 1 721 ? 22.572 17.926 -21.426 1.00 81.88 721 GLY A O 1
ATOM 5741 N N . MET A 1 722 ? 22.314 16.161 -22.790 1.00 78.38 722 MET A N 1
ATOM 5742 C CA . MET A 1 722 ? 23.016 16.717 -23.949 1.00 78.38 722 MET A CA 1
ATOM 5743 C C . MET A 1 722 ? 22.078 17.541 -24.852 1.00 78.38 722 MET A C 1
ATOM 5745 O O . MET A 1 722 ? 22.527 18.372 -25.633 1.00 78.38 722 MET A O 1
ATOM 5749 N N . GLN A 1 723 ? 20.765 17.361 -24.739 1.00 76.88 723 GLN A N 1
ATOM 5750 C CA . GLN A 1 723 ? 19.778 18.220 -25.392 1.00 76.88 723 GLN A CA 1
ATOM 5751 C C . GLN A 1 723 ? 18.870 18.864 -24.347 1.00 76.88 723 GLN A C 1
ATOM 5753 O O . GLN A 1 723 ? 18.545 18.261 -23.325 1.00 76.88 723 GLN A O 1
ATOM 5758 N N . SER A 1 724 ? 18.459 20.106 -24.600 1.00 74.38 724 SER A N 1
ATOM 5759 C CA . SER A 1 724 ? 17.517 20.830 -23.740 1.00 74.38 724 SER A CA 1
ATOM 5760 C C . SER A 1 724 ? 16.063 20.445 -24.011 1.00 74.38 724 SER A C 1
ATOM 5762 O O . SER A 1 724 ? 15.225 20.573 -23.119 1.00 74.38 724 SER A O 1
ATOM 5764 N N . THR A 1 725 ? 15.762 19.965 -25.222 1.00 77.19 725 THR A N 1
ATOM 5765 C CA . THR A 1 725 ? 14.406 19.639 -25.677 1.00 77.19 725 THR A CA 1
ATOM 5766 C C . THR A 1 725 ? 14.379 18.305 -26.414 1.00 77.19 725 THR A C 1
ATOM 5768 O O . THR A 1 725 ? 15.369 17.899 -27.017 1.00 77.19 725 THR A O 1
ATOM 5771 N N . LEU A 1 726 ? 13.229 17.635 -26.361 1.00 73.88 726 LEU A N 1
ATOM 5772 C CA . LEU A 1 726 ? 12.975 16.364 -27.051 1.00 73.88 726 LEU A CA 1
ATOM 5773 C C . LEU A 1 726 ? 12.608 16.542 -28.524 1.00 73.88 726 LEU A C 1
ATOM 5775 O O . LEU A 1 726 ? 12.695 15.594 -29.298 1.00 73.88 726 LEU A O 1
ATOM 5779 N N . ASP A 1 727 ? 12.203 17.751 -28.910 1.00 72.56 727 ASP A N 1
ATOM 5780 C CA . ASP A 1 727 ? 11.803 18.068 -30.282 1.00 72.56 727 ASP A CA 1
ATOM 5781 C C . ASP A 1 727 ? 13.006 18.099 -31.238 1.00 72.56 727 ASP A C 1
ATOM 5783 O O . ASP A 1 727 ? 12.848 18.103 -32.461 1.00 72.56 727 ASP A O 1
ATOM 5787 N N . GLN A 1 728 ? 14.225 18.091 -30.691 1.00 74.19 728 GLN A N 1
ATOM 5788 C CA . GLN A 1 728 ? 15.448 18.119 -31.467 1.00 74.19 728 GLN A CA 1
ATOM 5789 C C . GLN A 1 728 ? 15.795 16.735 -32.044 1.00 74.19 728 GLN A C 1
ATOM 5791 O O . GLN A 1 728 ? 16.439 15.888 -31.416 1.00 74.19 728 GLN A O 1
ATOM 5796 N N . ARG A 1 729 ? 15.419 16.525 -33.307 1.00 74.25 729 ARG A N 1
ATOM 5797 C CA . ARG A 1 729 ? 15.790 15.327 -34.069 1.00 74.25 729 ARG A CA 1
ATOM 5798 C C . ARG A 1 729 ? 17.218 15.404 -34.601 1.00 74.25 729 ARG A C 1
ATOM 5800 O O . ARG A 1 729 ? 17.682 16.466 -35.010 1.00 74.25 729 ARG A O 1
ATOM 5807 N N . ILE A 1 730 ? 17.900 14.264 -34.587 1.00 74.81 730 ILE A N 1
ATOM 5808 C CA . ILE A 1 730 ? 19.225 14.093 -35.181 1.00 74.81 730 ILE A CA 1
ATOM 5809 C C . ILE A 1 730 ? 19.046 13.483 -36.563 1.00 74.81 730 ILE A C 1
ATOM 5811 O O . ILE A 1 730 ? 18.434 12.426 -36.710 1.00 74.81 730 ILE A O 1
ATOM 5815 N N . GLU A 1 731 ? 19.598 14.150 -37.568 1.00 72.81 731 GLU A N 1
ATOM 5816 C CA . GLU A 1 731 ? 19.657 13.632 -38.929 1.00 72.81 731 GLU A CA 1
ATOM 5817 C C . GLU A 1 731 ? 20.992 12.912 -39.136 1.00 72.81 731 GLU A C 1
ATOM 5819 O O . GLU A 1 731 ? 22.049 13.397 -38.730 1.00 72.81 731 GLU A O 1
ATOM 5824 N N . PHE A 1 732 ? 20.947 11.728 -39.742 1.00 76.56 732 PHE A N 1
ATOM 5825 C CA . PHE A 1 732 ? 22.149 10.995 -40.120 1.00 76.56 732 PHE A CA 1
ATOM 5826 C C . PHE A 1 732 ? 22.444 11.231 -41.610 1.00 76.56 732 PHE A C 1
ATOM 5828 O O . PHE A 1 732 ? 21.511 11.389 -42.399 1.00 76.56 732 PHE A O 1
ATOM 5835 N N . PRO A 1 733 ? 23.724 11.252 -42.026 1.00 74.69 733 PRO A N 1
ATOM 5836 C CA . PRO A 1 733 ? 24.082 11.321 -43.439 1.00 74.69 733 PRO A CA 1
ATOM 5837 C C . PRO A 1 733 ? 23.432 10.200 -44.261 1.00 74.69 733 PRO A C 1
ATOM 5839 O O . PRO A 1 733 ? 23.356 9.057 -43.803 1.00 74.69 733 PRO A O 1
ATOM 5842 N N . GLU A 1 734 ? 23.055 10.499 -45.511 1.00 75.62 734 GLU A N 1
ATOM 5843 C CA . GLU A 1 734 ? 22.420 9.532 -46.427 1.00 75.62 734 GLU A CA 1
ATOM 5844 C C . GLU A 1 734 ? 23.212 8.219 -46.555 1.00 75.62 734 GLU A C 1
ATOM 5846 O O . GLU A 1 734 ? 22.620 7.145 -46.653 1.00 75.62 734 GLU A O 1
ATOM 5851 N N . SER A 1 735 ? 24.546 8.288 -46.473 1.00 73.31 735 SER A N 1
ATOM 5852 C CA . SER A 1 735 ? 25.454 7.137 -46.572 1.00 73.31 735 SER A CA 1
ATOM 5853 C C . SER A 1 735 ? 25.277 6.083 -45.473 1.00 73.31 735 SER A C 1
ATOM 5855 O O . SER A 1 735 ? 25.614 4.923 -45.697 1.00 73.31 735 SER A O 1
ATOM 5857 N N . ILE A 1 736 ? 24.755 6.459 -44.301 1.00 77.25 736 ILE A N 1
ATOM 5858 C CA . ILE A 1 736 ? 24.515 5.550 -43.166 1.00 77.25 736 ILE A CA 1
ATOM 5859 C C . ILE A 1 736 ? 23.035 5.468 -42.774 1.00 77.25 736 ILE A C 1
ATOM 5861 O O . ILE A 1 736 ? 22.680 4.738 -41.848 1.00 77.25 736 ILE A O 1
ATOM 5865 N N . GLN A 1 737 ? 22.157 6.170 -43.493 1.00 81.44 737 GLN A N 1
ATOM 5866 C CA . GLN A 1 737 ? 20.725 6.204 -43.208 1.00 81.44 737 GLN A CA 1
ATOM 5867 C C . GLN A 1 737 ? 20.082 4.814 -43.330 1.00 81.44 737 GLN A C 1
ATOM 5869 O O . GLN A 1 737 ? 19.244 4.462 -42.501 1.00 81.44 737 GLN A O 1
ATOM 5874 N N . GLU A 1 738 ? 20.487 4.004 -44.317 1.00 82.31 738 GLU A N 1
ATOM 5875 C CA . GLU A 1 738 ? 20.007 2.619 -44.477 1.00 82.31 738 GLU A CA 1
ATOM 5876 C C . GLU A 1 738 ? 20.405 1.750 -43.273 1.00 82.31 738 GLU A C 1
ATOM 5878 O O . GLU A 1 738 ? 19.571 1.022 -42.736 1.00 82.31 738 GLU A O 1
ATOM 5883 N N . LEU A 1 739 ? 21.657 1.878 -42.809 1.00 83.50 739 LEU A N 1
ATOM 5884 C CA . LEU A 1 739 ? 22.167 1.161 -41.639 1.00 83.50 739 LEU A CA 1
ATOM 5885 C C . LEU A 1 739 ? 21.360 1.540 -40.395 1.00 83.50 739 LEU A C 1
ATOM 5887 O O . LEU A 1 739 ? 20.775 0.672 -39.757 1.00 83.50 739 LEU A O 1
ATOM 5891 N N . VAL A 1 740 ? 21.263 2.834 -40.091 1.00 84.75 740 VAL A N 1
ATOM 5892 C CA . VAL A 1 740 ? 20.539 3.355 -38.922 1.00 84.75 740 VAL A CA 1
ATOM 5893 C C . VAL A 1 740 ? 19.053 2.976 -38.943 1.00 84.75 740 VAL A C 1
ATOM 5895 O O . VAL A 1 740 ? 18.513 2.548 -37.923 1.00 84.75 740 VAL A O 1
ATOM 5898 N N . SER A 1 741 ? 18.392 3.071 -40.099 1.00 85.62 741 SER A N 1
ATOM 5899 C CA . SER A 1 741 ? 16.955 2.781 -40.234 1.00 85.62 741 SER A CA 1
ATOM 5900 C C . SER A 1 741 ? 16.630 1.289 -40.100 1.00 85.62 741 SER A C 1
ATOM 5902 O O . SER A 1 741 ? 15.473 0.935 -39.882 1.00 85.62 741 SER A O 1
ATOM 5904 N N . SER A 1 742 ? 17.632 0.411 -40.214 1.00 86.31 742 SER A N 1
ATOM 5905 C CA . SER A 1 742 ? 17.451 -1.037 -40.065 1.00 86.31 742 SER A CA 1
ATOM 5906 C C . SER A 1 742 ? 17.305 -1.492 -38.605 1.00 86.31 742 SER A C 1
ATOM 5908 O O . SER A 1 742 ? 16.842 -2.607 -38.359 1.00 86.31 742 SER A O 1
ATOM 5910 N N . PHE A 1 743 ? 17.635 -0.632 -37.633 1.00 89.31 743 PHE A N 1
ATOM 5911 C CA . PHE A 1 743 ? 17.602 -0.967 -36.211 1.00 89.31 743 PHE A CA 1
ATOM 5912 C C . PHE A 1 743 ? 16.390 -0.370 -35.496 1.00 89.31 743 PHE A C 1
ATOM 5914 O O . PHE A 1 743 ? 16.114 0.830 -35.553 1.00 89.31 743 PHE A O 1
ATOM 5921 N N . THR A 1 744 ? 15.697 -1.227 -34.748 1.00 91.38 744 THR A N 1
ATOM 5922 C CA . THR A 1 744 ? 14.653 -0.839 -33.797 1.00 91.38 744 THR A CA 1
ATOM 5923 C C . THR A 1 744 ? 15.072 -1.311 -32.414 1.00 91.38 744 THR A C 1
ATOM 5925 O O . THR A 1 744 ? 15.280 -2.504 -32.202 1.00 91.38 744 THR A O 1
ATOM 5928 N N . VAL A 1 745 ? 15.188 -0.376 -31.476 1.00 93.31 745 VAL A N 1
ATOM 5929 C CA . VAL A 1 745 ? 15.452 -0.671 -30.070 1.00 93.31 745 VAL A CA 1
ATOM 5930 C C . VAL A 1 745 ? 14.134 -1.106 -29.419 1.00 93.31 745 VAL A C 1
ATOM 5932 O O . VAL A 1 745 ? 13.141 -0.377 -29.516 1.00 93.31 745 VAL A O 1
ATOM 5935 N N . PRO A 1 746 ? 14.077 -2.288 -28.785 1.00 94.06 746 PRO A N 1
ATOM 5936 C CA . PRO A 1 746 ? 12.878 -2.745 -28.090 1.00 94.06 746 PRO A CA 1
ATOM 5937 C C . PRO A 1 746 ? 12.603 -1.903 -26.835 1.00 94.06 746 PRO A C 1
ATOM 5939 O O . PRO A 1 746 ? 13.483 -1.210 -26.339 1.00 94.06 746 PRO A O 1
ATOM 5942 N N . TYR A 1 747 ? 11.403 -2.013 -26.272 1.00 93.81 747 TYR A N 1
ATOM 5943 C CA . TYR A 1 747 ? 11.078 -1.492 -24.945 1.00 93.81 747 TYR A CA 1
ATOM 5944 C C . TYR A 1 747 ? 11.833 -2.314 -23.882 1.00 93.81 747 TYR A C 1
ATOM 5946 O O . TYR A 1 747 ? 11.524 -3.491 -23.647 1.00 93.81 747 TYR A O 1
ATOM 5954 N N . LEU A 1 748 ? 12.873 -1.730 -23.284 1.00 93.88 748 LEU A N 1
ATOM 5955 C CA . LEU A 1 748 ? 13.839 -2.461 -22.460 1.00 93.88 748 LEU A CA 1
ATOM 5956 C C . LEU A 1 748 ? 13.344 -2.695 -21.027 1.00 93.88 748 LEU A C 1
ATOM 5958 O O . LEU A 1 748 ? 12.773 -1.822 -20.385 1.00 93.88 748 LEU A O 1
ATOM 5962 N N . ALA A 1 749 ? 13.605 -3.886 -20.491 1.00 92.44 749 ALA A N 1
ATOM 5963 C CA . ALA A 1 749 ? 13.543 -4.120 -19.052 1.00 92.44 749 ALA A CA 1
ATOM 5964 C C . ALA A 1 749 ? 14.671 -3.355 -18.326 1.00 92.44 749 ALA A C 1
ATOM 5966 O O . ALA A 1 749 ? 15.681 -3.008 -18.951 1.00 92.44 749 ALA A O 1
ATOM 5967 N N . PRO A 1 750 ? 14.550 -3.144 -17.001 1.00 91.19 750 PRO A N 1
ATOM 5968 C CA . PRO A 1 750 ? 15.652 -2.631 -16.195 1.00 91.19 750 PRO A CA 1
ATOM 5969 C C . PRO A 1 750 ? 16.934 -3.483 -16.318 1.00 91.19 750 PRO A C 1
ATOM 5971 O O . PRO A 1 750 ? 16.857 -4.652 -16.711 1.00 91.19 750 PRO A O 1
ATOM 5974 N N . PRO A 1 751 ? 18.116 -2.939 -15.965 1.00 88.31 751 PRO A N 1
ATOM 5975 C CA . PRO A 1 751 ? 19.403 -3.588 -16.193 1.00 88.31 751 PRO A CA 1
ATOM 5976 C C . PRO A 1 751 ? 19.458 -4.982 -15.569 1.00 88.31 751 PRO A C 1
ATOM 5978 O O . PRO A 1 751 ? 19.137 -5.153 -14.390 1.00 88.31 751 PRO A O 1
ATOM 5981 N N . ASN A 1 752 ? 19.899 -5.967 -16.356 1.00 86.81 752 ASN A N 1
ATOM 5982 C CA . ASN A 1 752 ? 20.047 -7.367 -15.947 1.00 86.81 752 ASN A CA 1
ATOM 5983 C C . ASN A 1 752 ? 18.748 -8.022 -15.423 1.00 86.81 752 ASN A C 1
ATOM 5985 O O . ASN A 1 752 ? 18.804 -9.009 -14.689 1.00 86.81 752 ASN A O 1
ATOM 5989 N N . LEU A 1 753 ? 17.577 -7.486 -15.791 1.00 88.38 753 LEU A N 1
ATOM 5990 C CA . LEU A 1 753 ? 16.263 -8.050 -15.482 1.00 88.38 753 LEU A CA 1
ATOM 5991 C C . LEU A 1 753 ? 15.493 -8.408 -16.759 1.00 88.38 753 LEU A C 1
ATOM 5993 O O . LEU A 1 753 ? 15.776 -7.909 -17.847 1.00 88.38 753 LEU A O 1
ATOM 5997 N N . GLU A 1 754 ? 14.496 -9.280 -16.609 1.00 90.25 754 GLU A N 1
ATOM 5998 C CA . GLU A 1 754 ? 13.663 -9.778 -17.705 1.00 90.25 754 GLU A CA 1
ATOM 5999 C C . GLU A 1 754 ? 12.190 -9.438 -17.480 1.00 90.25 754 GLU A C 1
ATOM 6001 O O . GLU A 1 754 ? 11.689 -9.467 -16.352 1.00 90.25 754 GLU A O 1
ATOM 6006 N N . TRP A 1 755 ? 11.470 -9.168 -18.571 1.00 91.75 755 TRP A N 1
ATOM 6007 C CA . TRP A 1 755 ? 10.009 -9.198 -18.562 1.00 91.75 755 TRP A CA 1
ATOM 6008 C C . TRP A 1 755 ? 9.504 -10.638 -18.386 1.00 91.75 755 TRP A C 1
ATOM 6010 O O . TRP A 1 755 ? 10.209 -11.584 -18.746 1.00 91.75 755 TRP A O 1
ATOM 6020 N N . PRO A 1 756 ? 8.258 -10.844 -17.913 1.00 91.69 756 PRO A N 1
ATOM 6021 C CA . PRO A 1 756 ? 7.661 -12.172 -17.876 1.00 91.69 756 PRO A CA 1
ATOM 6022 C C . PRO A 1 756 ? 7.818 -12.898 -19.219 1.00 91.69 756 PRO A C 1
ATOM 6024 O O . PRO A 1 756 ? 7.436 -12.375 -20.267 1.00 91.69 756 PRO A O 1
ATOM 6027 N N . GLY A 1 757 ? 8.327 -14.134 -19.200 1.00 89.56 757 GLY A N 1
ATOM 6028 C CA . GLY A 1 757 ? 8.652 -14.866 -20.432 1.00 89.56 757 GLY A CA 1
ATOM 6029 C C . GLY A 1 757 ? 7.461 -15.099 -21.375 1.00 89.56 757 GLY A C 1
ATOM 6030 O O . GLY A 1 757 ? 7.647 -15.323 -22.567 1.00 89.56 757 GLY A O 1
ATOM 6031 N N . SER A 1 758 ? 6.224 -15.038 -20.873 1.00 86.75 758 SER A N 1
ATOM 6032 C CA . SER A 1 758 ? 5.010 -15.012 -21.701 1.00 86.75 758 SER A CA 1
ATOM 6033 C C . SER A 1 758 ? 4.899 -13.742 -22.547 1.00 86.75 758 SER A C 1
ATOM 6035 O O . SER A 1 758 ? 4.532 -13.841 -23.712 1.00 86.75 758 SER A O 1
ATOM 6037 N N . LEU A 1 759 ? 5.254 -12.580 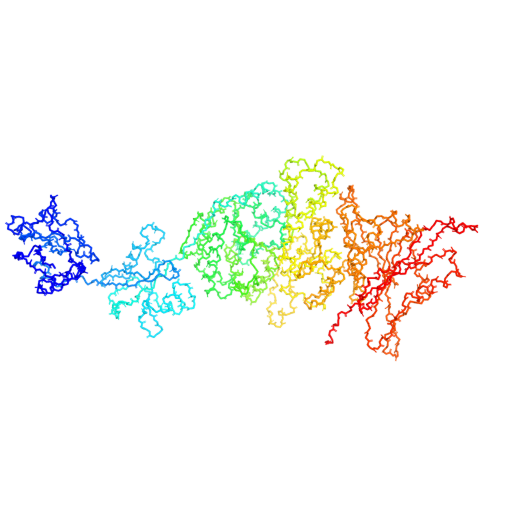-21.993 1.00 88.38 759 LEU A N 1
ATOM 6038 C CA . LEU A 1 759 ? 5.243 -11.295 -22.695 1.00 88.38 759 LEU A CA 1
ATOM 6039 C C . LEU A 1 759 ? 6.397 -11.182 -23.686 1.00 88.38 759 LEU A C 1
ATOM 6041 O O . LEU A 1 759 ? 6.198 -10.668 -24.781 1.00 88.38 759 LEU A O 1
ATOM 6045 N N . MET A 1 760 ? 7.561 -11.745 -23.361 1.00 87.94 760 MET A N 1
ATOM 6046 C CA . MET A 1 760 ? 8.697 -11.815 -24.293 1.00 87.94 760 MET A CA 1
ATOM 6047 C C . MET A 1 760 ? 8.390 -12.626 -25.565 1.00 87.94 760 MET A C 1
ATOM 6049 O O . MET A 1 760 ? 9.057 -12.460 -26.578 1.00 87.94 760 MET A O 1
ATOM 6053 N N . ARG A 1 761 ? 7.379 -13.507 -25.531 1.00 86.38 761 ARG A N 1
ATOM 6054 C CA . ARG A 1 761 ? 6.906 -14.290 -26.691 1.00 86.38 761 ARG A CA 1
ATOM 6055 C C . ARG A 1 761 ? 5.670 -13.691 -27.373 1.00 86.38 761 ARG A C 1
ATOM 6057 O O . ARG A 1 761 ? 5.078 -14.340 -28.235 1.00 86.38 761 ARG A O 1
ATOM 6064 N N . SER A 1 762 ? 5.238 -12.509 -26.943 1.00 83.88 762 SER A N 1
ATOM 6065 C CA . SER A 1 762 ? 4.059 -11.831 -27.485 1.00 83.88 762 SER A CA 1
ATOM 6066 C C . SER A 1 762 ? 4.393 -11.036 -28.753 1.00 83.88 762 SER A C 1
ATOM 6068 O O . SER A 1 762 ? 5.524 -11.038 -29.232 1.00 83.88 762 SER A O 1
ATOM 6070 N N . LYS A 1 763 ? 3.400 -10.324 -29.299 1.00 83.12 763 LYS A N 1
ATOM 6071 C CA . LYS A 1 763 ? 3.606 -9.365 -30.401 1.00 83.12 763 LYS A CA 1
ATOM 6072 C C . LYS A 1 763 ? 4.275 -8.053 -29.953 1.00 83.12 763 LYS A C 1
ATOM 6074 O O . LYS A 1 763 ? 4.469 -7.172 -30.786 1.00 83.12 763 LYS A O 1
ATOM 6079 N N . LEU A 1 764 ? 4.547 -7.884 -28.658 1.00 88.12 764 LEU A N 1
ATOM 6080 C CA . LEU A 1 764 ? 5.193 -6.692 -28.110 1.00 88.12 764 LEU A CA 1
ATOM 6081 C C . LEU A 1 764 ? 6.694 -6.732 -28.384 1.00 88.12 764 LEU A C 1
ATOM 6083 O O . LEU A 1 764 ? 7.319 -7.786 -28.293 1.00 88.12 764 LEU A O 1
ATOM 6087 N N . ASN A 1 765 ? 7.277 -5.572 -28.668 1.00 91.19 765 ASN A N 1
ATOM 6088 C CA . ASN A 1 765 ? 8.709 -5.453 -28.904 1.00 91.19 765 ASN A CA 1
ATOM 6089 C C . ASN A 1 765 ? 9.431 -5.202 -27.574 1.00 91.19 765 ASN A C 1
ATOM 6091 O O . ASN A 1 765 ? 9.886 -4.094 -27.306 1.00 91.19 765 ASN A O 1
ATOM 6095 N N . LEU A 1 766 ? 9.444 -6.210 -26.700 1.00 91.75 766 LEU A N 1
ATOM 6096 C CA . LEU A 1 766 ? 10.088 -6.155 -25.386 1.00 91.75 766 LEU A CA 1
ATOM 6097 C C . LEU A 1 766 ? 11.520 -6.693 -25.462 1.00 91.75 766 LEU A C 1
ATOM 6099 O O . LEU A 1 766 ? 11.785 -7.673 -26.157 1.00 91.75 766 LEU A O 1
ATOM 6103 N N . GLY A 1 767 ? 12.438 -6.077 -24.719 1.00 91.56 767 GLY A N 1
ATOM 6104 C CA . GLY A 1 767 ? 13.855 -6.437 -24.736 1.00 91.56 767 GLY A CA 1
ATOM 6105 C C . GLY A 1 767 ? 14.512 -6.399 -23.365 1.00 91.56 767 GLY A C 1
ATOM 6106 O O . GLY A 1 767 ? 13.902 -6.019 -22.368 1.00 91.56 767 GLY A O 1
ATOM 6107 N N . MET A 1 768 ? 15.783 -6.790 -23.332 1.00 90.75 768 MET A N 1
ATOM 6108 C CA . MET A 1 768 ? 16.622 -6.793 -22.136 1.00 90.75 768 MET A CA 1
ATOM 6109 C C . MET A 1 768 ? 17.826 -5.880 -22.335 1.00 90.75 768 MET A C 1
ATOM 6111 O O . MET A 1 768 ? 18.384 -5.822 -23.434 1.00 90.75 768 MET A O 1
ATOM 6115 N N . LEU A 1 769 ? 18.248 -5.225 -21.254 1.00 90.12 769 LEU A N 1
ATOM 6116 C CA . LEU A 1 769 ? 19.510 -4.501 -21.190 1.00 90.12 769 LEU A CA 1
ATOM 6117 C C . LEU A 1 769 ? 20.521 -5.319 -20.381 1.00 90.12 769 LEU A C 1
ATOM 6119 O O . LEU A 1 769 ? 20.395 -5.430 -19.160 1.00 90.12 769 LEU A O 1
ATOM 6123 N N . GLY A 1 770 ? 21.520 -5.884 -21.056 1.00 86.50 770 GLY A N 1
ATOM 6124 C CA . GLY A 1 770 ? 22.643 -6.542 -20.390 1.00 86.50 770 GLY A CA 1
ATOM 6125 C C . GLY A 1 770 ? 23.698 -5.514 -20.003 1.00 86.50 770 GLY A C 1
ATOM 6126 O O . GLY A 1 770 ? 24.096 -4.715 -20.845 1.00 86.50 770 GLY A O 1
ATOM 6127 N N . VAL A 1 771 ? 24.152 -5.529 -18.752 1.00 82.25 771 VAL A N 1
ATOM 6128 C CA . VAL A 1 771 ? 25.238 -4.669 -18.263 1.00 82.25 771 VAL A CA 1
ATOM 6129 C C . VAL A 1 771 ? 26.304 -5.547 -17.621 1.00 82.25 771 VAL A C 1
ATOM 6131 O O . VAL A 1 771 ? 26.055 -6.173 -16.589 1.00 82.25 771 VAL A O 1
ATOM 6134 N N . GLU A 1 772 ? 27.487 -5.576 -18.230 1.00 79.44 772 GLU A N 1
ATOM 6135 C CA . GLU A 1 772 ? 28.637 -6.380 -17.821 1.00 79.44 772 GLU A CA 1
ATOM 6136 C C . GLU A 1 772 ? 29.856 -5.473 -17.607 1.00 79.44 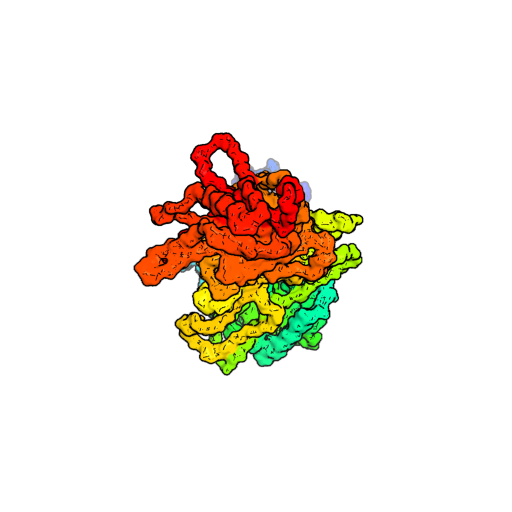772 GLU A C 1
ATOM 6138 O O . GLU A 1 772 ? 30.181 -4.633 -18.443 1.00 79.44 772 GLU A O 1
ATOM 6143 N N . ARG A 1 773 ? 30.543 -5.616 -16.468 1.00 68.69 773 ARG A N 1
ATOM 6144 C CA . ARG A 1 773 ? 31.763 -4.844 -16.195 1.00 68.69 773 ARG A CA 1
ATOM 6145 C C . ARG A 1 773 ? 32.999 -5.589 -16.677 1.00 68.69 773 ARG A C 1
ATOM 6147 O O . ARG A 1 773 ? 33.267 -6.696 -16.214 1.00 68.69 773 ARG A O 1
ATOM 6154 N N . ALA A 1 774 ? 33.790 -4.937 -17.522 1.00 63.59 774 ALA A N 1
ATOM 6155 C CA . ALA A 1 774 ? 35.103 -5.396 -17.950 1.00 63.59 774 ALA A CA 1
ATOM 6156 C C . ALA A 1 774 ? 36.223 -4.661 -17.184 1.00 63.59 774 ALA A C 1
ATOM 6158 O O . ALA A 1 774 ? 35.991 -3.716 -16.430 1.00 63.59 774 ALA A O 1
ATOM 6159 N N . LYS A 1 775 ? 37.477 -5.098 -17.365 1.00 57.19 775 LYS A N 1
ATOM 6160 C CA . LYS A 1 775 ? 38.648 -4.482 -16.709 1.00 57.19 775 LYS A CA 1
ATOM 6161 C C . LYS A 1 775 ? 38.938 -3.049 -17.162 1.00 57.19 775 LYS A C 1
ATOM 6163 O O . LYS A 1 775 ? 39.546 -2.320 -16.387 1.00 57.19 775 LYS A O 1
ATOM 6168 N N . ASP A 1 776 ? 38.503 -2.677 -18.367 1.00 53.44 776 ASP A N 1
ATOM 6169 C CA . ASP A 1 776 ? 38.847 -1.415 -19.040 1.00 53.44 776 ASP A CA 1
ATOM 6170 C C . ASP A 1 776 ? 37.617 -0.524 -19.322 1.00 53.44 776 ASP A C 1
ATOM 6172 O O . ASP A 1 776 ? 37.748 0.549 -19.907 1.00 53.44 776 ASP A O 1
ATOM 6176 N N . GLY A 1 777 ? 36.413 -0.955 -18.921 1.00 64.19 777 GLY A N 1
ATOM 6177 C CA . GLY A 1 777 ? 35.142 -0.357 -19.347 1.00 64.19 777 GLY A CA 1
ATOM 6178 C C . GLY A 1 777 ? 33.928 -1.091 -18.779 1.00 64.19 777 GLY A C 1
ATOM 6179 O O . GLY A 1 777 ? 34.065 -2.173 -18.210 1.00 64.19 777 GLY A O 1
ATOM 6180 N N . THR A 1 778 ? 32.743 -0.509 -18.953 1.00 68.12 778 THR A N 1
ATOM 6181 C CA . THR A 1 778 ? 31.473 -1.213 -18.724 1.00 68.12 778 THR A CA 1
ATOM 6182 C C . THR A 1 778 ? 30.744 -1.370 -20.043 1.00 68.12 778 THR A C 1
ATOM 6184 O O . THR A 1 778 ? 30.432 -0.373 -20.697 1.00 68.12 778 THR A O 1
ATOM 6187 N N . ASP A 1 779 ? 30.471 -2.620 -20.400 1.00 77.56 779 ASP A N 1
ATOM 6188 C CA . ASP A 1 779 ? 29.815 -3.005 -21.636 1.00 77.56 779 ASP A CA 1
ATOM 6189 C C . ASP A 1 779 ? 28.319 -3.156 -21.387 1.00 77.56 779 ASP A C 1
ATOM 6191 O O . ASP A 1 779 ? 27.856 -3.947 -20.561 1.00 77.56 779 ASP A O 1
ATOM 6195 N N . ILE A 1 780 ? 27.542 -2.383 -22.128 1.00 83.88 780 ILE A N 1
ATOM 6196 C CA . ILE A 1 780 ? 26.092 -2.416 -22.116 1.00 83.88 780 ILE A CA 1
ATOM 6197 C C . ILE A 1 780 ? 25.637 -2.941 -23.477 1.00 83.88 780 ILE A C 1
ATOM 6199 O O . ILE A 1 780 ? 25.980 -2.401 -24.530 1.00 83.88 780 ILE A O 1
ATOM 6203 N N . LYS A 1 781 ? 24.855 -4.016 -23.469 1.00 83.50 781 LYS A N 1
ATOM 6204 C CA . LYS A 1 781 ? 24.360 -4.683 -24.675 1.00 83.50 781 LYS A CA 1
ATOM 6205 C C . LYS A 1 781 ? 22.851 -4.534 -24.750 1.00 83.50 781 LYS A C 1
ATOM 6207 O O . LYS A 1 781 ? 22.135 -4.925 -23.826 1.00 83.50 781 LYS A O 1
ATOM 6212 N N . LEU A 1 782 ? 22.380 -4.002 -25.873 1.00 81.31 782 LEU A N 1
ATOM 6213 C CA . LEU A 1 782 ? 20.964 -3.955 -26.213 1.00 81.31 782 LEU A CA 1
ATOM 6214 C C . LEU A 1 782 ? 20.791 -4.864 -27.430 1.00 81.31 782 LEU A C 1
ATOM 6216 O O . LEU A 1 782 ? 21.538 -4.752 -28.399 1.00 81.31 782 LEU A O 1
ATOM 6220 N N . GLY A 1 783 ? 19.880 -5.834 -27.351 1.00 68.69 783 GLY A N 1
ATOM 6221 C CA . GLY A 1 783 ? 19.708 -6.833 -28.411 1.00 68.69 783 GLY A CA 1
ATOM 6222 C C . GLY A 1 783 ? 19.555 -6.212 -29.808 1.00 68.69 783 GLY A C 1
ATOM 6223 O O . GLY A 1 783 ? 19.083 -5.087 -29.949 1.00 68.69 783 GLY A O 1
ATOM 6224 N N . GLY A 1 784 ? 19.940 -6.960 -30.847 1.00 69.12 784 GLY A N 1
ATOM 6225 C CA . GLY A 1 784 ? 19.773 -6.518 -32.235 1.00 69.12 784 GLY A CA 1
ATOM 6226 C C . GLY A 1 784 ? 20.953 -5.744 -32.823 1.00 69.12 784 GLY A C 1
ATOM 6227 O O . GLY A 1 784 ? 20.734 -4.965 -33.732 1.00 69.12 784 GLY A O 1
ATOM 6228 N N . GLY A 1 785 ? 22.186 -5.958 -32.353 1.00 81.81 785 GLY A N 1
ATOM 6229 C CA . GLY A 1 785 ? 23.392 -5.425 -33.005 1.00 81.81 785 GLY A CA 1
ATOM 6230 C C . GLY A 1 785 ? 23.807 -4.020 -32.564 1.00 81.81 785 GLY A C 1
ATOM 6231 O O . GLY A 1 785 ? 24.530 -3.350 -33.298 1.00 81.81 785 GLY A O 1
ATOM 6232 N N . ILE A 1 786 ? 23.381 -3.576 -31.378 1.00 89.06 786 ILE A N 1
ATOM 6233 C CA . ILE A 1 786 ? 23.825 -2.317 -30.775 1.00 89.06 786 ILE A CA 1
ATOM 6234 C C . ILE A 1 786 ? 24.583 -2.628 -29.479 1.00 89.06 786 ILE A C 1
ATOM 6236 O O . ILE A 1 786 ? 24.135 -3.422 -28.650 1.00 89.06 786 ILE A O 1
ATOM 6240 N N . SER A 1 787 ? 25.728 -1.988 -29.270 1.00 89.50 787 SER A N 1
ATOM 6241 C CA . SER A 1 787 ? 26.457 -2.051 -28.001 1.00 89.50 787 SER A CA 1
ATOM 6242 C C . SER A 1 787 ? 26.890 -0.668 -27.542 1.00 89.50 787 SER A C 1
ATOM 6244 O O . SER A 1 787 ? 26.996 0.267 -28.330 1.00 89.50 787 SER A O 1
ATOM 6246 N N . ILE A 1 788 ? 27.118 -0.525 -26.246 1.00 89.31 788 ILE A N 1
ATOM 6247 C CA . ILE A 1 788 ? 27.525 0.722 -25.615 1.00 89.31 788 ILE A CA 1
ATOM 6248 C C . ILE A 1 788 ? 28.688 0.402 -24.685 1.00 89.31 788 ILE A C 1
ATOM 6250 O O . ILE A 1 788 ? 28.606 -0.535 -23.900 1.00 89.31 788 ILE A O 1
ATOM 6254 N N . GLU A 1 789 ? 29.749 1.188 -24.759 1.00 86.31 789 GLU A N 1
ATOM 6255 C CA . GLU A 1 789 ? 30.868 1.146 -23.830 1.00 86.31 789 GLU A CA 1
ATOM 6256 C C . GLU A 1 789 ? 30.884 2.439 -23.009 1.00 86.31 789 GLU A C 1
ATOM 6258 O O . GLU A 1 789 ? 30.945 3.549 -23.548 1.00 86.31 789 GLU A O 1
ATOM 6263 N N . CYS A 1 790 ? 30.852 2.300 -21.687 1.00 79.56 790 CYS A N 1
ATOM 6264 C CA . CYS A 1 790 ? 31.135 3.389 -20.761 1.00 79.56 790 CYS A CA 1
ATOM 6265 C C . CYS A 1 790 ? 32.634 3.390 -20.453 1.00 79.56 790 CYS A C 1
ATOM 6267 O O . CYS A 1 790 ? 33.118 2.544 -19.695 1.00 79.56 790 CYS A O 1
ATOM 6269 N N . ASN A 1 791 ? 33.362 4.353 -21.017 1.00 71.75 791 ASN A N 1
ATOM 6270 C CA . ASN A 1 791 ? 34.799 4.484 -20.809 1.00 71.75 791 ASN A CA 1
ATOM 6271 C C . ASN A 1 791 ? 35.089 5.525 -19.719 1.00 71.75 791 ASN A C 1
ATOM 6273 O O . ASN A 1 791 ? 34.680 6.690 -19.787 1.00 71.75 791 ASN A O 1
ATOM 6277 N N . TRP A 1 792 ? 35.785 5.077 -18.679 1.00 62.47 792 TRP A N 1
ATOM 6278 C CA . TRP A 1 792 ? 36.115 5.851 -17.493 1.00 62.47 792 TRP A CA 1
ATOM 6279 C C . TRP A 1 792 ? 37.555 6.349 -17.599 1.00 62.47 792 TRP A C 1
ATOM 6281 O O . TRP A 1 792 ? 38.509 5.577 -17.657 1.00 62.47 792 TRP A O 1
ATOM 6291 N N . GLN A 1 793 ? 37.736 7.669 -17.558 1.00 53.81 793 GLN A N 1
ATOM 6292 C CA . GLN A 1 793 ? 39.067 8.245 -17.397 1.00 53.81 793 GLN A CA 1
ATOM 6293 C C . GLN A 1 793 ? 39.539 7.992 -15.959 1.00 53.81 793 GLN A C 1
ATOM 6295 O O . GLN A 1 793 ? 39.155 8.704 -15.029 1.00 53.81 793 GLN A O 1
ATOM 6300 N N . VAL A 1 794 ? 40.352 6.952 -15.759 1.00 42.81 794 VAL A N 1
ATOM 6301 C CA . VAL A 1 794 ? 40.940 6.638 -14.450 1.00 42.81 794 VAL A CA 1
ATOM 6302 C C . VAL A 1 794 ? 41.886 7.763 -14.041 1.00 42.81 794 VAL A C 1
ATOM 6304 O O . VAL A 1 794 ? 42.792 8.097 -14.810 1.00 42.81 794 VAL A O 1
ATOM 6307 N N . PRO A 1 795 ? 41.779 8.304 -12.820 1.00 43.25 795 PRO A N 1
ATOM 6308 C CA . PRO A 1 795 ? 42.871 9.061 -12.248 1.00 43.25 795 PRO A CA 1
ATOM 6309 C C . PRO A 1 795 ? 44.024 8.105 -11.929 1.00 43.25 795 PRO A C 1
ATOM 6311 O O . PRO A 1 795 ? 43.937 7.312 -10.991 1.00 43.25 795 PRO A O 1
ATOM 6314 N N . THR A 1 796 ? 45.111 8.151 -12.693 1.00 39.06 796 THR A N 1
ATOM 6315 C CA . THR A 1 796 ? 46.316 7.377 -12.354 1.00 39.06 796 THR A CA 1
ATOM 6316 C C . THR A 1 796 ? 46.989 7.955 -11.108 1.00 39.06 796 THR A C 1
ATOM 6318 O O . THR A 1 796 ? 47.392 9.119 -11.098 1.00 39.06 796 THR A O 1
ATOM 6321 N N . PHE A 1 797 ? 47.139 7.133 -10.063 1.00 39.03 797 PHE A N 1
ATOM 6322 C CA . PHE A 1 797 ? 47.964 7.437 -8.890 1.00 39.03 797 PHE A CA 1
ATOM 6323 C C . PHE A 1 797 ? 49.438 7.201 -9.233 1.00 39.03 797 PHE A C 1
ATOM 6325 O O . PHE A 1 797 ? 49.852 6.062 -9.437 1.00 39.03 797 PHE A O 1
ATOM 6332 N N . THR A 1 798 ? 50.255 8.254 -9.258 1.00 39.09 798 THR A N 1
ATOM 6333 C CA . THR A 1 798 ? 51.716 8.105 -9.181 1.00 39.09 798 THR A CA 1
ATOM 6334 C C . THR A 1 798 ? 52.190 8.434 -7.768 1.00 39.09 798 THR A C 1
ATOM 6336 O O . THR A 1 798 ? 51.779 9.424 -7.170 1.00 39.09 798 THR A O 1
ATOM 6339 N N . TYR A 1 799 ? 53.058 7.573 -7.227 1.00 39.44 799 TYR A N 1
ATOM 6340 C CA . TYR A 1 799 ? 53.418 7.461 -5.803 1.00 39.44 799 TYR A CA 1
ATOM 6341 C C . TYR A 1 799 ? 54.084 8.708 -5.176 1.00 39.44 799 TYR A C 1
ATOM 6343 O O . TYR A 1 799 ? 54.392 8.694 -3.990 1.00 39.44 799 TYR A O 1
ATOM 6351 N N . TYR A 1 800 ? 54.322 9.788 -5.934 1.00 38.38 800 TYR A N 1
ATOM 6352 C CA . TYR A 1 800 ? 55.152 10.912 -5.476 1.00 38.38 800 TYR A CA 1
ATOM 6353 C C . TYR A 1 800 ? 54.576 12.323 -5.632 1.00 38.38 800 TYR A C 1
ATOM 6355 O O . TYR A 1 800 ? 55.158 13.256 -5.090 1.00 38.38 800 TYR A O 1
ATOM 6363 N N . TYR A 1 801 ? 53.421 12.520 -6.269 1.00 36.22 801 TYR A N 1
ATOM 6364 C CA . TYR A 1 801 ? 52.761 13.829 -6.278 1.00 36.22 801 TYR A CA 1
ATOM 6365 C C . TYR A 1 801 ? 51.244 13.645 -6.261 1.00 36.22 801 TYR A C 1
ATOM 6367 O O . TYR A 1 801 ? 50.688 12.966 -7.116 1.00 36.22 801 TYR A O 1
ATOM 6375 N N . PHE A 1 802 ? 50.568 14.283 -5.299 1.00 37.91 802 PHE A N 1
ATOM 6376 C CA . PHE A 1 802 ? 49.106 14.406 -5.227 1.00 37.91 802 PHE A CA 1
ATOM 6377 C C . PHE A 1 802 ? 48.579 15.217 -6.430 1.00 37.91 802 PHE A C 1
ATOM 6379 O O . PHE A 1 802 ? 48.210 16.387 -6.314 1.00 37.91 802 PHE A O 1
ATOM 6386 N N . ARG A 1 803 ? 48.581 14.620 -7.622 1.00 36.59 803 ARG A N 1
ATOM 6387 C CA . ARG A 1 803 ? 48.045 15.208 -8.849 1.00 36.59 803 ARG A CA 1
ATOM 6388 C C . ARG A 1 803 ? 47.191 14.150 -9.534 1.00 36.59 803 ARG A C 1
ATOM 6390 O O . ARG A 1 803 ? 47.701 13.124 -9.966 1.00 36.59 803 ARG A O 1
ATOM 6397 N N . TRP A 1 804 ? 45.882 14.387 -9.581 1.00 39.22 804 TRP A N 1
ATOM 6398 C CA . TRP A 1 804 ? 44.960 13.519 -10.309 1.00 39.22 804 TRP A CA 1
ATOM 6399 C C . TRP A 1 804 ? 45.252 13.705 -11.801 1.00 39.22 804 TRP A C 1
ATOM 6401 O O . TRP A 1 804 ? 44.965 14.768 -12.346 1.00 39.22 804 TRP A O 1
ATOM 6411 N N . PHE A 1 805 ? 45.892 12.728 -12.442 1.00 38.25 805 PHE A N 1
ATOM 6412 C CA . PHE A 1 805 ? 46.067 12.734 -13.893 1.00 38.25 805 PHE A CA 1
ATOM 6413 C C . PHE A 1 805 ? 44.888 12.021 -14.525 1.00 38.25 805 PHE A C 1
ATOM 6415 O O . PHE A 1 805 ? 44.724 10.817 -14.359 1.00 38.25 805 PHE A O 1
ATOM 6422 N N . VAL A 1 806 ? 44.074 12.791 -15.229 1.00 48.19 806 VAL A N 1
ATOM 6423 C CA . VAL A 1 806 ? 43.056 12.292 -16.142 1.00 48.19 806 VAL A CA 1
ATOM 6424 C C . VAL A 1 806 ? 43.808 11.862 -17.391 1.00 48.19 806 VAL A C 1
ATOM 6426 O O . VAL A 1 806 ? 44.500 12.688 -17.986 1.00 48.19 806 VAL A O 1
ATOM 6429 N N . LYS A 1 807 ? 43.748 10.583 -17.768 1.00 50.22 807 LYS A N 1
ATOM 6430 C CA . LYS A 1 807 ? 44.332 10.163 -19.043 1.00 50.22 807 LYS A CA 1
ATOM 6431 C C . LYS A 1 807 ? 43.443 10.727 -20.158 1.00 50.22 807 LYS A C 1
ATOM 6433 O O . LYS A 1 807 ? 42.293 10.312 -20.294 1.00 50.22 807 LYS A O 1
ATOM 6438 N N . GLU A 1 808 ? 43.938 11.735 -20.875 1.00 56.38 808 GLU A N 1
ATOM 6439 C CA . GLU A 1 808 ? 43.269 12.273 -22.065 1.00 56.38 808 GLU A CA 1
ATOM 6440 C C . GLU A 1 808 ? 43.015 11.136 -23.069 1.00 56.38 808 GLU A C 1
ATOM 6442 O O . GLU A 1 808 ? 43.784 10.174 -23.116 1.00 56.38 808 GLU A O 1
ATOM 6447 N N . LEU A 1 809 ? 41.928 11.222 -23.849 1.00 61.28 809 LEU A N 1
ATOM 6448 C CA . LEU A 1 809 ? 41.680 10.297 -24.960 1.00 61.28 809 LEU A CA 1
ATOM 6449 C C . LEU A 1 809 ? 42.822 10.445 -25.972 1.00 61.28 809 LEU A C 1
ATOM 6451 O O . LEU A 1 809 ? 42.831 11.376 -26.773 1.00 61.28 809 LEU A O 1
ATOM 6455 N N . ASP A 1 810 ? 43.801 9.550 -25.893 1.00 66.50 810 ASP A N 1
ATOM 6456 C CA . ASP A 1 810 ? 44.935 9.483 -26.805 1.00 66.50 810 ASP A CA 1
ATOM 6457 C C . ASP A 1 810 ? 44.689 8.450 -27.919 1.00 66.50 810 ASP A C 1
ATOM 6459 O O . ASP A 1 810 ? 43.723 7.679 -27.901 1.00 66.50 810 ASP A O 1
ATOM 6463 N N . PHE A 1 811 ? 45.582 8.436 -28.909 1.00 69.44 811 PHE A N 1
ATOM 6464 C CA . PHE A 1 811 ? 45.525 7.503 -30.034 1.00 69.44 811 PHE A CA 1
ATOM 6465 C C . PHE A 1 811 ? 45.435 6.038 -29.586 1.00 69.44 811 PHE A C 1
ATOM 6467 O O . PHE A 1 811 ? 44.679 5.267 -30.169 1.00 69.44 811 PHE A O 1
ATOM 6474 N N . SER A 1 812 ? 46.173 5.653 -28.539 1.00 71.12 812 SER A N 1
ATOM 6475 C CA . SER A 1 812 ? 46.208 4.275 -28.042 1.00 71.12 812 SER A CA 1
ATOM 6476 C C . SER A 1 812 ? 44.854 3.850 -27.474 1.00 71.12 812 SER A C 1
ATOM 6478 O O . SER A 1 812 ? 44.414 2.727 -27.713 1.00 71.12 812 SER A O 1
ATOM 6480 N N . ILE A 1 813 ? 44.168 4.754 -26.771 1.00 72.88 813 ILE A N 1
ATOM 6481 C CA . ILE A 1 813 ? 42.839 4.500 -26.209 1.00 72.88 813 ILE A CA 1
ATOM 6482 C C . ILE A 1 813 ? 41.787 4.410 -27.316 1.00 72.88 813 ILE A C 1
ATOM 6484 O O . ILE A 1 813 ? 41.033 3.442 -27.341 1.00 72.88 813 ILE A O 1
ATOM 6488 N N . VAL A 1 814 ? 41.742 5.377 -28.242 1.00 74.94 814 VAL A N 1
ATOM 6489 C CA . VAL A 1 814 ? 40.767 5.362 -29.352 1.00 74.94 814 VAL A CA 1
ATOM 6490 C C . VAL A 1 814 ? 40.963 4.126 -30.230 1.00 74.94 814 VAL A C 1
ATOM 6492 O O . VAL A 1 814 ? 39.989 3.463 -30.576 1.00 74.94 814 VAL A O 1
ATOM 6495 N N . TRP A 1 815 ? 42.212 3.767 -30.530 1.00 74.94 815 TRP A N 1
ATOM 6496 C CA . TRP A 1 815 ? 42.529 2.543 -31.262 1.00 74.94 815 TRP A CA 1
ATOM 6497 C C . TRP A 1 815 ? 42.065 1.288 -30.520 1.00 74.94 815 TRP A C 1
ATOM 6499 O O . TRP A 1 815 ? 41.383 0.449 -31.100 1.00 74.94 815 TRP A O 1
ATOM 6509 N N . SER A 1 816 ? 42.354 1.194 -29.219 1.00 76.75 816 SER A N 1
ATOM 6510 C CA . SER A 1 816 ? 41.928 0.058 -28.397 1.00 76.75 816 SER A CA 1
ATOM 6511 C C . SER A 1 816 ? 40.404 -0.088 -28.331 1.00 76.75 816 SER A C 1
ATOM 6513 O O . SER A 1 816 ? 39.917 -1.214 -28.305 1.00 76.75 816 SER A O 1
ATOM 6515 N N . ILE A 1 817 ? 39.653 1.022 -28.335 1.00 78.44 817 ILE A N 1
ATOM 6516 C CA . ILE A 1 817 ? 38.182 1.015 -28.424 1.00 78.44 817 ILE A CA 1
ATOM 6517 C C . ILE A 1 817 ? 37.727 0.439 -29.767 1.00 78.44 817 ILE A C 1
ATOM 6519 O O . ILE A 1 817 ? 36.853 -0.422 -29.804 1.00 78.44 817 ILE A O 1
ATOM 6523 N N . LEU A 1 818 ? 38.330 0.876 -30.876 1.00 77.94 818 LEU A N 1
ATOM 6524 C CA . LEU A 1 818 ? 37.971 0.383 -32.207 1.00 77.94 818 LEU A CA 1
ATOM 6525 C C . LEU A 1 818 ? 38.299 -1.107 -32.389 1.00 77.94 818 LEU A C 1
ATOM 6527 O O . LEU A 1 818 ? 37.500 -1.827 -32.981 1.00 77.94 818 LEU A O 1
ATOM 6531 N N . GLU A 1 819 ? 39.424 -1.586 -31.847 1.00 77.31 819 GLU A N 1
ATOM 6532 C CA . GLU A 1 819 ? 39.807 -3.006 -31.895 1.00 77.31 819 GLU A CA 1
ATOM 6533 C C . GLU A 1 819 ? 38.866 -3.918 -31.096 1.00 77.31 819 GLU A C 1
ATOM 6535 O O . GLU A 1 819 ? 38.702 -5.086 -31.450 1.00 77.31 819 GLU A O 1
ATOM 6540 N N . ARG A 1 820 ? 38.247 -3.406 -30.024 1.00 79.81 820 ARG A N 1
ATOM 6541 C CA . ARG A 1 820 ? 37.375 -4.194 -29.136 1.00 79.81 820 ARG A CA 1
ATOM 6542 C C . ARG A 1 820 ? 35.883 -4.067 -29.431 1.00 79.81 820 ARG A C 1
ATOM 6544 O O . ARG A 1 820 ? 35.088 -4.669 -28.711 1.00 79.81 820 ARG A O 1
ATOM 6551 N N . VAL A 1 821 ? 35.488 -3.324 -30.472 1.00 80.19 821 VAL A N 1
ATOM 6552 C CA . VAL A 1 821 ? 34.080 -3.259 -30.895 1.00 80.19 821 VAL A CA 1
ATOM 6553 C C . VAL A 1 821 ? 33.570 -4.686 -31.134 1.00 80.19 821 VAL A C 1
ATOM 6555 O O . VAL A 1 821 ? 34.155 -5.410 -31.946 1.00 80.19 821 VAL A O 1
ATOM 6558 N N . PRO A 1 822 ? 32.477 -5.114 -30.473 1.00 81.94 822 PRO A N 1
ATOM 6559 C CA . PRO A 1 822 ? 31.987 -6.476 -30.620 1.00 81.94 822 PRO A CA 1
ATOM 6560 C C . PRO A 1 822 ? 31.669 -6.822 -32.079 1.00 81.94 822 PRO A C 1
ATOM 6562 O O . PRO A 1 822 ? 31.079 -6.030 -32.824 1.00 81.94 822 PRO A O 1
ATOM 6565 N N . SER A 1 823 ? 32.039 -8.034 -32.492 1.00 78.81 823 SER A N 1
ATOM 6566 C CA . SER A 1 823 ? 31.868 -8.510 -33.871 1.00 78.81 823 SER A CA 1
ATOM 6567 C C . SER A 1 823 ? 30.408 -8.460 -34.339 1.00 78.81 823 SER A C 1
ATOM 6569 O O . SER A 1 823 ? 30.126 -8.125 -35.488 1.00 78.81 823 SER A O 1
ATOM 6571 N N . GLU A 1 824 ? 29.484 -8.689 -33.414 1.00 82.38 824 GLU A N 1
ATOM 6572 C CA . GLU A 1 824 ? 28.037 -8.681 -33.577 1.00 82.38 824 GLU A CA 1
ATOM 6573 C C . GLU A 1 824 ? 27.408 -7.278 -33.527 1.00 82.38 824 GLU A C 1
ATOM 6575 O O . GLU A 1 824 ? 26.228 -7.133 -33.833 1.00 82.38 824 GLU A O 1
ATOM 6580 N N . SER A 1 825 ? 28.166 -6.243 -33.142 1.00 85.44 825 SER A N 1
ATOM 6581 C CA . SER A 1 825 ? 27.657 -4.877 -32.978 1.00 85.44 825 SER A CA 1
ATOM 6582 C C . SER A 1 825 ? 27.813 -4.058 -34.254 1.00 85.44 825 SER A C 1
ATOM 6584 O O . SER A 1 825 ? 28.927 -3.729 -34.647 1.00 85.44 825 SER A O 1
ATOM 6586 N N . SER A 1 826 ? 26.715 -3.730 -34.924 1.00 87.81 826 SER A N 1
ATOM 6587 C CA . SER A 1 826 ? 26.689 -2.807 -36.063 1.00 87.81 826 SER A CA 1
ATOM 6588 C C . SER A 1 826 ? 26.700 -1.344 -35.637 1.00 87.81 826 SER A C 1
ATOM 6590 O O . SER A 1 826 ? 27.202 -0.504 -36.380 1.00 87.81 826 SER A O 1
ATOM 6592 N N . ILE A 1 827 ? 26.179 -1.027 -34.450 1.00 89.25 827 ILE A N 1
ATOM 6593 C CA . ILE A 1 827 ? 26.231 0.322 -33.888 1.00 89.25 827 ILE A CA 1
ATOM 6594 C C . ILE A 1 827 ? 26.839 0.278 -32.488 1.00 89.25 827 ILE A C 1
ATOM 6596 O O . ILE A 1 827 ? 26.301 -0.358 -31.586 1.00 89.25 827 ILE A O 1
ATOM 6600 N N . HIS A 1 828 ? 27.933 1.004 -32.288 1.00 89.25 828 HIS A N 1
ATOM 6601 C CA . HIS A 1 828 ? 28.651 1.076 -31.027 1.00 89.25 828 HIS A CA 1
ATOM 6602 C C . HIS A 1 828 ? 28.653 2.504 -30.466 1.00 89.25 828 HIS A C 1
ATOM 6604 O O . HIS A 1 828 ? 29.132 3.429 -31.119 1.00 89.25 828 HIS A O 1
ATOM 6610 N N . LEU A 1 829 ? 28.125 2.709 -29.260 1.00 89.56 829 LEU A N 1
ATOM 6611 C CA . LEU A 1 829 ? 28.166 4.002 -28.571 1.00 89.56 829 LEU A CA 1
ATOM 6612 C C . LEU A 1 829 ? 29.308 4.014 -27.555 1.00 89.56 829 LEU A C 1
ATOM 6614 O O . LEU A 1 829 ? 29.343 3.182 -26.660 1.00 89.56 829 LEU A O 1
ATOM 6618 N N . VAL A 1 830 ? 30.200 4.990 -27.641 1.00 85.62 830 VAL A N 1
ATOM 6619 C CA . VAL A 1 830 ? 31.306 5.182 -26.702 1.00 85.62 830 VAL A CA 1
ATOM 6620 C C . VAL A 1 830 ? 30.992 6.404 -25.854 1.00 85.62 830 VAL A C 1
ATOM 6622 O O . VAL A 1 830 ? 31.060 7.536 -26.335 1.00 85.62 830 VAL A O 1
ATOM 6625 N N . ILE A 1 831 ? 30.628 6.192 -24.591 1.00 84.25 831 ILE A N 1
ATOM 6626 C CA . ILE A 1 831 ? 30.218 7.264 -23.682 1.00 84.25 831 ILE A CA 1
ATOM 6627 C C . ILE A 1 831 ? 31.329 7.542 -22.677 1.00 84.25 831 ILE A C 1
ATOM 6629 O O . ILE A 1 831 ? 31.764 6.664 -21.933 1.00 84.25 831 ILE A O 1
ATOM 6633 N N . THR A 1 832 ? 31.768 8.799 -22.642 1.00 75.75 832 THR A N 1
ATOM 6634 C CA . THR A 1 832 ? 32.879 9.268 -21.810 1.00 75.75 832 THR A CA 1
ATOM 6635 C C . THR A 1 832 ? 32.453 10.412 -20.892 1.00 75.75 832 THR A C 1
ATOM 6637 O O . THR A 1 832 ? 31.511 11.158 -21.176 1.00 75.75 832 THR A O 1
ATOM 6640 N N . GLN A 1 833 ? 33.152 10.565 -19.768 1.00 70.62 833 GLN A N 1
ATOM 6641 C CA . GLN A 1 833 ? 32.875 11.611 -18.783 1.00 70.62 833 GLN A CA 1
ATOM 6642 C C . GLN A 1 833 ? 33.582 12.935 -19.123 1.00 70.62 833 GLN A C 1
ATOM 6644 O O . GLN A 1 833 ? 34.790 12.964 -19.341 1.00 70.62 833 GLN A O 1
ATOM 6649 N N . ARG A 1 834 ? 32.851 14.058 -19.067 1.00 62.06 834 ARG A N 1
ATOM 6650 C CA . ARG A 1 834 ? 33.412 15.420 -19.030 1.00 62.06 834 ARG A CA 1
ATOM 6651 C C . ARG A 1 834 ? 33.635 15.854 -17.580 1.00 62.06 834 ARG A C 1
ATOM 6653 O O . ARG A 1 834 ? 32.716 15.768 -16.764 1.00 62.06 834 ARG A O 1
ATOM 6660 N N . LEU A 1 835 ? 34.830 16.347 -17.253 1.00 52.75 835 LEU A N 1
ATOM 6661 C CA . LEU A 1 835 ? 35.148 16.860 -15.914 1.00 52.75 835 LEU A CA 1
ATOM 6662 C C . LEU A 1 835 ? 34.738 18.340 -15.749 1.00 52.75 835 LEU A C 1
ATOM 6664 O O . LEU A 1 835 ? 34.813 19.098 -16.720 1.00 52.75 835 LEU A O 1
ATOM 6668 N N . PRO A 1 836 ? 34.320 18.785 -14.543 1.00 48.59 836 PRO A N 1
ATOM 6669 C CA . PRO A 1 836 ? 33.909 20.170 -14.317 1.00 48.59 836 PRO A CA 1
ATOM 6670 C C . PRO A 1 836 ? 35.075 21.165 -14.444 1.00 48.59 836 PRO A C 1
ATOM 6672 O O . PRO A 1 836 ? 36.171 20.924 -13.930 1.00 48.59 836 PRO A O 1
ATOM 6675 N N . LYS A 1 837 ? 34.807 22.339 -15.036 1.00 48.16 837 LYS A N 1
ATOM 6676 C CA . LYS A 1 837 ? 35.736 23.484 -15.120 1.00 48.16 837 LYS A CA 1
ATOM 6677 C C . LYS A 1 837 ? 35.967 24.090 -13.722 1.00 48.16 837 LYS A C 1
ATOM 6679 O O . LYS A 1 837 ? 35.374 25.106 -13.380 1.00 48.16 837 LYS A O 1
ATOM 6684 N N . THR A 1 838 ? 36.806 23.494 -12.874 1.00 41.34 838 THR A N 1
ATOM 6685 C CA . THR A 1 838 ? 37.281 24.164 -11.643 1.00 41.34 838 THR A CA 1
ATOM 6686 C C . THR A 1 838 ? 38.646 24.802 -11.898 1.00 41.34 838 THR A C 1
ATOM 6688 O O . THR A 1 838 ? 39.427 24.273 -12.675 1.00 41.34 838 THR A O 1
ATOM 6691 N N . GLY A 1 839 ? 38.964 25.944 -11.272 1.00 39.66 839 GLY A N 1
ATOM 6692 C CA . GLY A 1 839 ? 40.092 26.828 -11.644 1.00 39.66 839 GLY A CA 1
ATOM 6693 C C . GLY A 1 839 ? 41.517 26.234 -11.667 1.00 39.66 839 GLY A C 1
ATOM 6694 O O . GLY A 1 839 ? 42.450 26.932 -12.053 1.00 39.66 839 GLY A O 1
ATOM 6695 N N . LYS A 1 840 ? 41.703 24.961 -11.284 1.00 40.34 840 LYS A N 1
ATOM 6696 C CA . LYS A 1 840 ? 42.952 24.186 -11.446 1.00 40.34 840 LYS A CA 1
ATOM 6697 C C . LYS A 1 840 ? 42.971 23.268 -12.682 1.00 40.34 840 LYS A C 1
ATOM 6699 O O . LYS A 1 840 ? 44.033 22.765 -13.031 1.00 40.34 840 LYS A O 1
ATOM 6704 N N . TRP A 1 841 ? 41.828 23.073 -13.331 1.00 44.38 841 TRP A N 1
ATOM 6705 C CA . TRP A 1 841 ? 41.588 22.177 -14.461 1.00 44.38 841 TRP A CA 1
ATOM 6706 C C . TRP A 1 841 ? 41.219 23.035 -15.669 1.00 44.38 841 TRP A C 1
ATOM 6708 O O . TRP A 1 841 ? 40.053 23.252 -15.991 1.00 44.38 841 TRP A O 1
ATOM 6718 N N . LYS A 1 842 ? 42.239 23.614 -16.300 1.00 44.25 842 LYS A N 1
ATOM 6719 C CA . LYS A 1 842 ? 42.095 24.170 -17.645 1.00 44.25 842 LYS A CA 1
ATOM 6720 C C . LYS A 1 842 ? 42.312 23.028 -18.627 1.00 44.25 842 LYS A C 1
ATOM 6722 O O . LYS A 1 842 ? 43.460 22.724 -18.896 1.00 44.25 842 LYS A O 1
ATOM 6727 N N . GLN A 1 843 ? 41.235 22.420 -19.105 1.00 46.28 843 GLN A N 1
ATOM 6728 C CA . GLN A 1 843 ? 41.125 21.604 -20.327 1.00 46.28 843 GLN A CA 1
ATOM 6729 C C . GLN A 1 843 ? 39.619 21.298 -20.454 1.00 46.28 843 GLN A C 1
ATOM 6731 O O . GLN A 1 843 ? 38.958 21.071 -19.450 1.00 46.28 843 GLN A O 1
ATOM 6736 N N . ASP A 1 844 ? 38.926 21.371 -21.581 1.00 48.81 844 ASP A N 1
ATOM 6737 C CA . ASP A 1 844 ? 39.321 21.232 -22.968 1.00 48.81 844 ASP A CA 1
ATOM 6738 C C . ASP A 1 844 ? 38.271 21.936 -23.825 1.00 48.81 844 ASP A C 1
ATOM 6740 O O . ASP A 1 844 ? 37.098 21.559 -23.790 1.00 48.81 844 ASP A O 1
ATOM 6744 N N . SER A 1 845 ? 38.658 22.965 -24.575 1.00 48.25 845 SER A N 1
ATOM 6745 C CA . SER A 1 845 ? 37.750 23.610 -25.532 1.00 48.25 845 SER A CA 1
ATOM 6746 C C . SER A 1 845 ? 37.559 22.789 -26.811 1.00 48.25 845 SER A C 1
ATOM 6748 O O . SER A 1 845 ? 36.682 23.130 -27.589 1.00 48.25 845 SER A O 1
ATOM 6750 N N . ASP A 1 846 ? 38.320 21.699 -26.998 1.00 60.56 846 ASP A N 1
ATOM 6751 C CA . ASP A 1 846 ? 38.388 20.978 -28.277 1.00 60.56 846 ASP A CA 1
ATOM 6752 C C . ASP A 1 846 ? 38.531 19.452 -28.139 1.00 60.56 846 ASP A C 1
ATOM 6754 O O . ASP A 1 846 ? 39.453 18.827 -28.664 1.00 60.56 846 ASP A O 1
ATOM 6758 N N . TRP A 1 847 ? 37.679 18.812 -27.334 1.00 66.69 847 TRP A N 1
ATOM 6759 C CA . TRP A 1 847 ? 37.667 17.339 -27.259 1.00 66.69 847 TRP A CA 1
ATOM 6760 C C . TRP A 1 847 ? 37.301 16.720 -28.623 1.00 66.69 847 TRP A C 1
ATOM 6762 O O . TRP A 1 847 ? 37.846 15.689 -29.012 1.00 66.69 847 TRP A O 1
ATOM 6772 N N . LYS A 1 848 ? 36.404 17.401 -29.351 1.00 65.25 848 LYS A N 1
ATOM 6773 C CA . LYS A 1 848 ? 35.865 17.024 -30.662 1.00 65.25 848 LYS A CA 1
ATOM 6774 C C . LYS A 1 848 ? 36.977 16.944 -31.688 1.00 65.25 848 LYS A C 1
ATOM 6776 O O . LYS A 1 848 ? 37.210 15.882 -32.253 1.00 65.25 848 LYS A O 1
ATOM 6781 N N . ASP A 1 849 ? 37.688 18.055 -31.843 1.00 67.00 849 ASP A N 1
ATOM 6782 C CA . ASP A 1 849 ? 38.738 18.222 -32.835 1.00 67.00 849 ASP A CA 1
ATOM 6783 C C . ASP A 1 849 ? 39.886 17.257 -32.563 1.00 67.00 849 ASP A C 1
ATOM 6785 O O . ASP A 1 849 ? 40.455 16.707 -33.498 1.00 67.00 849 ASP A O 1
ATOM 6789 N N . ARG A 1 850 ? 40.169 16.936 -31.295 1.00 69.00 850 ARG A N 1
ATOM 6790 C CA . ARG A 1 850 ? 41.135 15.886 -30.945 1.00 69.00 850 ARG A CA 1
ATOM 6791 C C . ARG A 1 850 ? 40.695 14.494 -31.342 1.00 69.00 850 ARG A C 1
ATOM 6793 O O . ARG A 1 850 ? 41.473 13.795 -31.980 1.00 69.00 850 ARG A O 1
ATOM 6800 N N . VAL A 1 851 ? 39.488 14.078 -30.965 1.00 69.56 851 VAL A N 1
ATOM 6801 C CA . VAL A 1 851 ? 38.992 12.746 -31.332 1.00 69.56 851 VAL A CA 1
ATOM 6802 C C . VAL A 1 851 ? 38.911 12.636 -32.851 1.00 69.56 851 VAL A C 1
ATOM 6804 O O . VAL A 1 851 ? 39.399 11.660 -33.408 1.00 69.56 851 VAL A O 1
ATOM 6807 N N . PHE A 1 852 ? 38.428 13.676 -33.531 1.00 68.81 852 PHE A N 1
ATOM 6808 C CA . PHE A 1 852 ? 38.413 13.758 -34.988 1.00 68.81 852 PHE A CA 1
ATOM 6809 C C . PHE A 1 852 ? 39.822 13.663 -35.596 1.00 68.81 852 PHE A C 1
ATOM 6811 O O . PHE A 1 852 ? 40.052 12.814 -36.449 1.00 68.81 852 PHE A O 1
ATOM 6818 N N . THR A 1 853 ? 40.794 14.431 -35.092 1.00 71.44 853 THR A N 1
ATOM 6819 C CA . THR A 1 853 ? 42.198 14.386 -35.549 1.00 71.44 853 THR A CA 1
ATOM 6820 C C . THR A 1 853 ? 42.823 13.003 -35.341 1.00 71.44 853 THR A C 1
ATOM 6822 O O . THR A 1 853 ? 43.539 12.503 -36.207 1.00 71.44 853 THR A O 1
ATOM 6825 N N . ILE A 1 854 ? 42.557 12.353 -34.202 1.00 72.12 854 ILE A N 1
ATOM 6826 C CA . ILE A 1 854 ? 43.040 10.993 -33.918 1.00 72.12 854 ILE A CA 1
ATOM 6827 C C . ILE A 1 854 ? 42.457 10.001 -34.930 1.00 72.12 854 ILE A C 1
ATOM 6829 O O . ILE A 1 854 ? 43.189 9.180 -35.481 1.00 72.12 854 ILE A O 1
ATOM 6833 N N . LEU A 1 855 ? 41.156 10.098 -35.201 1.00 70.62 855 LEU A N 1
ATOM 6834 C CA . LEU A 1 855 ? 40.452 9.245 -36.157 1.00 70.62 855 LEU A CA 1
ATOM 6835 C C . LEU A 1 855 ? 40.888 9.494 -37.606 1.00 70.62 855 LEU A C 1
ATOM 6837 O O . LEU A 1 855 ? 40.949 8.556 -38.398 1.00 70.62 855 LEU A O 1
ATOM 6841 N N . GLU A 1 856 ? 41.225 10.729 -37.974 1.00 68.62 856 GLU A N 1
ATOM 6842 C CA . GLU A 1 856 ? 41.844 11.036 -39.267 1.00 68.62 856 GLU A CA 1
ATOM 6843 C C . GLU A 1 856 ? 43.254 10.447 -39.371 1.00 68.62 856 GLU A C 1
ATOM 6845 O O . GLU A 1 856 ? 43.612 9.891 -40.409 1.00 68.62 856 GLU A O 1
ATOM 6850 N N . GLY A 1 857 ? 44.037 10.485 -38.289 1.00 65.62 857 GLY A N 1
ATOM 6851 C CA . GLY A 1 857 ? 45.356 9.850 -38.223 1.00 65.62 857 GLY A CA 1
ATOM 6852 C C . GLY A 1 857 ? 45.314 8.324 -38.385 1.00 65.62 857 GLY A C 1
ATOM 6853 O O . GLY A 1 857 ? 46.267 7.729 -38.887 1.00 65.62 857 GLY A O 1
ATOM 6854 N N . LEU A 1 858 ? 44.196 7.688 -38.021 1.00 64.69 858 LEU A N 1
ATOM 6855 C CA . LEU A 1 858 ? 43.975 6.243 -38.139 1.00 64.69 858 LEU A CA 1
ATOM 6856 C C . LEU A 1 858 ? 43.703 5.748 -39.563 1.00 64.69 858 LEU A C 1
ATOM 6858 O O . LEU A 1 858 ? 43.934 4.571 -39.847 1.00 64.69 858 LEU A O 1
ATOM 6862 N N . ASN A 1 859 ? 43.309 6.634 -40.484 1.00 56.78 859 ASN A N 1
ATOM 6863 C CA . ASN A 1 859 ? 43.151 6.293 -41.904 1.00 56.78 859 ASN A CA 1
ATOM 6864 C C . ASN A 1 859 ? 44.447 5.784 -42.563 1.00 56.78 859 ASN A C 1
ATOM 6866 O O . ASN A 1 859 ? 44.405 5.226 -43.660 1.00 56.78 859 ASN A O 1
ATOM 6870 N N . TYR A 1 860 ? 45.597 5.961 -41.907 1.00 50.69 860 TYR A N 1
ATOM 6871 C CA . TYR A 1 860 ? 46.911 5.671 -42.469 1.00 50.69 860 TYR A CA 1
ATOM 6872 C C . TYR A 1 860 ? 47.533 4.334 -42.031 1.00 50.69 860 TYR A C 1
ATOM 6874 O O . TYR A 1 860 ? 48.544 3.956 -42.621 1.00 50.69 860 TYR A O 1
ATOM 6882 N N . SER A 1 861 ? 46.991 3.608 -41.037 1.00 49.53 861 SER A N 1
ATOM 6883 C CA . SER A 1 861 ? 47.796 2.585 -40.336 1.00 49.53 861 SER A CA 1
ATOM 6884 C C . SER A 1 861 ? 47.263 1.150 -40.222 1.00 49.53 861 SER A C 1
ATOM 6886 O O . SER A 1 861 ? 48.099 0.283 -39.969 1.00 49.53 861 SER A O 1
ATOM 6888 N N . SER A 1 862 ? 45.975 0.810 -40.403 1.00 51.56 862 SER A N 1
ATOM 6889 C CA . SER A 1 862 ? 45.551 -0.626 -40.440 1.00 51.56 862 SER A CA 1
ATOM 6890 C C . SER A 1 862 ? 44.073 -0.911 -40.742 1.00 51.56 862 SER A C 1
ATOM 6892 O O . SER A 1 862 ? 43.757 -2.010 -41.194 1.00 51.56 862 SER A O 1
ATOM 6894 N N . LEU A 1 863 ? 43.159 0.037 -40.520 1.00 53.59 863 LEU A N 1
ATOM 6895 C CA . LEU A 1 863 ? 41.752 -0.095 -40.911 1.00 53.59 863 LEU A CA 1
ATOM 6896 C C . LEU A 1 863 ? 41.592 0.436 -42.337 1.00 53.59 863 LEU A C 1
ATOM 6898 O O . LEU A 1 863 ? 41.628 1.642 -42.576 1.00 53.59 863 LEU A O 1
ATOM 6902 N N . HIS A 1 864 ? 41.459 -0.456 -43.314 1.00 51.66 864 HIS A N 1
ATOM 6903 C CA . HIS A 1 864 ? 41.194 -0.031 -44.681 1.00 51.66 864 HIS A CA 1
ATOM 6904 C C . HIS A 1 864 ? 39.744 0.482 -44.762 1.00 51.66 864 HIS A C 1
ATOM 6906 O O . HIS A 1 864 ? 38.815 -0.319 -44.742 1.00 51.66 864 HIS A O 1
ATOM 6912 N N . HIS A 1 865 ? 39.590 1.809 -44.887 1.00 60.34 865 HIS A N 1
ATOM 6913 C CA . HIS A 1 865 ? 38.355 2.568 -45.175 1.00 60.34 865 HIS A CA 1
ATOM 6914 C C . HIS A 1 865 ? 37.532 3.018 -43.949 1.00 60.34 865 HIS A C 1
ATOM 6916 O O . HIS A 1 865 ? 36.453 2.489 -43.675 1.00 60.34 865 HIS A O 1
ATOM 6922 N N . ILE A 1 866 ? 38.027 4.047 -43.246 1.00 57.28 866 ILE A N 1
ATOM 6923 C CA . ILE A 1 866 ? 37.283 4.781 -42.214 1.00 57.28 866 ILE A CA 1
ATOM 6924 C C . ILE A 1 866 ? 36.669 6.047 -42.830 1.00 57.28 866 ILE A C 1
ATOM 6926 O O . ILE A 1 866 ? 37.362 6.873 -43.426 1.00 57.28 866 ILE A O 1
ATOM 6930 N N . HIS A 1 867 ? 35.368 6.231 -42.637 1.00 61.12 867 HIS A N 1
ATOM 6931 C CA . HIS A 1 867 ? 34.672 7.467 -42.951 1.00 61.12 867 HIS A CA 1
ATOM 6932 C C . HIS A 1 867 ? 34.323 8.214 -41.659 1.00 61.12 867 HIS A C 1
ATOM 6934 O O . HIS A 1 867 ? 33.448 7.799 -40.896 1.00 61.12 867 HIS A O 1
ATOM 6940 N N . ASN A 1 868 ? 35.022 9.323 -41.420 1.00 59.25 868 ASN A N 1
ATOM 6941 C CA . ASN A 1 868 ? 34.776 10.202 -40.281 1.00 59.25 868 ASN A CA 1
ATOM 6942 C C . ASN A 1 868 ? 33.772 11.273 -40.687 1.00 59.25 868 ASN A C 1
ATOM 6944 O O . ASN A 1 868 ? 33.982 11.974 -41.678 1.00 59.25 868 ASN A O 1
ATOM 6948 N N . PHE A 1 869 ? 32.709 11.436 -39.906 1.00 60.78 869 PHE A N 1
ATOM 6949 C CA . PHE A 1 869 ? 31.762 12.522 -40.115 1.00 60.78 869 PHE A CA 1
ATOM 6950 C C . PHE A 1 869 ? 31.347 13.111 -38.765 1.00 60.78 869 PHE A C 1
ATOM 6952 O O . PHE A 1 869 ? 31.095 12.369 -37.813 1.00 60.78 869 PHE A O 1
ATOM 6959 N N . PRO A 1 870 ? 31.225 14.438 -38.647 1.00 54.56 870 PRO A N 1
ATOM 6960 C CA . PRO A 1 870 ? 30.490 15.014 -37.534 1.00 54.56 870 PRO A CA 1
ATOM 6961 C C . PRO A 1 870 ? 29.005 14.648 -37.689 1.00 54.56 870 PRO A C 1
ATOM 6963 O O . PRO A 1 870 ? 28.403 14.936 -38.724 1.00 54.56 870 PRO A O 1
ATOM 6966 N N . VAL A 1 871 ? 28.394 14.023 -36.678 1.00 54.84 871 VAL A N 1
ATOM 6967 C CA . VAL A 1 871 ? 26.929 13.877 -36.647 1.00 54.84 871 VAL A CA 1
ATOM 6968 C C . VAL A 1 871 ? 26.353 15.202 -36.153 1.00 54.84 871 VAL A C 1
ATOM 6970 O O . VAL A 1 871 ? 26.485 15.545 -34.983 1.00 54.84 871 VAL A O 1
ATOM 6973 N N . CYS A 1 872 ? 25.810 15.946 -37.120 1.00 50.06 872 CYS A N 1
ATOM 6974 C CA . CYS A 1 872 ? 25.051 17.197 -37.079 1.00 50.06 872 CYS A CA 1
ATOM 6975 C C . CYS A 1 872 ? 25.390 18.259 -36.017 1.00 50.06 872 CYS A C 1
ATOM 6977 O O . CYS A 1 872 ? 25.198 18.119 -34.811 1.00 50.06 872 CYS A O 1
ATOM 6979 N N . SER A 1 873 ? 25.753 19.425 -36.553 1.00 40.91 873 SER A N 1
ATOM 6980 C CA . SER A 1 873 ? 25.619 20.750 -35.957 1.00 40.91 873 SER A CA 1
ATOM 6981 C C . SER A 1 873 ? 24.192 21.014 -35.468 1.00 40.91 873 SER A C 1
ATOM 6983 O O . SER A 1 873 ? 23.230 20.872 -36.222 1.00 40.91 873 SER A O 1
ATOM 6985 N N . PHE A 1 874 ? 24.070 21.461 -34.221 1.00 42.38 874 PHE A N 1
ATOM 6986 C CA . PHE A 1 874 ? 22.838 21.994 -33.644 1.00 42.38 874 PHE A CA 1
ATOM 6987 C C . PHE A 1 874 ? 22.362 23.182 -34.497 1.00 42.38 874 PHE A C 1
ATOM 6989 O O . PHE A 1 874 ? 23.203 24.016 -34.847 1.00 42.38 874 PHE A O 1
ATOM 6996 N N . PRO A 1 875 ? 21.066 23.299 -34.847 1.00 33.44 875 PRO A N 1
ATOM 6997 C CA . PRO A 1 875 ? 20.576 24.491 -35.518 1.00 33.44 875 PRO A CA 1
ATOM 6998 C C . PRO A 1 875 ? 20.819 25.688 -34.598 1.00 33.44 875 PRO A C 1
ATOM 7000 O O . PRO A 1 875 ? 20.257 25.788 -33.510 1.00 33.44 875 PRO A O 1
ATOM 7003 N N . SER A 1 876 ? 21.711 26.577 -35.025 1.00 31.38 876 SER A N 1
ATOM 7004 C CA . SER A 1 876 ? 21.957 27.856 -34.379 1.00 31.38 876 SER A CA 1
ATOM 7005 C C . SER A 1 876 ? 20.690 28.698 -34.494 1.00 31.38 876 SER A C 1
ATOM 7007 O O . SER A 1 876 ? 20.444 29.308 -35.537 1.00 31.38 876 SER A O 1
ATOM 7009 N N . SER A 1 877 ? 19.870 28.719 -33.444 1.00 29.73 877 SER A N 1
ATOM 7010 C CA . SER A 1 877 ? 18.833 29.734 -33.305 1.00 29.73 877 SER A CA 1
ATOM 7011 C C . SER A 1 877 ? 19.526 31.085 -33.166 1.00 29.73 877 SER A C 1
ATOM 7013 O O . SER A 1 877 ? 20.314 31.314 -32.250 1.00 29.73 877 SER A O 1
ATOM 7015 N N . SER A 1 878 ? 19.276 31.959 -34.133 1.00 38.62 878 SER A N 1
ATOM 7016 C CA . SER A 1 878 ? 19.733 33.341 -34.136 1.00 38.62 878 SER A CA 1
ATOM 7017 C C . SER A 1 878 ? 19.246 34.073 -32.883 1.00 38.62 878 SER A C 1
ATOM 7019 O O . SER A 1 878 ? 18.041 34.093 -32.636 1.00 38.62 878 SER A O 1
ATOM 7021 N N . ASN A 1 879 ? 20.184 34.742 -32.208 1.00 35.53 879 ASN A N 1
ATOM 7022 C CA . ASN A 1 879 ? 20.012 35.702 -31.111 1.00 35.53 879 ASN A CA 1
ATOM 7023 C C . ASN A 1 879 ? 19.856 35.095 -29.710 1.00 35.53 879 ASN A C 1
ATOM 7025 O O . ASN A 1 879 ? 18.759 35.083 -29.176 1.00 35.53 879 ASN A O 1
ATOM 7029 N N . ASP A 1 880 ? 20.968 34.677 -29.101 1.00 30.83 880 ASP A N 1
ATOM 7030 C CA . ASP A 1 880 ? 21.203 34.855 -27.661 1.00 30.83 880 ASP A CA 1
ATOM 7031 C C . ASP A 1 880 ? 22.713 34.761 -27.366 1.00 30.83 880 ASP A C 1
ATOM 7033 O O . ASP A 1 880 ? 23.425 33.923 -27.922 1.00 30.83 880 ASP A O 1
ATOM 7037 N N . GLU A 1 881 ? 23.221 35.668 -26.529 1.00 29.84 881 GLU A N 1
ATOM 7038 C CA . GLU A 1 881 ? 24.648 35.823 -26.189 1.00 29.84 881 GLU A CA 1
ATOM 7039 C C . GLU A 1 881 ? 25.185 34.766 -25.199 1.00 29.84 881 GLU A C 1
ATOM 7041 O O . GLU A 1 881 ? 26.349 34.831 -24.804 1.00 29.84 881 GLU A O 1
ATOM 7046 N N . ASP A 1 882 ? 24.410 33.731 -24.866 1.00 31.58 882 ASP A N 1
ATOM 7047 C CA . ASP A 1 882 ? 24.877 32.576 -24.091 1.00 31.58 882 ASP A CA 1
ATOM 7048 C C . ASP A 1 882 ? 25.344 31.442 -25.020 1.00 31.58 882 ASP A C 1
ATOM 7050 O O . ASP A 1 882 ? 24.633 30.479 -25.315 1.00 31.58 882 ASP A O 1
ATOM 7054 N N . LYS A 1 883 ? 26.600 31.523 -25.479 1.00 32.91 883 LYS A N 1
ATOM 7055 C CA . LYS A 1 883 ? 27.302 30.389 -26.107 1.00 32.91 883 LYS A CA 1
ATOM 7056 C C . LYS A 1 883 ? 27.615 29.309 -25.061 1.00 32.91 883 LYS A C 1
ATOM 7058 O O . LYS A 1 883 ? 28.755 29.155 -24.625 1.00 32.91 883 LYS A O 1
ATOM 7063 N N . GLY A 1 884 ? 26.601 28.549 -24.658 1.00 34.94 884 GLY A N 1
ATOM 7064 C CA . GLY A 1 884 ? 26.771 27.284 -23.949 1.00 34.94 884 GLY A CA 1
ATOM 7065 C C . GLY A 1 884 ? 27.331 26.215 -24.892 1.00 34.94 884 GLY A C 1
ATOM 7066 O O . GLY A 1 884 ? 26.765 25.970 -25.953 1.00 34.94 884 GLY A O 1
ATOM 7067 N N . ASP A 1 885 ? 28.453 25.596 -24.508 1.00 43.88 885 ASP A N 1
ATOM 7068 C CA . ASP A 1 885 ? 29.134 24.488 -25.199 1.00 43.88 885 ASP A CA 1
ATOM 7069 C C . ASP A 1 885 ? 28.136 23.409 -25.690 1.00 43.88 885 ASP A C 1
ATOM 7071 O O . ASP A 1 885 ? 27.770 22.515 -24.923 1.00 43.88 885 ASP A O 1
ATOM 7075 N N . SER A 1 886 ? 27.708 23.449 -26.959 1.00 41.84 886 SER A N 1
ATOM 7076 C CA . SER A 1 886 ? 26.827 22.413 -27.513 1.00 41.84 886 SER A CA 1
ATOM 7077 C C . SER A 1 886 ? 27.543 21.052 -27.500 1.00 41.84 886 SER A C 1
ATOM 7079 O O . SER A 1 886 ? 28.672 20.944 -28.010 1.00 41.84 886 SER A O 1
ATOM 7081 N N . PRO A 1 887 ? 26.938 19.995 -26.939 1.00 48.50 887 PRO A N 1
ATOM 7082 C CA . PRO A 1 887 ? 27.604 18.708 -26.788 1.00 48.50 887 PRO A CA 1
ATOM 7083 C C . PRO A 1 887 ? 27.850 18.083 -28.156 1.00 48.50 887 PRO A C 1
ATOM 7085 O O . PRO A 1 887 ? 26.930 17.896 -28.935 1.00 48.50 887 PRO A O 1
ATOM 7088 N N . ALA A 1 888 ? 29.100 17.773 -28.492 1.00 58.97 888 ALA A N 1
ATOM 7089 C CA . ALA A 1 888 ? 29.344 17.031 -29.727 1.00 58.97 888 ALA A CA 1
ATOM 7090 C C . ALA A 1 888 ? 28.982 15.575 -29.585 1.00 58.97 888 ALA A C 1
ATOM 7092 O O . ALA A 1 888 ? 29.250 14.960 -28.556 1.00 58.97 888 ALA A O 1
ATOM 7093 N N . VAL A 1 889 ? 28.553 15.034 -30.711 1.00 66.06 889 VAL A N 1
ATOM 7094 C CA . VAL A 1 889 ? 28.724 13.637 -31.061 1.00 66.06 889 VAL A CA 1
ATOM 7095 C C . VAL A 1 889 ? 29.792 13.592 -32.157 1.00 66.06 889 VAL A C 1
ATOM 7097 O O . VAL A 1 889 ? 29.685 14.320 -33.144 1.00 66.06 889 VAL A O 1
ATOM 7100 N N . VAL A 1 890 ? 30.834 12.776 -31.989 1.00 66.94 890 VAL A N 1
ATOM 7101 C CA . VAL A 1 890 ? 31.795 12.478 -33.068 1.00 66.94 890 VAL A CA 1
ATOM 7102 C C . VAL A 1 890 ? 31.482 11.085 -33.590 1.00 66.94 890 VAL A C 1
ATOM 7104 O O . VAL A 1 890 ? 31.370 10.158 -32.793 1.00 66.94 890 VAL A O 1
ATOM 7107 N N . ALA A 1 891 ? 31.315 10.924 -34.901 1.00 68.50 891 ALA A N 1
ATOM 7108 C CA . ALA A 1 891 ? 30.937 9.648 -35.492 1.00 68.50 891 ALA A CA 1
ATOM 7109 C C . ALA A 1 891 ? 31.979 9.127 -36.472 1.00 68.50 891 ALA A C 1
ATOM 7111 O O . ALA A 1 891 ? 32.625 9.875 -37.209 1.00 68.50 891 ALA A O 1
ATOM 7112 N N . VAL A 1 892 ? 32.088 7.808 -36.496 1.00 71.69 892 VAL A N 1
ATOM 7113 C CA . VAL A 1 892 ? 32.989 7.060 -37.359 1.00 71.69 892 VAL A CA 1
ATOM 7114 C C . VAL A 1 892 ? 32.216 5.900 -37.937 1.00 71.69 892 VAL A C 1
ATOM 7116 O O . VAL A 1 892 ? 31.592 5.151 -37.194 1.00 71.69 892 VAL A O 1
ATOM 7119 N N . SER A 1 893 ? 32.265 5.712 -39.247 1.00 66.19 893 SER A N 1
ATOM 7120 C CA . SER A 1 893 ? 31.702 4.525 -39.880 1.00 66.19 893 SER A CA 1
ATOM 7121 C C . SER A 1 893 ? 32.747 3.831 -40.738 1.00 66.19 893 SER A C 1
ATOM 7123 O O . SER A 1 893 ? 33.591 4.483 -41.351 1.00 66.19 893 SER A O 1
ATOM 7125 N N . TYR A 1 894 ? 32.719 2.503 -40.757 1.00 67.88 894 TYR A N 1
ATOM 7126 C CA . TYR A 1 894 ? 33.638 1.686 -41.545 1.00 67.88 894 TYR A CA 1
ATOM 7127 C C . TYR A 1 894 ? 32.945 0.405 -42.027 1.00 67.88 894 TYR A C 1
ATOM 7129 O O . TYR A 1 894 ? 31.847 0.073 -41.574 1.00 67.88 894 TYR A O 1
ATOM 7137 N N . ALA A 1 895 ? 33.567 -0.284 -42.986 1.00 60.62 895 ALA A N 1
ATOM 7138 C CA . ALA A 1 895 ? 33.063 -1.532 -43.558 1.00 60.62 895 ALA A CA 1
ATOM 7139 C C . ALA A 1 895 ? 33.895 -2.735 -43.080 1.00 60.62 895 ALA A C 1
ATOM 7141 O O . ALA A 1 895 ? 35.124 -2.702 -43.156 1.00 60.62 895 ALA A O 1
ATOM 7142 N N . SER A 1 896 ? 33.247 -3.816 -42.637 1.00 58.78 896 SER A N 1
ATOM 7143 C CA . SER A 1 896 ? 33.923 -5.050 -42.208 1.00 58.78 896 SER A CA 1
ATOM 7144 C C . SER A 1 896 ? 34.445 -5.891 -43.383 1.00 58.78 896 SER A C 1
ATOM 7146 O O . SER A 1 896 ? 35.422 -6.629 -43.237 1.00 58.78 896 SER A O 1
ATOM 7148 N N . GLN A 1 897 ? 33.832 -5.758 -44.568 1.00 54.16 897 GLN A N 1
ATOM 7149 C CA . GLN A 1 897 ? 34.235 -6.430 -45.807 1.00 54.16 897 GLN A CA 1
ATOM 7150 C C . GLN A 1 897 ? 34.533 -5.402 -46.906 1.00 54.16 897 GLN A C 1
ATOM 7152 O O . GLN A 1 897 ? 33.654 -4.675 -47.365 1.00 54.16 897 GLN A O 1
ATOM 7157 N N . CYS A 1 898 ? 35.794 -5.341 -47.339 1.00 51.41 898 CYS A N 1
ATOM 7158 C CA . CYS A 1 898 ? 36.269 -4.364 -48.319 1.00 51.41 898 CYS A CA 1
ATOM 7159 C C . CYS A 1 898 ? 36.160 -4.880 -49.764 1.00 51.41 898 CYS A C 1
ATOM 7161 O O . CYS A 1 898 ? 36.604 -5.987 -50.082 1.00 51.41 898 CYS A O 1
ATOM 7163 N N . ASN A 1 899 ? 35.664 -4.023 -50.664 1.00 50.62 899 ASN A N 1
ATOM 7164 C CA . ASN A 1 899 ? 35.836 -4.190 -52.102 1.00 50.62 899 ASN A CA 1
ATOM 7165 C C . ASN A 1 899 ? 37.094 -3.427 -52.554 1.00 50.62 899 ASN A C 1
ATOM 7167 O O . ASN A 1 899 ? 37.079 -2.205 -52.669 1.00 50.62 899 ASN A O 1
ATOM 7171 N N . LYS A 1 900 ? 38.192 -4.150 -52.822 1.00 50.69 900 LYS A N 1
ATOM 7172 C CA . LYS A 1 900 ? 39.543 -3.593 -53.072 1.00 50.69 900 LYS A CA 1
ATOM 7173 C C . LYS A 1 900 ? 39.664 -2.635 -54.275 1.00 50.69 900 LYS A C 1
ATOM 7175 O O . LYS A 1 900 ? 40.749 -2.113 -54.509 1.00 50.69 900 LYS A O 1
ATOM 7180 N N . ILE A 1 901 ? 38.605 -2.454 -55.068 1.00 51.03 901 ILE A N 1
ATOM 7181 C CA . ILE A 1 901 ? 38.649 -1.817 -56.394 1.00 51.03 901 ILE A CA 1
ATOM 7182 C C . ILE A 1 901 ? 37.906 -0.468 -56.428 1.00 51.03 901 ILE A C 1
ATOM 7184 O O . ILE A 1 901 ? 38.305 0.413 -57.184 1.00 51.03 901 ILE A O 1
ATOM 7188 N N . ASP A 1 902 ? 36.846 -0.278 -55.634 1.00 54.84 902 A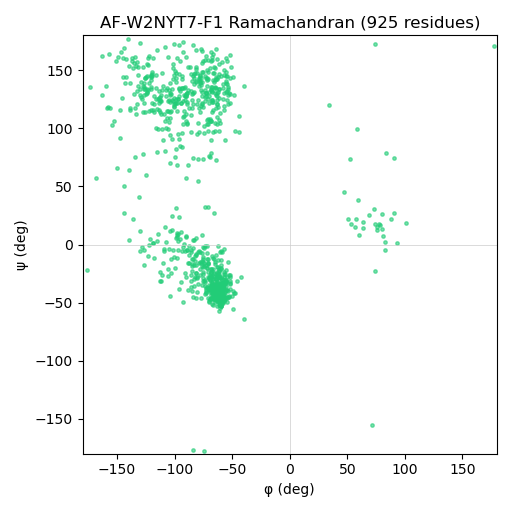SP A N 1
ATOM 7189 C CA . ASP A 1 902 ? 36.011 0.931 -55.692 1.00 54.84 902 ASP A CA 1
ATOM 7190 C C . ASP A 1 902 ? 35.339 1.221 -54.341 1.00 54.84 902 ASP A C 1
ATOM 7192 O O . ASP A 1 902 ? 34.381 0.556 -53.943 1.00 54.84 902 ASP A O 1
ATOM 7196 N N . CYS A 1 903 ? 35.851 2.240 -53.648 1.00 54.47 903 CYS A N 1
ATOM 7197 C CA . CYS A 1 903 ? 35.415 2.653 -52.313 1.00 54.47 903 CYS A CA 1
ATOM 7198 C C . CYS A 1 903 ? 33.960 3.160 -52.289 1.00 54.47 903 CYS A C 1
ATOM 7200 O O . CYS A 1 903 ? 33.256 2.962 -51.303 1.00 54.47 903 CYS A O 1
ATOM 7202 N N . SER A 1 904 ? 33.466 3.733 -53.396 1.00 56.41 904 SER A N 1
ATOM 7203 C CA . SER A 1 904 ? 32.076 4.212 -53.504 1.00 56.41 904 SER A CA 1
ATOM 7204 C C . SER A 1 904 ? 31.035 3.083 -53.481 1.00 56.41 904 SER A C 1
ATOM 7206 O O . SER A 1 904 ? 29.839 3.341 -53.368 1.00 56.41 904 SER A O 1
ATOM 7208 N N . LYS A 1 905 ? 31.494 1.825 -53.575 1.00 57.97 905 LYS A N 1
ATOM 7209 C CA . LYS A 1 905 ? 30.674 0.606 -53.561 1.00 57.97 905 LYS A CA 1
ATOM 7210 C C . LYS A 1 905 ? 30.789 -0.194 -52.261 1.00 57.97 905 LYS A C 1
ATOM 7212 O O . LYS A 1 905 ? 30.197 -1.270 -52.171 1.00 57.97 905 LYS A O 1
ATOM 7217 N N . CYS A 1 906 ? 31.554 0.277 -51.275 1.00 61.78 906 CYS A N 1
ATOM 7218 C CA . CYS A 1 906 ? 31.612 -0.356 -49.959 1.00 61.78 906 CYS A CA 1
ATOM 7219 C C . CYS A 1 906 ? 30.309 -0.081 -49.196 1.00 61.78 906 CYS A C 1
ATOM 7221 O O . CYS A 1 906 ? 29.900 1.069 -49.054 1.00 61.78 906 CYS A O 1
ATOM 7223 N N . LYS A 1 907 ? 29.659 -1.134 -48.688 1.00 66.88 907 LYS A N 1
ATOM 7224 C CA . LYS A 1 907 ? 28.495 -0.989 -47.808 1.00 66.88 907 LYS A CA 1
ATOM 7225 C C . LYS A 1 907 ? 28.992 -0.827 -46.373 1.00 66.88 907 LYS A C 1
ATOM 7227 O O . LYS A 1 907 ? 29.562 -1.762 -45.820 1.00 66.88 907 LYS A O 1
ATOM 7232 N N . LEU A 1 908 ? 28.803 0.362 -45.804 1.00 72.25 908 LEU A N 1
ATOM 7233 C CA . LEU A 1 908 ? 29.105 0.630 -44.399 1.00 72.25 908 LEU A CA 1
ATOM 7234 C C . LEU A 1 908 ? 28.205 -0.242 -43.514 1.00 72.25 908 LEU A C 1
ATOM 7236 O O . LEU A 1 908 ? 26.983 -0.217 -43.657 1.00 72.25 908 LEU A O 1
ATOM 7240 N N . ASP A 1 909 ? 28.808 -1.027 -42.625 1.00 74.44 909 ASP A N 1
ATOM 7241 C CA . ASP A 1 909 ? 28.109 -1.991 -41.764 1.00 74.44 909 ASP A CA 1
ATOM 7242 C C . ASP A 1 909 ? 28.425 -1.818 -40.268 1.00 74.44 909 ASP A C 1
ATOM 7244 O O . ASP A 1 909 ? 27.802 -2.475 -39.424 1.00 74.44 909 ASP A O 1
ATOM 7248 N N . LYS A 1 910 ? 29.348 -0.901 -39.939 1.00 81.25 910 LYS A N 1
ATOM 7249 C CA . LYS A 1 910 ? 29.713 -0.496 -38.580 1.00 81.25 910 LYS A CA 1
ATOM 7250 C C . LYS A 1 910 ? 29.616 1.022 -38.419 1.00 81.25 910 LYS A C 1
ATOM 7252 O O . LYS A 1 910 ? 30.132 1.783 -39.241 1.00 81.25 910 LYS A O 1
ATOM 7257 N N . LEU A 1 911 ? 28.996 1.466 -37.331 1.00 85.81 911 LEU A N 1
ATOM 7258 C CA . LEU A 1 911 ? 28.906 2.862 -36.901 1.00 85.81 911 LEU A CA 1
ATOM 7259 C C . LEU A 1 911 ? 29.358 2.970 -35.442 1.00 85.81 911 LEU A C 1
ATOM 7261 O O . LEU A 1 911 ? 28.806 2.301 -34.578 1.00 85.81 911 LEU A O 1
ATOM 7265 N N . VAL A 1 912 ? 30.332 3.827 -35.155 1.00 84.94 912 VAL A N 1
ATOM 7266 C CA . VAL A 1 912 ? 30.835 4.124 -33.810 1.00 84.94 912 VAL A CA 1
ATOM 7267 C C . VAL A 1 912 ? 30.558 5.590 -33.490 1.00 84.94 912 VAL A C 1
ATOM 7269 O O . VAL A 1 912 ? 30.945 6.476 -34.251 1.00 84.94 912 VAL A O 1
ATOM 7272 N N . LEU A 1 913 ? 29.882 5.858 -32.373 1.00 85.19 913 LEU A N 1
ATOM 7273 C CA . LEU A 1 913 ? 29.489 7.201 -31.938 1.00 85.19 913 LEU A CA 1
ATOM 7274 C C . LEU A 1 913 ? 30.153 7.532 -30.601 1.00 85.19 913 LEU A C 1
ATOM 7276 O O . LEU A 1 913 ? 29.833 6.928 -29.583 1.00 85.19 913 LEU A O 1
ATOM 7280 N N . PHE A 1 914 ? 31.044 8.518 -30.592 1.00 79.75 914 PHE A N 1
ATOM 7281 C CA . PHE A 1 914 ? 31.695 9.031 -29.392 1.00 79.75 914 PHE A CA 1
ATOM 7282 C C . PHE A 1 914 ? 30.882 10.176 -28.786 1.00 79.75 914 PHE A C 1
ATOM 7284 O O . PHE A 1 914 ? 30.550 11.156 -29.460 1.00 79.75 914 PHE A O 1
ATOM 7291 N N . LEU A 1 915 ? 30.595 10.056 -27.492 1.00 79.62 915 LEU A N 1
ATOM 7292 C CA . LEU A 1 915 ? 29.770 10.966 -26.705 1.00 79.62 915 LEU A CA 1
ATOM 7293 C C . LEU A 1 915 ? 30.545 11.419 -25.463 1.00 79.62 915 LEU A C 1
ATOM 7295 O O . LEU A 1 915 ? 31.194 10.613 -24.789 1.00 79.62 915 LEU A O 1
ATOM 7299 N N . GLN A 1 916 ? 30.438 12.705 -25.126 1.00 73.44 916 GLN A N 1
ATOM 7300 C CA . GLN A 1 916 ? 31.001 13.255 -23.894 1.00 73.44 916 GLN A CA 1
ATOM 7301 C C . GLN A 1 916 ? 29.893 13.871 -23.030 1.00 73.44 916 GLN A C 1
ATOM 7303 O O . GLN A 1 916 ? 29.269 14.857 -23.423 1.00 73.44 916 GLN A O 1
ATOM 7308 N N . VAL A 1 917 ? 29.659 13.299 -21.846 1.00 70.88 917 VAL A N 1
ATOM 7309 C CA . VAL A 1 917 ? 28.544 13.667 -20.955 1.00 70.88 917 VAL A CA 1
ATOM 7310 C C . VAL A 1 917 ? 29.049 14.501 -19.776 1.00 70.88 917 VAL A C 1
ATOM 7312 O O . VAL A 1 917 ? 30.041 14.151 -19.134 1.00 70.88 917 VAL A O 1
ATOM 7315 N N . LEU A 1 918 ? 28.365 15.610 -19.471 1.00 62.53 918 LEU A N 1
ATOM 7316 C CA . LEU A 1 918 ? 28.629 16.431 -18.284 1.00 62.53 918 LEU A CA 1
ATOM 7317 C C . LEU A 1 918 ? 28.238 15.658 -17.021 1.00 62.53 918 LEU A C 1
ATOM 7319 O O . LEU A 1 918 ? 27.061 15.501 -16.716 1.00 62.53 918 LEU A O 1
ATOM 7323 N N . ASN A 1 919 ? 29.235 15.191 -16.272 1.00 56.78 919 ASN A N 1
ATOM 7324 C CA . ASN A 1 919 ? 29.014 14.563 -14.976 1.00 56.78 919 ASN A CA 1
ATOM 7325 C C . ASN A 1 919 ? 29.282 15.602 -13.880 1.00 56.78 919 ASN A C 1
ATOM 7327 O O . ASN A 1 919 ? 30.388 15.677 -13.336 1.00 56.78 919 ASN A O 1
ATOM 7331 N N . GLU A 1 920 ? 28.297 16.458 -13.597 1.00 49.31 920 GLU A N 1
ATOM 7332 C CA . GLU A 1 920 ? 28.353 17.328 -12.421 1.00 49.31 920 GLU A CA 1
ATOM 7333 C C . GLU A 1 920 ? 28.358 16.445 -11.176 1.00 49.31 920 GLU A C 1
ATOM 7335 O O . GLU A 1 920 ? 27.341 15.879 -10.787 1.00 49.31 920 GLU A O 1
ATOM 7340 N N . VAL A 1 921 ? 29.525 16.292 -10.556 1.00 41.44 921 VAL A N 1
ATOM 7341 C CA . VAL A 1 921 ? 29.612 15.770 -9.197 1.00 41.44 921 VAL A CA 1
ATOM 7342 C C . VAL A 1 921 ? 28.975 16.851 -8.323 1.00 41.44 921 VAL A C 1
ATOM 7344 O O . VAL A 1 921 ? 29.540 17.949 -8.274 1.00 41.44 921 VAL A O 1
ATOM 7347 N N . PRO A 1 922 ? 27.824 16.620 -7.659 1.00 35.78 922 PRO A N 1
ATOM 7348 C CA . PRO A 1 922 ? 27.371 17.557 -6.646 1.00 35.78 922 PRO A CA 1
ATOM 7349 C C . PRO A 1 922 ? 28.539 17.711 -5.679 1.00 35.78 922 PRO A C 1
ATOM 7351 O O . PRO A 1 922 ? 29.136 16.712 -5.275 1.00 35.78 922 PRO A O 1
ATOM 7354 N N . ASN A 1 923 ? 28.937 18.952 -5.394 1.00 29.84 923 ASN A N 1
ATOM 7355 C CA . ASN A 1 923 ? 29.955 19.242 -4.395 1.00 29.84 923 ASN A CA 1
ATOM 7356 C C . ASN A 1 923 ? 29.489 18.620 -3.074 1.00 29.84 923 ASN A C 1
ATOM 7358 O O . ASN A 1 923 ? 28.782 19.261 -2.301 1.00 29.84 923 ASN A O 1
ATOM 7362 N N . ILE A 1 924 ? 29.861 17.365 -2.820 1.00 28.06 924 ILE A N 1
ATOM 7363 C CA . ILE A 1 924 ? 29.771 16.776 -1.499 1.00 28.06 924 ILE A CA 1
ATOM 7364 C C . ILE A 1 924 ? 30.753 17.604 -0.696 1.00 28.06 924 ILE A C 1
ATOM 7366 O O . ILE A 1 924 ? 31.971 17.545 -0.902 1.00 28.06 924 ILE A O 1
ATOM 7370 N N . CYS A 1 925 ? 30.175 18.479 0.120 1.00 23.25 925 CYS A N 1
ATOM 7371 C CA . CYS A 1 925 ? 30.871 19.271 1.099 1.00 23.25 925 CYS A CA 1
ATOM 7372 C C . CYS A 1 925 ? 31.949 18.423 1.762 1.00 23.25 925 CYS A C 1
ATOM 7374 O O . CYS A 1 925 ? 31.723 17.277 2.147 1.00 23.25 925 CYS A O 1
ATOM 7376 N N . ARG A 1 926 ? 33.120 19.041 1.911 1.00 25.23 926 ARG A N 1
ATOM 7377 C CA . ARG A 1 926 ? 34.081 18.671 2.940 1.00 25.23 926 ARG A CA 1
ATOM 7378 C C . ARG A 1 926 ? 33.315 18.459 4.252 1.00 25.23 926 ARG A C 1
ATOM 7380 O O . ARG A 1 926 ? 32.822 19.433 4.819 1.00 25.23 926 ARG A O 1
ATOM 7387 N N . CYS A 1 927 ? 33.230 17.216 4.699 1.00 22.62 927 CYS A N 1
ATOM 7388 C CA . CYS A 1 927 ? 33.131 16.871 6.106 1.00 22.62 927 CYS A CA 1
ATOM 7389 C C . CYS A 1 927 ? 34.361 16.037 6.430 1.00 22.62 927 CYS A C 1
ATOM 7391 O O . CYS A 1 927 ? 34.603 15.056 5.689 1.00 22.62 927 CYS A O 1
#